Protein 2OAS (pdb70)

Secondary structure (DSSP, 8-state):
--EE-SSHHHHHTT--TT-EEEE------HHHHHHHHHHGGG--SEEEEESS-SS-GGGGSGGGTTTEEEEESS--TTTHHHHHTTSSEE----GGGHHHHHHTTSS--SEEEEEEPPP-TT--B-TTB-TTHHHHHHH-SEEEEEE------BSS-B--GGG-SEEEE--------------HHHHHHHHHHHHHPPTT-EE---SHHHHHHHHT-TT--SBEEB-SEE-HHHHHHHHTTSB--TT-SSSTTSEE-SEE-S-HHHHHHHTT-TTEE--HHHHT-HHHHTTSTT--EE--SEEETT--EE-SEETTEE-S--TT--HHHHHHHSTT---EEE--SEETTTTEESEESSPPTT--EEE-TTT--EEEETTEEEE-TT--HHHHHHHHHTTS-HHHHHHHHHHHHHTS----/--EE-SSHHHHHTT--TT-EEEE------HHHHHHHHHHGGG--SEEEEESS-SS-GGGGSGGGTTTEEEEESS--TTTHHHHHTTSSEE----GGGHHHHHHTTSS--SEEEEEEPPP-TT--B-TTB-TTHHHHHHH-SEEEEEE------BSS-B--GGG-SEEEE--------------HHHHHHHHHHHTTPPTT-EE---SHHHHHHHHT-TT--SBEEB-SEE-HHHHHHHHTTSB--TT-SSSTTSEE-SEE-S-HHHHHHHTT-TTEE--HHHHT-HHHHTTSTT--EE--SEEETT--EE-SEETTEE-S--TT--HHHHHHHSTT---EEE--SEETTTTEESEESSPPTT--EEE-TTT--EEEETTEEEE-TT--HHHHHHHHHTTS-HHHHHHHHHHHHHTS----

Nearest PDB structures (foldseek):
  2oas-assembly1_A  TM=1.002E+00  e=1.810E-90  Shewanella oneidensis MR-1
  4n8k-assembly2_B  TM=9.349E-01  e=2.719E-45  Yersinia pestis
  3s8d-assembly1_B  TM=9.104E-01  e=5.709E-44  Yersinia pestis
  3qlk-assembly1_B  TM=9.065E-01  e=1.063E-41  Yersinia pestis
  3d3u-assembly1_A  TM=9.101E-01  e=2.221E-39  Porphyromonas gingivalis W83

Sequence (840 aa):
PAIVCQSALEAVSLIRSGETLWTHSGATPKVLLDALAKHALTLDNITLLQLHTEGAESLSHPSLLGHLRHRCFFGGVPTRPLLQSGDADYVPIFLSEVPKLFRSGEQKIDTAIIQVSPPDKHGCSLGISVEATLAACQVAGKIIAHINPQPRTHGDGFIHIDRFAAVYEQSASLPIHSFATGDAVSLAIGQHVAELVRDGDCLQGIGAIPDAVLSCLTGHKDLGVHTELFSDGILQLVEKGVINNTKKRFYPGKLVTGFALGSQKLYDYVDDNPAVIFDIEQVNDTSIIRKNPNVAINSALQVDLTGQVCADSIGTKIYSGVGGQDFIRGAGLSEGGRSVIALPSTAAGGRISRIASVLSPGAGVVTTRAHVHYIVTEYGAANLKGRSLRERAQALINIAHPDFREQLSRDAFEVWGLNLPAIVCQSALEAVSLIRSGETLWTHSGATPKVLLDALAKHALTLDNITLLQLHTEGAESLSHPSLLGHLRHRCFFGGVPTRPLLQSGDADYVPIFLSEVPKLFRSGEQKIDTAIIQVSPPDKHGCSLGISVEATLAACQVAGKIIAHINPQPRTHGDGFIHIDRFAAVYEQSASLPIHSFATGDAVSLAIGQHVAELVRDGDCLQGIGAIPDAVLSCLTGHKDLGVHTELFSDGILQLVEKGVINNTKKRFYPGKLVTGFALGSQKLYDYVDDNPAVIFDIEQVNDTSIIRKNPNVAINSALQVDLTGQVCADSIGTKIYSGVGGQDFIRGAGLSEGGRSVIALPSTAAGGRISRIASVLSPGAGVVTTRAHVHYIVTEYGAANLKGRSLRERAQALINIAHPDFREQLSRDAFEVWGLNL

Radius of gyration: 27.87 Å; Cα contacts (8 Å, |Δi|>4): 2219; chains: 2; bounding box: 86×55×54 Å

Organism: Shewanella oneidensis (strain ATCC 700550 / JCM 31522 / CIP 106686 / LMG 19005 / NCIMB 14063 / MR-1) (NCBI:txid211586)

B-factor: mean 39.24, std 9.43, range [7.87, 90.02]

CATH classification: 3.40.1080.10 (+2 more: 3.30.750.70, 3.40.1080.20)

Structure (mmCIF, N/CA/C/O backbone):
data_2OAS
#
_entry.id   2OAS
#
_cell.length_a   80.157
_cell.length_b   111.337
_cell.length_c   179.430
_cell.angle_alpha   90.00
_cell.angle_beta   90.00
_cell.angle_gamma   90.00
#
_symmetry.space_group_name_H-M   'C 2 2 21'
#
loop_
_entity.id
_entity.type
_entity.pdbx_description
1 polymer '4-hydroxybutyrate coenzyme A transferase'
2 non-polymer 'COENZYME A'
3 water water
#
loop_
_atom_site.group_PDB
_atom_site.id
_atom_site.type_symbol
_atom_site.label_atom_id
_atom_site.label_alt_id
_atom_site.label_comp_id
_atom_site.label_asym_id
_atom_site.label_entity_id
_atom_site.label_seq_id
_atom_site.pdbx_PDB_ins_code
_atom_site.Cartn_x
_atom_site.Cartn_y
_atom_site.Cartn_z
_atom_site.occupancy
_atom_site.B_iso_or_equiv
_atom_site.auth_seq_id
_atom_site.auth_comp_id
_atom_site.auth_asym_id
_atom_site.auth_atom_id
_atom_site.pdbx_PDB_model_num
ATOM 1 N N . PRO A 1 2 ? 7.161 7.757 46.083 1.00 52.55 2 PRO A N 1
ATOM 2 C CA . PRO A 1 2 ? 6.757 6.594 46.896 1.00 51.91 2 PRO A CA 1
ATOM 3 C C . PRO A 1 2 ? 6.565 6.936 48.382 1.00 50.90 2 PRO A C 1
ATOM 4 O O . PRO A 1 2 ? 6.725 6.080 49.256 1.00 50.90 2 PRO A O 1
ATOM 8 N N . ALA A 1 3 ? 6.217 8.184 48.668 1.00 48.67 3 ALA A N 1
ATOM 9 C CA . ALA A 1 3 ? 5.993 8.593 50.047 1.00 46.62 3 ALA A CA 1
ATOM 10 C C . ALA A 1 3 ? 4.576 8.210 50.464 1.00 44.99 3 ALA A C 1
ATOM 11 O O . ALA A 1 3 ? 3.665 8.167 49.640 1.00 43.10 3 ALA A O 1
ATOM 13 N N . ILE A 1 4 ? 4.398 7.933 51.750 1.00 43.08 4 ILE A N 1
ATOM 14 C CA . ILE A 1 4 ? 3.096 7.560 52.262 1.00 41.39 4 ILE A CA 1
ATOM 15 C C . ILE A 1 4 ? 2.348 8.802 52.714 1.00 40.22 4 ILE A C 1
ATOM 16 O O . ILE A 1 4 ? 2.811 9.530 53.586 1.00 40.49 4 ILE A O 1
ATOM 21 N N . VAL A 1 5 ? 1.185 9.036 52.120 1.00 39.10 5 VAL A N 1
ATOM 22 C CA . VAL A 1 5 ? 0.370 10.194 52.456 1.00 37.98 5 VAL A CA 1
ATOM 23 C C . VAL A 1 5 ? -0.472 9.929 53.699 1.00 37.88 5 VAL A C 1
ATOM 24 O O . VAL A 1 5 ? -1.598 9.460 53.602 1.00 37.78 5 VAL A O 1
ATOM 28 N N . CYS A 1 6 ? 0.070 10.243 54.864 1.00 37.71 6 CYS A N 1
ATOM 29 C CA . CYS A 1 6 ? -0.645 10.026 56.109 1.00 38.83 6 CYS A CA 1
ATOM 30 C C . CYS A 1 6 ? -1.853 10.929 56.246 1.00 39.72 6 CYS A C 1
ATOM 31 O O . CYS A 1 6 ? -1.883 12.032 55.699 1.00 40.06 6 CYS A O 1
ATOM 34 N N . GLN A 1 7 ? -2.854 10.459 56.983 1.00 39.93 7 GLN A N 1
ATOM 35 C CA . GLN A 1 7 ? -4.063 11.246 57.188 1.00 38.52 7 GLN A CA 1
ATOM 36 C C . GLN A 1 7 ? -4.029 11.971 58.526 1.00 35.41 7 GLN A C 1
ATOM 37 O O . GLN A 1 7 ? -4.893 12.793 58.791 1.00 35.08 7 GLN A O 1
ATOM 43 N N . SER A 1 8 ? -3.026 11.672 59.352 1.00 34.13 8 SER A N 1
ATOM 44 C CA . SER A 1 8 ? -2.877 12.328 60.653 1.00 34.24 8 SER A CA 1
ATOM 45 C C . SER A 1 8 ? -1.405 12.405 61.051 1.00 34.31 8 SER A C 1
ATOM 46 O O . SER A 1 8 ? -0.591 11.594 60.599 1.00 35.18 8 SER A O 1
ATOM 49 N N . ALA A 1 9 ? -1.063 13.373 61.897 1.00 32.95 9 ALA A N 1
ATOM 50 C CA . ALA A 1 9 ? 0.316 13.527 62.341 1.00 33.60 9 ALA A CA 1
ATOM 51 C C . ALA A 1 9 ? 0.803 12.282 63.068 1.00 33.47 9 ALA A C 1
ATOM 52 O O . ALA A 1 9 ? 1.962 11.911 62.970 1.00 32.81 9 ALA A O 1
ATOM 54 N N . LEU A 1 10 ? -0.092 11.638 63.804 1.00 36.23 10 LEU A N 1
ATOM 55 C CA . LEU A 1 10 ? 0.272 10.434 64.550 1.00 37.08 10 LEU A CA 1
ATOM 56 C C . LEU A 1 10 ? 0.641 9.318 63.576 1.00 36.04 10 LEU A C 1
ATOM 57 O O . LEU A 1 10 ? 1.544 8.529 63.835 1.00 33.72 10 LEU A O 1
ATOM 62 N N . GLU A 1 11 ? -0.053 9.267 62.446 1.00 37.34 11 GLU A N 1
ATOM 63 C CA . GLU A 1 11 ? 0.226 8.241 61.451 1.00 38.18 11 GLU A CA 1
ATOM 64 C C . GLU A 1 11 ? 1.627 8.426 60.863 1.00 36.69 11 GLU A C 1
ATOM 65 O O . GLU A 1 11 ? 2.341 7.459 60.599 1.00 36.57 11 GLU A O 1
ATOM 71 N N . ALA A 1 12 ? 2.022 9.673 60.686 1.00 36.34 12 ALA A N 1
ATOM 72 C CA . ALA A 1 12 ? 3.332 9.986 60.152 1.00 37.69 12 ALA A CA 1
ATOM 73 C C . ALA A 1 12 ? 4.418 9.639 61.153 1.00 38.13 12 ALA A C 1
ATOM 74 O O . ALA A 1 12 ? 5.428 9.027 60.807 1.00 39.02 12 ALA A O 1
ATOM 76 N N . VAL A 1 13 ? 4.212 10.032 62.401 1.00 38.38 13 VAL A N 1
ATOM 77 C CA . VAL A 1 13 ? 5.196 9.771 63.428 1.00 38.96 13 VAL A CA 1
ATOM 78 C C . VAL A 1 13 ? 5.346 8.286 63.746 1.00 39.90 13 VAL A C 1
ATOM 79 O O . VAL A 1 13 ? 6.388 7.850 64.223 1.00 41.24 13 VAL A O 1
ATOM 83 N N . SER A 1 14 ? 4.303 7.510 63.469 1.00 40.17 14 SER A N 1
ATOM 84 C CA . SER A 1 14 ? 4.314 6.078 63.746 1.00 40.09 14 SER A CA 1
ATOM 85 C C . SER A 1 14 ? 5.520 5.313 63.226 1.00 38.27 14 SER A C 1
ATOM 86 O O . SER A 1 14 ? 5.981 4.379 63.867 1.00 38.65 14 SER A O 1
ATOM 89 N N . LEU A 1 15 ? 6.020 5.701 62.057 1.00 38.31 15 LEU A N 1
ATOM 90 C CA . LEU A 1 15 ? 7.177 5.025 61.474 1.00 36.52 15 LEU A CA 1
ATOM 91 C C . LEU A 1 15 ? 8.362 5.052 62.432 1.00 35.45 15 LEU A C 1
ATOM 92 O O . LEU A 1 15 ? 9.189 4.152 62.422 1.00 34.67 15 LEU A O 1
ATOM 97 N N . ILE A 1 16 ? 8.452 6.084 63.263 1.00 36.15 16 ILE A N 1
ATOM 98 C CA . ILE A 1 16 ? 9.563 6.162 64.207 1.00 34.95 16 ILE A CA 1
ATOM 99 C C . ILE A 1 16 ? 9.498 4.946 65.115 1.00 35.57 16 ILE A C 1
ATOM 100 O O . ILE A 1 16 ? 8.434 4.622 65.653 1.00 35.16 16 ILE A O 1
ATOM 105 N N . ARG A 1 17 ? 10.632 4.262 65.252 1.00 37.94 17 ARG A N 1
ATOM 106 C CA . ARG A 1 17 ? 10.747 3.061 66.095 1.00 40.29 17 ARG A CA 1
ATOM 107 C C . ARG A 1 17 ? 11.669 3.333 67.279 1.00 39.61 17 ARG A C 1
ATOM 108 O O . ARG A 1 17 ? 12.384 4.330 67.290 1.00 38.82 17 ARG A O 1
ATOM 116 N N . SER A 1 18 ? 11.656 2.449 68.274 1.00 39.15 18 SER A N 1
ATOM 117 C CA . SER A 1 18 ? 12.492 2.636 69.464 1.00 38.96 18 SER A CA 1
ATOM 118 C C . SER A 1 18 ? 14.002 2.633 69.241 1.00 39.06 18 SER A C 1
ATOM 119 O O . SER A 1 18 ? 14.505 2.012 68.318 1.00 39.51 18 SER A O 1
ATOM 122 N N . GLY A 1 19 ? 14.718 3.341 70.108 1.00 39.25 19 GLY A N 1
ATOM 123 C CA . GLY A 1 19 ? 16.162 3.404 70.003 1.00 38.96 19 GLY A CA 1
ATOM 124 C C . GLY A 1 19 ? 16.711 4.282 68.891 1.00 37.91 19 GLY A C 1
ATOM 125 O O . GLY A 1 19 ? 17.933 4.434 68.763 1.00 37.94 19 GLY A O 1
ATOM 126 N N . GLU A 1 20 ? 15.826 4.875 68.099 1.00 37.29 20 GLU A N 1
ATOM 127 C CA . GLU A 1 20 ? 16.267 5.720 66.996 1.00 37.55 20 GLU A CA 1
ATOM 128 C C . GLU A 1 20 ? 16.820 7.079 67.421 1.00 36.97 20 GLU A C 1
ATOM 129 O O . GLU A 1 20 ? 16.473 7.616 68.476 1.00 36.04 20 GLU A O 1
ATOM 135 N N . THR A 1 21 ? 17.717 7.602 66.594 1.00 36.64 21 THR A N 1
ATOM 136 C CA . THR A 1 21 ? 18.296 8.914 66.823 1.00 36.20 21 THR A CA 1
ATOM 137 C C . THR A 1 21 ? 17.581 9.795 65.812 1.00 35.38 21 THR A C 1
ATOM 138 O O . THR A 1 21 ? 17.637 9.549 64.606 1.00 36.47 21 THR A O 1
ATOM 142 N N . LEU A 1 22 ? 16.896 10.804 66.324 1.00 32.12 22 LEU A N 1
ATOM 143 C CA . LEU A 1 22 ? 16.130 11.711 65.512 1.00 31.39 22 LEU A CA 1
ATOM 144 C C . LEU A 1 22 ? 16.707 13.125 65.414 1.00 30.99 22 LEU A C 1
ATOM 145 O O . LEU A 1 22 ? 17.417 13.615 66.310 1.00 30.04 22 LEU A O 1
ATOM 150 N N . TRP A 1 23 ? 16.379 13.782 64.310 1.00 29.31 23 TRP A N 1
ATOM 151 C CA . TRP A 1 23 ? 16.784 15.160 64.097 1.00 28.02 23 TRP A CA 1
ATOM 152 C C . TRP A 1 23 ? 15.510 15.921 63.804 1.00 26.73 23 TRP A C 1
ATOM 153 O O . TRP A 1 23 ? 14.604 15.392 63.159 1.00 26.78 23 TRP A O 1
ATOM 164 N N . THR A 1 24 ? 15.432 17.152 64.286 1.00 26.55 24 THR A N 1
ATOM 165 C CA . THR A 1 24 ? 14.256 17.985 64.062 1.00 26.60 24 THR A CA 1
ATOM 166 C C . THR A 1 24 ? 14.607 19.321 63.444 1.00 26.58 24 THR A C 1
ATOM 167 O O . THR A 1 24 ? 15.616 19.933 63.791 1.00 25.21 24 THR A O 1
ATOM 171 N N . HIS A 1 25 ? 13.766 19.765 62.518 1.00 29.12 25 HIS A N 1
ATOM 172 C CA . HIS A 1 25 ? 13.940 21.064 61.869 1.00 30.55 25 HIS A CA 1
ATOM 173 C C . HIS A 1 25 ? 13.996 22.011 63.070 1.00 31.35 25 HIS A C 1
ATOM 174 O O . HIS A 1 25 ? 13.228 21.841 64.013 1.00 32.97 25 HIS A O 1
ATOM 181 N N . SER A 1 26 ? 14.876 22.996 63.044 1.00 32.90 26 SER A N 1
ATOM 182 C CA . SER A 1 26 ? 14.996 23.913 64.166 1.00 36.58 26 SER A CA 1
ATOM 183 C C . SER A 1 26 ? 14.499 25.337 63.932 1.00 37.17 26 SER A C 1
ATOM 184 O O . SER A 1 26 ? 14.072 25.686 62.841 1.00 36.22 26 SER A O 1
ATOM 195 N N . GLY A 1 28 ? 12.327 28.624 63.624 1.00 39.49 28 GLY A N 1
ATOM 196 C CA . GLY A 1 28 ? 10.955 28.866 63.222 1.00 38.30 28 GLY A CA 1
ATOM 197 C C . GLY A 1 28 ? 10.328 27.719 62.458 1.00 36.51 28 GLY A C 1
ATOM 198 O O . GLY A 1 28 ? 9.115 27.698 62.261 1.00 35.92 28 GLY A O 1
ATOM 199 N N . ALA A 1 29 ? 11.137 26.756 62.039 1.00 35.97 29 ALA A N 1
ATOM 200 C CA . ALA A 1 29 ? 10.624 25.615 61.273 1.00 36.13 29 ALA A CA 1
ATOM 201 C C . ALA A 1 29 ? 10.304 24.387 62.109 1.00 35.39 29 ALA A C 1
ATOM 202 O O . ALA A 1 29 ? 9.814 23.394 61.572 1.00 35.75 29 ALA A O 1
ATOM 204 N N . THR A 1 30 ? 10.574 24.456 63.413 1.00 34.24 30 THR A N 1
ATOM 205 C CA . THR A 1 30 ? 10.296 23.344 64.317 1.00 32.69 30 THR A CA 1
ATOM 206 C C . THR A 1 30 ? 8.931 22.755 63.967 1.00 33.09 30 THR A C 1
ATOM 207 O O . THR A 1 30 ? 7.925 23.435 63.996 1.00 32.36 30 THR A O 1
ATOM 211 N N . PRO A 1 31 ? 8.903 21.472 63.600 1.00 34.65 31 PRO A N 1
ATOM 212 C CA . PRO A 1 31 ? 7.672 20.776 63.225 1.00 34.42 31 PRO A CA 1
ATOM 213 C C . PRO A 1 31 ? 6.767 20.487 64.405 1.00 34.44 31 PRO A C 1
ATOM 214 O O . PRO A 1 31 ? 6.563 19.329 64.769 1.00 34.50 31 PRO A O 1
ATOM 218 N N . LYS A 1 32 ? 6.217 21.544 64.987 1.00 34.68 32 LYS A N 1
ATOM 219 C CA . LYS A 1 32 ? 5.324 21.421 66.134 1.00 35.04 32 LYS A CA 1
ATOM 220 C C . LYS A 1 32 ? 4.197 20.403 65.912 1.00 33.14 32 LYS A C 1
ATOM 221 O O . LYS A 1 32 ? 3.911 19.581 66.784 1.00 32.86 32 LYS A O 1
ATOM 227 N N . VAL A 1 33 ? 3.561 20.467 64.748 1.00 31.29 33 VAL A N 1
ATOM 228 C CA . VAL A 1 33 ? 2.467 19.563 64.428 1.00 30.46 33 VAL A CA 1
ATOM 229 C C . VAL A 1 33 ? 2.891 18.111 64.560 1.00 30.77 33 VAL A C 1
ATOM 230 O O . VAL A 1 33 ? 2.146 17.277 65.071 1.00 34.67 33 VAL A O 1
ATOM 234 N N . LEU A 1 34 ? 4.093 17.809 64.095 1.00 29.47 34 LEU A N 1
ATOM 235 C CA . LEU A 1 34 ? 4.617 16.453 64.153 1.00 28.24 34 LEU A CA 1
ATOM 236 C C . LEU A 1 34 ? 5.189 16.145 65.520 1.00 28.22 34 LEU A C 1
ATOM 237 O O . LEU A 1 34 ? 5.009 15.050 66.029 1.00 30.61 34 LEU A O 1
ATOM 242 N N . LEU A 1 35 ? 5.873 17.108 66.117 1.00 27.86 35 LEU A N 1
ATOM 243 C CA . LEU A 1 35 ? 6.475 16.886 67.417 1.00 29.27 35 LEU A CA 1
ATOM 244 C C . LEU A 1 35 ? 5.407 16.667 68.493 1.00 30.68 35 LEU A C 1
ATOM 245 O O . LEU A 1 35 ? 5.647 15.949 69.455 1.00 30.27 35 LEU A O 1
ATOM 250 N N . ASP A 1 36 ? 4.227 17.262 68.333 1.00 32.80 36 ASP A N 1
ATOM 251 C CA . ASP A 1 36 ? 3.168 17.052 69.323 1.00 33.88 36 ASP A CA 1
ATOM 252 C C . ASP A 1 36 ? 2.645 15.636 69.185 1.00 33.93 36 ASP A C 1
ATOM 253 O O . ASP A 1 36 ? 2.274 15.014 70.173 1.00 35.52 36 ASP A O 1
ATOM 258 N N . ALA A 1 37 ? 2.628 15.112 67.966 1.00 33.89 37 ALA A N 1
ATOM 259 C CA . ALA A 1 37 ? 2.146 13.751 67.788 1.00 34.83 37 ALA A CA 1
ATOM 260 C C . ALA A 1 37 ? 3.172 12.771 68.371 1.00 34.65 37 ALA A C 1
ATOM 261 O O . ALA A 1 37 ? 2.818 11.696 68.851 1.00 34.54 37 ALA A O 1
ATOM 263 N N . LEU A 1 38 ? 4.438 13.160 68.333 1.00 34.14 38 LEU A N 1
ATOM 264 C CA . LEU A 1 38 ? 5.513 12.327 68.853 1.00 33.46 38 LEU A CA 1
ATOM 265 C C . LEU A 1 38 ? 5.488 12.372 70.375 1.00 34.92 38 LEU A C 1
ATOM 266 O O . LEU A 1 38 ? 6.016 11.487 71.043 1.00 33.80 38 LEU A O 1
ATOM 271 N N . ALA A 1 39 ? 4.864 13.413 70.916 1.00 38.04 39 ALA A N 1
ATOM 272 C CA . ALA A 1 39 ? 4.758 13.579 72.367 1.00 39.60 39 ALA A CA 1
ATOM 273 C C . ALA A 1 39 ? 3.947 12.428 72.925 1.00 39.80 39 ALA A C 1
ATOM 274 O O . ALA A 1 39 ? 4.054 12.094 74.103 1.00 40.98 39 ALA A O 1
ATOM 276 N N . LYS A 1 40 ? 3.126 11.828 72.071 1.00 40.37 40 LYS A N 1
ATOM 277 C CA . LYS A 1 40 ? 2.313 10.699 72.492 1.00 41.81 40 LYS A CA 1
ATOM 278 C C . LYS A 1 40 ? 2.861 9.368 72.002 1.00 41.45 40 LYS A C 1
ATOM 279 O O . LYS A 1 40 ? 3.074 8.457 72.800 1.00 41.48 40 LYS A O 1
ATOM 285 N N . HIS A 1 41 ? 3.107 9.266 70.697 1.00 40.45 41 HIS A N 1
ATOM 286 C CA . HIS A 1 41 ? 3.642 8.043 70.100 1.00 38.68 41 HIS A CA 1
ATOM 287 C C . HIS A 1 41 ? 4.906 7.555 70.817 1.00 37.85 41 HIS A C 1
ATOM 288 O O . HIS A 1 41 ? 5.098 6.353 71.003 1.00 38.65 41 HIS A O 1
ATOM 295 N N . ALA A 1 42 ? 5.764 8.490 71.202 1.00 36.55 42 ALA A N 1
ATOM 296 C CA . ALA A 1 42 ? 7.003 8.146 71.884 1.00 38.09 42 ALA A CA 1
ATOM 297 C C . ALA A 1 42 ? 6.743 7.439 73.211 1.00 38.32 42 ALA A C 1
ATOM 298 O O . ALA A 1 42 ? 7.611 6.742 73.724 1.00 39.06 42 ALA A O 1
ATOM 300 N N . LEU A 1 43 ? 5.547 7.622 73.763 1.00 38.18 43 LEU A N 1
ATOM 301 C CA . LEU A 1 43 ? 5.198 6.995 75.032 1.00 38.26 43 LEU A CA 1
ATOM 302 C C . LEU A 1 43 ? 5.239 5.480 74.960 1.00 38.85 43 LEU A C 1
ATOM 303 O O . LEU A 1 43 ? 5.368 4.811 75.988 1.00 39.46 43 LEU A O 1
ATOM 308 N N . THR A 1 44 ? 5.134 4.952 73.741 1.00 39.54 44 THR A N 1
ATOM 309 C CA . THR A 1 44 ? 5.156 3.512 73.495 1.00 39.40 44 THR A CA 1
ATOM 310 C C . THR A 1 44 ? 6.557 3.052 73.086 1.00 40.73 44 THR A C 1
ATOM 311 O O . THR A 1 44 ? 6.793 1.861 72.883 1.00 42.06 44 THR A O 1
ATOM 315 N N . LEU A 1 45 ? 7.485 3.996 72.960 1.00 41.07 45 LEU A N 1
ATOM 316 C CA . LEU A 1 45 ? 8.848 3.669 72.553 1.00 41.53 45 LEU A CA 1
ATOM 317 C C . LEU A 1 45 ? 9.812 3.886 73.710 1.00 42.45 45 LEU A C 1
ATOM 318 O O . LEU A 1 45 ? 9.398 4.121 74.842 1.00 41.80 45 LEU A O 1
ATOM 323 N N . ASP A 1 46 ? 11.103 3.787 73.421 1.00 44.14 46 ASP A N 1
ATOM 324 C CA . ASP A 1 46 ? 12.117 4.050 74.429 1.00 45.85 46 ASP A CA 1
ATOM 325 C C . ASP A 1 46 ? 13.462 4.226 73.754 1.00 44.54 46 ASP A C 1
ATOM 326 O O . ASP A 1 46 ? 13.634 3.906 72.573 1.00 42.88 46 ASP A O 1
ATOM 331 N N . ASN A 1 47 ? 14.409 4.753 74.517 1.00 44.25 47 ASN A N 1
ATOM 332 C CA . ASN A 1 47 ? 15.752 4.984 74.023 1.00 43.75 47 ASN A CA 1
ATOM 333 C C . ASN A 1 47 ? 15.738 5.872 72.795 1.00 43.06 47 ASN A C 1
ATOM 334 O O . ASN A 1 47 ? 16.531 5.678 71.876 1.00 43.97 47 ASN A O 1
ATOM 339 N N . ILE A 1 48 ? 14.835 6.846 72.778 1.00 40.52 48 ILE A N 1
ATOM 340 C CA . ILE A 1 48 ? 14.745 7.771 71.661 1.00 39.27 48 ILE A CA 1
ATOM 341 C C . ILE A 1 48 ? 15.574 9.015 71.958 1.00 37.43 48 ILE A C 1
ATOM 342 O O . ILE A 1 48 ? 15.348 9.679 72.959 1.00 36.42 48 ILE A O 1
ATOM 347 N N . THR A 1 49 ? 16.550 9.304 71.093 1.00 36.93 49 THR A N 1
ATOM 348 C CA . THR A 1 49 ? 17.400 10.489 71.240 1.00 35.86 49 THR A CA 1
ATOM 349 C C . THR A 1 49 ? 16.996 11.489 70.167 1.00 34.97 49 THR A C 1
ATOM 350 O O . THR A 1 49 ? 16.832 11.133 68.999 1.00 35.94 49 THR A O 1
ATOM 354 N N . LEU A 1 50 ? 16.837 12.744 70.565 1.00 34.42 50 LEU A N 1
ATOM 355 C CA . LEU A 1 50 ? 16.442 13.785 69.631 1.00 34.60 50 LEU A CA 1
ATOM 356 C C . LEU A 1 50 ? 17.475 14.897 69.564 1.00 34.85 50 LEU A C 1
ATOM 357 O O . LEU A 1 50 ? 17.589 15.708 70.490 1.00 35.90 50 LEU A O 1
ATOM 362 N N . LEU A 1 51 ? 18.219 14.924 68.454 1.00 34.48 51 LEU A N 1
ATOM 363 C CA . LEU A 1 51 ? 19.250 15.937 68.204 1.00 32.07 51 LEU A CA 1
ATOM 364 C C . LEU A 1 51 ? 18.538 17.202 67.743 1.00 30.15 51 LEU A C 1
ATOM 365 O O . LEU A 1 51 ? 17.535 17.131 67.031 1.00 30.04 51 LEU A O 1
ATOM 370 N N . GLN A 1 52 ? 19.055 18.358 68.133 1.00 28.73 52 GLN A N 1
ATOM 371 C CA . GLN A 1 52 ? 18.401 19.613 67.768 1.00 28.61 52 GLN A CA 1
ATOM 372 C C . GLN A 1 52 ? 19.251 20.853 68.019 1.00 29.28 52 GLN A C 1
ATOM 373 O O . GLN A 1 52 ? 20.362 20.792 68.549 1.00 29.91 52 GLN A O 1
ATOM 379 N N . LEU A 1 53 ? 18.693 21.984 67.632 1.00 30.52 53 LEU A N 1
ATOM 380 C CA . LEU A 1 53 ? 19.319 23.278 67.837 1.00 31.40 53 LEU A CA 1
ATOM 381 C C . LEU A 1 53 ? 18.245 24.013 68.633 1.00 31.88 53 LEU A C 1
ATOM 382 O O . LEU A 1 53 ? 17.466 23.383 69.352 1.00 31.88 53 LEU A O 1
ATOM 387 N N . HIS A 1 54 ? 18.190 25.330 68.500 1.00 33.22 54 HIS A N 1
ATOM 388 C CA . HIS A 1 54 ? 17.190 26.106 69.207 1.00 36.66 54 HIS A CA 1
ATOM 389 C C . HIS A 1 54 ? 15.826 25.707 68.627 1.00 37.77 54 HIS A C 1
ATOM 390 O O . HIS A 1 54 ? 15.627 25.721 67.408 1.00 37.44 54 HIS A O 1
ATOM 397 N N . THR A 1 55 ? 14.888 25.329 69.489 1.00 38.78 55 THR A N 1
ATOM 398 C CA . THR A 1 55 ? 13.571 24.924 69.013 1.00 40.22 55 THR A CA 1
ATOM 399 C C . THR A 1 55 ? 12.481 25.883 69.481 1.00 39.92 55 THR A C 1
ATOM 400 O O . THR A 1 55 ? 12.660 26.610 70.457 1.00 39.95 55 THR A O 1
ATOM 404 N N . GLU A 1 56 ? 11.350 25.890 68.784 1.00 39.51 56 GLU A N 1
ATOM 405 C CA . GLU A 1 56 ? 10.249 26.779 69.146 1.00 41.12 56 GLU A CA 1
ATOM 406 C C . GLU A 1 56 ? 8.928 26.027 69.237 1.00 40.90 56 GLU A C 1
ATOM 407 O O . GLU A 1 56 ? 8.583 25.276 68.332 1.00 41.90 56 GLU A O 1
ATOM 413 N N . GLY A 1 57 ? 8.192 26.233 70.327 1.00 40.48 57 GLY A N 1
ATOM 414 C CA . GLY A 1 57 ? 6.909 25.574 70.493 1.00 40.10 57 GLY A CA 1
ATOM 415 C C . GLY A 1 57 ? 6.942 24.061 70.645 1.00 40.36 57 GLY A C 1
ATOM 416 O O . GLY A 1 57 ? 5.973 23.388 70.310 1.00 41.18 57 GLY A O 1
ATOM 417 N N . ALA A 1 58 ? 8.042 23.520 71.152 1.00 40.08 58 ALA A N 1
ATOM 418 C CA . ALA A 1 58 ? 8.149 22.075 71.339 1.00 40.33 58 ALA A CA 1
ATOM 419 C C . ALA A 1 58 ? 8.189 21.705 72.821 1.00 40.53 58 ALA A C 1
ATOM 420 O O . ALA A 1 58 ? 8.776 20.686 73.195 1.00 39.50 58 ALA A O 1
ATOM 422 N N . GLU A 1 59 ? 7.559 22.526 73.661 1.00 41.56 59 GLU A N 1
ATOM 423 C CA . GLU A 1 59 ? 7.560 22.243 75.095 1.00 43.13 59 GLU A CA 1
ATOM 424 C C . GLU A 1 59 ? 6.766 21.009 75.477 1.00 42.88 59 GLU A C 1
ATOM 425 O O . GLU A 1 59 ? 6.838 20.560 76.623 1.00 43.93 59 GLU A O 1
ATOM 431 N N . SER A 1 60 ? 6.015 20.453 74.529 1.00 41.60 60 SER A N 1
ATOM 432 C CA . SER A 1 60 ? 5.243 19.250 74.821 1.00 40.61 60 SER A CA 1
ATOM 433 C C . SER A 1 60 ? 6.196 18.051 74.947 1.00 40.00 60 SER A C 1
ATOM 434 O O . SER A 1 60 ? 5.903 17.085 75.651 1.00 40.25 60 SER A O 1
ATOM 437 N N . LEU A 1 61 ? 7.338 18.129 74.271 1.00 39.00 61 LEU A N 1
ATOM 438 C CA . LEU A 1 61 ? 8.327 17.068 74.314 1.00 38.28 61 LEU A CA 1
ATOM 439 C C . LEU A 1 61 ? 9.221 17.160 75.544 1.00 38.50 61 LEU A C 1
ATOM 440 O O . LEU A 1 61 ? 10.115 16.339 75.727 1.00 37.76 61 LEU A O 1
ATOM 445 N N . SER A 1 62 ? 8.985 18.158 76.382 1.00 40.52 62 SER A N 1
ATOM 446 C CA . SER A 1 62 ? 9.787 18.321 77.583 1.00 42.38 62 SER A CA 1
ATOM 447 C C . SER A 1 62 ? 8.983 17.956 78.827 1.00 42.08 62 SER A C 1
ATOM 448 O O . SER A 1 62 ? 9.415 18.199 79.950 1.00 42.29 62 SER A O 1
ATOM 451 N N . HIS A 1 63 ? 7.816 17.361 78.608 1.00 43.62 63 HIS A N 1
ATOM 452 C CA . HIS A 1 63 ? 6.936 16.933 79.688 1.00 45.48 63 HIS A CA 1
ATOM 453 C C . HIS A 1 63 ? 7.544 15.702 80.366 1.00 45.55 63 HIS A C 1
ATOM 454 O O . HIS A 1 63 ? 8.046 14.795 79.688 1.00 44.95 63 HIS A O 1
ATOM 461 N N . PRO A 1 64 ? 7.501 15.659 81.714 1.00 45.10 64 PRO A N 1
ATOM 462 C CA . PRO A 1 64 ? 8.044 14.562 82.529 1.00 44.65 64 PRO A CA 1
ATOM 463 C C . PRO A 1 64 ? 7.622 13.184 82.058 1.00 44.18 64 PRO A C 1
ATOM 464 O O . PRO A 1 64 ? 8.349 12.201 82.233 1.00 43.92 64 PRO A O 1
ATOM 468 N N . SER A 1 65 ? 6.452 13.114 81.446 1.00 43.14 65 SER A N 1
ATOM 469 C CA . SER A 1 65 ? 5.961 11.842 80.955 1.00 43.42 65 SER A CA 1
ATOM 470 C C . SER A 1 65 ? 6.875 11.237 79.888 1.00 43.30 65 SER A C 1
ATOM 471 O O . SER A 1 65 ? 6.824 10.034 79.651 1.00 44.04 65 SER A O 1
ATOM 474 N N . LEU A 1 66 ? 7.711 12.048 79.248 1.00 43.34 66 LEU A N 1
ATOM 475 C CA . LEU A 1 66 ? 8.613 11.506 78.225 1.00 44.83 66 LEU A CA 1
ATOM 476 C C . LEU A 1 66 ? 9.932 10.995 78.791 1.00 45.48 66 LEU A C 1
ATOM 477 O O . LEU A 1 66 ? 10.734 10.404 78.061 1.00 45.81 66 LEU A O 1
ATOM 482 N N . LEU A 1 67 ? 10.161 11.219 80.086 1.00 46.12 67 LEU A N 1
ATOM 483 C CA . LEU A 1 67 ? 11.402 10.771 80.710 1.00 47.02 67 LEU A CA 1
ATOM 484 C C . LEU A 1 67 ? 11.460 9.254 80.685 1.00 46.99 67 LEU A C 1
ATOM 485 O O . LEU A 1 67 ? 10.563 8.575 81.193 1.00 46.85 67 LEU A O 1
ATOM 490 N N . GLY A 1 68 ? 12.521 8.726 80.090 1.00 46.67 68 GLY A N 1
ATOM 491 C CA . GLY A 1 68 ? 12.658 7.289 80.000 1.00 45.30 68 GLY A CA 1
ATOM 492 C C . GLY A 1 68 ? 12.315 6.816 78.601 1.00 44.72 68 GLY A C 1
ATOM 493 O O . GLY A 1 68 ? 12.711 5.718 78.198 1.00 46.61 68 GLY A O 1
ATOM 494 N N . HIS A 1 69 ? 11.574 7.631 77.860 1.00 42.90 69 HIS A N 1
ATOM 495 C CA . HIS A 1 69 ? 11.219 7.267 76.497 1.00 42.93 69 HIS A CA 1
ATOM 496 C C . HIS A 1 69 ? 12.052 8.065 75.500 1.00 41.82 69 HIS A C 1
ATOM 497 O O . HIS A 1 69 ? 12.586 7.520 74.539 1.00 41.33 69 HIS A O 1
ATOM 504 N N . LEU A 1 70 ? 12.173 9.361 75.755 1.00 40.60 70 LEU A N 1
ATOM 505 C CA . LEU A 1 70 ? 12.915 10.239 74.878 1.00 38.53 70 LEU A CA 1
ATOM 506 C C . LEU A 1 70 ? 13.841 11.147 75.667 1.00 37.27 70 LEU A C 1
ATOM 507 O O . LEU A 1 70 ? 13.532 11.518 76.790 1.00 36.43 70 LEU A O 1
ATOM 512 N N . ARG A 1 71 ? 14.986 11.488 75.087 1.00 36.42 71 ARG A N 1
ATOM 513 C CA . ARG A 1 71 ? 15.937 12.372 75.738 1.00 36.03 71 ARG A CA 1
ATOM 514 C C . ARG A 1 71 ? 16.413 13.371 74.699 1.00 33.86 71 ARG A C 1
ATOM 515 O O . ARG A 1 71 ? 16.633 13.003 73.555 1.00 34.57 71 ARG A O 1
ATOM 523 N N . HIS A 1 72 ? 16.538 14.635 75.090 1.00 32.20 72 HIS A N 1
ATOM 524 C CA . HIS A 1 72 ? 16.995 15.682 74.185 1.00 32.06 72 HIS A CA 1
ATOM 525 C C . HIS A 1 72 ? 18.520 15.798 74.148 1.00 30.88 72 HIS A C 1
ATOM 526 O O . HIS A 1 72 ? 19.160 15.762 75.193 1.00 30.33 72 HIS A O 1
ATOM 533 N N . ARG A 1 73 ? 19.085 15.922 72.943 1.00 31.32 73 ARG A N 1
ATOM 534 C CA . ARG A 1 73 ? 20.538 16.082 72.750 1.00 31.74 73 ARG A CA 1
ATOM 535 C C . ARG A 1 73 ? 20.685 17.424 72.039 1.00 32.29 73 ARG A C 1
ATOM 536 O O . ARG A 1 73 ? 20.500 17.520 70.832 1.00 32.68 73 ARG A O 1
ATOM 544 N N . CYS A 1 74 ? 21.023 18.456 72.797 1.00 32.43 74 CYS A N 1
ATOM 545 C CA . CYS A 1 74 ? 21.113 19.800 72.260 1.00 33.85 74 CYS A CA 1
ATOM 546 C C . CYS A 1 74 ? 22.459 20.347 71.840 1.00 34.62 74 CYS A C 1
ATOM 547 O O . CYS A 1 74 ? 23.428 20.310 72.603 1.00 35.61 74 CYS A O 1
ATOM 550 N N . PHE A 1 75 ? 22.498 20.877 70.623 1.00 34.87 75 PHE A N 1
ATOM 551 C CA . PHE A 1 75 ? 23.692 21.506 70.093 1.00 36.26 75 PHE A CA 1
ATOM 552 C C . PHE A 1 75 ? 23.546 22.972 70.475 1.00 35.36 75 PHE A C 1
ATOM 553 O O . PHE A 1 75 ? 24.484 23.755 70.379 1.00 35.36 75 PHE A O 1
ATOM 561 N N . PHE A 1 76 ? 22.348 23.323 70.922 1.00 35.49 76 PHE A N 1
ATOM 562 C CA . PHE A 1 76 ? 22.045 24.687 71.322 1.00 36.04 76 PHE A CA 1
ATOM 563 C C . PHE A 1 76 ? 20.794 24.614 72.166 1.00 36.61 76 PHE A C 1
ATOM 564 O O . PHE A 1 76 ? 19.783 24.070 71.726 1.00 36.77 76 PHE A O 1
ATOM 572 N N . GLY A 1 77 ? 20.855 25.164 73.372 1.00 37.26 77 GLY A N 1
ATOM 573 C CA . GLY A 1 77 ? 19.702 25.126 74.248 1.00 37.88 77 GLY A CA 1
ATOM 574 C C . GLY A 1 77 ? 18.615 26.154 73.969 1.00 39.27 77 GLY A C 1
ATOM 575 O O . GLY A 1 77 ? 18.834 27.184 73.315 1.00 38.70 77 GLY A O 1
ATOM 576 N N . GLY A 1 78 ? 17.428 25.868 74.489 1.00 39.55 78 GLY A N 1
ATOM 577 C CA . GLY A 1 78 ? 16.297 26.755 74.319 1.00 39.70 78 GLY A CA 1
ATOM 578 C C . GLY A 1 78 ? 15.433 26.804 75.566 1.00 40.77 78 GLY A C 1
ATOM 579 O O . GLY A 1 78 ? 15.751 26.185 76.589 1.00 41.34 78 GLY A O 1
ATOM 580 N N . VAL A 1 79 ? 14.337 27.548 75.486 1.00 41.35 79 VAL A N 1
ATOM 581 C CA . VAL A 1 79 ? 13.412 27.697 76.607 1.00 40.59 79 VAL A CA 1
ATOM 582 C C . VAL A 1 79 ? 12.900 26.371 77.175 1.00 40.83 79 VAL A C 1
ATOM 583 O O . VAL A 1 79 ? 12.906 26.173 78.387 1.00 41.01 79 VAL A O 1
ATOM 587 N N . PRO A 1 80 ? 12.450 25.451 76.310 1.00 40.77 80 PRO A N 1
ATOM 588 C CA . PRO A 1 80 ? 11.941 24.158 76.780 1.00 41.32 80 PRO A CA 1
ATOM 589 C C . PRO A 1 80 ? 13.007 23.146 77.197 1.00 40.89 80 PRO A C 1
ATOM 590 O O . PRO A 1 80 ? 12.685 22.107 77.761 1.00 42.91 80 PRO A O 1
ATOM 594 N N . THR A 1 81 ? 14.270 23.441 76.924 1.00 40.18 81 THR A N 1
ATOM 595 C CA . THR A 1 81 ? 15.328 22.506 77.268 1.00 39.32 81 THR A CA 1
ATOM 596 C C . THR A 1 81 ? 16.214 22.933 78.437 1.00 40.27 81 THR A C 1
ATOM 597 O O . THR A 1 81 ? 16.784 22.083 79.108 1.00 39.67 81 THR A O 1
ATOM 601 N N . ARG A 1 82 ? 16.327 24.237 78.684 1.00 41.64 82 ARG A N 1
ATOM 602 C CA . ARG A 1 82 ? 17.163 24.746 79.770 1.00 42.84 82 ARG A CA 1
ATOM 603 C C . ARG A 1 82 ? 16.917 24.054 81.106 1.00 43.97 82 ARG A C 1
ATOM 604 O O . ARG A 1 82 ? 17.858 23.612 81.772 1.00 44.44 82 ARG A O 1
ATOM 612 N N . PRO A 1 83 ? 15.646 23.963 81.531 1.00 43.74 83 PRO A N 1
ATOM 613 C CA . PRO A 1 83 ? 15.372 23.309 82.810 1.00 43.55 83 PRO A CA 1
ATOM 614 C C . PRO A 1 83 ? 15.822 21.855 82.816 1.00 43.37 83 PRO A C 1
ATOM 615 O O . PRO A 1 83 ? 16.233 21.325 83.851 1.00 42.61 83 PRO A O 1
ATOM 619 N N . LEU A 1 84 ? 15.737 21.212 81.657 1.00 43.04 84 LEU A N 1
ATOM 620 C CA . LEU A 1 84 ? 16.142 19.824 81.545 1.00 44.20 84 LEU A CA 1
ATOM 621 C C . LEU A 1 84 ? 17.668 19.696 81.540 1.00 44.58 84 LEU A C 1
ATOM 622 O O . LEU A 1 84 ? 18.222 18.770 82.127 1.00 43.32 84 LEU A O 1
ATOM 627 N N . LEU A 1 85 ? 18.351 20.626 80.885 1.00 44.69 85 LEU A N 1
ATOM 628 C CA . LEU A 1 85 ? 19.803 20.578 80.845 1.00 45.25 85 LEU A CA 1
ATOM 629 C C . LEU A 1 85 ? 20.359 20.820 82.251 1.00 45.94 85 LEU A C 1
ATOM 630 O O . LEU A 1 85 ? 21.222 20.078 82.734 1.00 45.14 85 LEU A O 1
ATOM 635 N N . GLN A 1 86 ? 19.845 21.859 82.903 1.00 47.17 86 GLN A N 1
ATOM 636 C CA . GLN A 1 86 ? 20.273 22.227 84.247 1.00 49.10 86 GLN A CA 1
ATOM 637 C C . GLN A 1 86 ? 19.944 21.121 85.241 1.00 48.52 86 GLN A C 1
ATOM 638 O O . GLN A 1 86 ? 20.646 20.938 86.230 1.00 49.02 86 GLN A O 1
ATOM 644 N N . SER A 1 87 ? 18.885 20.370 84.971 1.00 48.71 87 SER A N 1
ATOM 645 C CA . SER A 1 87 ? 18.489 19.284 85.860 1.00 49.10 87 SER A CA 1
ATOM 646 C C . SER A 1 87 ? 19.150 17.969 85.456 1.00 48.65 87 SER A C 1
ATOM 647 O O . SER A 1 87 ? 18.848 16.916 86.018 1.00 48.05 87 SER A O 1
ATOM 650 N N . GLY A 1 88 ? 20.038 18.041 84.470 1.00 49.59 88 GLY A N 1
ATOM 651 C CA . GLY A 1 88 ? 20.738 16.857 83.996 1.00 49.42 88 GLY A CA 1
ATOM 652 C C . GLY A 1 88 ? 19.862 15.813 83.323 1.00 49.71 88 GLY A C 1
ATOM 653 O O . GLY A 1 88 ? 20.227 14.640 83.291 1.00 49.66 88 GLY A O 1
ATOM 654 N N . ASP A 1 89 ? 18.711 16.219 82.787 1.00 49.64 89 ASP A N 1
ATOM 655 C CA . ASP A 1 89 ? 17.811 15.283 82.119 1.00 48.95 89 ASP A CA 1
ATOM 656 C C . ASP A 1 89 ? 18.039 15.287 80.619 1.00 48.02 89 ASP A C 1
ATOM 657 O O . ASP A 1 89 ? 17.559 14.408 79.898 1.00 47.75 89 ASP A O 1
ATOM 662 N N . ALA A 1 90 ? 18.765 16.294 80.151 1.00 46.43 90 ALA A N 1
ATOM 663 C CA . ALA A 1 90 ? 19.071 16.417 78.736 1.00 44.03 90 ALA A CA 1
ATOM 664 C C . ALA A 1 90 ? 20.572 16.567 78.589 1.00 42.35 90 ALA A C 1
ATOM 665 O O . ALA A 1 90 ? 21.284 16.821 79.567 1.00 41.59 90 ALA A O 1
ATOM 667 N N . ASP A 1 91 ? 21.049 16.403 77.363 1.00 40.04 91 ASP A N 1
ATOM 668 C CA . ASP A 1 91 ? 22.468 16.499 77.081 1.00 37.90 91 ASP A CA 1
ATOM 669 C C . ASP A 1 91 ? 22.790 17.690 76.204 1.00 37.00 91 ASP A C 1
ATOM 670 O O . ASP A 1 91 ? 22.069 17.976 75.256 1.00 36.50 91 ASP A O 1
ATOM 675 N N . TYR A 1 92 ? 23.878 18.381 76.533 1.00 35.57 92 TYR A N 1
ATOM 676 C CA . TYR A 1 92 ? 24.334 19.529 75.763 1.00 34.23 92 TYR A CA 1
ATOM 677 C C . TYR A 1 92 ? 25.661 19.192 75.103 1.00 34.58 92 TYR A C 1
ATOM 678 O O . TYR A 1 92 ? 26.638 18.848 75.786 1.00 34.26 92 TYR A O 1
ATOM 687 N N . VAL A 1 93 ? 25.691 19.302 73.773 1.00 33.10 93 VAL A N 1
ATOM 688 C CA . VAL A 1 93 ? 26.887 19.018 72.993 1.00 31.39 93 VAL A CA 1
ATOM 689 C C . VAL A 1 93 ? 27.450 20.294 72.400 1.00 30.50 93 VAL A C 1
ATOM 690 O O . VAL A 1 93 ? 26.933 20.810 71.425 1.00 32.48 93 VAL A O 1
ATOM 694 N N . PRO A 1 94 ? 28.527 20.825 72.986 1.00 29.80 94 PRO A N 1
ATOM 695 C CA . PRO A 1 94 ? 29.091 22.057 72.439 1.00 29.56 94 PRO A CA 1
ATOM 696 C C . PRO A 1 94 ? 29.692 21.842 71.039 1.00 29.17 94 PRO A C 1
ATOM 697 O O . PRO A 1 94 ? 30.502 20.938 70.841 1.00 28.71 94 PRO A O 1
ATOM 701 N N . ILE A 1 95 ? 29.295 22.675 70.078 1.00 28.73 95 ILE A N 1
ATOM 702 C CA . ILE A 1 95 ? 29.800 22.544 68.705 1.00 28.68 95 ILE A CA 1
ATOM 703 C C . ILE A 1 95 ? 29.483 23.760 67.854 1.00 29.14 95 ILE A C 1
ATOM 704 O O . ILE A 1 95 ? 28.382 24.298 67.942 1.00 28.02 95 ILE A O 1
ATOM 709 N N . PHE A 1 96 ? 30.435 24.198 67.027 1.00 30.48 96 PHE A N 1
ATOM 710 C CA . PHE A 1 96 ? 30.171 25.356 66.161 1.00 30.64 96 PHE A CA 1
ATOM 711 C C . PHE A 1 96 ? 29.014 24.968 65.265 1.00 30.16 96 PHE A C 1
ATOM 712 O O . PHE A 1 96 ? 28.913 23.820 64.844 1.00 28.50 96 PHE A O 1
ATOM 720 N N . LEU A 1 97 ? 28.145 25.921 64.983 1.00 29.43 97 LEU A N 1
ATOM 721 C CA . LEU A 1 97 ? 27.004 25.641 64.147 1.00 31.70 97 LEU A CA 1
ATOM 722 C C . LEU A 1 97 ? 27.441 25.153 62.775 1.00 32.50 97 LEU A C 1
ATOM 723 O O . LEU A 1 97 ? 26.889 24.191 62.261 1.00 32.44 97 LEU A O 1
ATOM 728 N N . SER A 1 98 ? 28.450 25.801 62.198 1.00 32.51 98 SER A N 1
ATOM 729 C CA . SER A 1 98 ? 28.951 25.405 60.883 1.00 33.69 98 SER A CA 1
ATOM 730 C C . SER A 1 98 ? 29.545 23.997 60.883 1.00 33.80 98 SER A C 1
ATOM 731 O O . SER A 1 98 ? 29.715 23.397 59.825 1.00 34.68 98 SER A O 1
ATOM 734 N N . GLU A 1 99 ? 29.863 23.470 62.061 1.00 34.93 99 GLU A N 1
ATOM 735 C CA . GLU A 1 99 ? 30.447 22.131 62.156 1.00 36.46 99 GLU A CA 1
ATOM 736 C C . GLU A 1 99 ? 29.378 21.043 62.223 1.00 35.87 99 GLU A C 1
ATOM 737 O O . GLU A 1 99 ? 29.675 19.866 62.042 1.00 36.13 99 GLU A O 1
ATOM 743 N N . VAL A 1 100 ? 28.134 21.426 62.477 1.00 35.55 100 VAL A N 1
ATOM 744 C CA . VAL A 1 100 ? 27.076 20.439 62.587 1.00 34.33 100 VAL A CA 1
ATOM 745 C C . VAL A 1 100 ? 26.858 19.657 61.294 1.00 35.10 100 VAL A C 1
ATOM 746 O O . VAL A 1 100 ? 26.735 18.442 61.325 1.00 33.15 100 VAL A O 1
ATOM 750 N N . PRO A 1 101 ? 26.802 20.337 60.140 1.00 37.04 101 PRO A N 1
ATOM 751 C CA . PRO A 1 101 ? 26.595 19.647 58.858 1.00 38.34 101 PRO A CA 1
ATOM 752 C C . PRO A 1 101 ? 27.683 18.614 58.606 1.00 39.09 101 PRO A C 1
ATOM 753 O O . PRO A 1 101 ? 27.419 17.526 58.083 1.00 38.66 101 PRO A O 1
ATOM 757 N N . LYS A 1 102 ? 28.904 18.961 58.995 1.00 39.18 102 LYS A N 1
ATOM 758 C CA . LYS A 1 102 ? 30.046 18.070 58.820 1.00 40.47 102 LYS A CA 1
ATOM 759 C C . LYS A 1 102 ? 29.953 16.826 59.715 1.00 40.91 102 LYS A C 1
ATOM 760 O O . LYS A 1 102 ? 30.351 15.728 59.310 1.00 40.41 102 LYS A O 1
ATOM 766 N N . LEU A 1 103 ? 29.447 17.004 60.937 1.00 39.47 103 LEU A N 1
ATOM 767 C CA . LEU A 1 103 ? 29.291 15.900 61.885 1.00 37.04 103 LEU A CA 1
ATOM 768 C C . LEU A 1 103 ? 28.327 14.880 61.291 1.00 36.62 103 LEU A C 1
ATOM 769 O O . LEU A 1 103 ? 28.465 13.670 61.492 1.00 35.86 103 LEU A O 1
ATOM 774 N N . PHE A 1 104 ? 27.334 15.374 60.562 1.00 37.21 104 PHE A N 1
ATOM 775 C CA . PHE A 1 104 ? 26.367 14.484 59.947 1.00 37.62 104 PHE A CA 1
ATOM 776 C C . PHE A 1 104 ? 26.957 13.855 58.703 1.00 38.75 104 PHE A C 1
ATOM 777 O O . PHE A 1 104 ? 26.991 12.630 58.579 1.00 39.27 104 PHE A O 1
ATOM 785 N N . ARG A 1 105 ? 27.438 14.689 57.787 1.00 39.52 105 ARG A N 1
ATOM 786 C CA . ARG A 1 105 ? 28.005 14.182 56.537 1.00 40.21 105 ARG A CA 1
ATOM 787 C C . ARG A 1 105 ? 29.189 13.235 56.704 1.00 40.75 105 ARG A C 1
ATOM 788 O O . ARG A 1 105 ? 29.293 12.249 55.977 1.00 41.17 105 ARG A O 1
ATOM 796 N N . SER A 1 106 ? 30.066 13.525 57.661 1.00 42.04 106 SER A N 1
ATOM 797 C CA . SER A 1 106 ? 31.238 12.690 57.918 1.00 42.81 106 SER A CA 1
ATOM 798 C C . SER A 1 106 ? 30.809 11.356 58.511 1.00 42.38 106 SER A C 1
ATOM 799 O O . SER A 1 106 ? 31.623 10.456 58.709 1.00 41.70 106 SER A O 1
ATOM 802 N N . GLY A 1 107 ? 29.525 11.251 58.816 1.00 42.71 107 GLY A N 1
ATOM 803 C CA . GLY A 1 107 ? 28.999 10.030 59.391 1.00 44.08 107 GLY A CA 1
ATOM 804 C C . GLY A 1 107 ? 29.363 9.845 60.851 1.00 45.02 107 GLY A C 1
ATOM 805 O O . GLY A 1 107 ? 29.098 8.788 61.429 1.00 44.85 107 GLY A O 1
ATOM 806 N N . GLU A 1 108 ? 29.970 10.857 61.460 1.00 46.02 108 GLU A N 1
ATOM 807 C CA . GLU A 1 108 ? 30.354 10.759 62.867 1.00 47.92 108 GLU A CA 1
ATOM 808 C C . GLU A 1 108 ? 29.121 10.622 63.751 1.00 47.31 108 GLU A C 1
ATOM 809 O O . GLU A 1 108 ? 29.144 9.903 64.749 1.00 47.24 108 GLU A O 1
ATOM 815 N N . GLN A 1 109 ? 28.044 11.310 63.375 1.00 46.38 109 GLN A N 1
ATOM 816 C CA . GLN A 1 109 ? 26.778 11.257 64.121 1.00 44.08 109 GLN A CA 1
ATOM 817 C C . GLN A 1 109 ? 25.670 10.764 63.197 1.00 43.79 109 GLN A C 1
ATOM 818 O O . GLN A 1 109 ? 25.276 11.441 62.256 1.00 45.09 109 GLN A O 1
ATOM 824 N N . LYS A 1 110 ? 25.185 9.567 63.483 1.00 43.73 110 LYS A N 1
ATOM 825 C CA . LYS A 1 110 ? 24.138 8.939 62.702 1.00 43.22 110 LYS A CA 1
ATOM 826 C C . LYS A 1 110 ? 22.771 9.542 62.992 1.00 41.45 110 LYS A C 1
ATOM 827 O O . LYS A 1 110 ? 22.502 9.990 64.106 1.00 41.20 110 LYS A O 1
ATOM 833 N N . ILE A 1 111 ? 21.911 9.528 61.979 1.00 39.35 111 ILE A N 1
ATOM 834 C CA . ILE A 1 111 ? 20.556 10.038 62.100 1.00 36.89 111 ILE A CA 1
ATOM 835 C C . ILE A 1 111 ? 19.614 9.037 61.446 1.00 36.73 111 ILE A C 1
ATOM 836 O O . ILE A 1 111 ? 19.689 8.807 60.241 1.00 36.89 111 ILE A O 1
ATOM 841 N N . ASP A 1 112 ? 18.726 8.434 62.234 1.00 36.58 112 ASP A N 1
ATOM 842 C CA . ASP A 1 112 ? 17.793 7.452 61.681 1.00 36.56 112 ASP A CA 1
ATOM 843 C C . ASP A 1 112 ? 16.632 8.116 60.964 1.00 34.89 112 ASP A C 1
ATOM 844 O O . ASP A 1 112 ? 16.165 7.628 59.944 1.00 35.28 112 ASP A O 1
ATOM 849 N N . THR A 1 113 ? 16.159 9.230 61.497 1.00 33.66 113 THR A N 1
ATOM 850 C CA . THR A 1 113 ? 15.062 9.930 60.847 1.00 33.24 113 THR A CA 1
ATOM 851 C C . THR A 1 113 ? 15.055 11.416 61.170 1.00 33.13 113 THR A C 1
ATOM 852 O O . THR A 1 113 ? 15.347 11.832 62.295 1.00 31.77 113 THR A O 1
ATOM 856 N N . ALA A 1 114 ? 14.718 12.218 60.166 1.00 32.66 114 ALA A N 1
ATOM 857 C CA . ALA A 1 114 ? 14.659 13.668 60.318 1.00 32.46 114 ALA A CA 1
ATOM 858 C C . ALA A 1 114 ? 13.225 14.163 60.215 1.00 32.29 114 ALA A C 1
ATOM 859 O O . ALA A 1 114 ? 12.529 13.870 59.240 1.00 33.24 114 ALA A O 1
ATOM 861 N N . ILE A 1 115 ? 12.784 14.911 61.219 1.00 29.98 115 ILE A N 1
ATOM 862 C CA . ILE A 1 115 ? 11.443 15.461 61.210 1.00 28.95 115 ILE A CA 1
ATOM 863 C C . ILE A 1 115 ? 11.564 16.866 60.644 1.00 28.09 115 ILE A C 1
ATOM 864 O O . ILE A 1 115 ? 12.314 17.695 61.170 1.00 26.46 115 ILE A O 1
ATOM 869 N N . ILE A 1 116 ? 10.824 17.153 59.581 1.00 26.86 116 ILE A N 1
ATOM 870 C CA . ILE A 1 116 ? 10.931 18.474 58.996 1.00 26.18 116 ILE A CA 1
ATOM 871 C C . ILE A 1 116 ? 9.604 19.076 58.570 1.00 25.52 116 ILE A C 1
ATOM 872 O O . ILE A 1 116 ? 8.608 18.380 58.448 1.00 26.07 116 ILE A O 1
ATOM 877 N N . GLN A 1 117 ? 9.605 20.385 58.360 1.00 26.51 117 GLN A N 1
ATOM 878 C CA . GLN A 1 117 ? 8.420 21.109 57.928 1.00 26.62 117 GLN A CA 1
ATOM 879 C C . GLN A 1 117 ? 8.746 21.798 56.602 1.00 28.66 117 GLN A C 1
ATOM 880 O O . GLN A 1 117 ? 9.659 22.631 56.548 1.00 28.69 117 GLN A O 1
ATOM 886 N N . VAL A 1 118 ? 8.008 21.472 55.542 1.00 28.64 118 VAL A N 1
ATOM 887 C CA . VAL A 1 118 ? 8.260 22.081 54.229 1.00 27.86 118 VAL A CA 1
ATOM 888 C C . VAL A 1 118 ? 7.049 22.697 53.553 1.00 27.94 118 VAL A C 1
ATOM 889 O O . VAL A 1 118 ? 5.901 22.477 53.949 1.00 26.88 118 VAL A O 1
ATOM 893 N N . SER A 1 119 ? 7.311 23.469 52.507 1.00 29.76 119 SER A N 1
ATOM 894 C CA . SER A 1 119 ? 6.232 24.081 51.747 1.00 29.70 119 SER A CA 1
ATOM 895 C C . SER A 1 119 ? 5.713 22.988 50.837 1.00 28.77 119 SER A C 1
ATOM 896 O O . SER A 1 119 ? 6.420 22.034 50.545 1.00 28.74 119 SER A O 1
ATOM 899 N N . PRO A 1 120 ? 4.459 23.097 50.403 1.00 29.19 120 PRO A N 1
ATOM 900 C CA . PRO A 1 120 ? 3.911 22.069 49.526 1.00 30.34 120 PRO A CA 1
ATOM 901 C C . PRO A 1 120 ? 4.736 21.881 48.260 1.00 30.90 120 PRO A C 1
ATOM 902 O O . PRO A 1 120 ? 5.376 22.806 47.769 1.00 29.11 120 PRO A O 1
ATOM 906 N N . PRO A 1 121 ? 4.748 20.663 47.729 1.00 32.12 121 PRO A N 1
ATOM 907 C CA . PRO A 1 121 ? 5.505 20.381 46.510 1.00 33.96 121 PRO A CA 1
ATOM 908 C C . PRO A 1 121 ? 4.962 21.154 45.317 1.00 34.84 121 PRO A C 1
ATOM 909 O O . PRO A 1 121 ? 3.760 21.410 45.235 1.00 34.35 121 PRO A O 1
ATOM 913 N N . ASP A 1 122 ? 5.848 21.530 44.401 1.00 36.68 122 ASP A N 1
ATOM 914 C CA . ASP A 1 122 ? 5.441 22.255 43.184 1.00 37.38 122 ASP A CA 1
ATOM 915 C C . ASP A 1 122 ? 5.244 21.300 42.027 1.00 37.49 122 ASP A C 1
ATOM 916 O O . ASP A 1 122 ? 5.346 20.081 42.190 1.00 36.45 122 ASP A O 1
ATOM 921 N N . LYS A 1 123 ? 4.969 21.855 40.851 1.00 40.16 123 LYS A N 1
ATOM 922 C CA . LYS A 1 123 ? 4.750 21.040 39.647 1.00 41.17 123 LYS A CA 1
ATOM 923 C C . LYS A 1 123 ? 5.857 20.005 39.435 1.00 41.41 123 LYS A C 1
ATOM 924 O O . LYS A 1 123 ? 5.621 18.962 38.836 1.00 41.42 123 LYS A O 1
ATOM 930 N N . HIS A 1 124 ? 7.054 20.299 39.946 1.00 41.20 124 HIS A N 1
ATOM 931 C CA . HIS A 1 124 ? 8.215 19.403 39.827 1.00 40.60 124 HIS A CA 1
ATOM 932 C C . HIS A 1 124 ? 8.391 18.523 41.062 1.00 40.60 124 HIS A C 1
ATOM 933 O O . HIS A 1 124 ? 9.373 17.782 41.170 1.00 39.32 124 HIS A O 1
ATOM 940 N N . GLY A 1 125 ? 7.449 18.628 41.998 1.00 40.16 125 GLY A N 1
ATOM 941 C CA . GLY A 1 125 ? 7.528 17.839 43.207 1.00 40.42 125 GLY A CA 1
ATOM 942 C C . GLY A 1 125 ? 8.604 18.329 44.158 1.00 40.63 125 GLY A C 1
ATOM 943 O O . GLY A 1 125 ? 9.118 17.564 44.965 1.00 40.66 125 GLY A O 1
ATOM 952 N N . CYS A 1 127 ? 9.915 20.693 47.290 1.00 38.94 127 CYS A N 1
ATOM 953 C CA . CYS A 1 127 ? 9.474 21.342 48.514 1.00 39.03 127 CYS A CA 1
ATOM 954 C C . CYS A 1 127 ? 10.612 22.197 49.049 1.00 38.61 127 CYS A C 1
ATOM 955 O O . CYS A 1 127 ? 11.746 22.093 48.594 1.00 39.86 127 CYS A O 1
ATOM 958 N N . SER A 1 128 ? 10.305 23.025 50.036 1.00 36.82 128 SER A N 1
ATOM 959 C CA . SER A 1 128 ? 11.308 23.896 50.599 1.00 34.50 128 SER A CA 1
ATOM 960 C C . SER A 1 128 ? 11.382 23.773 52.120 1.00 33.42 128 SER A C 1
ATOM 961 O O . SER A 1 128 ? 10.364 23.618 52.795 1.00 33.07 128 SER A O 1
ATOM 964 N N . LEU A 1 129 ? 12.600 23.831 52.646 1.00 30.75 129 LEU A N 1
ATOM 965 C CA . LEU A 1 129 ? 12.829 23.775 54.077 1.00 28.56 129 LEU A CA 1
ATOM 966 C C . LEU A 1 129 ? 12.404 25.100 54.667 1.00 29.54 129 LEU A C 1
ATOM 967 O O . LEU A 1 129 ? 12.464 25.296 55.876 1.00 32.08 129 LEU A O 1
ATOM 972 N N . GLY A 1 130 ? 12.000 26.023 53.800 1.00 29.84 130 GLY A N 1
ATOM 973 C CA . GLY A 1 130 ? 11.525 27.321 54.246 1.00 30.03 130 GLY A CA 1
ATOM 974 C C . GLY A 1 130 ? 12.433 28.241 55.046 1.00 29.48 130 GLY A C 1
ATOM 975 O O . GLY A 1 130 ? 13.588 28.476 54.675 1.00 27.03 130 GLY A O 1
ATOM 976 N N . ILE A 1 131 ? 11.908 28.751 56.162 1.00 28.22 131 ILE A N 1
ATOM 977 C CA . ILE A 1 131 ? 12.659 29.697 56.981 1.00 27.92 131 ILE A CA 1
ATOM 978 C C . ILE A 1 131 ? 13.845 29.135 57.755 1.00 28.92 131 ILE A C 1
ATOM 979 O O . ILE A 1 131 ? 14.568 29.888 58.420 1.00 28.75 131 ILE A O 1
ATOM 984 N N . SER A 1 132 ? 14.056 27.830 57.672 1.00 29.77 132 SER A N 1
ATOM 985 C CA . SER A 1 132 ? 15.191 27.226 58.353 1.00 31.85 132 SER A CA 1
ATOM 986 C C . SER A 1 132 ? 15.926 26.201 57.524 1.00 32.57 132 SER A C 1
ATOM 987 O O . SER A 1 132 ? 15.456 25.079 57.354 1.00 32.80 132 SER A O 1
ATOM 990 N N . VAL A 1 133 ? 17.084 26.589 56.999 1.00 33.79 133 VAL A N 1
ATOM 991 C CA . VAL A 1 133 ? 17.891 25.665 56.232 1.00 33.67 133 VAL A CA 1
ATOM 992 C C . VAL A 1 133 ? 18.907 25.108 57.208 1.00 35.06 133 VAL A C 1
ATOM 993 O O . VAL A 1 133 ? 19.040 23.895 57.356 1.00 36.59 133 VAL A O 1
ATOM 997 N N . GLU A 1 134 ? 19.616 25.998 57.886 1.00 35.15 134 GLU A N 1
ATOM 998 C CA . GLU A 1 134 ? 20.613 25.595 58.880 1.00 36.58 134 GLU A CA 1
ATOM 999 C C . GLU A 1 134 ? 21.313 24.267 58.566 1.00 36.15 134 GLU A C 1
ATOM 1000 O O . GLU A 1 134 ? 21.938 24.121 57.512 1.00 39.15 134 GLU A O 1
ATOM 1006 N N . ALA A 1 135 ? 21.213 23.303 59.466 1.00 34.56 135 ALA A N 1
ATOM 1007 C CA . ALA A 1 135 ? 21.858 22.014 59.285 1.00 33.32 135 ALA A CA 1
ATOM 1008 C C . ALA A 1 135 ? 20.888 20.898 58.966 1.00 33.56 135 ALA A C 1
ATOM 1009 O O . ALA A 1 135 ? 21.285 19.731 58.860 1.00 33.01 135 ALA A O 1
ATOM 1011 N N . THR A 1 136 ? 19.618 21.243 58.801 1.00 33.46 136 THR A N 1
ATOM 1012 C CA . THR A 1 136 ? 18.597 20.242 58.500 1.00 32.53 136 THR A CA 1
ATOM 1013 C C . THR A 1 136 ? 18.835 19.646 57.104 1.00 31.74 136 THR A C 1
ATOM 1014 O O . THR A 1 136 ? 18.645 18.446 56.885 1.00 30.31 136 THR A O 1
ATOM 1018 N N . LEU A 1 137 ? 19.298 20.478 56.177 1.00 32.08 137 LEU A N 1
ATOM 1019 C CA . LEU A 1 137 ? 19.577 20.035 54.814 1.00 31.70 137 LEU A CA 1
ATOM 1020 C C . LEU A 1 137 ? 20.600 18.898 54.859 1.00 31.59 137 LEU A C 1
ATOM 1021 O O . LEU A 1 137 ? 20.456 17.879 54.172 1.00 30.75 137 LEU A O 1
ATOM 1026 N N . ALA A 1 138 ? 21.620 19.068 55.699 1.00 31.31 138 ALA A N 1
ATOM 1027 C CA . ALA A 1 138 ? 22.669 18.065 55.872 1.00 31.14 138 ALA A CA 1
ATOM 1028 C C . ALA A 1 138 ? 22.104 16.828 56.572 1.00 31.10 138 ALA A C 1
ATOM 1029 O O . ALA A 1 138 ? 22.491 15.686 56.275 1.00 28.62 138 ALA A O 1
ATOM 1031 N N . ALA A 1 139 ? 21.174 17.062 57.501 1.00 31.48 139 ALA A N 1
ATOM 1032 C CA . ALA A 1 139 ? 20.530 15.975 58.244 1.00 30.96 139 ALA A CA 1
ATOM 1033 C C . ALA A 1 139 ? 19.674 15.157 57.280 1.00 30.97 139 ALA A C 1
ATOM 1034 O O . ALA A 1 139 ? 19.648 13.930 57.340 1.00 28.81 139 ALA A O 1
ATOM 1036 N N . CYS A 1 140 ? 18.968 15.842 56.390 1.00 32.38 140 CYS A N 1
ATOM 1037 C CA . CYS A 1 140 ? 18.123 15.140 55.418 1.00 34.05 140 CYS A CA 1
ATOM 1038 C C . CYS A 1 140 ? 18.964 14.321 54.449 1.00 34.37 140 CYS A C 1
ATOM 1039 O O . CYS A 1 140 ? 18.469 13.377 53.842 1.00 34.84 140 CYS A O 1
ATOM 1042 N N . GLN A 1 141 ? 20.236 14.684 54.317 1.00 35.23 141 GLN A N 1
ATOM 1043 C CA . GLN A 1 141 ? 21.130 13.985 53.411 1.00 36.28 141 GLN A CA 1
ATOM 1044 C C . GLN A 1 141 ? 21.516 12.614 53.964 1.00 36.06 141 GLN A C 1
ATOM 1045 O O . GLN A 1 141 ? 21.493 11.611 53.254 1.00 35.32 141 GLN A O 1
ATOM 1051 N N . VAL A 1 142 ? 21.861 12.571 55.244 1.00 36.00 142 VAL A N 1
ATOM 1052 C CA . VAL A 1 142 ? 22.284 11.329 55.854 1.00 35.37 142 VAL A CA 1
ATOM 1053 C C . VAL A 1 142 ? 21.179 10.581 56.595 1.00 36.88 142 VAL A C 1
ATOM 1054 O O . VAL A 1 142 ? 21.349 9.426 56.972 1.00 37.36 142 VAL A O 1
ATOM 1058 N N . ALA A 1 143 ? 20.040 11.224 56.799 1.00 36.50 143 ALA A N 1
ATOM 1059 C CA . ALA A 1 143 ? 18.968 10.573 57.519 1.00 37.32 143 ALA A CA 1
ATOM 1060 C C . ALA A 1 143 ? 18.514 9.256 56.886 1.00 37.52 143 ALA A C 1
ATOM 1061 O O . ALA A 1 143 ? 18.350 9.164 55.668 1.00 38.71 143 ALA A O 1
ATOM 1063 N N . GLY A 1 144 ? 18.299 8.240 57.721 1.00 36.35 144 GLY A N 1
ATOM 1064 C CA . GLY A 1 144 ? 17.829 6.960 57.222 1.00 36.06 144 GLY A CA 1
ATOM 1065 C C . GLY A 1 144 ? 16.489 7.119 56.510 1.00 36.81 144 GLY A C 1
ATOM 1066 O O . GLY A 1 144 ? 16.275 6.554 55.437 1.00 37.13 144 GLY A O 1
ATOM 1067 N N . LYS A 1 145 ? 15.580 7.883 57.115 1.00 35.86 145 LYS A N 1
ATOM 1068 C CA . LYS A 1 145 ? 14.270 8.148 56.530 1.00 34.95 145 LYS A CA 1
ATOM 1069 C C . LYS A 1 145 ? 13.834 9.564 56.904 1.00 33.80 145 LYS A C 1
ATOM 1070 O O . LYS A 1 145 ? 14.316 10.115 57.889 1.00 34.77 145 LYS A O 1
ATOM 1076 N N . ILE A 1 146 ? 12.938 10.159 56.121 1.00 32.18 146 ILE A N 1
ATOM 1077 C CA . ILE A 1 146 ? 12.475 11.510 56.425 1.00 31.38 146 ILE A CA 1
ATOM 1078 C C . ILE A 1 146 ? 10.957 11.583 56.593 1.00 29.94 146 ILE A C 1
ATOM 1079 O O . ILE A 1 146 ? 10.213 11.009 55.809 1.00 28.40 146 ILE A O 1
ATOM 1084 N N . ILE A 1 147 ? 10.514 12.272 57.642 1.00 28.86 147 ILE A N 1
ATOM 1085 C CA . ILE A 1 147 ? 9.093 12.451 57.921 1.00 28.06 147 ILE A CA 1
ATOM 1086 C C . ILE A 1 147 ? 8.839 13.957 57.812 1.00 29.14 147 ILE A C 1
ATOM 1087 O O . ILE A 1 147 ? 9.287 14.735 58.643 1.00 30.42 147 ILE A O 1
ATOM 1092 N N . ALA A 1 148 ? 8.130 14.351 56.767 1.00 28.40 148 ALA A N 1
ATOM 1093 C CA . ALA A 1 148 ? 7.863 15.745 56.491 1.00 30.02 148 ALA A CA 1
ATOM 1094 C C . ALA A 1 148 ? 6.445 16.203 56.754 1.00 29.45 148 ALA A C 1
ATOM 1095 O O . ALA A 1 148 ? 5.475 15.481 56.537 1.00 29.75 148 ALA A O 1
ATOM 1097 N N . HIS A 1 149 ? 6.335 17.436 57.201 1.00 28.17 149 HIS A N 1
ATOM 1098 C CA . HIS A 1 149 ? 5.046 17.991 57.462 1.00 28.63 149 HIS A CA 1
ATOM 1099 C C . HIS A 1 149 ? 4.858 19.074 56.421 1.00 27.07 149 HIS A C 1
ATOM 1100 O O . HIS A 1 149 ? 5.601 20.050 56.394 1.00 27.25 149 HIS A O 1
ATOM 1107 N N . ILE A 1 150 ? 3.894 18.879 55.534 1.00 28.20 150 ILE A N 1
ATOM 1108 C CA . ILE A 1 150 ? 3.632 19.855 54.492 1.00 29.79 150 ILE A CA 1
ATOM 1109 C C . ILE A 1 150 ? 2.723 20.961 54.998 1.00 30.20 150 ILE A C 1
ATOM 1110 O O . ILE A 1 150 ? 1.558 20.729 55.342 1.00 31.34 150 ILE A O 1
ATOM 1115 N N . ASN A 1 151 ? 3.262 22.173 55.026 1.00 29.93 151 ASN A N 1
ATOM 1116 C CA . ASN A 1 151 ? 2.523 23.323 55.518 1.00 29.04 151 ASN A CA 1
ATOM 1117 C C . ASN A 1 151 ? 2.456 24.433 54.509 1.00 28.31 151 ASN A C 1
ATOM 1118 O O . ASN A 1 151 ? 3.470 25.035 54.188 1.00 25.87 151 ASN A O 1
ATOM 1123 N N . PRO A 1 152 ? 1.259 24.712 53.987 1.00 29.04 152 PRO A N 1
ATOM 1124 C CA . PRO A 1 152 ? 1.038 25.769 53.001 1.00 30.68 152 PRO A CA 1
ATOM 1125 C C . PRO A 1 152 ? 1.495 27.139 53.504 1.00 32.39 152 PRO A C 1
ATOM 1126 O O . PRO A 1 152 ? 1.624 28.077 52.723 1.00 33.28 152 PRO A O 1
ATOM 1130 N N . GLN A 1 153 ? 1.731 27.252 54.809 1.00 33.16 153 GLN A N 1
ATOM 1131 C CA . GLN A 1 153 ? 2.160 28.510 55.399 1.00 34.41 153 GLN A CA 1
ATOM 1132 C C . GLN A 1 153 ? 3.675 28.649 55.295 1.00 34.17 153 GLN A C 1
ATOM 1133 O O . GLN A 1 153 ? 4.209 29.753 55.353 1.00 33.51 153 GLN A O 1
ATOM 1147 N N . PRO A 1 155 ? 6.902 29.441 53.806 1.00 33.01 155 PRO A N 1
ATOM 1148 C CA . PRO A 1 155 ? 7.294 30.143 52.586 1.00 32.50 155 PRO A CA 1
ATOM 1149 C C . PRO A 1 155 ? 8.314 29.332 51.771 1.00 32.59 155 PRO A C 1
ATOM 1150 O O . PRO A 1 155 ? 9.115 28.582 52.331 1.00 32.58 155 PRO A O 1
ATOM 1154 N N . ARG A 1 156 ? 8.254 29.474 50.448 1.00 32.82 156 ARG A N 1
ATOM 1155 C CA . ARG A 1 156 ? 9.145 28.780 49.508 1.00 31.14 156 ARG A CA 1
ATOM 1156 C C . ARG A 1 156 ? 10.418 29.594 49.343 1.00 30.73 156 ARG A C 1
ATOM 1157 O O . ARG A 1 156 ? 10.596 30.279 48.336 1.00 32.82 156 ARG A O 1
ATOM 1165 N N . THR A 1 157 ? 11.307 29.508 50.327 1.00 29.18 157 THR A N 1
ATOM 1166 C CA . THR A 1 157 ? 12.555 30.259 50.319 1.00 29.12 157 THR A CA 1
ATOM 1167 C C . THR A 1 157 ? 13.527 29.870 49.213 1.00 29.90 157 THR A C 1
ATOM 1168 O O . THR A 1 157 ? 13.571 28.714 48.795 1.00 30.26 157 THR A O 1
ATOM 1172 N N . HIS A 1 158 ? 14.318 30.837 48.748 1.00 30.27 158 HIS A N 1
ATOM 1173 C CA . HIS A 1 158 ? 15.311 30.559 47.718 1.00 30.52 158 HIS A CA 1
ATOM 1174 C C . HIS A 1 158 ? 16.636 30.202 48.356 1.00 30.25 158 HIS A C 1
ATOM 1175 O O . HIS A 1 158 ? 16.922 30.618 49.474 1.00 30.16 158 HIS A O 1
ATOM 1182 N N . GLY A 1 159 ? 17.439 29.426 47.634 1.00 30.45 159 GLY A N 1
ATOM 1183 C CA . GLY A 1 159 ? 18.723 28.992 48.155 1.00 30.06 159 GLY A CA 1
ATOM 1184 C C . GLY A 1 159 ? 18.837 27.472 48.171 1.00 30.20 159 GLY A C 1
ATOM 1185 O O . GLY A 1 159 ? 18.389 26.809 47.235 1.00 30.78 159 GLY A O 1
ATOM 1186 N N . ASP A 1 160 ? 19.415 26.907 49.226 1.00 30.52 160 ASP A N 1
ATOM 1187 C CA . ASP A 1 160 ? 19.573 25.458 49.285 1.00 31.84 160 ASP A CA 1
ATOM 1188 C C . ASP A 1 160 ? 18.487 24.692 50.023 1.00 33.49 160 ASP A C 1
ATOM 1189 O O . ASP A 1 160 ? 18.653 23.509 50.293 1.00 35.96 160 ASP A O 1
ATOM 1194 N N . GLY A 1 161 ? 17.375 25.342 50.341 1.00 33.48 161 GLY A N 1
ATOM 1195 C CA . GLY A 1 161 ? 16.320 24.652 51.058 1.00 32.87 161 GLY A CA 1
ATOM 1196 C C . GLY A 1 161 ? 15.432 23.720 50.253 1.00 33.83 161 GLY A C 1
ATOM 1197 O O . GLY A 1 161 ? 14.489 23.156 50.803 1.00 35.84 161 GLY A O 1
ATOM 1198 N N . PHE A 1 162 ? 15.710 23.536 48.969 1.00 32.90 162 PHE A N 1
ATOM 1199 C CA . PHE A 1 162 ? 14.885 22.665 48.135 1.00 32.43 162 PHE A CA 1
ATOM 1200 C C . PHE A 1 162 ? 15.180 21.172 48.271 1.00 33.09 162 PHE A C 1
ATOM 1201 O O . PHE A 1 162 ? 16.332 20.760 48.364 1.00 33.06 162 PHE A O 1
ATOM 1209 N N . ILE A 1 163 ? 14.120 20.366 48.274 1.00 33.93 163 ILE A N 1
ATOM 1210 C CA . ILE A 1 163 ? 14.227 18.913 48.413 1.00 32.98 163 ILE A CA 1
ATOM 1211 C C . ILE A 1 163 ? 13.011 18.260 47.746 1.00 32.60 163 ILE A C 1
ATOM 1212 O O . ILE A 1 163 ? 11.891 18.784 47.797 1.00 31.47 163 ILE A O 1
ATOM 1217 N N . HIS A 1 164 ? 13.233 17.116 47.112 1.00 34.04 164 HIS A N 1
ATOM 1218 C CA . HIS A 1 164 ? 12.154 16.433 46.404 1.00 35.22 164 HIS A CA 1
ATOM 1219 C C . HIS A 1 164 ? 11.321 15.557 47.323 1.00 34.53 164 HIS A C 1
ATOM 1220 O O . HIS A 1 164 ? 11.854 14.886 48.191 1.00 34.23 164 HIS A O 1
ATOM 1227 N N . ILE A 1 165 ? 10.011 15.564 47.114 1.00 34.80 165 ILE A N 1
ATOM 1228 C CA . ILE A 1 165 ? 9.102 14.810 47.964 1.00 34.47 165 ILE A CA 1
ATOM 1229 C C . ILE A 1 165 ? 9.302 13.292 47.931 1.00 35.60 165 ILE A C 1
ATOM 1230 O O . ILE A 1 165 ? 8.818 12.600 48.811 1.00 35.53 165 ILE A O 1
ATOM 1235 N N . ASP A 1 166 ? 9.993 12.760 46.927 1.00 36.46 166 ASP A N 1
ATOM 1236 C CA . ASP A 1 166 ? 10.206 11.317 46.908 1.00 36.65 166 ASP A CA 1
ATOM 1237 C C . ASP A 1 166 ? 11.298 10.919 47.881 1.00 37.41 166 ASP A C 1
ATOM 1238 O O . ASP A 1 166 ? 11.570 9.741 48.054 1.00 39.63 166 ASP A O 1
ATOM 1243 N N . ARG A 1 167 ? 11.936 11.898 48.505 1.00 37.58 167 ARG A N 1
ATOM 1244 C CA . ARG A 1 167 ? 12.979 11.625 49.487 1.00 37.48 167 ARG A CA 1
ATOM 1245 C C . ARG A 1 167 ? 12.331 11.462 50.863 1.00 36.67 167 ARG A C 1
ATOM 1246 O O . ARG A 1 167 ? 13.019 11.291 51.869 1.00 37.82 167 ARG A O 1
ATOM 1254 N N . PHE A 1 168 ? 11.003 11.507 50.891 1.00 34.64 168 PHE A N 1
ATOM 1255 C CA . PHE A 1 168 ? 10.234 11.401 52.136 1.00 32.02 168 PHE A CA 1
ATOM 1256 C C . PHE A 1 168 ? 9.615 10.012 52.310 1.00 31.50 168 PHE A C 1
ATOM 1257 O O . PHE A 1 168 ? 9.089 9.432 51.360 1.00 32.68 168 PHE A O 1
ATOM 1265 N N . ALA A 1 169 ? 9.663 9.479 53.523 1.00 31.44 169 ALA A N 1
ATOM 1266 C CA . ALA A 1 169 ? 9.080 8.156 53.778 1.00 31.61 169 ALA A CA 1
ATOM 1267 C C . ALA A 1 169 ? 7.607 8.320 54.092 1.00 31.54 169 ALA A C 1
ATOM 1268 O O . ALA A 1 169 ? 6.785 7.449 53.797 1.00 32.38 169 ALA A O 1
ATOM 1270 N N . ALA A 1 170 ? 7.285 9.456 54.692 1.00 31.68 170 ALA A N 1
ATOM 1271 C CA . ALA A 1 170 ? 5.924 9.753 55.087 1.00 32.52 170 ALA A CA 1
ATOM 1272 C C . ALA A 1 170 ? 5.696 11.234 54.935 1.00 32.51 170 ALA A C 1
ATOM 1273 O O . ALA A 1 170 ? 6.643 12.028 54.980 1.00 31.68 170 ALA A O 1
ATOM 1275 N N . VAL A 1 171 ? 4.425 11.598 54.781 1.00 33.44 171 VAL A N 1
ATOM 1276 C CA . VAL A 1 171 ? 4.025 12.987 54.604 1.00 33.56 171 VAL A CA 1
ATOM 1277 C C . VAL A 1 171 ? 2.628 13.272 55.169 1.00 34.28 171 VAL A C 1
ATOM 1278 O O . VAL A 1 171 ? 1.682 12.542 54.893 1.00 35.10 171 VAL A O 1
ATOM 1282 N N . TYR A 1 172 ? 2.517 14.324 55.974 1.00 34.00 172 TYR A N 1
ATOM 1283 C CA . TYR A 1 172 ? 1.236 14.736 56.544 1.00 34.47 172 TYR A CA 1
ATOM 1284 C C . TYR A 1 172 ? 1.050 16.212 56.220 1.00 35.26 172 TYR A C 1
ATOM 1285 O O . TYR A 1 172 ? 1.929 17.034 56.482 1.00 34.47 172 TYR A O 1
ATOM 1294 N N . GLU A 1 173 ? -0.105 16.553 55.667 1.00 35.29 173 GLU A N 1
ATOM 1295 C CA . GLU A 1 173 ? -0.343 17.930 55.280 1.00 36.69 173 GLU A CA 1
ATOM 1296 C C . GLU A 1 173 ? -1.436 18.680 56.027 1.00 35.98 173 GLU A C 1
ATOM 1297 O O . GLU A 1 173 ? -2.565 18.211 56.127 1.00 35.41 173 GLU A O 1
ATOM 1303 N N . GLN A 1 174 ? -1.083 19.852 56.547 1.00 35.00 174 GLN A N 1
ATOM 1304 C CA . GLN A 1 174 ? -2.042 20.701 57.228 1.00 35.43 174 GLN A CA 1
ATOM 1305 C C . GLN A 1 174 ? -1.441 22.094 57.420 1.00 34.91 174 GLN A C 1
ATOM 1306 O O . GLN A 1 174 ? -0.245 22.233 57.643 1.00 35.19 174 GLN A O 1
ATOM 1312 N N . SER A 1 175 ? -2.262 23.129 57.270 1.00 34.74 175 SER A N 1
ATOM 1313 C CA . SER A 1 175 ? -1.799 24.495 57.452 1.00 35.14 175 SER A CA 1
ATOM 1314 C C . SER A 1 175 ? -1.703 24.761 58.940 1.00 36.36 175 SER A C 1
ATOM 1315 O O . SER A 1 175 ? -2.651 24.514 59.693 1.00 36.31 175 SER A O 1
ATOM 1318 N N . ALA A 1 176 ? -0.552 25.258 59.372 1.00 36.27 176 ALA A N 1
ATOM 1319 C CA . ALA A 1 176 ? -0.342 25.564 60.774 1.00 36.70 176 ALA A CA 1
ATOM 1320 C C . ALA A 1 176 ? 0.343 26.910 60.862 1.00 38.77 176 ALA A C 1
ATOM 1321 O O . ALA A 1 176 ? 0.880 27.412 59.875 1.00 36.09 176 ALA A O 1
ATOM 1323 N N . SER A 1 177 ? 0.328 27.488 62.057 1.00 41.64 177 SER A N 1
ATOM 1324 C CA . SER A 1 177 ? 0.946 28.788 62.280 1.00 43.09 177 SER A CA 1
ATOM 1325 C C . SER A 1 177 ? 2.441 28.659 62.526 1.00 43.06 177 SER A C 1
ATOM 1326 O O . SER A 1 177 ? 2.896 27.707 63.157 1.00 41.96 177 SER A O 1
ATOM 1329 N N . LEU A 1 178 ? 3.200 29.622 62.019 1.00 44.58 178 LEU A N 1
ATOM 1330 C CA . LEU A 1 178 ? 4.642 29.638 62.236 1.00 46.36 178 LEU A CA 1
ATOM 1331 C C . LEU A 1 178 ? 4.880 30.573 63.401 1.00 48.25 178 LEU A C 1
ATOM 1332 O O . LEU A 1 178 ? 4.249 31.630 63.496 1.00 49.01 178 LEU A O 1
ATOM 1337 N N . PRO A 1 179 ? 5.786 30.204 64.310 1.00 50.13 179 PRO A N 1
ATOM 1338 C CA . PRO A 1 179 ? 6.068 31.060 65.462 1.00 52.63 179 PRO A CA 1
ATOM 1339 C C . PRO A 1 179 ? 6.555 32.444 65.029 1.00 54.48 179 PRO A C 1
ATOM 1340 O O . PRO A 1 179 ? 7.628 32.579 64.465 1.00 54.38 179 PRO A O 1
ATOM 1344 N N . ILE A 1 180 ? 5.754 33.466 65.288 1.00 58.42 180 ILE A N 1
ATOM 1345 C CA . ILE A 1 180 ? 6.119 34.822 64.909 1.00 63.75 180 ILE A CA 1
ATOM 1346 C C . ILE A 1 180 ? 7.262 35.353 65.767 1.00 67.27 180 ILE A C 1
ATOM 1347 O O . ILE A 1 180 ? 8.030 36.212 65.332 1.00 67.64 180 ILE A O 1
ATOM 1352 N N . HIS A 1 181 ? 7.381 34.839 66.984 1.00 71.50 181 HIS A N 1
ATOM 1353 C CA . HIS A 1 181 ? 8.446 35.280 67.872 1.00 75.97 181 HIS A CA 1
ATOM 1354 C C . HIS A 1 181 ? 8.542 36.806 67.921 1.00 77.99 181 HIS A C 1
ATOM 1355 O O . HIS A 1 181 ? 9.185 37.431 67.069 1.00 78.22 181 HIS A O 1
ATOM 1362 N N . SER A 1 182 ? 7.892 37.397 68.920 1.00 80.19 182 SER A N 1
ATOM 1363 C CA . SER A 1 182 ? 7.922 38.843 69.110 1.00 82.62 182 SER A CA 1
ATOM 1364 C C . SER A 1 182 ? 8.206 39.127 70.585 1.00 83.88 182 SER A C 1
ATOM 1365 O O . SER A 1 182 ? 7.731 40.124 71.138 1.00 84.91 182 SER A O 1
ATOM 1368 N N . PHE A 1 183 ? 8.989 38.243 71.207 1.00 84.72 183 PHE A N 1
ATOM 1369 C CA . PHE A 1 183 ? 9.355 38.355 72.621 1.00 85.39 183 PHE A CA 1
ATOM 1370 C C . PHE A 1 183 ? 10.209 39.593 72.932 1.00 85.05 183 PHE A C 1
ATOM 1371 O O . PHE A 1 183 ? 10.317 40.018 74.086 1.00 84.92 183 PHE A O 1
ATOM 1379 N N . ALA A 1 184 ? 10.813 40.166 71.896 1.00 84.59 184 ALA A N 1
ATOM 1380 C CA . ALA A 1 184 ? 11.644 41.353 72.056 1.00 83.61 184 ALA A CA 1
ATOM 1381 C C . ALA A 1 184 ? 10.796 42.505 72.596 1.00 83.13 184 ALA A C 1
ATOM 1382 O O . ALA A 1 184 ? 9.566 42.412 72.648 1.00 83.04 184 ALA A O 1
ATOM 1384 N N . THR A 1 185 ? 11.458 43.591 72.990 1.00 81.63 185 THR A N 1
ATOM 1385 C CA . THR A 1 185 ? 10.766 44.763 73.519 1.00 79.38 185 THR A CA 1
ATOM 1386 C C . THR A 1 185 ? 11.732 45.927 73.756 1.00 77.83 185 THR A C 1
ATOM 1387 O O . THR A 1 185 ? 12.778 45.755 74.390 1.00 77.64 185 THR A O 1
ATOM 1391 N N . GLY A 1 186 ? 11.377 47.107 73.242 1.00 75.92 186 GLY A N 1
ATOM 1392 C CA . GLY A 1 186 ? 12.218 48.292 73.396 1.00 73.28 186 GLY A CA 1
ATOM 1393 C C . GLY A 1 186 ? 12.607 48.572 74.840 1.00 71.00 186 GLY A C 1
ATOM 1394 O O . GLY A 1 186 ? 11.878 48.192 75.752 1.00 71.67 186 GLY A O 1
ATOM 1395 N N . ASP A 1 187 ? 13.740 49.240 75.053 1.00 68.32 187 ASP A N 1
ATOM 1396 C CA . ASP A 1 187 ? 14.230 49.551 76.405 1.00 64.99 187 ASP A CA 1
ATOM 1397 C C . ASP A 1 187 ? 15.204 50.736 76.409 1.00 61.61 187 ASP A C 1
ATOM 1398 O O . ASP A 1 187 ? 15.770 51.085 75.374 1.00 61.14 187 ASP A O 1
ATOM 1403 N N . ALA A 1 188 ? 15.414 51.337 77.578 1.00 57.63 188 ALA A N 1
ATOM 1404 C CA . ALA A 1 188 ? 16.326 52.477 77.701 1.00 53.96 188 ALA A CA 1
ATOM 1405 C C . ALA A 1 188 ? 17.778 52.079 77.453 1.00 51.06 188 ALA A C 1
ATOM 1406 O O . ALA A 1 188 ? 18.535 52.812 76.816 1.00 49.94 188 ALA A O 1
ATOM 1408 N N . VAL A 1 189 ? 18.160 50.917 77.968 1.00 47.49 189 VAL A N 1
ATOM 1409 C CA . VAL A 1 189 ? 19.519 50.411 77.810 1.00 45.47 189 VAL A CA 1
ATOM 1410 C C . VAL A 1 189 ? 19.775 50.012 76.364 1.00 44.00 189 VAL A C 1
ATOM 1411 O O . VAL A 1 189 ? 20.811 50.351 75.795 1.00 44.48 189 VAL A O 1
ATOM 1415 N N . SER A 1 190 ? 18.823 49.286 75.782 1.00 43.11 190 SER A N 1
ATOM 1416 C CA . SER A 1 190 ? 18.907 48.838 74.395 1.00 42.44 190 SER A CA 1
ATOM 1417 C C . SER A 1 190 ? 19.148 50.027 73.461 1.00 41.65 190 SER A C 1
ATOM 1418 O O . SER A 1 190 ? 20.012 49.976 72.595 1.00 40.76 190 SER A O 1
ATOM 1421 N N . LEU A 1 191 ? 18.374 51.092 73.641 1.00 40.92 191 LEU A N 1
ATOM 1422 C CA . LEU A 1 191 ? 18.530 52.280 72.819 1.00 41.18 191 LEU A CA 1
ATOM 1423 C C . LEU A 1 191 ? 19.946 52.822 72.940 1.00 40.53 191 LEU A C 1
ATOM 1424 O O . LEU A 1 191 ? 20.587 53.150 71.939 1.00 41.80 191 LEU A O 1
ATOM 1429 N N . ALA A 1 192 ? 20.429 52.919 74.172 1.00 39.31 192 ALA A N 1
ATOM 1430 C CA . ALA A 1 192 ? 21.761 53.429 74.434 1.00 38.33 192 ALA A CA 1
ATOM 1431 C C . ALA A 1 192 ? 22.793 52.600 73.681 1.00 38.75 192 ALA A C 1
ATOM 1432 O O 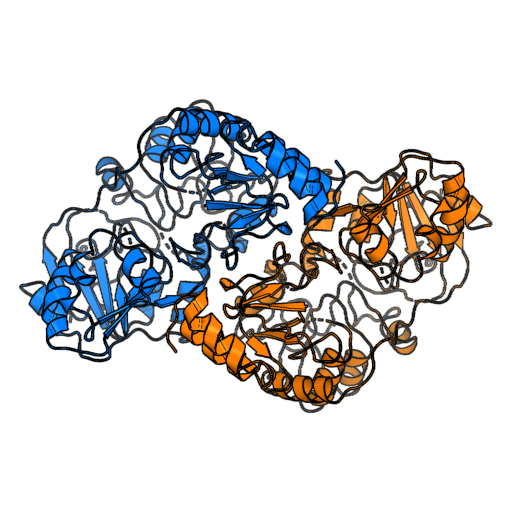. ALA A 1 192 ? 23.614 53.140 72.943 1.00 39.72 192 ALA A O 1
ATOM 1434 N N . ILE A 1 193 ? 22.748 51.285 73.859 1.00 38.31 193 ILE A N 1
ATOM 1435 C CA . ILE A 1 193 ? 23.680 50.398 73.179 1.00 37.93 193 ILE A CA 1
ATOM 1436 C C . ILE A 1 193 ? 23.523 50.510 71.665 1.00 38.42 193 ILE A C 1
ATOM 1437 O O . ILE A 1 193 ? 24.504 50.479 70.927 1.00 38.21 193 ILE A O 1
ATOM 1442 N N . GLY A 1 194 ? 22.282 50.639 71.210 1.00 38.57 194 GLY A N 1
ATOM 1443 C CA . GLY A 1 194 ? 22.030 50.750 69.794 1.00 40.16 194 GLY A CA 1
ATOM 1444 C C . GLY A 1 194 ? 22.739 51.947 69.212 1.00 42.61 194 GLY A C 1
ATOM 1445 O O . GLY A 1 194 ? 23.328 51.870 68.136 1.00 42.37 194 GLY A O 1
ATOM 1446 N N . GLN A 1 195 ? 22.696 53.058 69.939 1.00 45.14 195 GLN A N 1
ATOM 1447 C CA . GLN A 1 195 ? 23.332 54.292 69.491 1.00 46.28 195 GLN A CA 1
ATOM 1448 C C . GLN A 1 195 ? 24.843 54.148 69.407 1.00 45.38 195 GLN A C 1
ATOM 1449 O O . GLN A 1 195 ? 25.457 54.553 68.422 1.00 46.77 195 GLN A O 1
ATOM 1455 N N . HIS A 1 196 ? 25.444 53.572 70.438 1.00 44.14 196 HIS A N 1
ATOM 1456 C CA . HIS A 1 196 ? 26.889 53.396 70.445 1.00 43.42 196 HIS A CA 1
ATOM 1457 C C . HIS A 1 196 ? 27.349 52.539 69.282 1.00 43.61 196 HIS A C 1
ATOM 1458 O O . HIS A 1 196 ? 28.274 52.915 68.564 1.00 44.13 196 HIS A O 1
ATOM 1465 N N . VAL A 1 197 ? 26.699 51.394 69.083 1.00 42.52 197 VAL A N 1
ATOM 1466 C CA . VAL A 1 197 ? 27.083 50.495 68.000 1.00 43.07 197 VAL A CA 1
ATOM 1467 C C . VAL A 1 197 ? 26.913 51.179 66.651 1.00 43.68 197 VAL A C 1
ATOM 1468 O O . VAL A 1 197 ? 27.765 51.065 65.765 1.00 43.72 197 VAL A O 1
ATOM 1472 N N . ALA A 1 198 ? 25.806 51.899 66.509 1.00 44.07 198 ALA A N 1
ATOM 1473 C CA . ALA A 1 198 ? 25.500 52.609 65.273 1.00 44.44 198 ALA A CA 1
ATOM 1474 C C . ALA A 1 198 ? 26.656 53.491 64.811 1.00 45.60 198 ALA A C 1
ATOM 1475 O O . ALA A 1 198 ? 26.881 53.630 63.611 1.00 46.14 198 ALA A O 1
ATOM 1477 N N . GLU A 1 199 ? 27.382 54.087 65.753 1.00 46.37 199 GLU A N 1
ATOM 1478 C CA . GLU A 1 199 ? 28.506 54.945 65.395 1.00 48.37 199 GLU A CA 1
ATOM 1479 C C . GLU A 1 199 ? 29.696 54.184 64.818 1.00 47.28 199 GLU A C 1
ATOM 1480 O O . GLU A 1 199 ? 30.543 54.775 64.149 1.00 46.99 199 GLU A O 1
ATOM 1486 N N . LEU A 1 200 ? 29.750 52.875 65.065 1.00 45.64 200 LEU A N 1
ATOM 1487 C CA . LEU A 1 200 ? 30.837 52.063 64.533 1.00 43.86 200 LEU A CA 1
ATOM 1488 C C . LEU A 1 200 ? 30.523 51.588 63.116 1.00 42.44 200 LEU A C 1
ATOM 1489 O O . LEU A 1 200 ? 31.424 51.206 62.376 1.00 42.11 200 LEU A O 1
ATOM 1494 N N . VAL A 1 201 ? 29.246 51.627 62.743 1.00 41.42 201 VAL A N 1
ATOM 1495 C CA . VAL A 1 201 ? 28.821 51.183 61.418 1.00 41.24 201 VAL A CA 1
ATOM 1496 C C . VAL A 1 201 ? 29.058 52.207 60.314 1.00 41.30 201 VAL A C 1
ATOM 1497 O O . VAL A 1 201 ? 28.531 53.317 60.360 1.00 40.86 201 VAL A O 1
ATOM 1501 N N . ARG A 1 202 ? 29.844 51.815 59.319 1.00 42.72 202 ARG A N 1
ATOM 1502 C CA . ARG A 1 202 ? 30.147 52.685 58.183 1.00 43.27 202 ARG A CA 1
ATOM 1503 C C . ARG A 1 202 ? 29.289 52.297 56.995 1.00 43.51 202 ARG A C 1
ATOM 1504 O O . ARG A 1 202 ? 28.779 51.179 56.922 1.00 42.50 202 ARG A O 1
ATOM 1512 N N . ASP A 1 203 ? 29.122 53.228 56.063 1.00 44.84 203 ASP A N 1
ATOM 1513 C CA . ASP A 1 203 ? 28.329 52.943 54.871 1.00 43.60 203 ASP A CA 1
ATOM 1514 C C . ASP A 1 203 ? 28.979 51.799 54.115 1.00 42.52 203 ASP A C 1
ATOM 1515 O O . ASP A 1 203 ? 30.194 51.604 54.192 1.00 42.07 203 ASP A O 1
ATOM 1520 N N . GLY A 1 204 ? 28.154 51.034 53.407 1.00 41.36 204 GLY A N 1
ATOM 1521 C CA . GLY A 1 204 ? 28.652 49.913 52.629 1.00 40.17 204 GLY A CA 1
ATOM 1522 C C . GLY A 1 204 ? 29.064 48.703 53.446 1.00 38.76 204 GLY A C 1
ATOM 1523 O O . GLY A 1 204 ? 29.609 47.740 52.893 1.00 39.47 204 GLY A O 1
ATOM 1524 N N . ASP A 1 205 ? 28.816 48.756 54.756 1.00 37.47 205 ASP A N 1
ATOM 1525 C CA . ASP A 1 205 ? 29.151 47.660 55.653 1.00 37.24 205 ASP A CA 1
ATOM 1526 C C . ASP A 1 205 ? 28.276 46.448 55.411 1.00 36.07 205 ASP A C 1
ATOM 1527 O O . ASP A 1 205 ? 27.096 46.580 55.097 1.00 34.62 205 ASP A O 1
ATOM 1532 N N . CYS A 1 206 ? 28.871 45.268 55.564 1.00 34.81 206 CYS A N 1
ATOM 1533 C CA . CYS A 1 206 ? 28.153 44.006 55.372 1.00 33.34 206 CYS A CA 1
ATOM 1534 C C . CYS A 1 206 ? 27.717 43.456 56.735 1.00 33.27 206 CYS A C 1
ATOM 1535 O O . CYS A 1 206 ? 28.478 42.753 57.406 1.00 32.79 206 CYS A O 1
ATOM 1538 N N . LEU A 1 207 ? 26.483 43.761 57.120 1.00 32.01 207 LEU A N 1
ATOM 1539 C CA . LEU A 1 207 ? 25.936 43.375 58.417 1.00 31.33 207 LEU A CA 1
ATOM 1540 C C . LEU A 1 207 ? 25.692 41.916 58.747 1.00 31.78 207 LEU A C 1
ATOM 1541 O O . LEU A 1 207 ? 25.404 41.076 57.881 1.00 29.37 207 LEU A O 1
ATOM 1546 N N . GLN A 1 208 ? 25.793 41.646 60.043 1.00 32.34 208 GLN A N 1
ATOM 1547 C CA . GLN A 1 208 ? 25.540 40.341 60.616 1.00 33.73 208 GLN A CA 1
ATOM 1548 C C . GLN A 1 208 ? 25.075 40.590 62.046 1.00 36.03 208 GLN A C 1
ATOM 1549 O O . GLN A 1 208 ? 25.813 41.168 62.856 1.00 34.30 208 GLN A O 1
ATOM 1563 N N . GLY A 1 210 ? 21.829 39.388 65.340 1.00 43.58 210 GLY A N 1
ATOM 1564 C CA . GLY A 1 210 ? 20.870 38.464 65.910 1.00 44.49 210 GLY A CA 1
ATOM 1565 C C . GLY A 1 210 ? 19.534 39.153 66.177 1.00 45.07 210 GLY A C 1
ATOM 1566 O O . GLY A 1 210 ? 19.316 40.280 65.727 1.00 45.38 210 GLY A O 1
ATOM 1567 N N . ILE A 1 211 ? 18.644 38.476 66.906 1.00 45.25 211 ILE A N 1
ATOM 1568 C CA . ILE A 1 211 ? 17.325 39.007 67.249 1.00 46.18 211 ILE A CA 1
ATOM 1569 C C . ILE A 1 211 ? 17.299 39.555 68.667 1.00 46.22 211 ILE A C 1
ATOM 1570 O O . ILE A 1 211 ? 18.029 39.093 69.543 1.00 45.37 211 ILE A O 1
ATOM 1575 N N . GLY A 1 212 ? 16.441 40.543 68.889 1.00 46.68 212 GLY A N 1
ATOM 1576 C CA . GLY A 1 212 ? 16.326 41.137 70.204 1.00 47.35 212 GLY A CA 1
ATOM 1577 C C . GLY A 1 212 ? 16.196 42.642 70.160 1.00 48.00 212 GLY A C 1
ATOM 1578 O O . GLY A 1 212 ? 16.214 43.266 69.094 1.00 47.47 212 GLY A O 1
ATOM 1579 N N . ALA A 1 213 ? 16.078 43.226 71.348 1.00 48.70 213 ALA A N 1
ATOM 1580 C CA . ALA A 1 213 ? 15.939 44.666 71.512 1.00 48.53 213 ALA A CA 1
ATOM 1581 C C . ALA A 1 213 ? 17.191 45.414 71.055 1.00 48.24 213 ALA A C 1
ATOM 1582 O O . ALA A 1 213 ? 17.095 46.441 70.383 1.00 48.67 213 ALA A O 1
ATOM 1584 N N . ILE A 1 214 ? 18.358 44.900 71.429 1.00 47.00 214 ILE A N 1
ATOM 1585 C CA . ILE A 1 214 ? 19.614 45.535 71.049 1.00 47.21 214 ILE A CA 1
ATOM 1586 C C . ILE A 1 214 ? 19.731 45.645 69.529 1.00 46.57 214 ILE A C 1
ATOM 1587 O O . ILE A 1 214 ? 19.868 46.740 68.986 1.00 45.90 214 ILE A O 1
ATOM 1592 N N . PRO A 1 215 ? 19.666 44.510 68.828 1.00 46.91 215 PRO A N 1
ATOM 1593 C CA . PRO A 1 215 ? 19.758 44.534 67.364 1.00 47.02 215 PRO A CA 1
ATOM 1594 C C . PRO A 1 215 ? 18.767 45.519 66.749 1.00 47.26 215 PRO A C 1
ATOM 1595 O O . PRO A 1 215 ? 19.130 46.292 65.871 1.00 47.99 215 PRO A O 1
ATOM 1599 N N . ASP A 1 216 ? 17.518 45.496 67.211 1.00 48.17 216 ASP A N 1
ATOM 1600 C CA . ASP A 1 216 ? 16.506 46.401 66.674 1.00 49.38 216 ASP A CA 1
ATOM 1601 C C . ASP A 1 216 ? 16.887 47.858 66.869 1.00 49.21 216 ASP A C 1
ATOM 1602 O O . ASP A 1 216 ? 16.794 48.664 65.941 1.00 50.30 216 ASP A O 1
ATOM 1607 N N . ALA A 1 217 ? 17.303 48.192 68.087 1.00 47.76 217 ALA A N 1
ATOM 1608 C CA . ALA A 1 217 ? 17.704 49.552 68.408 1.00 45.56 217 ALA A CA 1
ATOM 1609 C C . ALA A 1 217 ? 18.832 49.963 67.478 1.00 45.01 217 ALA A C 1
ATOM 1610 O O . ALA A 1 217 ? 18.893 51.108 67.035 1.00 45.96 217 ALA A O 1
ATOM 1612 N N . VAL A 1 218 ? 19.727 49.026 67.180 1.00 44.53 218 VAL A N 1
ATOM 1613 C CA . VAL A 1 218 ? 20.845 49.303 66.291 1.00 43.54 218 VAL A CA 1
ATOM 1614 C C . VAL A 1 218 ? 20.345 49.582 64.884 1.00 43.87 218 VAL A C 1
ATOM 1615 O O . VAL A 1 218 ? 20.770 50.541 64.235 1.00 45.03 218 VAL A O 1
ATOM 1619 N N . LEU A 1 219 ? 19.441 48.731 64.414 1.00 44.48 219 LEU A N 1
ATOM 1620 C CA . LEU A 1 219 ? 18.875 48.870 63.079 1.00 44.23 219 LEU A CA 1
ATOM 1621 C C . LEU A 1 219 ? 18.108 50.168 62.935 1.00 43.35 219 LEU A C 1
ATOM 1622 O O . LEU A 1 219 ? 18.120 50.791 61.877 1.00 43.42 219 LEU A O 1
ATOM 1627 N N . SER A 1 220 ? 17.446 50.588 64.000 1.00 42.86 220 SER A N 1
ATOM 1628 C CA . SER A 1 220 ? 16.698 51.829 63.951 1.00 44.21 220 SER A CA 1
ATOM 1629 C C . SER A 1 220 ? 17.619 53.040 63.815 1.00 43.80 220 SER A C 1
ATOM 1630 O O . SER A 1 220 ? 17.179 54.107 63.397 1.00 43.98 220 SER A O 1
ATOM 1633 N N . CYS A 1 221 ? 18.897 52.878 64.153 1.00 43.21 221 CYS A N 1
ATOM 1634 C CA . CYS A 1 221 ? 19.851 53.977 64.045 1.00 43.36 221 CYS A CA 1
ATOM 1635 C C . CYS A 1 221 ? 20.652 53.924 62.751 1.00 43.34 221 CYS A C 1
ATOM 1636 O O . CYS A 1 221 ? 21.575 54.716 62.562 1.00 43.27 221 CYS A O 1
ATOM 1639 N N . LEU A 1 222 ? 20.303 52.996 61.864 1.00 42.43 222 LEU A N 1
ATOM 1640 C CA . LEU A 1 222 ? 21.009 52.859 60.595 1.00 43.32 222 LEU A CA 1
ATOM 1641 C C . LEU A 1 222 ? 20.197 53.387 59.430 1.00 44.02 222 LEU A C 1
ATOM 1642 O O . LEU A 1 222 ? 20.621 53.288 58.275 1.00 45.50 222 LEU A O 1
ATOM 1647 N N . THR A 1 223 ? 19.030 53.951 59.728 1.00 46.19 223 THR A N 1
ATOM 1648 C CA . THR A 1 223 ? 18.146 54.482 58.693 1.00 46.23 223 THR A CA 1
ATOM 1649 C C . THR A 1 223 ? 18.782 55.632 57.921 1.00 45.88 223 THR A C 1
ATOM 1650 O O . THR A 1 223 ? 18.181 56.174 56.994 1.00 45.51 223 THR A O 1
ATOM 1654 N N . GLY A 1 224 ? 19.999 55.997 58.315 1.00 45.93 224 GLY A N 1
ATOM 1655 C CA . GLY A 1 224 ? 20.705 57.072 57.650 1.00 45.99 224 GLY A CA 1
ATOM 1656 C C . GLY A 1 224 ? 21.851 56.580 56.783 1.00 46.62 224 GLY A C 1
ATOM 1657 O O . GLY A 1 224 ? 22.376 57.330 55.960 1.00 47.40 224 GLY A O 1
ATOM 1658 N N . HIS A 1 225 ? 22.246 55.321 56.961 1.00 45.97 225 HIS A N 1
ATOM 1659 C CA . HIS A 1 225 ? 23.336 54.763 56.175 1.00 45.95 225 HIS A CA 1
ATOM 1660 C C . HIS A 1 225 ? 22.857 54.380 54.779 1.00 45.78 225 HIS A C 1
ATOM 1661 O O . HIS A 1 225 ? 21.704 54.606 54.434 1.00 45.72 225 HIS A O 1
ATOM 1668 N N . LYS A 1 226 ? 23.749 53.802 53.982 1.00 46.56 226 LYS A N 1
ATOM 1669 C CA . LYS A 1 226 ? 23.410 53.384 52.627 1.00 46.99 226 LYS A CA 1
ATOM 1670 C C . LYS A 1 226 ? 24.367 52.343 52.074 1.00 45.41 226 LYS A C 1
ATOM 1671 O O . LYS A 1 226 ? 25.512 52.239 52.506 1.00 45.91 226 LYS A O 1
ATOM 1677 N N . ASP A 1 227 ? 23.869 51.572 51.117 1.00 44.85 227 ASP A N 1
ATOM 1678 C CA . ASP A 1 227 ? 24.628 50.511 50.461 1.00 45.67 227 ASP A CA 1
ATOM 1679 C C . ASP A 1 227 ? 25.079 49.442 51.435 1.00 44.98 227 ASP A C 1
ATOM 1680 O O . ASP A 1 227 ? 26.128 48.825 51.255 1.00 44.80 227 ASP A O 1
ATOM 1685 N N . LEU A 1 228 ? 24.283 49.232 52.476 1.00 43.00 228 LEU A N 1
ATOM 1686 C CA . LEU A 1 228 ? 24.597 48.223 53.465 1.00 40.52 228 LEU A CA 1
ATOM 1687 C C . LEU A 1 228 ? 24.286 46.840 52.915 1.00 38.76 228 LEU A C 1
ATOM 1688 O O . LEU A 1 228 ? 23.330 46.663 52.163 1.00 40.15 228 LEU A O 1
ATOM 1693 N N . GLY A 1 229 ? 25.103 45.863 53.287 1.00 36.19 229 GLY A N 1
ATOM 1694 C CA . GLY A 1 229 ? 24.887 44.508 52.829 1.00 33.18 229 GLY A CA 1
ATOM 1695 C C . GLY A 1 229 ? 24.438 43.616 53.967 1.00 31.95 229 GLY A C 1
ATOM 1696 O O . GLY A 1 229 ? 24.422 44.033 55.122 1.00 30.69 229 GLY A O 1
ATOM 1697 N N . VAL A 1 230 ? 24.075 42.383 53.644 1.00 30.96 230 VAL A N 1
ATOM 1698 C CA . VAL A 1 230 ? 23.618 41.440 54.653 1.00 29.86 230 VAL A CA 1
ATOM 1699 C C . VAL A 1 230 ? 24.132 40.017 54.389 1.00 29.47 230 VAL A C 1
ATOM 1700 O O . VAL A 1 230 ? 23.884 39.437 53.334 1.00 27.68 230 VAL A O 1
ATOM 1704 N N . HIS A 1 231 ? 24.869 39.484 55.357 1.00 29.84 231 HIS A N 1
ATOM 1705 C CA . HIS A 1 231 ? 25.404 38.114 55.313 1.00 29.91 231 HIS A CA 1
ATOM 1706 C C . HIS A 1 231 ? 25.401 37.701 56.783 1.00 31.01 231 HIS A C 1
ATOM 1707 O O . HIS A 1 231 ? 26.379 37.893 57.507 1.00 31.27 231 HIS A O 1
ATOM 1714 N N . THR A 1 232 ? 24.292 37.132 57.223 1.00 31.68 232 THR A N 1
ATOM 1715 C CA . THR A 1 232 ? 24.135 36.803 58.619 1.00 31.96 232 THR A CA 1
ATOM 1716 C C . THR A 1 232 ? 23.604 35.396 58.887 1.00 31.52 232 THR A C 1
ATOM 1717 O O . THR A 1 232 ? 23.162 34.695 57.979 1.00 30.71 232 THR A O 1
ATOM 1721 N N . GLU A 1 233 ? 23.687 35.008 60.138 1.00 15.00 233 GLU A N 1
ATOM 1722 C CA . GLU A 1 233 ? 23.169 33.716 60.571 1.00 15.00 233 GLU A CA 1
ATOM 1723 C C . GLU A 1 233 ? 21.646 33.683 60.495 1.00 15.00 233 GLU A C 1
ATOM 1724 O O . GLU A 1 233 ? 21.033 32.682 60.207 1.00 32.54 233 GLU A O 1
ATOM 1729 N N . LEU A 1 234 ? 21.056 34.865 60.722 1.00 29.78 234 LEU A N 1
ATOM 1730 C CA . LEU A 1 234 ? 19.602 34.998 60.645 1.00 31.59 234 LEU A CA 1
ATOM 1731 C C . LEU A 1 234 ? 19.232 36.475 60.652 1.00 31.29 234 LEU A C 1
ATOM 1732 O O . LEU A 1 234 ? 20.080 37.321 60.930 1.00 29.97 234 LEU A O 1
ATOM 1737 N N . PHE A 1 235 ? 17.979 36.781 60.338 1.00 31.43 235 PHE A N 1
ATOM 1738 C CA . PHE A 1 235 ? 17.537 38.169 60.356 1.00 33.90 235 PHE A CA 1
ATOM 1739 C C . PHE A 1 235 ? 16.055 38.249 60.686 1.00 33.84 235 PHE A C 1
ATOM 1740 O O . PHE A 1 235 ? 15.335 37.259 60.563 1.00 33.82 235 PHE A O 1
ATOM 1748 N N . SER A 1 236 ? 15.602 39.411 61.143 1.00 34.85 236 SER A N 1
ATOM 1749 C CA . SER A 1 236 ? 14.197 39.574 61.474 1.00 35.45 236 SER A CA 1
ATOM 1750 C C . SER A 1 236 ? 13.649 40.833 60.859 1.00 36.02 236 SER A C 1
ATOM 1751 O O . SER A 1 236 ? 14.247 41.405 59.949 1.00 38.38 236 SER A O 1
ATOM 1754 N N . ASP A 1 237 ? 12.505 41.259 61.379 1.00 37.36 237 ASP A N 1
ATOM 1755 C CA . ASP A 1 237 ? 11.813 42.440 60.902 1.00 37.16 237 ASP A CA 1
ATOM 1756 C C . ASP A 1 237 ? 12.696 43.667 60.862 1.00 36.52 237 ASP A C 1
ATOM 1757 O O . ASP A 1 237 ? 12.511 44.537 60.016 1.00 34.77 237 ASP A O 1
ATOM 1762 N N . GLY A 1 238 ? 13.665 43.729 61.766 1.00 37.01 238 GLY A N 1
ATOM 1763 C CA . GLY A 1 238 ? 14.559 44.870 61.802 1.00 38.89 238 GLY A CA 1
ATOM 1764 C C . GLY A 1 238 ? 15.195 45.125 60.451 1.00 40.11 238 GLY A C 1
ATOM 1765 O O . GLY A 1 238 ? 15.245 46.258 59.964 1.00 40.75 238 GLY A O 1
ATOM 1766 N N . ILE A 1 239 ? 15.668 44.061 59.827 1.00 41.41 239 ILE A N 1
ATOM 1767 C CA . ILE A 1 239 ? 16.316 44.198 58.534 1.00 42.95 239 ILE A CA 1
ATOM 1768 C C . ILE A 1 239 ? 15.325 44.591 57.454 1.00 43.29 239 ILE A C 1
ATOM 1769 O O . ILE A 1 239 ? 15.574 45.499 56.661 1.00 42.61 239 ILE A O 1
ATOM 1774 N N . LEU A 1 240 ? 14.194 43.905 57.448 1.00 44.18 240 LEU A N 1
ATOM 1775 C CA . LEU A 1 240 ? 13.144 44.158 56.480 1.00 45.68 240 LEU A CA 1
ATOM 1776 C C . LEU A 1 240 ? 12.846 45.658 56.345 1.00 45.95 240 LEU A C 1
ATOM 1777 O O . LEU A 1 240 ? 12.664 46.160 55.235 1.00 46.63 240 LEU A O 1
ATOM 1782 N N . GLN A 1 241 ? 12.817 46.374 57.463 1.00 46.86 241 GLN A N 1
ATOM 1783 C CA . GLN A 1 241 ? 12.537 47.810 57.451 1.00 47.65 241 GLN A CA 1
ATOM 1784 C C . GLN A 1 241 ? 13.598 48.636 56.731 1.00 46.89 241 GLN A C 1
ATOM 1785 O O . GLN A 1 241 ? 13.276 49.608 56.059 1.00 47.17 241 GLN A O 1
ATOM 1791 N N . LEU A 1 242 ? 14.863 48.257 56.884 1.00 45.99 242 LEU A N 1
ATOM 1792 C CA . LEU A 1 242 ? 15.962 48.972 56.245 1.00 45.15 242 LEU A CA 1
ATOM 1793 C C . LEU A 1 242 ? 16.007 48.651 54.758 1.00 45.27 242 LEU A C 1
ATOM 1794 O O . LEU A 1 242 ? 16.518 49.430 53.951 1.00 46.14 242 LEU A O 1
ATOM 1799 N N . VAL A 1 243 ? 15.471 47.498 54.395 1.00 45.24 243 VAL A N 1
ATOM 1800 C CA . VAL A 1 243 ? 15.450 47.112 53.005 1.00 45.20 243 VAL A CA 1
ATOM 1801 C C . VAL A 1 243 ? 14.456 47.989 52.263 1.00 45.96 243 VAL A C 1
ATOM 1802 O O . VAL A 1 243 ? 14.773 48.532 51.203 1.00 46.32 243 VAL A O 1
ATOM 1806 N N . GLU A 1 244 ? 13.265 48.154 52.830 1.00 47.12 244 GLU A N 1
ATOM 1807 C CA . GLU A 1 244 ? 12.252 48.965 52.171 1.00 49.73 244 GLU A CA 1
ATOM 1808 C C . GLU A 1 244 ? 12.633 50.443 52.175 1.00 49.05 244 GLU A C 1
ATOM 1809 O O . GLU A 1 244 ? 12.040 51.253 51.458 1.00 49.71 244 GLU A O 1
ATOM 1815 N N . LYS A 1 245 ? 13.653 50.775 52.956 1.00 48.06 245 LYS A N 1
ATOM 1816 C CA . LYS A 1 245 ? 14.154 52.139 53.043 1.00 47.44 245 LYS A CA 1
ATOM 1817 C C . LYS A 1 245 ? 15.288 52.353 52.043 1.00 47.08 245 LYS A C 1
ATOM 1818 O O . LYS A 1 245 ? 15.776 53.467 51.884 1.00 48.03 245 LYS A O 1
ATOM 1824 N N . GLY A 1 246 ? 15.717 51.286 51.373 1.00 45.62 246 GLY A N 1
ATOM 1825 C CA . GLY A 1 246 ? 16.793 51.414 50.403 1.00 43.28 246 GLY A CA 1
ATOM 1826 C C . GLY A 1 246 ? 18.173 51.440 51.039 1.00 42.30 246 GLY A C 1
ATOM 1827 O O . GLY A 1 246 ? 19.184 51.438 50.340 1.00 40.87 246 GLY A O 1
ATOM 1828 N N . VAL A 1 247 ? 18.215 51.450 52.370 1.00 41.16 247 VAL A N 1
ATOM 1829 C CA . VAL A 1 247 ? 19.480 51.484 53.105 1.00 39.91 247 VAL A CA 1
ATOM 1830 C C . VAL A 1 247 ? 20.316 50.241 52.835 1.00 39.02 247 VAL A C 1
ATOM 1831 O O . VAL A 1 247 ? 21.541 50.294 52.826 1.00 39.75 247 VAL A O 1
ATOM 1835 N N . ILE A 1 248 ? 19.639 49.116 52.627 1.00 38.55 248 ILE A N 1
ATOM 1836 C CA . ILE A 1 248 ? 20.297 47.838 52.341 1.00 37.46 248 ILE A CA 1
ATOM 1837 C C . ILE A 1 248 ? 20.075 47.469 50.872 1.00 37.70 248 ILE A C 1
ATOM 1838 O O . ILE A 1 248 ? 18.937 47.452 50.399 1.00 38.52 248 ILE A O 1
ATOM 1843 N N . ASN A 1 249 ? 21.157 47.178 50.157 1.00 37.35 249 ASN A N 1
ATOM 1844 C CA . ASN A 1 249 ? 21.069 46.796 48.747 1.00 36.57 249 ASN A CA 1
ATOM 1845 C C . ASN A 1 249 ? 22.134 45.782 48.345 1.00 36.65 249 ASN A C 1
ATOM 1846 O O . ASN A 1 249 ? 22.223 45.399 47.184 1.00 38.75 249 ASN A O 1
ATOM 1851 N N . ASN A 1 250 ? 22.954 45.365 49.300 1.00 37.07 250 ASN A N 1
ATOM 1852 C CA . ASN A 1 250 ? 23.972 44.359 49.029 1.00 38.40 250 ASN A CA 1
ATOM 1853 C C . ASN A 1 250 ? 24.834 44.657 47.810 1.00 38.24 250 ASN A C 1
ATOM 1854 O O . ASN A 1 250 ? 25.391 43.749 47.181 1.00 38.78 250 ASN A O 1
ATOM 1859 N N . THR A 1 251 ? 24.957 45.932 47.491 1.00 38.91 251 THR A N 1
ATOM 1860 C CA . THR A 1 251 ? 25.746 46.349 46.344 1.00 39.80 251 THR A CA 1
ATOM 1861 C C . THR A 1 251 ? 27.253 46.230 46.566 1.00 39.85 251 THR A C 1
ATOM 1862 O O . THR A 1 251 ? 28.005 46.027 45.617 1.00 39.58 251 THR A O 1
ATOM 1866 N N . LYS A 1 252 ? 27.689 46.344 47.816 1.00 39.97 252 LYS A N 1
ATOM 1867 C CA . LYS A 1 252 ? 29.116 46.284 48.115 1.00 41.25 252 LYS A CA 1
ATOM 1868 C C . LYS A 1 252 ? 29.679 44.930 48.530 1.00 41.29 252 LYS A C 1
ATOM 1869 O O . LYS A 1 252 ? 30.837 44.833 48.928 1.00 42.11 252 LYS A O 1
ATOM 1875 N N . LYS A 1 253 ? 28.866 43.883 48.424 1.00 41.87 253 LYS A N 1
ATOM 1876 C CA . LYS A 1 253 ? 29.314 4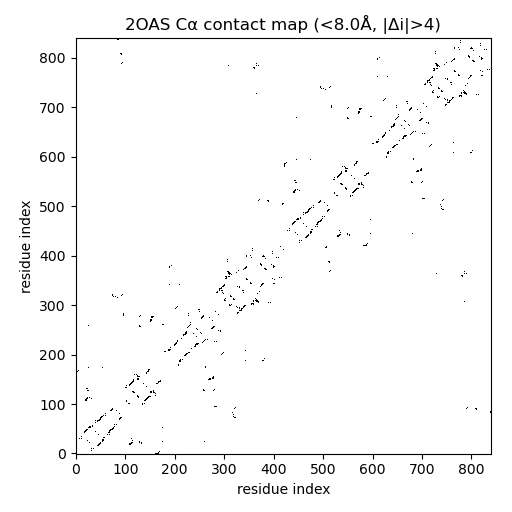2.538 48.771 1.00 42.51 253 LYS A CA 1
ATOM 1877 C C . LYS A 1 253 ? 30.007 41.896 47.574 1.00 43.42 253 LYS A C 1
ATOM 1878 O O . LYS A 1 253 ? 29.777 42.295 46.433 1.00 44.22 253 LYS A O 1
ATOM 1884 N N . ARG A 1 254 ? 30.862 40.912 47.827 1.00 43.88 254 ARG A N 1
ATOM 1885 C CA . ARG A 1 254 ? 31.546 40.224 46.735 1.00 44.41 254 ARG A CA 1
ATOM 1886 C C . ARG A 1 254 ? 31.023 38.797 46.627 1.00 44.21 254 ARG A C 1
ATOM 1887 O O . ARG A 1 254 ? 31.145 38.152 45.580 1.00 45.29 254 ARG A O 1
ATOM 1895 N N . PHE A 1 255 ? 30.439 38.305 47.716 1.00 42.51 255 PHE A N 1
ATOM 1896 C CA . PHE A 1 255 ? 29.899 36.957 47.732 1.00 41.64 255 PHE A CA 1
ATOM 1897 C C . PHE A 1 255 ? 28.393 37.084 47.707 1.00 42.39 255 PHE A C 1
ATOM 1898 O O . PHE A 1 255 ? 27.779 37.485 48.694 1.00 42.31 255 PHE A O 1
ATOM 1906 N N . TYR A 1 256 ? 27.810 36.741 46.561 1.00 42.40 256 TYR A N 1
ATOM 1907 C CA . TYR A 1 256 ? 26.372 36.838 46.351 1.00 42.87 256 TYR A CA 1
ATOM 1908 C C . TYR A 1 256 ? 25.911 38.291 46.485 1.00 43.11 256 TYR A C 1
ATOM 1909 O O . TYR A 1 256 ? 25.096 38.622 47.346 1.00 42.97 256 TYR A O 1
ATOM 1918 N N . PRO A 1 257 ? 26.442 39.183 45.637 1.00 43.84 257 PRO A N 1
ATOM 1919 C CA . PRO A 1 257 ? 26.053 40.596 45.693 1.00 43.67 257 PRO A CA 1
ATOM 1920 C C . PRO A 1 257 ? 24.611 40.820 45.231 1.00 43.02 257 PRO A C 1
ATOM 1921 O O . PRO A 1 257 ? 24.080 40.049 44.432 1.00 42.13 257 PRO A O 1
ATOM 1925 N N . GLY A 1 258 ? 23.984 41.872 45.747 1.00 41.89 258 GLY A N 1
ATOM 1926 C CA . GLY A 1 258 ? 22.614 42.165 45.374 1.00 41.00 258 GLY A CA 1
ATOM 1927 C C . GLY A 1 258 ? 21.582 41.330 46.114 1.00 40.71 258 GLY A C 1
ATOM 1928 O O . GLY A 1 258 ? 20.391 41.625 46.038 1.00 39.75 258 GLY A O 1
ATOM 1929 N N . LYS A 1 259 ? 22.029 40.303 46.839 1.00 40.22 259 LYS A N 1
ATOM 1930 C CA . LYS A 1 259 ? 21.112 39.433 47.579 1.00 38.90 259 LYS A CA 1
ATOM 1931 C C . LYS A 1 259 ? 21.406 39.321 49.077 1.00 36.64 259 LYS A C 1
ATOM 1932 O O . LYS A 1 259 ? 22.553 39.445 49.511 1.00 36.32 259 LYS A O 1
ATOM 1938 N N . LEU A 1 260 ? 20.366 39.089 49.870 1.00 35.44 260 LEU A N 1
ATOM 1939 C CA . LEU A 1 260 ? 20.536 38.913 51.307 1.00 35.27 260 LEU A CA 1
ATOM 1940 C C . LEU A 1 260 ? 20.841 37.432 51.513 1.00 33.64 260 LEU A C 1
ATOM 1941 O O . LEU A 1 260 ? 20.259 36.587 50.837 1.00 34.68 260 LEU A O 1
ATOM 1946 N N . VAL A 1 261 ? 21.747 37.120 52.429 1.00 31.50 261 VAL A N 1
ATOM 1947 C CA . VAL A 1 261 ? 22.097 35.732 52.708 1.00 30.35 261 VAL A CA 1
ATOM 1948 C C . VAL A 1 261 ? 21.961 35.434 54.221 1.00 29.44 261 VAL A C 1
ATOM 1949 O O . VAL A 1 261 ? 22.319 36.269 55.048 1.00 27.06 261 VAL A O 1
ATOM 1953 N N . THR A 1 262 ? 21.412 34.268 54.555 1.00 27.90 262 THR A N 1
ATOM 1954 C CA . THR A 1 262 ? 21.258 33.825 55.944 1.00 30.54 262 THR A CA 1
ATOM 1955 C C . THR A 1 262 ? 21.044 32.328 55.998 1.00 30.48 262 THR A C 1
ATOM 1956 O O . THR A 1 262 ? 20.821 31.680 54.970 1.00 29.38 262 THR A O 1
ATOM 1960 N N . GLY A 1 263 ? 21.094 31.801 57.217 1.00 27.83 263 GLY A N 1
ATOM 1961 C CA . GLY A 1 263 ? 20.875 30.388 57.428 1.00 28.93 263 GLY A CA 1
ATOM 1962 C C . GLY A 1 263 ? 19.414 30.161 57.760 1.00 28.81 263 GLY A C 1
ATOM 1963 O O . GLY A 1 263 ? 18.877 29.080 57.519 1.00 28.84 263 GLY A O 1
ATOM 1964 N N . PHE A 1 264 ? 18.782 31.181 58.334 1.00 29.34 264 PHE A N 1
ATOM 1965 C CA . PHE A 1 264 ? 17.365 31.130 58.697 1.00 32.40 264 PHE A CA 1
ATOM 1966 C C . PHE A 1 264 ? 16.762 32.499 59.026 1.00 31.36 264 PHE A C 1
ATOM 1967 O O . PHE A 1 264 ? 17.461 33.510 59.063 1.00 30.72 264 PHE A O 1
ATOM 1975 N N . ALA A 1 265 ? 15.453 32.517 59.232 1.00 30.66 265 ALA A N 1
ATOM 1976 C CA . ALA A 1 265 ? 14.728 33.747 59.542 1.00 31.27 265 ALA A CA 1
ATOM 1977 C C . ALA A 1 265 ? 13.701 33.523 60.658 1.00 30.22 265 ALA A C 1
ATOM 1978 O O . ALA A 1 265 ? 13.217 32.408 60.868 1.00 30.79 265 ALA A O 1
ATOM 1980 N N . LEU A 1 266 ? 13.347 34.599 61.345 1.00 30.41 266 LEU A N 1
ATOM 1981 C CA . LEU A 1 266 ? 12.392 34.519 62.448 1.00 29.58 266 LEU A CA 1
ATOM 1982 C C . LEU A 1 266 ? 11.781 35.900 62.680 1.00 28.52 266 LEU A C 1
ATOM 1983 O O . LEU A 1 266 ? 12.508 36.873 62.875 1.00 25.54 266 LEU A O 1
ATOM 1988 N N . GLY A 1 267 ? 10.450 35.988 62.665 1.00 29.20 267 GLY A N 1
ATOM 1989 C CA . GLY A 1 267 ? 9.800 37.277 62.864 1.00 29.45 267 GLY A CA 1
ATOM 1990 C C . GLY A 1 267 ? 8.321 37.247 62.551 1.00 30.86 267 GLY A C 1
ATOM 1991 O O . GLY A 1 267 ? 7.700 36.186 62.608 1.00 32.18 267 GLY A O 1
ATOM 1992 N N . SER A 1 268 ? 7.745 38.394 62.206 1.00 30.79 268 SER A N 1
ATOM 1993 C CA . SER A 1 268 ? 6.314 38.441 61.916 1.00 32.41 268 SER A CA 1
ATOM 1994 C C . SER A 1 268 ? 5.925 37.849 60.559 1.00 32.45 268 SER A C 1
ATOM 1995 O O . SER A 1 268 ? 6.780 37.459 59.770 1.00 32.56 268 SER A O 1
ATOM 1998 N N . GLN A 1 269 ? 4.625 37.792 60.291 1.00 33.63 269 GLN A N 1
ATOM 1999 C CA . GLN A 1 269 ? 4.137 37.238 59.034 1.00 34.28 269 GLN A CA 1
ATOM 2000 C C . GLN A 1 269 ? 4.577 38.075 57.841 1.00 35.09 269 GLN A C 1
ATOM 2001 O O . GLN A 1 269 ? 4.678 37.566 56.727 1.00 34.40 269 GLN A O 1
ATOM 2007 N N . LYS A 1 270 ? 4.835 39.359 58.073 1.00 36.12 270 LYS A N 1
ATOM 2008 C CA . LYS A 1 270 ? 5.280 40.259 57.006 1.00 35.74 270 LYS A CA 1
ATOM 2009 C C . LYS A 1 270 ? 6.654 39.795 56.522 1.00 34.73 270 LYS A C 1
ATOM 2010 O O . LYS A 1 270 ? 6.961 39.837 55.332 1.00 34.15 270 LYS A O 1
ATOM 2016 N N . LEU A 1 271 ? 7.483 39.360 57.457 1.00 32.87 271 LEU A N 1
ATOM 2017 C CA . LEU A 1 271 ? 8.813 38.893 57.108 1.00 32.69 271 LEU A CA 1
ATOM 2018 C C . LEU A 1 271 ? 8.708 37.622 56.289 1.00 32.00 271 LEU A C 1
ATOM 2019 O O . LEU A 1 271 ? 9.310 37.514 55.220 1.00 32.41 271 LEU A O 1
ATOM 2024 N N . TYR A 1 272 ? 7.930 36.662 56.778 1.00 31.03 272 TYR A N 1
ATOM 2025 C CA . TYR A 1 272 ? 7.791 35.391 56.076 1.00 30.77 272 TYR A CA 1
ATOM 2026 C C . TYR A 1 272 ? 7.188 35.622 54.700 1.00 31.99 272 TYR A C 1
ATOM 2027 O O . TYR A 1 272 ? 7.342 34.819 53.772 1.00 32.67 272 TYR A O 1
ATOM 2036 N N . ASP A 1 273 ? 6.508 36.743 54.571 1.00 32.55 273 ASP A N 1
ATOM 2037 C CA . ASP A 1 273 ? 5.858 37.094 53.334 1.00 33.75 273 ASP A CA 1
ATOM 2038 C C . ASP A 1 273 ? 6.863 37.663 52.360 1.00 33.62 273 ASP A C 1
ATOM 2039 O O . ASP A 1 273 ? 6.752 37.502 51.143 1.00 32.84 273 ASP A O 1
ATOM 2044 N N . TYR A 1 274 ? 7.846 38.341 52.926 1.00 33.23 274 TYR A N 1
ATOM 2045 C CA . TYR A 1 274 ? 8.890 38.968 52.148 1.00 33.70 274 TYR A CA 1
ATOM 2046 C C . TYR A 1 274 ? 9.864 37.924 51.649 1.00 32.16 274 TYR A C 1
ATOM 2047 O O . TYR A 1 274 ? 10.283 37.966 50.498 1.00 33.17 274 TYR A O 1
ATOM 2056 N N . VAL A 1 275 ? 10.221 36.973 52.496 1.00 30.24 275 VAL A N 1
ATOM 2057 C CA . VAL A 1 275 ? 11.170 35.955 52.066 1.00 28.47 275 VAL A CA 1
ATOM 2058 C C . VAL A 1 275 ? 10.513 34.930 51.164 1.00 27.98 275 VAL A C 1
ATOM 2059 O O . VAL A 1 275 ? 11.185 34.271 50.375 1.00 27.20 275 VAL A O 1
ATOM 2063 N N . ASP A 1 276 ? 9.199 34.813 51.263 1.00 28.85 276 ASP A N 1
ATOM 2064 C CA . ASP A 1 276 ? 8.479 33.833 50.454 1.00 31.07 276 ASP A CA 1
ATOM 2065 C C . ASP A 1 276 ? 8.722 33.927 48.948 1.00 31.65 276 ASP A C 1
ATOM 2066 O O . ASP A 1 276 ? 8.286 34.864 48.299 1.00 31.27 276 ASP A O 1
ATOM 2071 N N . ASP A 1 277 ? 9.439 32.945 48.416 1.00 32.80 277 ASP A N 1
ATOM 2072 C CA . ASP A 1 277 ? 9.731 32.882 46.994 1.00 33.50 277 ASP A CA 1
ATOM 2073 C C . ASP A 1 277 ? 10.350 34.176 46.490 1.00 33.14 277 ASP A C 1
ATOM 2074 O O . ASP A 1 277 ? 10.040 34.616 45.391 1.00 33.32 277 ASP A O 1
ATOM 2079 N N . ASN A 1 278 ? 11.232 34.772 47.293 1.00 32.28 278 ASN A N 1
ATOM 2080 C CA . ASN A 1 278 ? 11.897 36.027 46.935 1.00 31.20 278 ASN A CA 1
ATOM 2081 C C . ASN A 1 278 ? 13.317 35.812 46.424 1.00 31.93 278 ASN A C 1
ATOM 2082 O O . ASN A 1 278 ? 14.234 35.522 47.202 1.00 32.10 278 ASN A O 1
ATOM 2087 N N . PRO A 1 279 ? 13.531 35.990 45.106 1.00 31.86 279 PRO A N 1
ATOM 2088 C CA . PRO A 1 279 ? 14.842 35.814 44.473 1.00 31.57 279 PRO A CA 1
ATOM 2089 C C . PRO A 1 279 ? 15.964 36.599 45.144 1.00 30.97 279 PRO A C 1
ATOM 2090 O O . PRO A 1 279 ? 17.131 36.212 45.062 1.00 33.13 279 PRO A O 1
ATOM 2094 N N . ALA A 1 280 ? 15.618 37.704 45.791 1.00 29.15 280 ALA A N 1
ATOM 2095 C CA . ALA A 1 280 ? 16.630 38.528 46.434 1.00 29.94 280 ALA A CA 1
ATOM 2096 C C . ALA A 1 280 ? 17.082 38.005 47.802 1.00 29.42 280 ALA A C 1
ATOM 2097 O O . ALA A 1 280 ? 18.102 38.452 48.321 1.00 29.11 280 ALA A O 1
ATOM 2099 N N . VAL A 1 281 ? 16.338 37.058 48.372 1.00 28.98 281 VAL A N 1
ATOM 2100 C CA . VAL A 1 281 ? 16.698 36.499 49.675 1.00 29.74 281 VAL A CA 1
ATOM 2101 C C . VAL A 1 281 ? 17.150 35.054 49.537 1.00 30.93 281 VAL A C 1
ATOM 2102 O O . VAL A 1 281 ? 16.397 34.189 49.091 1.00 33.32 281 VAL A O 1
ATOM 2106 N N . ILE A 1 282 ? 18.388 34.794 49.926 1.00 30.96 282 ILE A N 1
ATOM 2107 C CA . ILE A 1 282 ? 18.942 33.462 49.831 1.00 31.58 282 ILE A CA 1
ATOM 2108 C C . ILE A 1 282 ? 19.262 32.817 51.180 1.00 32.14 282 ILE A C 1
ATOM 2109 O O . ILE A 1 282 ? 20.103 33.301 51.947 1.00 30.66 282 ILE A O 1
ATOM 2114 N N . PHE A 1 283 ? 18.564 31.724 51.457 1.00 33.28 283 PHE A N 1
ATOM 2115 C CA . PHE A 1 283 ? 18.750 30.958 52.666 1.00 34.42 283 PHE A CA 1
ATOM 2116 C C . PHE A 1 283 ? 19.768 29.910 52.287 1.00 36.82 283 PHE A C 1
ATOM 2117 O O . PHE A 1 283 ? 19.489 28.986 51.527 1.00 36.75 283 PHE A O 1
ATOM 2133 N N . ASP A 1 285 ? 23.030 27.152 53.440 1.00 43.62 285 ASP A N 1
ATOM 2134 C CA . ASP A 1 285 ? 23.437 26.153 54.428 1.00 43.42 285 ASP A CA 1
ATOM 2135 C C . ASP A 1 285 ? 24.463 26.733 55.395 1.00 42.52 285 ASP A C 1
ATOM 2136 O O . ASP A 1 285 ? 25.470 27.286 54.964 1.00 42.83 285 ASP A O 1
ATOM 2141 N N . ILE A 1 286 ? 24.216 26.602 56.698 1.00 41.86 286 ILE A N 1
ATOM 2142 C CA . ILE A 1 286 ? 25.128 27.137 57.706 1.00 41.13 286 ILE A CA 1
ATOM 2143 C C . ILE A 1 286 ? 26.583 26.725 57.508 1.00 39.76 286 ILE A C 1
ATOM 2144 O O . ILE A 1 286 ? 27.493 27.425 57.943 1.00 39.48 286 ILE A O 1
ATOM 2149 N N . GLU A 1 287 ? 26.815 25.582 56.877 1.00 39.85 287 GLU A N 1
ATOM 2150 C CA . GLU A 1 287 ? 28.189 25.147 56.655 1.00 40.81 287 GLU A CA 1
ATOM 2151 C C . GLU A 1 287 ? 28.923 26.159 55.788 1.00 39.65 287 GLU A C 1
ATOM 2152 O O . GLU A 1 287 ? 30.149 26.222 55.811 1.00 40.98 287 GLU A O 1
ATOM 2158 N N . GLN A 1 288 ? 28.162 26.950 55.032 1.00 38.82 288 GLN A N 1
ATOM 2159 C CA . GLN A 1 288 ? 28.718 27.982 54.155 1.00 38.42 288 GLN A CA 1
ATOM 2160 C C . GLN A 1 288 ? 28.539 29.390 54.726 1.00 37.35 288 GLN A C 1
ATOM 2161 O O . GLN A 1 288 ? 29.511 30.131 54.852 1.00 37.27 288 GLN A O 1
ATOM 2167 N N . VAL A 1 289 ? 27.303 29.753 55.059 1.00 36.16 289 VAL A N 1
ATOM 2168 C CA . VAL A 1 289 ? 27.026 31.075 55.596 1.00 37.70 289 VAL A CA 1
ATOM 2169 C C . VAL A 1 289 ? 27.852 31.382 56.842 1.00 38.65 289 VAL A C 1
ATOM 2170 O O . VAL A 1 289 ? 28.262 32.532 57.044 1.00 39.09 289 VAL A O 1
ATOM 2174 N N . ASN A 1 290 ? 28.111 30.358 57.661 1.00 37.98 290 ASN A N 1
ATOM 2175 C CA . ASN A 1 290 ? 28.893 30.518 58.884 1.00 37.76 290 ASN A CA 1
ATOM 2176 C C . ASN A 1 290 ? 30.336 30.040 58.734 1.00 39.16 290 ASN A C 1
ATOM 2177 O O . ASN A 1 290 ? 30.999 29.690 59.720 1.00 38.56 290 ASN A O 1
ATOM 2182 N N . ASP A 1 291 ? 30.817 30.026 57.495 1.00 40.61 291 ASP A N 1
ATOM 2183 C CA . ASP A 1 291 ? 32.186 29.618 57.196 1.00 41.99 291 ASP A CA 1
ATOM 2184 C C . ASP A 1 291 ? 33.067 30.870 57.117 1.00 42.70 291 ASP A C 1
ATOM 2185 O O . ASP A 1 291 ? 32.917 31.693 56.206 1.00 41.64 291 ASP A O 1
ATOM 2190 N N . THR A 1 292 ? 33.986 31.008 58.076 1.00 42.28 292 THR A N 1
ATOM 2191 C CA . THR A 1 292 ? 34.870 32.164 58.134 1.00 40.71 292 THR A CA 1
ATOM 2192 C C . THR A 1 292 ? 35.575 32.391 56.801 1.00 39.66 292 THR A C 1
ATOM 2193 O O . THR A 1 292 ? 35.846 33.525 56.410 1.00 38.40 292 THR A O 1
ATOM 2197 N N . SER A 1 293 ? 35.864 31.307 56.100 1.00 39.27 293 SER A N 1
ATOM 2198 C CA . SER A 1 293 ? 36.523 31.401 54.815 1.00 40.41 293 SER A CA 1
ATOM 2199 C C . SER A 1 293 ? 35.642 32.137 53.796 1.00 40.30 293 SER A C 1
ATOM 2200 O O . SER A 1 293 ? 36.143 32.777 52.860 1.00 41.23 293 SER A O 1
ATOM 2203 N N . ILE A 1 294 ? 34.327 32.055 53.973 1.00 39.11 294 ILE A N 1
ATOM 2204 C CA . ILE A 1 294 ? 33.397 32.736 53.064 1.00 37.38 294 ILE A CA 1
ATOM 2205 C C . ILE A 1 294 ? 33.070 34.146 53.548 1.00 37.09 294 ILE A C 1
ATOM 2206 O O . ILE A 1 294 ? 33.058 35.092 52.762 1.00 34.90 294 ILE A O 1
ATOM 2211 N N . ILE A 1 295 ? 32.818 34.275 54.846 1.00 36.24 295 ILE A N 1
ATOM 2212 C CA . ILE A 1 295 ? 32.484 35.559 55.442 1.00 36.25 295 ILE A CA 1
ATOM 2213 C C . ILE A 1 295 ? 33.526 36.646 55.154 1.00 37.27 295 ILE A C 1
ATOM 2214 O O . ILE A 1 295 ? 33.176 37.797 54.856 1.00 37.07 295 ILE A O 1
ATOM 2219 N N . ARG A 1 296 ? 34.802 36.276 55.258 1.00 38.88 296 ARG A N 1
ATOM 2220 C CA . ARG A 1 296 ? 35.926 37.189 55.006 1.00 40.10 296 ARG A CA 1
ATOM 2221 C C . ARG A 1 296 ? 35.957 37.694 53.558 1.00 39.17 296 ARG A C 1
ATOM 2222 O O . ARG A 1 296 ? 36.636 38.676 53.261 1.00 39.11 296 ARG A O 1
ATOM 2230 N N . LYS A 1 297 ? 35.232 37.029 52.659 1.00 38.32 297 LYS A N 1
ATOM 2231 C CA . LYS A 1 297 ? 35.223 37.449 51.253 1.00 38.77 297 LYS A CA 1
ATOM 2232 C C . LYS A 1 297 ? 34.554 38.808 51.043 1.00 37.76 297 LYS A C 1
ATOM 2233 O O . LYS A 1 297 ? 34.834 39.500 50.062 1.00 35.75 297 LYS A O 1
ATOM 2239 N N . ASN A 1 298 ? 33.671 39.189 51.960 1.00 37.58 298 ASN A N 1
ATOM 2240 C CA . ASN A 1 298 ? 32.996 40.476 51.859 1.00 37.94 298 ASN A CA 1
ATOM 2241 C C . ASN A 1 298 ? 33.727 41.532 52.664 1.00 38.69 298 ASN A C 1
ATOM 2242 O O . ASN A 1 298 ? 33.999 41.344 53.856 1.00 38.71 298 ASN A O 1
ATOM 2247 N N . PRO A 1 299 ? 34.044 42.669 52.025 1.00 39.04 299 PRO A N 1
ATOM 2248 C CA . PRO A 1 299 ? 34.752 43.774 52.688 1.00 38.63 299 PRO A CA 1
ATOM 2249 C C . PRO A 1 299 ? 33.879 44.524 53.680 1.00 37.93 299 PRO A C 1
ATOM 2250 O O . PRO A 1 299 ? 32.659 44.578 53.540 1.00 37.02 299 PRO A O 1
ATOM 2254 N N . ASN A 1 300 ? 34.516 45.090 54.695 1.00 38.60 300 ASN A N 1
ATOM 2255 C CA . ASN A 1 300 ? 33.805 45.863 55.705 1.00 38.22 300 ASN A CA 1
ATOM 2256 C C . ASN A 1 300 ? 32.704 45.102 56.444 1.00 37.80 300 ASN A C 1
ATOM 2257 O O . ASN A 1 300 ? 31.637 45.650 56.718 1.00 38.43 300 ASN A O 1
ATOM 2262 N N . VAL A 1 301 ? 32.955 43.843 56.759 1.00 36.23 301 VAL A N 1
ATOM 2263 C CA . VAL A 1 301 ? 31.984 43.055 57.497 1.00 36.63 301 VAL A CA 1
ATOM 2264 C C . VAL A 1 301 ? 31.777 43.697 58.876 1.00 37.08 301 VAL A C 1
ATOM 2265 O O . VAL A 1 301 ? 32.729 44.169 59.492 1.00 36.72 301 VAL A O 1
ATOM 2277 N N . ALA A 1 303 ? 30.130 42.572 62.310 1.00 34.42 303 ALA A N 1
ATOM 2278 C CA . ALA A 1 303 ? 29.540 41.504 63.084 1.00 33.24 303 ALA A CA 1
ATOM 2279 C C . ALA A 1 303 ? 29.132 41.978 64.470 1.00 32.39 303 ALA A C 1
ATOM 2280 O O . ALA A 1 303 ? 29.966 42.357 65.281 1.00 32.27 303 ALA A O 1
ATOM 2282 N N . ILE A 1 304 ? 27.835 41.938 64.732 1.00 32.67 304 ILE A N 1
ATOM 2283 C CA . ILE A 1 304 ? 27.306 42.386 66.009 1.00 32.50 304 ILE A CA 1
ATOM 2284 C C . ILE A 1 304 ? 26.602 41.256 66.741 1.00 30.81 304 ILE A C 1
ATOM 2285 O O . ILE A 1 304 ? 25.559 40.784 66.312 1.00 29.09 304 ILE A O 1
ATOM 2290 N N . ASN A 1 305 ? 27.178 40.834 67.854 1.00 30.00 305 ASN A N 1
ATOM 2291 C CA . ASN A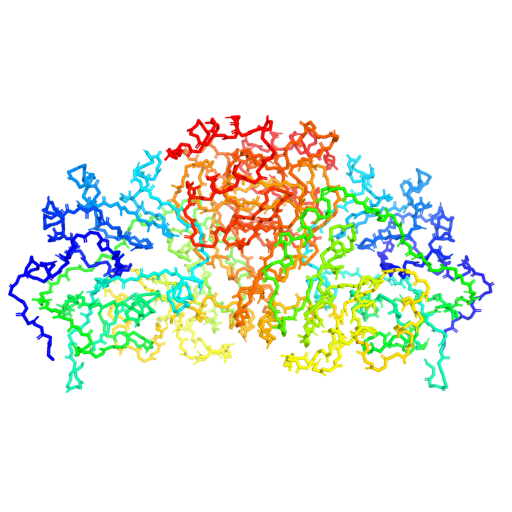 1 305 ? 26.597 39.749 68.634 1.00 30.93 305 ASN A CA 1
ATOM 2292 C C . ASN A 1 305 ? 26.465 40.146 70.095 1.00 30.98 305 ASN A C 1
ATOM 2293 O O . ASN A 1 305 ? 26.852 41.247 70.485 1.00 30.27 305 ASN A O 1
ATOM 2298 N N . SER A 1 306 ? 25.937 39.242 70.906 1.00 31.35 306 SER A N 1
ATOM 2299 C CA . SER A 1 306 ? 25.763 39.537 72.320 1.00 33.60 306 SER A CA 1
ATOM 2300 C C . SER A 1 306 ? 26.470 38.522 73.204 1.00 33.83 306 SER A C 1
ATOM 2301 O O . SER A 1 306 ? 27.068 37.563 72.716 1.00 36.41 306 SER A O 1
ATOM 2304 N N . ALA A 1 307 ? 26.398 38.739 74.507 1.00 32.33 307 ALA A N 1
ATOM 2305 C CA . ALA A 1 307 ? 27.042 37.849 75.460 1.00 31.90 307 ALA A CA 1
ATOM 2306 C C . ALA A 1 307 ? 26.366 37.880 76.836 1.00 31.22 307 ALA A C 1
ATOM 2307 O O . ALA A 1 307 ? 25.608 38.785 77.151 1.00 29.94 307 ALA A O 1
ATOM 2309 N N . LEU A 1 308 ? 26.667 36.880 77.648 1.00 31.69 308 LEU A N 1
ATOM 2310 C CA . LEU A 1 308 ? 26.112 36.785 78.979 1.00 31.58 308 LEU A CA 1
ATOM 2311 C C . LEU A 1 308 ? 27.065 37.356 80.023 1.00 30.73 308 LEU A C 1
ATOM 2312 O O . LEU A 1 308 ? 26.650 38.086 80.904 1.00 30.71 308 LEU A O 1
ATOM 2317 N N . GLN A 1 309 ? 28.339 37.015 79.927 1.00 30.48 309 GLN A N 1
ATOM 2318 C CA . GLN A 1 309 ? 29.329 37.504 80.888 1.00 32.11 309 GLN A CA 1
ATOM 2319 C C . GLN A 1 309 ? 30.699 37.711 80.236 1.00 32.31 309 GLN A C 1
ATOM 2320 O O . GLN A 1 309 ? 31.156 36.896 79.427 1.00 31.04 309 GLN A O 1
ATOM 2326 N N . VAL A 1 310 ? 31.349 38.815 80.599 1.00 32.88 310 VAL A N 1
ATOM 2327 C CA . VAL A 1 310 ? 32.674 39.152 80.075 1.00 32.02 310 VAL A CA 1
ATOM 2328 C C . VAL A 1 310 ? 33.626 39.506 81.216 1.00 32.26 310 VAL A C 1
ATOM 2329 O O . VAL A 1 310 ? 33.257 40.280 82.102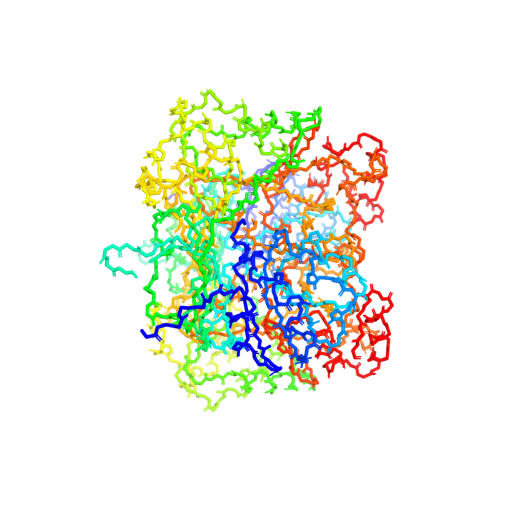 1.00 33.30 310 VAL A O 1
ATOM 2333 N N . ASP A 1 311 ? 34.845 38.965 81.195 1.00 31.17 311 ASP A N 1
ATOM 2334 C CA . ASP A 1 311 ? 35.805 39.268 82.251 1.00 32.73 311 ASP A CA 1
ATOM 2335 C C . ASP A 1 311 ? 36.656 40.493 81.913 1.00 30.59 311 ASP A C 1
ATOM 2336 O O . ASP A 1 311 ? 36.688 40.934 80.766 1.00 29.04 311 ASP A O 1
ATOM 2341 N N . LEU A 1 312 ? 37.343 41.041 82.906 1.00 29.49 312 LEU A N 1
ATOM 2342 C CA . LEU A 1 312 ? 38.153 42.234 82.686 1.00 27.99 312 LEU A CA 1
ATOM 2343 C C . LEU A 1 312 ? 39.236 42.030 81.657 1.00 27.88 312 LEU A C 1
ATOM 2344 O O . LEU A 1 312 ? 39.961 42.960 81.320 1.00 27.39 312 LEU A O 1
ATOM 2349 N N . THR A 1 313 ? 39.349 40.826 81.129 1.00 28.17 313 THR A N 1
ATOM 2350 C CA . THR A 1 313 ? 40.415 40.578 80.183 1.00 29.33 313 THR A CA 1
ATOM 2351 C C . THR A 1 313 ? 39.898 40.490 78.749 1.00 28.91 313 THR A C 1
ATOM 2352 O O . THR A 1 313 ? 40.657 40.626 77.790 1.00 30.39 313 THR A O 1
ATOM 2356 N N . GLY A 1 314 ? 38.598 40.292 78.619 1.00 28.64 314 GLY A N 1
ATOM 2357 C CA . GLY A 1 314 ? 38.007 40.182 77.312 1.00 28.71 314 GLY A CA 1
ATOM 2358 C C . GLY A 1 314 ? 37.506 38.782 77.002 1.00 29.44 314 GLY A C 1
ATOM 2359 O O . GLY A 1 314 ? 37.069 38.542 75.880 1.00 27.69 314 GLY A O 1
ATOM 2360 N N . GLN A 1 315 ? 37.583 37.838 77.946 1.00 29.66 315 GLN A N 1
ATOM 2361 C CA . GLN A 1 315 ? 37.067 36.494 77.652 1.00 30.39 315 GLN A CA 1
ATOM 2362 C C . GLN A 1 315 ? 35.544 36.570 77.663 1.00 30.29 315 GLN A C 1
ATOM 2363 O O . GLN A 1 315 ? 34.946 37.019 78.627 1.00 31.49 315 GLN A O 1
ATOM 2369 N N . VAL A 1 316 ? 34.932 36.128 76.575 1.00 31.76 316 VAL A N 1
ATOM 2370 C CA . VAL A 1 316 ? 33.494 36.184 76.394 1.00 32.56 316 VAL A CA 1
ATOM 2371 C C . VAL A 1 316 ? 32.756 34.863 76.597 1.00 34.19 316 VAL A C 1
ATOM 2372 O O . VAL A 1 316 ? 33.100 33.835 75.993 1.00 34.89 316 VAL A O 1
ATOM 2376 N N . CYS A 1 317 ? 31.737 34.907 77.455 1.00 34.99 317 CYS A N 1
ATOM 2377 C CA . CYS A 1 317 ? 30.898 33.752 77.758 1.00 34.90 317 CYS A CA 1
ATOM 2378 C C . CYS A 1 317 ? 29.517 34.074 77.248 1.00 35.14 317 CYS A C 1
ATOM 2379 O O . CYS A 1 317 ? 28.934 35.075 77.652 1.00 34.93 317 CYS A O 1
ATOM 2382 N N . ALA A 1 318 ? 28.978 33.228 76.379 1.00 36.02 318 ALA A N 1
ATOM 2383 C CA . ALA A 1 318 ? 27.667 33.503 75.804 1.00 37.00 318 ALA A CA 1
ATOM 2384 C C . ALA A 1 318 ? 26.745 32.295 75.629 1.00 37.68 318 ALA A C 1
ATOM 2385 O O . ALA A 1 318 ? 25.667 32.414 75.034 1.00 37.80 318 ALA A O 1
ATOM 2387 N N . ASP A 1 319 ? 27.167 31.138 76.139 1.00 38.13 319 ASP A N 1
ATOM 2388 C CA . ASP A 1 319 ? 26.354 29.924 76.021 1.00 38.27 319 ASP A CA 1
ATOM 2389 C C . ASP A 1 319 ? 25.848 29.414 77.381 1.00 37.52 319 ASP A C 1
ATOM 2390 O O . ASP A 1 319 ? 25.063 28.471 77.444 1.00 37.29 319 ASP A O 1
ATOM 2395 N N . SER A 1 320 ? 26.268 30.053 78.467 1.00 36.73 320 SER A N 1
ATOM 2396 C CA . SER A 1 320 ? 25.851 29.582 79.777 1.00 36.74 320 SER A CA 1
ATOM 2397 C C . SER A 1 320 ? 26.119 30.569 80.911 1.00 36.52 320 SER A C 1
ATOM 2398 O O . SER A 1 320 ? 26.730 31.613 80.704 1.00 36.72 320 SER A O 1
ATOM 2401 N N . ILE A 1 321 ? 25.638 30.223 82.103 1.00 36.51 321 ILE A N 1
ATOM 2402 C CA . ILE A 1 321 ? 25.842 31.035 83.302 1.00 37.31 321 ILE A CA 1
ATOM 2403 C C . ILE A 1 321 ? 26.483 30.099 84.329 1.00 37.39 321 ILE A C 1
ATOM 2404 O O . ILE A 1 321 ? 25.794 29.415 85.087 1.00 37.31 321 ILE A O 1
ATOM 2409 N N . GLY A 1 322 ? 27.811 30.075 84.337 1.00 37.67 322 GLY A N 1
ATOM 2410 C CA . GLY A 1 322 ? 28.521 29.201 85.234 1.00 38.80 322 GLY A CA 1
ATOM 2411 C C . GLY A 1 322 ? 28.559 27.830 84.595 1.00 39.89 322 GLY A C 1
ATOM 2412 O O . GLY A 1 322 ? 29.072 27.671 83.488 1.00 40.73 322 GLY A O 1
ATOM 2413 N N . THR A 1 323 ? 27.998 26.842 85.281 1.00 40.85 323 THR A N 1
ATOM 2414 C CA . THR A 1 323 ? 27.967 25.474 84.779 1.00 40.43 323 THR A CA 1
ATOM 2415 C C . THR A 1 323 ? 26.605 25.123 84.186 1.00 40.65 323 THR A C 1
ATOM 2416 O O . THR A 1 323 ? 26.422 24.031 83.645 1.00 41.71 323 THR A O 1
ATOM 2420 N N . LYS A 1 324 ? 25.645 26.037 84.309 1.00 39.88 324 LYS A N 1
ATOM 2421 C CA . LYS A 1 324 ? 24.313 25.796 83.778 1.00 40.19 324 LYS A CA 1
ATOM 2422 C C . LYS A 1 324 ? 24.219 26.317 82.356 1.00 39.25 324 LYS A C 1
ATOM 2423 O O . LYS A 1 324 ? 24.360 27.518 82.117 1.00 38.14 324 LYS A O 1
ATOM 2429 N N . ILE A 1 325 ? 23.988 25.404 81.418 1.00 37.52 325 ILE A N 1
ATOM 2430 C CA . ILE A 1 325 ? 23.892 25.759 80.009 1.00 36.76 325 ILE A CA 1
ATOM 2431 C C . ILE A 1 325 ? 22.634 26.559 79.716 1.00 36.72 325 ILE A C 1
ATOM 2432 O O . ILE A 1 325 ? 21.532 26.136 80.056 1.00 37.24 325 ILE A O 1
ATOM 2437 N N . TYR A 1 326 ? 22.807 27.718 79.090 1.00 36.14 326 TYR A N 1
ATOM 2438 C CA . TYR A 1 326 ? 21.682 28.570 78.741 1.00 35.98 326 TYR A CA 1
ATOM 2439 C C . TYR A 1 326 ? 21.324 28.412 77.261 1.00 35.49 326 TYR A C 1
ATOM 2440 O O . TYR A 1 326 ? 20.159 28.221 76.916 1.00 35.05 326 TYR A O 1
ATOM 2449 N N . SER A 1 327 ? 22.321 28.483 76.382 1.00 34.88 327 SER A N 1
ATOM 2450 C CA . SER A 1 327 ? 22.050 28.365 74.957 1.00 35.21 327 SER A CA 1
ATOM 2451 C C . SER A 1 327 ? 23.054 27.507 74.199 1.00 36.20 327 SER A C 1
ATOM 2452 O O . SER A 1 327 ? 22.968 26.276 74.214 1.00 37.02 327 SER A O 1
ATOM 2455 N N . GLY A 1 328 ? 24.002 28.149 73.525 1.00 36.23 328 GLY A N 1
ATOM 2456 C CA . GLY A 1 328 ? 24.982 27.392 72.769 1.00 35.50 328 GLY A CA 1
ATOM 2457 C C . GLY A 1 328 ? 26.051 28.234 72.105 1.00 34.65 328 GLY A C 1
ATOM 2458 O O . GLY A 1 328 ? 25.994 29.466 72.112 1.00 33.26 328 GLY A O 1
ATOM 2459 N N . VAL A 1 329 ? 27.039 27.550 71.539 1.00 35.04 329 VAL A N 1
ATOM 2460 C CA . VAL A 1 329 ? 28.151 28.198 70.848 1.00 34.81 329 VAL A CA 1
ATOM 2461 C C . VAL A 1 329 ? 27.659 28.975 69.637 1.00 34.99 329 VAL A C 1
ATOM 2462 O O . VAL A 1 329 ? 28.054 30.120 69.413 1.00 35.19 329 VAL A O 1
ATOM 2466 N N . GLY A 1 330 ? 26.795 28.338 68.856 1.00 35.20 330 GLY A N 1
ATOM 2467 C CA . GLY A 1 330 ? 26.256 28.983 67.672 1.00 36.96 330 GLY A CA 1
ATOM 2468 C C . GLY A 1 330 ? 27.299 29.346 66.632 1.00 37.09 330 GLY A C 1
ATOM 2469 O O . GLY A 1 330 ? 28.026 28.487 66.135 1.00 36.67 330 GLY A O 1
ATOM 2470 N N . GLY A 1 331 ? 27.377 30.622 66.287 1.00 38.12 331 GLY A N 1
ATOM 2471 C CA . GLY A 1 331 ? 28.343 31.020 65.288 1.00 40.27 331 GLY A CA 1
ATOM 2472 C C . GLY A 1 331 ? 28.828 32.441 65.435 1.00 40.97 331 GLY A C 1
ATOM 2473 O O . GLY A 1 331 ? 29.206 33.062 64.454 1.00 42.86 331 GLY A O 1
ATOM 2474 N N . GLN A 1 332 ? 28.827 32.962 66.651 1.00 42.73 332 GLN A N 1
ATOM 2475 C CA . GLN A 1 332 ? 29.284 34.328 66.858 1.00 44.09 332 GLN A CA 1
ATOM 2476 C C . GLN A 1 332 ? 30.802 34.401 66.709 1.00 43.67 332 GLN A C 1
ATOM 2477 O O . GLN A 1 332 ? 31.343 35.416 66.278 1.00 42.85 332 GLN A O 1
ATOM 2491 N N . ASP A 1 334 ? 32.861 32.478 64.719 1.00 42.47 334 ASP A N 1
ATOM 2492 C CA . ASP A 1 334 ? 33.214 32.424 63.306 1.00 39.13 334 ASP A CA 1
ATOM 2493 C C . ASP A 1 334 ? 32.990 33.786 62.652 1.00 38.03 334 ASP A C 1
ATOM 2494 O O . ASP A 1 334 ? 33.799 34.225 61.836 1.00 37.34 334 ASP A O 1
ATOM 2499 N N . PHE A 1 335 ? 31.894 34.453 63.015 1.00 35.77 335 PHE A N 1
ATOM 2500 C CA . PHE A 1 335 ? 31.579 35.770 62.461 1.00 35.84 335 PHE A CA 1
ATOM 2501 C C . PHE A 1 335 ? 32.509 36.862 62.968 1.00 35.13 335 PHE A C 1
ATOM 2502 O O . PHE A 1 335 ? 32.803 37.829 62.258 1.00 36.03 335 PHE A O 1
ATOM 2510 N N . ILE A 1 336 ? 32.963 36.706 64.206 1.00 33.95 336 ILE A N 1
ATOM 2511 C CA . ILE A 1 336 ? 33.869 37.668 64.816 1.00 33.24 336 ILE A CA 1
ATOM 2512 C C . ILE A 1 336 ? 35.266 37.535 64.226 1.00 33.38 336 ILE A C 1
ATOM 2513 O O . ILE A 1 336 ? 35.978 38.538 64.071 1.00 34.28 336 ILE A O 1
ATOM 2518 N N . ARG A 1 337 ? 35.654 36.308 63.886 1.00 34.53 337 ARG A N 1
ATOM 2519 C CA . ARG A 1 337 ? 36.961 36.073 63.289 1.00 36.41 337 ARG A CA 1
ATOM 2520 C C . ARG A 1 337 ? 36.937 36.525 61.827 1.00 38.45 337 ARG A C 1
ATOM 2521 O O . ARG A 1 337 ? 37.820 37.259 61.387 1.00 38.04 337 ARG A O 1
ATOM 2529 N N . GLY A 1 338 ? 35.911 36.075 61.097 1.00 38.86 338 GLY A N 1
ATOM 2530 C CA . GLY A 1 338 ? 35.764 36.425 59.702 1.00 38.99 338 GLY A CA 1
ATOM 2531 C C . GLY A 1 338 ? 35.712 37.925 59.560 1.00 39.95 338 GLY A C 1
ATOM 2532 O O . GLY A 1 338 ? 36.224 38.500 58.596 1.00 40.33 338 GLY A O 1
ATOM 2533 N N . ALA A 1 339 ? 35.093 38.570 60.538 1.00 39.13 339 ALA A N 1
ATOM 2534 C CA . ALA A 1 339 ? 34.995 40.012 60.533 1.00 39.32 339 ALA A CA 1
ATOM 2535 C C . ALA A 1 339 ? 36.390 40.623 60.676 1.00 39.35 339 ALA A C 1
ATOM 2536 O O . ALA A 1 339 ? 36.670 41.657 60.078 1.00 41.29 339 ALA A O 1
ATOM 2538 N N . GLY A 1 340 ? 37.265 39.986 61.454 1.00 39.14 340 GLY A N 1
ATOM 2539 C CA . GLY A 1 340 ? 38.619 40.502 61.622 1.00 39.52 340 GLY A CA 1
ATOM 2540 C C . GLY A 1 340 ? 39.479 40.287 60.385 1.00 40.14 340 GLY A C 1
ATOM 2541 O O . GLY A 1 340 ? 40.369 41.084 60.078 1.00 41.61 340 GLY A O 1
ATOM 2542 N N . LEU A 1 341 ? 39.209 39.195 59.680 1.00 40.98 341 LEU A N 1
ATOM 2543 C CA . LEU A 1 341 ? 39.922 38.840 58.466 1.00 42.31 341 LEU A CA 1
ATOM 2544 C C . LEU A 1 341 ? 39.453 39.680 57.279 1.00 42.29 341 LEU A C 1
ATOM 2545 O O . LEU A 1 341 ? 40.218 39.927 56.347 1.00 42.99 341 LEU A O 1
ATOM 2550 N N . SER A 1 342 ? 38.200 40.122 57.323 1.00 42.22 342 SER A N 1
ATOM 2551 C CA . SER A 1 342 ? 37.624 40.949 56.254 1.00 42.47 342 SER A CA 1
ATOM 2552 C C . SER A 1 342 ? 38.282 42.325 56.158 1.00 42.54 342 SER A C 1
ATOM 2553 O O . SER A 1 342 ? 38.694 42.905 57.166 1.00 42.44 342 SER A O 1
ATOM 2556 N N . GLU A 1 343 ? 38.366 42.857 54.947 1.00 42.59 343 GLU A N 1
ATOM 2557 C CA . GLU A 1 343 ? 38.993 44.162 54.755 1.00 43.76 343 GLU A CA 1
ATOM 2558 C C . GLU A 1 343 ? 38.201 45.280 55.418 1.00 42.27 343 GLU A C 1
ATOM 2559 O O . GLU A 1 343 ? 37.100 45.618 54.989 1.00 40.95 343 GLU A O 1
ATOM 2565 N N . GLY A 1 344 ? 38.775 45.848 56.468 1.00 42.09 344 GLY A N 1
ATOM 2566 C CA . GLY A 1 344 ? 38.116 46.924 57.176 1.00 41.71 344 GLY A CA 1
ATOM 2567 C C . GLY A 1 344 ? 36.947 46.414 57.997 1.00 42.34 344 GLY A C 1
ATOM 2568 O O . GLY A 1 344 ? 36.063 47.177 58.377 1.00 42.73 344 GLY A O 1
ATOM 2569 N N . GLY A 1 345 ? 36.942 45.116 58.272 1.00 42.41 345 GLY A N 1
ATOM 2570 C CA . GLY A 1 345 ? 35.865 44.549 59.050 1.00 43.16 345 GLY A CA 1
ATOM 2571 C C . GLY A 1 345 ? 35.984 44.852 60.534 1.00 43.45 345 GLY A C 1
ATOM 2572 O O . GLY A 1 345 ? 37.078 45.071 61.061 1.00 43.05 345 GLY A O 1
ATOM 2573 N N . ARG A 1 346 ? 34.845 44.867 61.212 1.00 42.85 346 ARG A N 1
ATOM 2574 C CA . ARG A 1 346 ? 34.814 45.133 62.642 1.00 42.15 346 ARG A CA 1
ATOM 2575 C C . ARG A 1 346 ? 33.774 44.237 63.279 1.00 40.89 346 ARG A C 1
ATOM 2576 O O . ARG A 1 346 ? 32.780 43.878 62.644 1.00 41.76 346 ARG A O 1
ATOM 2584 N N . SER A 1 347 ? 34.007 43.856 64.527 1.00 38.80 347 SER A N 1
ATOM 2585 C CA . SER A 1 347 ? 33.051 43.022 65.243 1.00 37.37 347 SER A CA 1
ATOM 2586 C C . SER A 1 347 ? 32.730 43.765 66.528 1.00 36.79 347 SER A C 1
ATOM 2587 O O . SER A 1 347 ? 33.486 44.638 66.959 1.00 36.04 347 SER A O 1
ATOM 2590 N N . VAL A 1 348 ? 31.608 43.411 67.142 1.00 34.91 348 VAL A N 1
ATOM 2591 C CA . VAL A 1 348 ? 31.204 44.051 68.363 1.00 34.33 348 VAL A CA 1
ATOM 2592 C C . VAL A 1 348 ? 30.351 43.115 69.198 1.00 34.76 348 VAL A C 1
ATOM 2593 O O . VAL A 1 348 ? 29.425 42.468 68.692 1.00 34.45 348 VAL A O 1
ATOM 2597 N N . ILE A 1 349 ? 30.688 43.042 70.481 1.00 34.15 349 ILE A N 1
ATOM 2598 C CA . ILE A 1 349 ? 29.950 42.237 71.434 1.00 33.80 349 ILE A CA 1
ATOM 2599 C C . ILE A 1 349 ? 29.159 43.253 72.239 1.00 33.57 349 ILE A C 1
ATOM 2600 O O . ILE A 1 349 ? 29.743 44.007 73.014 1.00 32.32 349 ILE A O 1
ATOM 2605 N N . ALA A 1 350 ? 27.840 43.274 72.028 1.00 33.79 350 ALA A N 1
ATOM 2606 C CA . ALA A 1 350 ? 26.935 44.204 72.704 1.00 34.02 350 ALA A CA 1
ATOM 2607 C C . ALA A 1 350 ? 26.101 43.520 73.776 1.00 33.96 350 ALA A C 1
ATOM 2608 O O . ALA A 1 350 ? 25.443 42.514 73.518 1.00 32.04 350 ALA A O 1
ATOM 2610 N N . LEU A 1 351 ? 26.128 44.075 74.981 1.00 33.00 351 LEU A N 1
ATOM 2611 C CA . LEU A 1 351 ? 25.349 43.508 76.072 1.00 32.59 351 LEU A CA 1
ATOM 2612 C C . LEU A 1 351 ? 25.083 44.544 77.151 1.00 32.25 351 LEU A C 1
ATOM 2613 O O . LEU A 1 351 ? 25.809 45.524 77.280 1.00 32.69 351 LEU A O 1
ATOM 2618 N N . PRO A 1 352 ? 24.007 44.358 77.923 1.00 32.58 352 PRO A N 1
ATOM 2619 C CA . PRO A 1 352 ? 23.675 45.305 79.002 1.00 32.35 352 PRO A CA 1
ATOM 2620 C C . PRO A 1 352 ? 24.769 45.266 80.072 1.00 31.02 352 PRO A C 1
ATOM 2621 O O . PRO A 1 352 ? 25.291 44.205 80.366 1.00 29.69 352 PRO A O 1
ATOM 2625 N N . SER A 1 353 ? 25.121 46.402 80.655 1.00 31.74 353 SER A N 1
ATOM 2626 C CA . SER A 1 353 ? 26.164 46.380 81.685 1.00 33.84 353 SER A CA 1
ATOM 2627 C C . SER A 1 353 ? 25.775 45.475 82.860 1.00 34.48 353 SER A C 1
ATOM 2628 O O . SER A 1 353 ? 26.644 44.935 83.534 1.00 34.39 353 SER A O 1
ATOM 2631 N N . THR A 1 354 ? 24.477 45.305 83.108 1.00 36.16 354 THR A N 1
ATOM 2632 C CA . THR A 1 354 ? 24.051 44.455 84.222 1.00 37.82 354 THR A CA 1
ATOM 2633 C C . THR A 1 354 ? 23.001 43.419 83.850 1.00 38.17 354 THR A C 1
ATOM 2634 O O . THR A 1 354 ? 22.626 43.268 82.687 1.00 38.74 354 THR A O 1
ATOM 2638 N N . ALA A 1 355 ? 22.526 42.704 84.857 1.00 40.02 355 ALA A N 1
ATOM 2639 C CA . ALA A 1 355 ? 21.504 41.698 84.649 1.00 42.05 355 ALA A CA 1
ATOM 2640 C C . ALA A 1 355 ? 20.810 41.400 85.971 1.00 43.87 355 ALA A C 1
ATOM 2641 O O . ALA A 1 355 ? 21.130 41.985 87.006 1.00 44.48 355 ALA A O 1
ATOM 2643 N N . ALA A 1 356 ? 19.854 40.488 85.934 1.00 45.55 356 ALA A N 1
ATOM 2644 C CA . ALA A 1 356 ? 19.142 40.109 87.144 1.00 47.89 356 ALA A CA 1
ATOM 2645 C C . ALA A 1 356 ? 18.542 41.316 87.846 1.00 48.29 356 ALA A C 1
ATOM 2646 O O . ALA A 1 356 ? 18.471 41.352 89.067 1.00 49.94 356 ALA A O 1
ATOM 2648 N N . GLY A 1 357 ? 18.108 42.301 87.079 1.00 48.67 357 GLY A N 1
ATOM 2649 C CA . GLY A 1 357 ? 17.520 43.474 87.694 1.00 49.57 357 GLY A CA 1
ATOM 2650 C C . GLY A 1 357 ? 18.530 44.571 87.944 1.00 49.89 357 GLY A C 1
ATOM 2651 O O . GLY A 1 357 ? 18.170 45.675 88.355 1.00 51.14 357 GLY A O 1
ATOM 2652 N N . GLY A 1 358 ? 19.801 44.273 87.698 1.00 49.58 358 GLY A N 1
ATOM 2653 C CA . GLY A 1 358 ? 20.835 45.265 87.907 1.00 48.84 358 GLY A CA 1
ATOM 2654 C C . GLY A 1 358 ? 21.698 44.949 89.110 1.00 48.97 358 GLY A C 1
ATOM 2655 O O . GLY A 1 358 ? 22.485 45.785 89.552 1.00 48.02 358 GLY A O 1
ATOM 2656 N N . ARG A 1 359 ? 21.556 43.745 89.651 1.00 49.51 359 ARG A N 1
ATOM 2657 C CA . ARG A 1 359 ? 22.358 43.356 90.808 1.00 51.06 359 ARG A CA 1
ATOM 2658 C C . ARG A 1 359 ? 23.576 42.557 90.374 1.00 50.64 359 ARG A C 1
ATOM 2659 O O . ARG A 1 359 ? 24.516 42.379 91.147 1.00 50.76 359 ARG A O 1
ATOM 2667 N N . ILE A 1 360 ? 23.556 42.059 89.145 1.00 48.50 360 ILE A N 1
ATOM 2668 C CA . ILE A 1 360 ? 24.682 41.293 88.641 1.00 47.29 360 ILE A CA 1
ATOM 2669 C C . ILE A 1 360 ? 25.343 42.037 87.483 1.00 45.44 360 ILE A C 1
ATOM 2670 O O . ILE A 1 360 ? 24.673 42.470 86.539 1.00 45.13 360 ILE A O 1
ATOM 2675 N N . SER A 1 361 ? 26.659 42.191 87.571 1.00 43.75 361 SER A N 1
ATOM 2676 C CA . SER A 1 361 ? 27.427 42.871 86.540 1.00 41.91 361 SER A CA 1
ATOM 2677 C C . SER A 1 361 ? 27.821 41.863 85.463 1.00 41.10 361 SER A C 1
ATOM 2678 O O . SER A 1 361 ? 28.420 40.832 85.769 1.00 40.81 361 SER A O 1
ATOM 2681 N N . ARG A 1 362 ? 27.473 42.147 84.208 1.00 39.74 362 ARG A N 1
ATOM 2682 C CA . ARG A 1 362 ? 27.817 41.243 83.117 1.00 39.65 362 ARG A CA 1
ATOM 2683 C C . ARG A 1 362 ? 29.327 41.277 82.891 1.00 39.80 362 ARG A C 1
ATOM 2684 O O . ARG A 1 362 ? 29.933 40.332 82.377 1.00 39.58 362 ARG A O 1
ATOM 2692 N N . ILE A 1 363 ? 29.931 42.388 83.286 1.00 38.69 363 ILE A N 1
ATOM 2693 C CA . ILE A 1 363 ? 31.360 42.547 83.179 1.00 38.66 363 ILE A CA 1
ATOM 2694 C C . ILE A 1 363 ? 31.896 42.236 84.565 1.00 39.00 363 ILE A C 1
ATOM 2695 O O . ILE A 1 363 ? 31.880 43.085 85.458 1.00 38.85 363 ILE A O 1
ATOM 2700 N N . ALA A 1 364 ? 32.341 40.996 84.742 1.00 39.33 364 ALA A N 1
ATOM 2701 C CA . ALA A 1 364 ? 32.876 40.530 86.010 1.00 39.84 364 ALA A CA 1
ATOM 2702 C C . ALA A 1 364 ? 34.387 40.529 85.951 1.00 40.19 364 ALA A C 1
ATOM 2703 O O . ALA A 1 364 ? 34.974 40.457 84.875 1.00 39.65 364 ALA A O 1
ATOM 2705 N N . SER A 1 365 ? 35.019 40.606 87.116 1.00 39.50 365 SER A N 1
ATOM 2706 C CA . SER A 1 365 ? 36.467 40.603 87.163 1.00 40.25 365 SER A CA 1
ATOM 2707 C C . SER A 1 365 ? 36.967 39.273 86.592 1.00 39.43 365 SER A C 1
ATOM 2708 O O . SER A 1 365 ? 38.004 39.216 85.939 1.00 38.55 365 SER A O 1
ATOM 2711 N N . VAL A 1 366 ? 36.218 38.206 86.834 1.00 39.41 366 VAL A N 1
ATOM 2712 C CA . VAL A 1 366 ? 36.602 36.909 86.324 1.00 39.44 366 VAL A CA 1
ATOM 2713 C C . VAL A 1 366 ? 35.349 36.116 86.007 1.00 40.07 366 VAL A C 1
ATOM 2714 O O . VAL A 1 366 ? 34.300 36.312 86.622 1.00 41.51 366 VAL A O 1
ATOM 2718 N N . LEU A 1 367 ? 35.450 35.230 85.030 1.00 39.71 367 LEU A N 1
ATOM 2719 C CA . LEU A 1 367 ? 34.312 34.420 84.645 1.00 38.84 367 LEU A CA 1
ATOM 2720 C C . LEU A 1 367 ? 33.943 33.440 85.754 1.00 37.72 367 LEU A C 1
ATOM 2721 O O . LEU A 1 367 ? 34.816 32.915 86.436 1.00 37.37 367 LEU A O 1
ATOM 2726 N N . SER A 1 368 ? 32.646 33.213 85.933 1.00 37.86 368 SER A N 1
ATOM 2727 C CA . SER A 1 368 ? 32.153 32.293 86.952 1.00 38.72 368 SER A CA 1
ATOM 2728 C C . SER A 1 368 ? 32.743 30.897 86.751 1.00 38.86 368 SER A C 1
ATOM 2729 O O . SER A 1 368 ? 32.939 30.452 85.625 1.00 39.14 368 SER A O 1
ATOM 2732 N N . PRO A 1 369 ? 33.017 30.186 87.850 1.00 37.97 369 PRO A N 1
ATOM 2733 C CA . PRO A 1 369 ? 33.584 28.840 87.747 1.00 37.65 369 PRO A CA 1
ATOM 2734 C C . PRO A 1 369 ? 32.857 27.960 86.734 1.00 36.10 369 PRO A C 1
ATOM 2735 O O . PRO A 1 369 ? 31.658 27.694 86.868 1.00 37.13 369 PRO A O 1
ATOM 2739 N N . GLY A 1 370 ? 33.585 27.518 85.721 1.00 34.48 370 GLY A N 1
ATOM 2740 C CA . GLY A 1 370 ? 33.003 26.649 84.715 1.00 33.96 370 GLY A CA 1
ATOM 2741 C C . GLY A 1 370 ? 32.286 27.354 83.585 1.00 33.67 370 GLY A C 1
ATOM 2742 O O . GLY A 1 370 ? 31.691 26.699 82.733 1.00 35.56 370 GLY A O 1
ATOM 2743 N N . ALA A 1 371 ? 32.347 28.681 83.565 1.00 32.83 371 ALA A N 1
ATOM 2744 C CA . ALA A 1 371 ? 31.693 29.451 82.520 1.00 32.46 371 ALA A CA 1
ATOM 2745 C C . ALA A 1 371 ? 32.183 29.001 81.138 1.00 32.36 371 ALA A C 1
ATOM 2746 O O . ALA A 1 371 ? 33.384 28.818 80.911 1.00 28.69 371 ALA A O 1
ATOM 2748 N N . GLY A 1 372 ? 31.241 28.804 80.224 1.00 32.99 372 GLY A N 1
ATOM 2749 C CA . GLY A 1 372 ? 31.609 28.371 78.887 1.00 33.47 372 GLY A CA 1
ATOM 2750 C C . GLY A 1 372 ? 32.142 29.519 78.061 1.00 33.41 372 GLY A C 1
ATOM 2751 O O . GLY A 1 372 ? 31.417 30.473 77.760 1.00 33.73 372 GLY A O 1
ATOM 2752 N N . VAL A 1 373 ? 33.417 29.454 77.701 1.00 32.99 373 VAL A N 1
ATOM 2753 C CA . VAL A 1 373 ? 33.989 30.511 76.880 1.00 32.72 373 VAL A CA 1
ATOM 2754 C C . VAL A 1 373 ? 33.620 30.232 75.420 1.00 31.49 373 VAL A C 1
ATOM 2755 O O . VAL A 1 373 ? 33.960 29.179 74.892 1.00 31.93 373 VAL A O 1
ATOM 2759 N N . VAL A 1 374 ? 32.916 31.155 74.780 1.00 30.77 374 VAL A N 1
ATOM 2760 C CA . VAL A 1 374 ? 32.539 30.970 73.374 1.00 31.36 374 VAL A CA 1
ATOM 2761 C C . VAL A 1 374 ? 33.523 31.722 72.476 1.00 31.17 374 VAL A C 1
ATOM 2762 O O . VAL A 1 374 ? 33.984 31.197 71.467 1.00 32.36 374 VAL A O 1
ATOM 2766 N N . THR A 1 375 ? 33.846 32.950 72.868 1.00 31.47 375 THR A N 1
ATOM 2767 C CA . THR A 1 375 ? 34.779 33.791 72.137 1.00 31.13 375 THR A CA 1
ATOM 2768 C C . THR A 1 375 ? 35.924 34.133 73.093 1.00 31.11 375 THR A C 1
ATOM 2769 O O . THR A 1 375 ? 35.702 34.585 74.210 1.00 29.09 375 THR A O 1
ATOM 2773 N N . THR A 1 376 ? 37.148 33.918 72.631 1.00 30.95 376 THR A N 1
ATOM 2774 C CA . THR A 1 376 ? 38.331 34.132 73.442 1.00 31.05 376 THR A CA 1
ATOM 2775 C C . THR A 1 376 ? 38.894 35.543 73.403 1.00 32.66 376 THR A C 1
ATOM 2776 O O . THR A 1 376 ? 38.485 36.365 72.586 1.00 33.61 376 THR A O 1
ATOM 2780 N N . ARG A 1 377 ? 39.834 35.813 74.308 1.00 33.05 377 ARG A N 1
ATOM 2781 C CA . ARG A 1 377 ? 40.516 37.105 74.388 1.00 32.89 377 ARG A CA 1
ATOM 2782 C C . ARG A 1 377 ? 40.981 37.569 73.018 1.00 33.11 377 ARG A C 1
ATOM 2783 O O . ARG A 1 377 ? 40.638 38.656 72.564 1.00 34.17 377 ARG A O 1
ATOM 2791 N N . ALA A 1 378 ? 41.797 36.734 72.385 1.00 33.17 378 ALA A N 1
ATOM 2792 C CA . ALA A 1 378 ? 42.388 37.042 71.080 1.00 33.05 378 ALA A CA 1
ATOM 2793 C C . ALA A 1 378 ? 41.384 37.401 69.998 1.00 31.49 378 ALA A C 1
ATOM 2794 O O . ALA A 1 378 ? 41.717 38.106 69.050 1.00 30.10 378 ALA A O 1
ATOM 2796 N N . HIS A 1 379 ? 40.159 36.906 70.152 1.00 31.45 379 HIS A N 1
ATOM 2797 C CA . HIS A 1 379 ? 39.082 37.159 69.184 1.00 31.53 379 HIS A CA 1
ATOM 2798 C C . HIS A 1 379 ? 38.473 38.549 69.276 1.00 31.14 379 HIS A C 1
ATOM 2799 O O . HIS A 1 379 ? 38.288 39.220 68.278 1.00 31.09 379 HIS A O 1
ATOM 2806 N N . VAL A 1 380 ? 38.155 38.960 70.487 1.00 31.26 380 VAL A N 1
ATOM 2807 C CA . VAL A 1 380 ? 37.490 40.225 70.703 1.00 31.90 380 VAL A CA 1
ATOM 2808 C C . VAL A 1 380 ? 38.062 41.475 70.033 1.00 30.93 380 VAL A C 1
ATOM 2809 O O . VAL A 1 380 ? 39.272 41.676 69.943 1.00 30.40 380 VAL A O 1
ATOM 2813 N N . HIS A 1 381 ? 37.155 42.307 69.547 1.00 29.80 381 HIS A N 1
ATOM 2814 C CA . HIS A 1 381 ? 37.537 43.548 68.917 1.00 31.09 381 HIS A CA 1
ATOM 2815 C C . HIS A 1 381 ? 36.862 44.643 69.729 1.00 29.24 381 HIS A C 1
ATOM 2816 O O . HIS A 1 381 ? 37.518 45.343 70.482 1.00 30.06 381 HIS A O 1
ATOM 2823 N N . TYR A 1 382 ? 35.548 44.783 69.581 1.00 29.06 382 TYR A N 1
ATOM 2824 C CA . TYR A 1 382 ? 34.803 45.790 70.333 1.00 28.87 382 TYR A CA 1
ATOM 2825 C C . TYR A 1 382 ? 33.824 45.164 71.304 1.00 28.96 382 TYR A C 1
ATOM 2826 O O . TYR A 1 382 ? 33.299 44.080 71.068 1.00 28.97 382 TYR A O 1
ATOM 2835 N N . ILE A 1 383 ? 33.561 45.879 72.383 1.00 29.54 383 ILE A N 1
ATOM 2836 C CA . ILE A 1 383 ? 32.605 45.458 73.389 1.00 29.36 383 ILE A CA 1
ATOM 2837 C C . ILE A 1 383 ? 31.854 46.735 73.738 1.00 29.10 383 ILE A C 1
ATOM 2838 O O . ILE A 1 383 ? 32.467 47.720 74.120 1.00 29.44 383 ILE A O 1
ATOM 2843 N N . VAL A 1 384 ? 30.535 46.731 73.564 1.00 30.08 384 VAL A N 1
ATOM 2844 C CA . VAL A 1 384 ? 29.728 47.916 73.848 1.00 30.75 384 VAL A CA 1
ATOM 2845 C C . VAL A 1 384 ? 28.675 47.672 74.916 1.00 30.77 384 VAL A C 1
ATOM 2846 O O . VAL A 1 384 ? 28.120 46.583 75.044 1.00 29.38 384 VAL A O 1
ATOM 2850 N N . THR A 1 385 ? 28.385 48.729 75.651 1.00 32.13 385 THR A N 1
ATOM 2851 C CA . THR A 1 385 ? 27.414 48.699 76.723 1.00 33.91 385 THR A CA 1
ATOM 2852 C C . THR A 1 385 ? 26.689 50.032 76.663 1.00 34.65 385 THR A C 1
ATOM 2853 O O . THR A 1 385 ? 27.073 50.923 75.895 1.00 34.44 385 THR A O 1
ATOM 2857 N N . GLU A 1 386 ? 25.637 50.175 77.463 1.00 35.65 386 GLU A N 1
ATOM 2858 C CA . GLU A 1 386 ? 24.885 51.419 77.491 1.00 35.32 386 GLU A CA 1
ATOM 2859 C C . GLU A 1 386 ? 25.798 52.580 77.912 1.00 34.04 386 GLU A C 1
ATOM 2860 O O . GLU A 1 386 ? 25.423 53.744 77.801 1.00 32.98 386 GLU A O 1
ATOM 2866 N N . TYR A 1 387 ? 27.000 52.261 78.383 1.00 33.54 387 TYR A N 1
ATOM 2867 C CA . TYR A 1 387 ? 27.926 53.299 78.825 1.00 34.60 387 TYR A CA 1
ATOM 2868 C C . TYR A 1 387 ? 29.083 53.567 77.872 1.00 34.74 387 TYR A C 1
ATOM 2869 O O . TYR A 1 387 ? 30.017 54.284 78.222 1.00 36.36 387 TYR A O 1
ATOM 2878 N N . GLY A 1 388 ? 29.026 53.004 76.666 1.00 34.19 388 GLY A N 1
ATOM 2879 C CA . GLY A 1 388 ? 30.096 53.236 75.713 1.00 34.32 388 GLY A CA 1
ATOM 2880 C C . GLY A 1 388 ? 30.709 51.984 75.111 1.00 34.57 388 GLY A C 1
ATOM 2881 O O . GLY A 1 388 ? 30.214 50.875 75.299 1.00 34.15 388 GLY A O 1
ATOM 2882 N N . ALA A 1 389 ? 31.802 52.165 74.382 1.00 34.44 389 ALA A N 1
ATOM 2883 C CA . ALA A 1 389 ? 32.481 51.059 73.729 1.00 33.61 389 ALA A CA 1
ATOM 2884 C C . ALA A 1 389 ? 33.926 50.926 74.192 1.00 33.07 389 ALA A C 1
ATOM 2885 O O . ALA A 1 389 ? 34.558 51.912 74.565 1.00 31.91 389 ALA A O 1
ATOM 2887 N N . ALA A 1 390 ? 34.446 49.698 74.159 1.00 32.78 390 ALA A N 1
ATOM 2888 C CA . ALA A 1 390 ? 35.831 49.447 74.536 1.00 32.95 390 ALA A CA 1
ATOM 2889 C C . ALA A 1 390 ? 36.497 48.617 73.447 1.00 32.59 390 ALA A C 1
ATOM 2890 O O . ALA A 1 390 ? 36.017 47.553 73.080 1.00 31.50 390 ALA A O 1
ATOM 2892 N N . ASN A 1 391 ? 37.607 49.123 72.930 1.00 33.27 391 ASN A N 1
ATOM 2893 C CA . ASN A 1 391 ? 38.355 48.449 71.874 1.00 32.27 391 ASN A CA 1
ATOM 2894 C C . ASN A 1 391 ? 39.482 47.663 72.515 1.00 32.16 391 ASN A C 1
ATOM 2895 O O . ASN A 1 391 ? 40.388 48.258 73.092 1.00 32.12 391 ASN A O 1
ATOM 2900 N N . LEU A 1 392 ? 39.439 46.337 72.413 1.00 31.35 392 LEU A N 1
ATOM 2901 C CA . LEU A 1 392 ? 40.474 45.513 73.019 1.00 30.82 392 LEU A CA 1
ATOM 2902 C C . LEU A 1 392 ? 41.521 45.020 72.029 1.00 30.35 392 LEU A C 1
ATOM 2903 O O . LEU A 1 392 ? 42.567 44.504 72.429 1.00 30.74 392 LEU A O 1
ATOM 2908 N N . LYS A 1 393 ? 41.245 45.199 70.744 1.00 29.72 393 LYS A N 1
ATOM 2909 C CA . LYS A 1 393 ? 42.151 44.779 69.684 1.00 30.54 393 LYS A CA 1
ATOM 2910 C C . LYS A 1 393 ? 43.560 45.282 69.874 1.00 30.21 393 LYS A C 1
ATOM 2911 O O . LYS A 1 393 ? 43.812 46.494 69.804 1.00 29.30 393 LYS A O 1
ATOM 2917 N N . GLY A 1 394 ? 44.486 44.358 70.088 1.00 30.32 394 GLY A N 1
ATOM 2918 C CA . GLY A 1 394 ? 45.869 44.742 70.294 1.00 29.16 394 GLY A CA 1
ATOM 2919 C C . GLY A 1 394 ? 46.162 45.368 71.647 1.00 29.85 394 GLY A C 1
ATOM 2920 O O . GLY A 1 394 ? 47.307 45.712 71.918 1.00 30.41 394 GLY A O 1
ATOM 2921 N N . ARG A 1 395 ? 45.161 45.506 72.510 1.00 30.19 395 ARG A N 1
ATOM 2922 C CA . ARG A 1 395 ? 45.393 46.109 73.824 1.00 31.69 395 ARG A CA 1
ATOM 2923 C C . ARG A 1 395 ? 45.886 45.114 74.861 1.00 29.98 395 ARG A C 1
ATOM 2924 O O . ARG A 1 395 ? 45.473 43.963 74.868 1.00 30.35 395 ARG A O 1
ATOM 2932 N N . SER A 1 396 ? 46.765 45.559 75.747 1.00 30.52 396 SER A N 1
ATOM 2933 C CA . SER A 1 396 ? 47.294 44.677 76.803 1.00 31.09 396 SER A CA 1
ATOM 2934 C C . SER A 1 396 ? 46.223 44.362 77.833 1.00 30.81 396 SER A C 1
ATOM 2935 O O . SER A 1 396 ? 45.112 44.869 77.749 1.00 29.81 396 SER A O 1
ATOM 2938 N N . LEU A 1 397 ? 46.551 43.517 78.805 1.00 33.10 397 LEU A N 1
ATOM 2939 C CA . LEU A 1 397 ? 45.576 43.166 79.832 1.00 33.84 397 LEU A CA 1
ATOM 2940 C C . LEU A 1 397 ? 45.177 44.369 80.671 1.00 33.96 397 LEU A C 1
ATOM 2941 O O . LEU A 1 397 ? 43.999 44.536 80.982 1.00 31.83 397 LEU A O 1
ATOM 2946 N N . ARG A 1 398 ? 46.132 45.220 81.030 1.00 35.56 398 ARG A N 1
ATOM 2947 C CA . ARG A 1 398 ? 45.761 46.373 81.838 1.00 37.76 398 ARG A CA 1
ATOM 2948 C C . ARG A 1 398 ? 44.943 47.379 81.020 1.00 36.61 398 ARG A C 1
ATOM 2949 O O . ARG A 1 398 ? 44.049 48.045 81.546 1.00 36.65 398 ARG A O 1
ATOM 2957 N N . GLU A 1 399 ? 45.241 47.480 79.730 1.00 35.26 399 GLU A N 1
ATOM 2958 C CA . GLU A 1 399 ? 44.515 48.397 78.855 1.00 32.42 399 GLU A CA 1
ATOM 2959 C C . GLU A 1 399 ? 43.080 47.917 78.666 1.00 30.25 399 GLU A C 1
ATOM 2960 O O . GLU A 1 399 ? 42.141 48.716 78.675 1.00 27.21 399 GLU A O 1
ATOM 2966 N N . ARG A 1 400 ? 42.923 46.607 78.507 1.00 29.19 400 ARG A N 1
ATOM 2967 C CA . ARG A 1 400 ? 41.632 45.975 78.325 1.00 29.45 400 ARG A CA 1
ATOM 2968 C C . ARG A 1 400 ? 40.772 46.150 79.582 1.00 30.83 400 ARG A C 1
ATOM 2969 O O . ARG A 1 400 ? 39.619 46.584 79.517 1.00 29.69 400 ARG A O 1
ATOM 2977 N N . ALA A 1 401 ? 41.342 45.812 80.733 1.00 31.42 401 ALA A N 1
ATOM 2978 C CA . ALA A 1 401 ? 40.623 45.932 81.984 1.00 31.43 401 ALA A CA 1
ATOM 2979 C C . ALA A 1 401 ? 40.201 47.373 82.206 1.00 31.42 401 ALA A C 1
ATOM 2980 O O . ALA A 1 401 ? 39.067 47.643 82.614 1.00 31.13 401 ALA A O 1
ATOM 2982 N N . GLN A 1 402 ? 41.102 48.308 81.934 1.00 31.39 402 GLN A N 1
ATOM 2983 C CA . GLN A 1 402 ? 40.768 49.710 82.120 1.00 32.13 402 GLN A CA 1
ATOM 2984 C C . GLN A 1 402 ? 39.563 50.092 81.259 1.00 32.25 402 GLN A C 1
ATOM 2985 O O . GLN A 1 402 ? 38.580 50.632 81.770 1.00 29.99 402 GLN A O 1
ATOM 2991 N N . ALA A 1 403 ? 39.629 49.794 79.957 1.00 32.81 403 ALA A N 1
ATOM 2992 C CA . ALA A 1 403 ? 38.537 50.133 79.040 1.00 33.20 403 ALA A CA 1
ATOM 2993 C C . ALA A 1 403 ? 37.219 49.463 79.406 1.00 33.21 403 ALA A C 1
ATOM 2994 O O . ALA A 1 403 ? 36.151 50.062 79.286 1.00 33.76 403 ALA A O 1
ATOM 2996 N N . LEU A 1 404 ? 37.295 48.213 79.848 1.00 33.83 404 LEU A N 1
ATOM 2997 C CA . LEU A 1 404 ? 36.103 47.495 80.225 1.00 35.66 404 LEU A CA 1
ATOM 2998 C C . LEU A 1 404 ? 35.411 48.099 81.443 1.00 37.91 404 LEU A C 1
ATOM 2999 O O . LEU A 1 404 ? 34.192 48.277 81.438 1.00 38.59 404 LEU A O 1
ATOM 3004 N N . ILE A 1 405 ? 36.168 48.422 82.485 1.00 38.97 405 ILE A N 1
ATOM 3005 C CA . ILE A 1 405 ? 35.544 48.997 83.660 1.00 39.52 405 ILE A CA 1
ATOM 3006 C C . ILE A 1 405 ? 34.933 50.368 83.341 1.00 39.85 405 ILE A C 1
ATOM 3007 O O . ILE A 1 405 ? 34.089 50.858 84.089 1.00 40.65 405 ILE A O 1
ATOM 3012 N N . ASN A 1 406 ? 35.334 50.983 82.232 1.00 38.61 406 ASN A N 1
ATOM 3013 C CA . ASN A 1 406 ? 34.776 52.280 81.868 1.00 37.55 406 ASN A CA 1
ATOM 3014 C C . ASN A 1 406 ? 33.389 52.179 81.242 1.00 36.16 406 ASN A C 1
ATOM 3015 O O . ASN A 1 406 ? 32.683 53.183 81.157 1.00 36.55 406 ASN A O 1
ATOM 3020 N N . ILE A 1 407 ? 33.002 50.987 80.795 1.00 33.81 407 ILE A N 1
ATOM 3021 C CA . ILE A 1 407 ? 31.672 50.811 80.213 1.00 32.31 407 ILE A CA 1
ATOM 3022 C C . ILE A 1 407 ? 30.825 49.928 81.129 1.00 30.99 407 ILE A C 1
ATOM 3023 O O . ILE A 1 407 ? 29.677 49.604 80.831 1.00 29.79 407 ILE A O 1
ATOM 3028 N N . ALA A 1 408 ? 31.405 49.528 82.249 1.00 31.94 408 ALA A N 1
ATOM 3029 C CA . ALA A 1 408 ? 30.678 48.710 83.212 1.00 33.12 408 ALA A CA 1
ATOM 3030 C C . ALA A 1 408 ? 29.778 49.637 84.027 1.00 32.54 408 ALA A C 1
ATOM 3031 O O . ALA A 1 408 ? 30.065 50.824 84.159 1.00 31.04 408 ALA A O 1
ATOM 3033 N N . HIS A 1 409 ? 28.690 49.112 84.570 1.00 34.15 409 HIS A N 1
ATOM 3034 C CA . HIS A 1 409 ? 27.798 49.956 85.361 1.00 36.46 409 HIS A CA 1
ATOM 3035 C C . HIS A 1 409 ? 28.592 50.556 86.519 1.00 36.85 409 HIS A C 1
ATOM 3036 O O . HIS A 1 409 ? 29.318 49.845 87.216 1.00 34.35 409 HIS A O 1
ATOM 3043 N N . PRO A 1 410 ? 28.464 51.877 86.730 1.00 38.05 410 PRO A N 1
ATOM 3044 C CA . PRO A 1 410 ? 29.179 52.559 87.811 1.00 39.43 410 PRO A CA 1
ATOM 3045 C C . PRO A 1 410 ? 29.039 51.937 89.209 1.00 40.16 410 PRO A C 1
ATOM 3046 O O . PRO A 1 410 ? 29.892 52.150 90.063 1.00 39.46 410 PRO A O 1
ATOM 3050 N N . ASP A 1 411 ? 27.982 51.165 89.451 1.00 41.81 411 ASP A N 1
ATOM 3051 C CA . ASP A 1 411 ? 27.828 50.546 90.763 1.00 43.24 411 ASP A CA 1
ATOM 3052 C C . ASP A 1 411 ? 28.850 49.429 90.979 1.00 43.39 411 ASP A C 1
ATOM 3053 O O . ASP A 1 411 ? 28.968 48.909 92.084 1.00 43.22 411 ASP A O 1
ATOM 3058 N N . PHE A 1 412 ? 29.583 49.048 89.938 1.00 41.70 412 PHE A N 1
ATOM 3059 C CA . PHE A 1 412 ? 30.572 47.988 90.094 1.00 41.78 412 PHE A CA 1
ATOM 3060 C C . PHE A 1 412 ? 32.003 48.409 89.737 1.00 42.64 412 PHE A C 1
ATOM 3061 O O . PHE A 1 412 ? 32.934 47.610 89.856 1.00 42.29 412 PHE A O 1
ATOM 3069 N N . ARG A 1 413 ? 32.177 49.652 89.289 1.00 42.84 413 ARG A N 1
ATOM 3070 C CA . ARG A 1 413 ? 33.490 50.159 88.916 1.00 43.77 413 ARG A CA 1
ATOM 3071 C C . ARG A 1 413 ? 34.523 49.931 90.011 1.00 44.95 413 ARG A C 1
ATOM 3072 O O . ARG A 1 413 ? 35.603 49.397 89.750 1.00 44.89 413 ARG A O 1
ATOM 3080 N N . GLU A 1 414 ? 34.184 50.352 91.228 1.00 46.81 414 GLU A N 1
ATOM 3081 C CA . GLU A 1 414 ? 35.050 50.215 92.397 1.00 47.23 414 GLU A CA 1
ATOM 3082 C C . GLU A 1 414 ? 35.517 48.765 92.594 1.00 47.16 414 GLU A C 1
ATOM 3083 O O . GLU A 1 414 ? 36.720 48.501 92.692 1.00 47.68 414 GLU A O 1
ATOM 3089 N N . GLN A 1 415 ? 34.576 47.824 92.652 1.00 46.43 415 GLN A N 1
ATOM 3090 C CA . GLN A 1 415 ? 34.930 46.413 92.809 1.00 45.68 415 GLN A CA 1
ATOM 3091 C C . GLN A 1 415 ? 35.825 45.945 91.663 1.00 44.50 415 GLN A C 1
ATOM 3092 O O . GLN A 1 415 ? 36.891 45.371 91.892 1.00 43.42 415 GLN A O 1
ATOM 3098 N N . LEU A 1 416 ? 35.378 46.182 90.431 1.00 42.92 416 LEU A N 1
ATOM 3099 C CA . LEU A 1 416 ? 36.131 45.768 89.254 1.00 40.61 416 LEU A CA 1
ATOM 3100 C C . LEU A 1 416 ? 37.540 46.329 89.303 1.00 40.60 416 LEU A C 1
ATOM 3101 O O . LEU A 1 416 ? 38.514 45.606 89.105 1.00 39.43 416 LEU A O 1
ATOM 3106 N N . SER A 1 417 ? 37.654 47.622 89.568 1.00 40.65 417 SER A N 1
ATOM 3107 C CA . SER A 1 417 ? 38.962 48.221 89.653 1.00 41.11 417 SER A CA 1
ATOM 3108 C C . SER A 1 417 ? 39.836 47.534 90.717 1.00 42.74 417 SER A C 1
ATOM 3109 O O . SER A 1 417 ? 41.031 47.321 90.492 1.00 42.11 417 SER A O 1
ATOM 3112 N N . ARG A 1 418 ? 39.254 47.188 91.865 1.00 43.82 418 ARG A N 1
ATOM 3113 C CA . ARG A 1 418 ? 39.992 46.511 92.930 1.00 46.15 418 ARG A CA 1
ATOM 3114 C C . ARG A 1 418 ? 40.567 45.171 92.466 1.00 46.46 418 ARG A C 1
ATOM 3115 O O . ARG A 1 418 ? 41.784 44.948 92.525 1.00 46.59 418 ARG A O 1
ATOM 3123 N N . ASP A 1 419 ? 39.689 44.286 92.000 1.00 45.16 419 ASP A N 1
ATOM 3124 C CA . ASP A 1 419 ? 40.103 42.974 91.538 1.00 44.21 419 ASP A CA 1
ATOM 3125 C C . ASP A 1 419 ? 41.055 43.063 90.333 1.00 42.87 419 ASP A C 1
ATOM 3126 O O . ASP A 1 419 ? 41.693 42.077 89.952 1.00 42.20 419 ASP A O 1
ATOM 3131 N N . ALA A 1 420 ? 41.158 44.244 89.736 1.00 42.20 420 ALA A N 1
ATOM 3132 C CA . ALA A 1 420 ? 42.045 44.433 88.589 1.00 41.17 420 ALA A CA 1
ATOM 3133 C C . ALA A 1 420 ? 43.483 44.270 89.047 1.00 41.04 420 ALA A C 1
ATOM 3134 O O . ALA A 1 420 ? 44.359 43.851 88.290 1.00 40.83 420 ALA A O 1
ATOM 3136 N N . PHE A 1 421 ? 43.722 44.622 90.301 1.00 40.86 421 PHE A N 1
ATOM 3137 C CA . PHE A 1 421 ? 45.045 44.514 90.870 1.00 40.15 421 PHE A CA 1
ATOM 3138 C C . PHE A 1 421 ? 45.151 43.326 91.814 1.00 39.89 421 PHE A C 1
ATOM 3139 O O . PHE A 1 421 ? 46.168 42.651 91.852 1.00 40.54 421 PHE A O 1
ATOM 3147 N N . GLU A 1 422 ? 44.100 43.084 92.583 1.00 39.60 422 GLU A N 1
ATOM 3148 C CA . GLU A 1 422 ? 44.109 41.995 93.533 1.00 40.90 422 GLU A CA 1
ATOM 3149 C C . GLU A 1 422 ? 43.965 40.612 92.905 1.00 40.57 422 GLU A C 1
ATOM 3150 O O . GLU A 1 422 ? 44.470 39.627 93.438 1.00 40.29 422 GLU A O 1
ATOM 3156 N N . VAL A 1 423 ? 43.305 40.539 91.758 1.00 39.72 423 VAL A N 1
ATOM 3157 C CA . VAL A 1 423 ? 43.100 39.262 91.121 1.00 38.70 423 VAL A CA 1
ATOM 3158 C C . VAL A 1 423 ? 44.012 39.041 89.932 1.00 39.47 423 VAL A C 1
ATOM 3159 O O . VAL A 1 423 ? 44.577 37.957 89.772 1.00 39.67 423 VAL A O 1
ATOM 3163 N N . TRP A 1 424 ? 44.156 40.061 89.092 1.00 39.28 424 TRP A N 1
ATOM 3164 C CA . TRP A 1 424 ? 44.995 39.952 87.903 1.00 39.56 424 TRP A CA 1
ATOM 3165 C C . TRP A 1 424 ? 46.396 40.507 88.122 1.00 40.24 424 TRP A C 1
ATOM 3166 O O . TRP A 1 424 ? 47.294 40.263 87.327 1.00 40.21 424 TRP A O 1
ATOM 3177 N N . GLY A 1 425 ? 46.585 41.252 89.204 1.00 42.43 425 GLY A N 1
ATOM 3178 C CA . GLY A 1 425 ? 47.890 41.821 89.478 1.00 42.85 425 GLY A CA 1
ATOM 3179 C C . GLY A 1 425 ? 48.240 42.897 88.475 1.00 43.16 425 GLY A C 1
ATOM 3180 O O . GLY A 1 425 ? 49.403 43.068 88.095 1.00 44.66 425 GLY A O 1
ATOM 3181 N N . LEU A 1 426 ? 47.232 43.624 88.028 1.00 43.20 426 LEU A N 1
ATOM 3182 C CA . LEU A 1 426 ? 47.477 44.682 87.073 1.00 45.77 426 LEU A CA 1
ATOM 3183 C C . LEU A 1 426 ? 47.365 46.012 87.773 1.00 47.20 426 LEU A C 1
ATOM 3184 O O . LEU A 1 426 ? 46.534 46.183 88.659 1.00 47.86 426 LEU A O 1
ATOM 3189 N N . ASN A 1 427 ? 48.210 46.959 87.389 1.00 49.15 427 ASN A N 1
ATOM 3190 C CA . ASN A 1 427 ? 48.122 48.277 87.988 1.00 51.48 427 ASN A CA 1
ATOM 3191 C C . ASN A 1 427 ? 47.835 49.287 86.885 1.00 50.22 427 ASN A C 1
ATOM 3192 O O . ASN A 1 427 ? 48.662 49.547 86.009 1.00 48.70 427 ASN A O 1
ATOM 3197 N N . LEU A 1 428 ? 46.616 49.816 86.941 1.00 51.12 428 LEU A N 1
ATOM 3198 C CA . LEU A 1 428 ? 46.086 50.803 85.999 1.00 50.80 428 LEU A CA 1
ATOM 3199 C C . LEU A 1 428 ? 46.570 52.212 86.356 1.00 51.91 428 LEU A C 1
ATOM 3200 O O . LEU A 1 428 ? 47.273 52.351 87.390 1.00 51.44 428 LEU A O 1
ATOM 3205 N N . PRO B 1 2 ? 72.202 52.753 50.887 1.00 52.31 2 PRO B N 1
ATOM 3206 C CA . PRO B 1 2 ? 72.468 53.925 51.747 1.00 51.86 2 PRO B CA 1
ATOM 3207 C C . PRO B 1 2 ? 72.442 53.596 53.249 1.00 51.35 2 PRO B C 1
ATOM 3208 O O . PRO B 1 2 ? 72.157 54.465 54.081 1.00 51.90 2 PRO B O 1
ATOM 3212 N N . ALA B 1 3 ? 72.740 52.346 53.598 1.00 49.34 3 ALA B N 1
ATOM 3213 C CA . ALA B 1 3 ? 72.754 51.944 55.004 1.00 47.17 3 ALA B CA 1
ATOM 3214 C C . ALA B 1 3 ? 74.086 52.319 55.629 1.00 45.67 3 ALA B C 1
ATOM 3215 O O . ALA B 1 3 ? 75.119 52.327 54.958 1.00 44.68 3 ALA B O 1
ATOM 3217 N N . ILE B 1 4 ? 74.056 52.634 56.919 1.00 42.73 4 ILE B N 1
ATOM 3218 C CA . ILE B 1 4 ? 75.260 53.017 57.633 1.00 40.91 4 ILE B CA 1
ATOM 3219 C C . ILE B 1 4 ? 75.943 51.792 58.212 1.00 40.21 4 ILE B C 1
ATOM 3220 O O . ILE B 1 4 ? 75.371 51.092 59.032 1.00 41.58 4 ILE B O 1
ATOM 3225 N N . VAL B 1 5 ? 77.172 51.541 57.789 1.00 39.64 5 VAL B N 1
ATOM 3226 C CA . VAL B 1 5 ? 77.934 50.394 58.259 1.00 38.28 5 VAL B CA 1
ATOM 3227 C C . VAL B 1 5 ? 78.566 50.669 59.610 1.00 38.77 5 VAL B C 1
ATOM 3228 O O . VAL B 1 5 ? 79.696 51.142 59.687 1.00 38.91 5 VAL B O 1
ATOM 3232 N N . CYS B 1 6 ? 77.849 50.356 60.680 1.00 38.48 6 CYS B N 1
ATOM 3233 C CA . CYS B 1 6 ? 78.376 50.598 62.018 1.00 39.07 6 CYS B CA 1
ATOM 3234 C C . CYS B 1 6 ? 79.561 49.710 62.352 1.00 38.66 6 CYS B C 1
ATOM 3235 O O . CYS B 1 6 ? 79.693 48.608 61.827 1.00 38.62 6 CYS B O 1
ATOM 3238 N N . GLN B 1 7 ? 80.428 50.193 63.234 1.00 38.77 7 GLN B N 1
ATOM 3239 C CA . GLN B 1 7 ? 81.590 49.419 63.637 1.00 38.34 7 GLN B CA 1
ATOM 3240 C C . GLN B 1 7 ? 81.342 48.709 64.958 1.00 36.59 7 GLN B C 1
ATOM 3241 O O . GLN B 1 7 ? 82.154 47.895 65.388 1.00 36.04 7 GLN B O 1
ATOM 3247 N N . SER B 1 8 ? 80.218 49.005 65.602 1.00 35.29 8 SER B N 1
ATOM 3248 C CA . SER B 1 8 ? 79.881 48.348 66.869 1.00 35.27 8 SER B CA 1
ATOM 3249 C C . SER B 1 8 ? 78.368 48.258 67.036 1.00 34.56 8 SER B C 1
ATOM 3250 O O . SER B 1 8 ? 77.628 49.042 66.448 1.00 36.30 8 SER B O 1
ATOM 3253 N N . ALA B 1 9 ? 77.912 47.305 67.841 1.00 33.53 9 ALA B N 1
ATOM 3254 C CA . ALA B 1 9 ? 76.481 47.128 68.074 1.00 32.97 9 ALA B CA 1
ATOM 3255 C C . ALA B 1 9 ? 75.872 48.386 68.675 1.00 33.70 9 ALA B C 1
ATOM 3256 O O . ALA B 1 9 ? 74.761 48.772 68.343 1.00 32.68 9 ALA B O 1
ATOM 3258 N N . LEU B 1 10 ? 76.612 49.025 69.567 1.00 35.72 10 LEU B N 1
ATOM 3259 C CA . LEU B 1 10 ? 76.136 50.231 70.224 1.00 35.77 10 LEU B CA 1
ATOM 3260 C C . LEU B 1 10 ? 75.941 51.338 69.189 1.00 34.63 10 LEU B C 1
ATOM 3261 O O . LEU B 1 10 ? 75.020 52.139 69.295 1.00 32.81 10 LEU B O 1
ATOM 3266 N N . GLU B 1 11 ? 76.798 51.376 68.183 1.00 35.05 11 GLU B N 1
ATOM 3267 C CA . GLU B 1 11 ? 76.677 52.397 67.156 1.00 36.69 11 GLU B CA 1
ATOM 3268 C C . GLU B 1 11 ? 75.379 52.198 66.359 1.00 35.96 11 GLU B C 1
ATOM 3269 O O . GLU B 1 11 ? 74.705 53.157 65.984 1.00 34.81 11 GLU B O 1
ATOM 3275 N N . ALA B 1 12 ? 75.027 50.941 66.126 1.00 36.74 12 ALA B N 1
ATOM 3276 C CA . ALA B 1 12 ? 73.812 50.604 65.398 1.00 37.52 12 ALA B CA 1
ATOM 3277 C C . ALA B 1 12 ? 72.576 50.952 66.210 1.00 38.26 12 ALA B C 1
ATOM 3278 O O . ALA B 1 12 ? 71.619 51.538 65.699 1.00 39.71 12 ALA B O 1
ATOM 3280 N N . VAL B 1 13 ? 72.598 50.592 67.485 1.00 38.09 13 VAL B N 1
ATOM 3281 C CA . VAL B 1 13 ? 71.460 50.855 68.345 1.00 39.18 13 VAL B CA 1
ATOM 3282 C C . VAL B 1 13 ? 71.249 52.345 68.633 1.00 39.58 13 VAL B C 1
ATOM 3283 O O . VAL B 1 13 ? 70.146 52.773 68.943 1.00 39.96 13 VAL B O 1
ATOM 3287 N N . SER B 1 14 ? 72.312 53.129 68.516 1.00 40.63 14 SER B N 1
ATOM 3288 C CA . SER B 1 14 ? 72.251 54.561 68.789 1.00 41.22 14 SER B CA 1
ATOM 3289 C C . SER B 1 14 ? 71.138 55.306 68.077 1.00 39.82 14 SER B C 1
ATOM 3290 O O . SER B 1 14 ? 70.581 56.248 68.625 1.00 39.56 14 SER B O 1
ATOM 3293 N N . LEU B 1 15 ? 70.829 54.899 66.850 1.00 38.66 15 LEU B N 1
ATOM 3294 C CA . LEU B 1 15 ? 69.786 55.556 66.090 1.00 37.30 15 LEU B CA 1
ATOM 3295 C C . LEU B 1 15 ? 68.462 55.511 66.852 1.00 35.91 15 LEU B C 1
ATOM 3296 O O . LEU B 1 15 ? 67.631 56.400 66.709 1.00 35.92 15 LEU B O 1
ATOM 3301 N N . ILE B 1 16 ? 68.255 54.486 67.662 1.00 35.11 16 ILE B N 1
ATOM 3302 C CA . ILE B 1 16 ? 67.012 54.412 68.415 1.00 35.58 16 ILE B CA 1
ATOM 3303 C C . ILE B 1 16 ? 66.911 55.635 69.322 1.00 35.69 16 ILE B C 1
ATOM 3304 O O . ILE B 1 16 ? 67.854 55.956 70.045 1.00 35.37 16 ILE B O 1
ATOM 3309 N N . ARG B 1 17 ? 65.770 56.315 69.258 1.00 37.47 17 ARG B N 1
ATOM 3310 C CA . ARG B 1 17 ? 65.513 57.511 70.062 1.00 40.08 17 ARG B CA 1
ATOM 3311 C C . ARG B 1 17 ? 64.412 57.252 71.095 1.00 39.48 17 ARG B C 1
ATOM 3312 O O . ARG B 1 17 ? 63.686 56.264 70.992 1.00 39.81 17 ARG B O 1
ATOM 3320 N N . SER B 1 18 ? 64.287 58.131 72.084 1.00 38.21 18 SER B N 1
ATOM 3321 C CA . SER B 1 18 ? 63.276 57.946 73.136 1.00 38.10 18 SER B CA 1
ATOM 3322 C C . SER B 1 18 ? 61.824 57.921 72.668 1.00 37.08 18 SER B C 1
ATOM 3323 O O . SER B 1 18 ? 61.479 58.491 71.640 1.00 35.43 18 SER B O 1
ATOM 3326 N N . GLY B 1 19 ? 60.981 57.237 73.437 1.00 37.59 19 GLY B N 1
ATOM 3327 C CA . GLY B 1 19 ? 59.563 57.142 73.115 1.00 36.92 19 GLY B CA 1
ATOM 3328 C C . GLY B 1 19 ? 59.193 56.242 71.946 1.00 36.77 19 GLY B C 1
ATOM 3329 O O . GLY B 1 19 ? 58.010 56.049 71.664 1.00 36.48 19 GLY B O 1
ATOM 3330 N N . GLU B 1 20 ? 60.189 55.668 71.282 1.00 36.49 20 GLU B N 1
ATOM 3331 C CA . GLU B 1 20 ? 59.930 54.816 70.130 1.00 36.14 20 GLU B CA 1
ATOM 3332 C C . GLU B 1 20 ? 59.337 53.454 70.462 1.00 35.94 20 GLU B C 1
ATOM 3333 O O . GLU B 1 20 ? 59.550 52.900 71.548 1.00 35.00 20 GLU B O 1
ATOM 3339 N N . THR B 1 21 ? 58.570 52.932 69.505 1.00 35.24 21 THR B N 1
ATOM 3340 C CA . THR B 1 21 ? 57.976 51.609 69.640 1.00 35.47 21 THR B CA 1
ATOM 3341 C C . THR B 1 21 ? 58.858 50.739 68.771 1.00 34.41 21 THR B C 1
ATOM 3342 O O . THR B 1 21 ? 59.008 50.995 67.574 1.00 34.65 21 THR B O 1
ATOM 3346 N N . LEU B 1 22 ? 59.450 49.726 69.390 1.00 32.65 22 LEU B N 1
ATOM 3347 C CA . LEU B 1 22 ? 60.353 48.823 68.703 1.00 30.85 22 LEU B CA 1
ATOM 3348 C C . LEU B 1 22 ? 59.801 47.417 68.539 1.00 28.87 22 LEU B C 1
ATOM 3349 O O . LEU B 1 22 ? 58.929 46.963 69.290 1.00 27.17 22 LEU B O 1
ATOM 3354 N N . TRP B 1 23 ? 60.328 46.732 67.536 1.00 28.99 23 TRP B N 1
ATOM 3355 C CA . TRP B 1 23 ? 59.967 45.349 67.266 1.00 28.57 23 TRP B CA 1
ATOM 3356 C C . TRP B 1 23 ? 61.277 44.598 67.181 1.00 26.78 23 TRP B C 1
ATOM 3357 O O . TRP B 1 23 ? 62.270 45.125 66.684 1.00 26.43 23 TRP B O 1
ATOM 3368 N N . THR B 1 24 ? 61.282 43.368 67.663 1.00 26.38 24 THR B N 1
ATOM 3369 C CA . THR B 1 24 ? 62.485 42.551 67.623 1.00 25.81 24 THR B CA 1
ATOM 3370 C C . THR B 1 24 ? 62.245 41.206 66.959 1.00 27.36 24 THR B C 1
ATOM 3371 O O . THR B 1 24 ? 61.191 40.587 67.131 1.00 26.12 24 THR B O 1
ATOM 3375 N N . HIS B 1 25 ? 63.225 40.765 66.186 1.00 28.98 25 HIS B N 1
ATOM 3376 C CA . HIS B 1 25 ? 63.163 39.471 65.531 1.00 29.70 25 HIS B CA 1
ATOM 3377 C C . HIS B 1 25 ? 62.934 38.541 66.710 1.00 29.84 25 HIS B C 1
ATOM 3378 O O . HIS B 1 25 ? 63.534 38.741 67.764 1.00 30.57 25 HIS B O 1
ATOM 3385 N N . SER B 1 26 ? 62.092 37.530 66.551 1.00 31.84 26 SER B N 1
ATOM 3386 C CA . SER B 1 26 ? 61.800 36.620 67.652 1.00 35.59 26 SER B CA 1
ATOM 3387 C C . SER B 1 26 ? 62.332 35.205 67.506 1.00 37.74 26 SER B C 1
ATOM 3388 O O . SER B 1 26 ? 62.931 34.854 66.492 1.00 37.40 26 SER B O 1
ATOM 3399 N N . GLY B 1 28 ? 64.551 31.932 67.569 1.00 40.16 28 GLY B N 1
ATOM 3400 C CA . GLY B 1 28 ? 65.972 31.703 67.393 1.00 38.07 28 GLY B CA 1
ATOM 3401 C C . GLY B 1 28 ? 66.685 32.836 66.705 1.00 37.27 28 GLY B C 1
ATOM 3402 O O . GLY B 1 28 ? 67.905 32.836 66.654 1.00 38.94 28 GLY B O 1
ATOM 3403 N N . ALA B 1 29 ? 65.940 33.808 66.182 1.00 36.31 29 ALA B N 1
ATOM 3404 C CA . ALA B 1 29 ? 66.558 34.936 65.484 1.00 35.32 29 ALA B CA 1
ATOM 3405 C C . ALA B 1 29 ? 66.748 36.167 66.357 1.00 34.20 29 ALA B C 1
ATOM 3406 O O . ALA B 1 29 ? 67.305 37.167 65.905 1.00 33.70 29 ALA B O 1
ATOM 3408 N N . THR B 1 30 ? 66.290 36.094 67.601 1.00 33.58 30 THR B N 1
ATOM 3409 C CA . THR B 1 30 ? 66.416 37.217 68.522 1.00 33.46 30 THR B CA 1
ATOM 3410 C C . THR B 1 30 ? 67.801 37.825 68.394 1.00 33.38 30 THR B C 1
ATOM 3411 O O . THR B 1 30 ? 68.812 37.149 68.604 1.00 32.62 30 THR B O 1
ATOM 3415 N N . PRO B 1 31 ? 67.867 39.113 68.028 1.00 34.05 31 PRO B N 1
ATOM 3416 C CA . PRO B 1 31 ? 69.129 39.838 67.853 1.00 34.57 31 PRO B CA 1
ATOM 3417 C C . PRO B 1 31 ? 69.848 40.127 69.164 1.00 34.31 31 PRO B C 1
ATOM 3418 O O . PRO B 1 31 ? 69.995 41.279 69.557 1.00 33.64 31 PRO B O 1
ATOM 3422 N N . LYS B 1 32 ? 70.300 39.076 69.828 1.00 33.77 32 LYS B N 1
ATOM 3423 C CA . LYS B 1 32 ? 70.999 39.214 71.085 1.00 34.61 32 LYS B CA 1
ATOM 3424 C C . LYS B 1 32 ? 72.137 40.242 71.041 1.00 34.18 32 LYS B C 1
ATOM 3425 O O . LYS B 1 32 ? 72.261 41.075 71.940 1.00 33.06 32 LYS B O 1
ATOM 3431 N N . VAL B 1 33 ? 72.964 40.172 70.001 1.00 32.39 33 VAL B N 1
ATOM 3432 C CA . VAL B 1 33 ? 74.091 41.079 69.847 1.00 30.40 33 VAL B CA 1
ATOM 3433 C C . VAL B 1 33 ? 73.627 42.532 69.898 1.00 30.76 33 VAL B C 1
ATOM 3434 O O . VAL B 1 33 ? 74.265 43.382 70.515 1.00 33.17 33 VAL B O 1
ATOM 3438 N N . LEU B 1 34 ? 72.517 42.813 69.241 1.00 30.15 34 LEU B N 1
ATOM 3439 C CA . LEU B 1 34 ? 71.979 44.164 69.199 1.00 29.30 34 LEU B CA 1
ATOM 3440 C C . LEU B 1 34 ? 71.188 44.488 70.464 1.00 29.26 34 LEU B C 1
ATOM 3441 O O . LEU B 1 34 ? 71.271 45.590 70.985 1.00 29.91 34 LEU B O 1
ATOM 3446 N N . LEU B 1 35 ? 70.428 43.525 70.962 1.00 27.59 35 LEU B N 1
ATOM 3447 C CA . LEU B 1 35 ? 69.641 43.750 72.145 1.00 27.86 35 LEU B CA 1
ATOM 3448 C C . LEU B 1 35 ? 70.524 43.966 73.367 1.00 29.54 35 LEU B C 1
ATOM 3449 O O . LEU B 1 35 ? 70.132 44.675 74.289 1.00 29.98 35 LEU B O 1
ATOM 3454 N N . ASP B 1 36 ? 71.717 43.383 73.388 1.00 31.14 36 ASP B N 1
ATOM 3455 C CA . ASP B 1 36 ? 72.601 43.606 74.538 1.00 32.10 36 ASP B CA 1
ATOM 3456 C C . ASP B 1 36 ? 73.121 45.036 74.487 1.00 32.17 36 ASP B C 1
ATOM 3457 O O . ASP B 1 36 ? 73.306 45.667 75.522 1.00 32.30 36 ASP B O 1
ATOM 3462 N N . ALA B 1 37 ? 73.349 45.557 73.289 1.00 31.80 37 ALA B N 1
ATOM 3463 C CA . ALA B 1 37 ? 73.842 46.918 73.174 1.00 32.68 37 ALA B CA 1
ATOM 3464 C C . ALA B 1 37 ? 72.722 47.875 73.568 1.00 32.78 37 ALA B C 1
ATOM 3465 O O . ALA B 1 37 ? 72.972 48.963 74.080 1.00 32.39 37 ALA B O 1
ATOM 3467 N N . LEU B 1 38 ? 71.481 47.467 73.329 1.00 33.07 38 LEU B N 1
ATOM 3468 C CA . LEU B 1 38 ? 70.336 48.301 73.677 1.00 33.17 38 LEU B CA 1
ATOM 3469 C C . LEU B 1 38 ? 70.135 48.263 75.188 1.00 34.72 38 LEU B C 1
ATOM 3470 O O . LEU B 1 38 ? 69.520 49.152 75.763 1.00 35.79 38 LEU B O 1
ATOM 3475 N N . ALA B 1 39 ? 70.657 47.225 75.828 1.00 36.42 39 ALA B N 1
ATOM 3476 C CA . ALA B 1 39 ? 70.532 47.082 77.280 1.00 38.08 39 ALA B CA 1
ATOM 3477 C C . ALA B 1 39 ? 71.235 48.244 77.946 1.00 38.39 39 ALA B C 1
ATOM 3478 O O . ALA B 1 39 ? 70.939 48.583 79.082 1.00 38.58 39 ALA B O 1
ATOM 3480 N N . LYS B 1 40 ? 72.176 48.851 77.229 1.00 39.91 40 LYS B N 1
ATOM 3481 C CA . LYS B 1 40 ? 72.909 49.990 77.765 1.00 40.27 40 LYS B CA 1
ATOM 3482 C C . LYS B 1 40 ? 72.437 51.312 77.186 1.00 39.46 40 LYS B C 1
ATOM 3483 O O . LYS B 1 40 ? 72.117 52.230 77.929 1.00 39.52 40 LYS B O 1
ATOM 3489 N N . HIS B 1 41 ? 72.381 51.401 75.860 1.00 38.54 41 HIS B N 1
ATOM 3490 C CA . HIS B 1 41 ? 71.941 52.622 75.180 1.00 37.95 41 HIS B CA 1
ATOM 3491 C C . HIS B 1 41 ? 70.584 53.104 75.681 1.00 37.89 41 HIS B C 1
ATOM 3492 O O . HIS B 1 41 ? 70.351 54.307 75.823 1.00 37.79 41 HIS B O 1
ATOM 3499 N N . ALA B 1 42 ? 69.688 52.159 75.942 1.00 37.05 42 ALA B N 1
ATOM 3500 C CA . ALA B 1 42 ? 68.355 52.497 76.421 1.00 36.85 42 ALA B CA 1
ATOM 3501 C C . ALA B 1 42 ? 68.404 53.215 77.764 1.00 37.02 42 ALA B C 1
ATOM 3502 O O . ALA B 1 42 ? 67.466 53.921 78.129 1.00 35.59 42 ALA B O 1
ATOM 3504 N N . LEU B 1 43 ? 69.499 53.036 78.497 1.00 37.12 43 LEU B N 1
ATOM 3505 C CA . LEU B 1 43 ? 69.634 53.674 79.803 1.00 37.13 43 LEU B CA 1
ATOM 3506 C C . LEU B 1 43 ? 69.590 55.185 79.704 1.00 37.32 43 LEU B C 1
ATOM 3507 O O . LEU B 1 43 ? 69.293 55.858 80.688 1.00 37.24 43 LEU B O 1
ATOM 3512 N N . THR B 1 44 ? 69.881 55.706 78.511 1.00 37.45 44 THR B N 1
ATOM 3513 C CA . THR B 1 44 ? 69.889 57.145 78.260 1.00 37.21 44 THR B CA 1
ATOM 3514 C C . THR B 1 44 ? 68.562 57.596 77.640 1.00 37.89 44 THR B C 1
ATOM 3515 O O . THR B 1 44 ? 68.348 58.785 77.409 1.00 37.47 44 THR B O 1
ATOM 3519 N N . LEU B 1 45 ? 67.678 56.648 77.366 1.00 38.75 45 LEU B N 1
ATOM 3520 C CA . LEU B 1 45 ? 66.391 56.976 76.759 1.00 41.18 45 LEU B CA 1
ATOM 3521 C C . LEU B 1 45 ? 65.263 56.754 77.766 1.00 43.06 45 LEU B C 1
ATOM 3522 O O . LEU B 1 45 ? 65.501 56.531 78.951 1.00 44.39 45 LEU B O 1
ATOM 3527 N N . ASP B 1 46 ? 64.030 56.821 77.284 1.00 44.49 46 ASP B N 1
ATOM 3528 C CA . ASP B 1 46 ? 62.877 56.560 78.126 1.00 46.06 46 ASP B CA 1
ATOM 3529 C C . ASP B 1 46 ? 61.650 56.369 77.251 1.00 45.01 46 ASP B C 1
ATOM 3530 O O . ASP B 1 46 ? 61.656 56.681 76.053 1.00 42.90 46 ASP B O 1
ATOM 3535 N N . ASN B 1 47 ? 60.600 55.833 77.863 1.00 44.31 47 ASN B N 1
ATOM 3536 C CA . ASN B 1 47 ? 59.351 55.580 77.162 1.00 44.32 47 ASN B CA 1
ATOM 3537 C C . ASN B 1 47 ? 59.553 54.690 75.943 1.00 42.94 47 ASN B C 1
ATOM 3538 O O . ASN B 1 47 ? 58.897 54.878 74.922 1.00 42.89 47 ASN B O 1
ATOM 3543 N N . ILE B 1 48 ? 60.462 53.727 76.048 1.00 41.25 48 ILE B N 1
ATOM 3544 C CA . ILE B 1 48 ? 60.727 52.805 74.960 1.00 38.21 48 ILE B CA 1
ATOM 3545 C C . ILE B 1 48 ? 59.878 51.559 75.140 1.00 37.53 48 ILE B C 1
ATOM 3546 O O . ILE B 1 48 ? 59.954 50.897 76.172 1.00 39.15 48 ILE B O 1
ATOM 3551 N N . THR B 1 49 ? 59.055 51.252 74.143 1.00 36.88 49 THR B N 1
ATOM 3552 C CA . THR B 1 49 ? 58.205 50.060 74.168 1.00 35.76 49 THR B CA 1
ATOM 3553 C C . THR B 1 49 ? 58.775 49.057 73.176 1.00 35.61 49 THR B C 1
ATOM 3554 O O . THR B 1 49 ? 59.105 49.412 72.043 1.00 36.34 49 THR B O 1
ATOM 3558 N N . LEU B 1 50 ? 58.876 47.806 73.595 1.00 35.16 50 LEU B N 1
ATOM 3559 C CA . LEU B 1 50 ? 59.422 46.762 72.743 1.00 34.05 50 LEU B CA 1
ATOM 3560 C C . LEU B 1 50 ? 58.410 45.638 72.513 1.00 33.46 50 LEU B C 1
ATOM 3561 O O . LEU B 1 50 ? 58.142 44.837 73.414 1.00 34.31 50 LEU B O 1
ATOM 3566 N N . LEU B 1 51 ? 57.859 45.593 71.300 1.00 31.76 51 LEU B N 1
ATOM 3567 C CA . LEU B 1 51 ? 56.894 44.576 70.903 1.00 29.84 51 LEU B CA 1
ATOM 3568 C C . LEU B 1 51 ? 57.680 43.316 70.563 1.00 28.93 51 LEU B C 1
ATOM 3569 O O . LEU B 1 51 ? 58.783 43.396 70.010 1.00 28.54 51 LEU B O 1
ATOM 3574 N N . GLN B 1 52 ? 57.114 42.153 70.868 1.00 26.94 52 GLN B N 1
ATOM 3575 C CA . GLN B 1 52 ? 57.825 40.907 70.624 1.00 25.30 52 GLN B CA 1
ATOM 3576 C C . GLN B 1 52 ? 56.948 39.660 70.749 1.00 25.38 52 GLN B C 1
ATOM 3577 O O . GLN B 1 52 ? 55.768 39.714 71.093 1.00 23.21 52 GLN B O 1
ATOM 3583 N N . LEU B 1 53 ? 57.569 38.528 70.467 1.00 27.75 53 LEU B N 1
ATOM 3584 C CA . LEU B 1 53 ? 56.934 37.234 70.588 1.00 28.92 53 LEU B CA 1
ATOM 3585 C C . LEU B 1 53 ? 57.871 36.525 71.558 1.00 30.56 53 LEU B C 1
ATOM 3586 O O . LEU B 1 53 ? 58.512 37.179 72.393 1.00 29.36 53 LEU B O 1
ATOM 3591 N N . HIS B 1 54 ? 57.961 35.211 71.453 1.00 32.54 54 HIS B N 1
ATOM 3592 C CA . HIS B 1 54 ? 58.848 34.447 72.311 1.00 35.62 54 HIS B CA 1
ATOM 3593 C C . HIS B 1 54 ? 60.287 34.849 71.939 1.00 36.36 54 HIS B C 1
ATOM 3594 O O . HIS B 1 54 ? 60.668 34.838 70.766 1.00 35.75 54 HIS B O 1
ATOM 3601 N N . THR B 1 55 ? 61.077 35.233 72.935 1.00 38.54 55 THR B N 1
ATOM 3602 C CA . THR B 1 55 ? 62.455 35.652 72.679 1.00 39.62 55 THR B CA 1
ATOM 3603 C C . THR B 1 55 ? 63.475 34.719 73.328 1.00 39.47 55 THR B C 1
ATOM 3604 O O . THR B 1 55 ? 63.168 34.036 74.296 1.00 39.15 55 THR B O 1
ATOM 3608 N N . GLU B 1 56 ? 64.691 34.692 72.798 1.00 40.48 56 GLU B N 1
ATOM 3609 C CA . GLU B 1 56 ? 65.725 33.815 73.333 1.00 41.07 56 GLU B CA 1
ATOM 3610 C C . GLU B 1 56 ? 67.009 34.579 73.630 1.00 39.85 56 GLU B C 1
ATOM 3611 O O . GLU B 1 56 ? 67.491 35.325 72.788 1.00 40.65 56 GLU B O 1
ATOM 3617 N N . GLY B 1 57 ? 67.558 34.393 74.827 1.00 39.60 57 GLY B N 1
ATOM 3618 C CA . GLY B 1 57 ? 68.799 35.063 75.191 1.00 39.21 57 GLY B CA 1
ATOM 3619 C C . GLY B 1 57 ? 68.748 36.582 75.323 1.00 38.93 57 GLY B C 1
ATOM 3620 O O . GLY B 1 57 ? 69.756 37.261 75.153 1.00 38.82 57 GLY B O 1
ATOM 3621 N N . ALA B 1 58 ? 67.579 37.120 75.631 1.00 39.89 58 ALA B N 1
ATOM 3622 C CA . ALA B 1 58 ? 67.426 38.560 75.789 1.00 40.72 58 ALA B CA 1
ATOM 3623 C C . ALA B 1 58 ? 67.147 38.931 77.240 1.00 41.85 58 ALA B C 1
ATOM 3624 O O . ALA B 1 58 ? 66.498 39.941 77.505 1.00 42.16 58 ALA B O 1
ATOM 3626 N N . GLU B 1 59 ? 67.640 38.126 78.182 1.00 42.71 59 GLU B N 1
ATOM 3627 C CA . GLU B 1 59 ? 67.411 38.415 79.592 1.00 43.34 59 GLU B CA 1
ATOM 3628 C C . GLU B 1 59 ? 68.123 39.661 80.073 1.00 42.44 59 GLU B C 1
ATOM 3629 O O . GLU B 1 59 ? 67.855 40.132 81.175 1.00 42.52 59 GLU B O 1
ATOM 3635 N N . SER B 1 60 ? 69.019 40.210 79.259 1.00 41.72 60 SER B N 1
ATOM 3636 C CA . SER B 1 60 ? 69.731 41.421 79.660 1.00 40.74 60 SER B CA 1
ATOM 3637 C C . SER B 1 60 ? 68.772 42.609 79.643 1.00 40.54 60 SER B C 1
ATOM 3638 O O . SER B 1 60 ? 68.956 43.578 80.385 1.00 40.02 60 SER B O 1
ATOM 3641 N N . LEU B 1 61 ? 67.749 42.525 78.793 1.00 40.47 61 LEU B N 1
ATOM 3642 C CA . LEU B 1 61 ? 66.749 43.586 78.675 1.00 39.16 61 LEU B CA 1
ATOM 3643 C C . LEU B 1 61 ? 65.669 43.494 79.746 1.00 39.76 61 LEU B C 1
ATOM 3644 O O . LEU B 1 61 ? 64.751 44.308 79.780 1.00 38.71 61 LEU B O 1
ATOM 3649 N N . SER B 1 62 ? 65.773 42.501 80.620 1.00 40.63 62 SER B N 1
ATOM 3650 C CA . SER B 1 62 ? 64.782 42.342 81.672 1.00 41.90 62 SER B CA 1
ATOM 3651 C C . SER B 1 62 ? 65.366 42.749 83.018 1.00 42.78 62 SER B C 1
ATOM 3652 O O . SER B 1 62 ? 64.743 42.550 84.060 1.00 44.35 62 SER B O 1
ATOM 3655 N N . HIS B 1 63 ? 66.563 43.326 82.986 1.00 43.47 63 HIS B N 1
ATOM 3656 C CA . HIS B 1 63 ? 67.244 43.763 84.192 1.00 44.41 63 HIS B CA 1
ATOM 3657 C C . HIS B 1 63 ? 66.528 44.982 84.753 1.00 44.76 63 HIS B C 1
ATOM 3658 O O . HIS B 1 63 ? 66.116 45.874 84.004 1.00 44.42 63 HIS B O 1
ATOM 3665 N N . PRO B 1 64 ? 66.349 45.033 86.085 1.00 44.72 64 PRO B N 1
ATOM 3666 C CA . PRO B 1 64 ? 65.680 46.124 86.804 1.00 44.89 64 PRO B CA 1
ATOM 3667 C C . PRO B 1 64 ? 66.186 47.510 86.408 1.00 45.24 64 PRO B C 1
ATOM 3668 O O . PRO B 1 64 ? 65.454 48.496 86.480 1.00 45.18 64 PRO B O 1
ATOM 3672 N N . SER B 1 65 ? 67.440 47.585 85.988 1.00 44.38 65 SER B N 1
ATOM 3673 C CA . SER B 1 65 ? 67.991 48.863 85.589 1.00 44.89 65 SER B CA 1
ATOM 3674 C C . SER B 1 65 ? 67.238 49.456 84.394 1.00 45.41 65 SER B C 1
ATOM 3675 O O . SER B 1 65 ? 67.287 50.660 84.185 1.00 46.24 65 SER B O 1
ATOM 3678 N N . LEU B 1 66 ? 66.532 48.633 83.616 1.00 44.95 66 LEU B N 1
ATOM 3679 C CA . LEU B 1 66 ? 65.800 49.159 82.461 1.00 45.52 66 LEU B CA 1
ATOM 3680 C C . LEU B 1 66 ? 64.403 49.645 82.817 1.00 46.17 66 LEU B C 1
ATOM 3681 O O . LEU B 1 66 ? 63.695 50.192 81.973 1.00 45.46 66 LEU B O 1
ATOM 3686 N N . LEU B 1 67 ? 63.994 49.440 84.062 1.00 47.22 67 LEU B N 1
ATOM 3687 C CA . LEU B 1 67 ? 62.662 49.875 84.473 1.00 47.93 67 LEU B CA 1
ATOM 3688 C C . LEU B 1 67 ? 62.580 51.391 84.424 1.00 47.83 67 LEU B C 1
ATOM 3689 O O . LEU B 1 67 ? 63.366 52.098 85.066 1.00 47.38 67 LEU B O 1
ATOM 3694 N N . GLY B 1 68 ? 61.626 51.888 83.648 1.00 46.72 68 GLY B N 1
ATOM 3695 C CA . GLY B 1 68 ? 61.473 53.322 83.523 1.00 46.31 68 GLY B CA 1
ATOM 3696 C C . GLY B 1 68 ? 62.040 53.803 82.206 1.00 46.83 68 GLY B C 1
ATOM 3697 O O . GLY B 1 68 ? 61.723 54.904 81.750 1.00 47.35 68 GLY B O 1
ATOM 3698 N N . HIS B 1 69 ? 62.885 52.985 81.584 1.00 45.50 69 HIS B N 1
ATOM 3699 C CA . HIS B 1 69 ? 63.463 53.369 80.304 1.00 42.97 69 HIS B CA 1
ATOM 3700 C C . HIS B 1 69 ? 62.806 52.551 79.199 1.00 41.97 69 HIS B C 1
ATOM 3701 O O . HIS B 1 69 ? 62.421 53.080 78.162 1.00 41.13 69 HIS B O 1
ATOM 3708 N N . LEU B 1 70 ? 62.647 51.260 79.443 1.00 41.17 70 LEU B N 1
ATOM 3709 C CA . LEU B 1 70 ? 62.060 50.374 78.454 1.00 39.59 70 LEU B CA 1
ATOM 3710 C C . LEU B 1 70 ? 61.031 49.445 79.075 1.00 38.42 70 LEU B C 1
ATOM 3711 O O . LEU B 1 70 ? 61.168 49.041 80.225 1.00 39.96 70 LEU B O 1
ATOM 3716 N N . ARG B 1 71 ? 59.996 49.109 78.321 1.00 36.63 71 ARG B N 1
ATOM 3717 C CA . ARG B 1 71 ? 58.960 48.210 78.816 1.00 36.33 71 ARG B CA 1
ATOM 3718 C C . ARG B 1 71 ? 58.640 47.192 77.732 1.00 34.95 71 ARG B C 1
ATOM 3719 O O . ARG B 1 71 ? 58.541 47.542 76.565 1.00 34.68 71 ARG B O 1
ATOM 3727 N N . HIS B 1 72 ? 58.494 45.927 78.120 1.00 33.50 72 HIS B N 1
ATOM 3728 C CA . HIS B 1 72 ? 58.185 44.866 77.171 1.00 30.68 72 HIS B CA 1
ATOM 3729 C C . HIS B 1 72 ? 56.684 44.748 76.902 1.00 30.59 72 HIS B C 1
ATOM 3730 O O . HIS B 1 72 ? 55.877 44.803 77.837 1.00 31.56 72 HIS B O 1
ATOM 3737 N N . ARG B 1 73 ? 56.312 44.603 75.629 1.00 29.19 73 ARG B N 1
ATOM 3738 C CA . ARG B 1 73 ? 54.914 44.442 75.215 1.00 29.30 73 ARG B CA 1
ATOM 3739 C C . ARG B 1 73 ? 54.874 43.104 74.501 1.00 28.91 73 ARG B C 1
ATOM 3740 O O . ARG B 1 73 ? 55.220 43.017 73.336 1.00 29.24 73 ARG B O 1
ATOM 3748 N N . CYS B 1 74 ? 54.451 42.064 75.209 1.00 30.65 74 CYS B N 1
ATOM 3749 C CA . CYS B 1 74 ? 54.454 40.715 74.659 1.00 32.22 74 CYS B CA 1
ATOM 3750 C C . CYS B 1 74 ? 53.195 40.154 74.032 1.00 31.91 74 CYS B C 1
ATOM 3751 O O . CYS B 1 74 ? 52.121 40.181 74.625 1.00 31.32 74 CYS B O 1
ATOM 3754 N N . PHE B 1 75 ? 53.351 39.618 72.829 1.00 32.96 75 PHE B N 1
ATOM 3755 C CA . PHE B 1 75 ? 52.255 38.976 72.128 1.00 34.40 75 PHE B CA 1
ATOM 3756 C C . PHE B 1 75 ? 52.357 37.509 72.531 1.00 34.28 75 PHE B C 1
ATOM 3757 O O . PHE B 1 75 ? 51.458 36.706 72.286 1.00 34.56 75 PHE B O 1
ATOM 3765 N N . PHE B 1 76 ? 53.473 37.171 73.164 1.00 34.44 76 PHE B N 1
ATOM 3766 C CA . PHE B 1 76 ? 53.721 35.813 73.618 1.00 36.07 76 PHE B CA 1
ATOM 3767 C C . PHE B 1 76 ? 54.823 35.895 74.648 1.00 37.31 76 PHE B C 1
ATOM 3768 O O . PHE B 1 76 ? 55.892 36.434 74.368 1.00 38.00 76 PHE B O 1
ATOM 3776 N N . GLY B 1 77 ? 54.572 35.362 75.841 1.00 37.69 77 GLY B N 1
ATOM 3777 C CA . GLY B 1 77 ? 55.579 35.413 76.883 1.00 37.17 77 GLY B CA 1
ATOM 3778 C C . GLY B 1 77 ? 56.709 34.398 76.769 1.00 37.40 77 GLY B C 1
ATOM 3779 O O . GLY B 1 77 ? 56.597 33.375 76.088 1.00 36.57 77 GLY B O 1
ATOM 3780 N N . GLY B 1 78 ? 57.804 34.690 77.465 1.00 38.23 78 GLY B N 1
ATOM 3781 C CA . GLY B 1 78 ? 58.956 33.815 77.460 1.00 37.78 78 GLY B CA 1
ATOM 3782 C C . GLY B 1 78 ? 59.606 33.773 78.826 1.00 39.89 78 GLY B C 1
ATOM 3783 O O . GLY B 1 78 ? 59.113 34.378 79.780 1.00 39.89 78 GLY B O 1
ATOM 3784 N N . VAL B 1 79 ? 60.725 33.059 78.924 1.00 40.52 79 VAL B N 1
ATOM 3785 C CA . VAL B 1 79 ? 61.448 32.915 80.185 1.00 40.29 79 VAL B CA 1
ATOM 3786 C C . VAL B 1 79 ? 61.841 34.247 80.823 1.00 40.53 79 VAL B C 1
ATOM 3787 O O . VAL B 1 79 ? 61.625 34.451 82.021 1.00 41.46 79 VAL B O 1
ATOM 3791 N N . PRO B 1 80 ? 62.424 35.168 80.039 1.00 40.27 80 PRO B N 1
ATOM 3792 C CA . PRO B 1 80 ? 62.842 36.474 80.568 1.00 41.04 80 PRO B CA 1
ATOM 3793 C C . PRO B 1 80 ? 61.719 37.485 80.792 1.00 41.43 80 PRO B C 1
ATOM 3794 O O . PRO B 1 80 ? 61.942 38.557 81.349 1.00 42.11 80 PRO B O 1
ATOM 3798 N N . THR B 1 81 ? 60.511 37.154 80.361 1.00 41.66 81 THR B N 1
ATOM 3799 C CA . THR B 1 81 ? 59.410 38.088 80.521 1.00 40.88 81 THR B CA 1
ATOM 3800 C C . THR B 1 81 ? 58.353 37.657 81.531 1.00 41.06 81 THR B C 1
ATOM 3801 O O . THR B 1 81 ? 57.671 38.508 82.101 1.00 43.02 81 THR B O 1
ATOM 3805 N N . ARG B 1 82 ? 58.220 36.353 81.762 1.00 41.09 82 ARG B N 1
ATOM 3806 C CA . ARG B 1 82 ? 57.228 35.842 82.716 1.00 43.53 82 ARG B CA 1
ATOM 3807 C C . ARG B 1 82 ? 57.256 36.544 84.075 1.00 43.16 82 ARG B C 1
ATOM 3808 O O . ARG B 1 82 ? 56.220 36.986 84.570 1.00 43.88 82 ARG B O 1
ATOM 3816 N N . PRO B 1 83 ? 58.442 36.645 84.696 1.00 42.89 83 PRO B N 1
ATOM 3817 C CA . PRO B 1 83 ? 58.514 37.303 85.995 1.00 43.21 83 PRO B CA 1
ATOM 3818 C C . PRO B 1 83 ? 58.057 38.749 85.920 1.00 43.72 83 PRO B C 1
ATOM 3819 O O . PRO B 1 83 ? 57.488 39.280 86.873 1.00 43.32 83 PRO B O 1
ATOM 3823 N N . LEU B 1 84 ? 58.315 39.385 84.783 1.00 43.82 84 LEU B N 1
ATOM 3824 C CA . LEU B 1 84 ? 57.923 40.773 84.602 1.00 44.25 84 LEU B CA 1
ATOM 3825 C C . LEU B 1 84 ? 56.426 40.892 84.360 1.00 44.16 84 LEU B C 1
ATOM 3826 O O . LEU B 1 84 ? 55.788 41.824 84.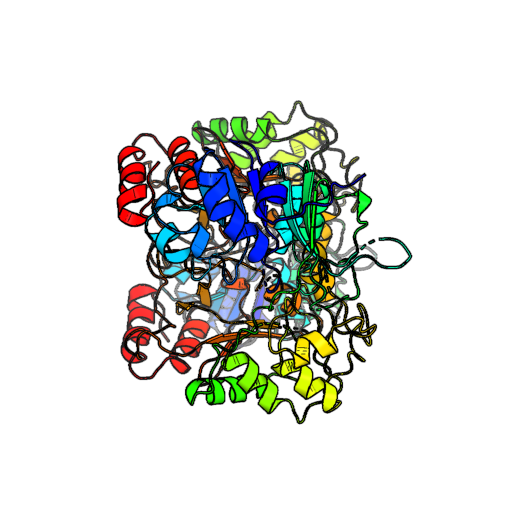841 1.00 43.62 84 LEU B O 1
ATOM 3831 N N . LEU B 1 85 ? 55.858 39.949 83.620 1.00 44.24 85 LEU B N 1
ATOM 3832 C CA . LEU B 1 85 ? 54.419 39.985 83.355 1.00 45.54 85 LEU B CA 1
ATOM 3833 C C . LEU B 1 85 ? 53.642 39.744 84.651 1.00 45.78 85 LEU B C 1
ATOM 3834 O O . LEU B 1 85 ? 52.701 40.478 84.973 1.00 44.89 85 LEU B O 1
ATOM 3839 N N . GLN B 1 86 ? 54.064 38.718 85.389 1.00 47.28 86 GLN B N 1
ATOM 3840 C CA . GLN B 1 86 ? 53.442 38.350 86.653 1.00 49.57 86 GLN B CA 1
ATOM 3841 C C . GLN B 1 86 ? 53.609 39.463 87.679 1.00 48.62 86 GLN B C 1
ATOM 3842 O O . GLN B 1 86 ? 52.768 39.636 88.561 1.00 48.77 86 GLN B O 1
ATOM 3848 N N . SER B 1 87 ? 54.689 40.224 87.557 1.00 47.75 87 SER B N 1
ATOM 3849 C CA . SER B 1 87 ? 54.948 41.315 88.491 1.00 46.45 87 SER B CA 1
ATOM 3850 C C . SER B 1 87 ? 54.352 42.617 87.982 1.00 45.80 87 SER B C 1
ATOM 3851 O O . SER B 1 87 ? 54.556 43.678 88.576 1.00 43.53 87 SER B O 1
ATOM 3854 N N . GLY B 1 88 ? 53.620 42.524 86.872 1.00 46.45 88 GLY B N 1
ATOM 3855 C CA . GLY B 1 88 ? 52.989 43.692 86.283 1.00 46.92 88 GLY B CA 1
ATOM 3856 C C . GLY B 1 88 ? 53.946 44.750 85.753 1.00 47.90 88 GLY B C 1
ATOM 3857 O O . GLY B 1 88 ? 53.572 45.918 85.656 1.00 48.64 88 GLY B O 1
ATOM 3858 N N . ASP B 1 89 ? 55.173 44.359 85.409 1.00 46.82 89 ASP B N 1
ATOM 3859 C CA . ASP B 1 89 ? 56.159 45.303 84.893 1.00 47.04 89 ASP B CA 1
ATOM 3860 C C . ASP B 1 89 ? 56.168 45.289 83.380 1.00 46.20 89 ASP B C 1
ATOM 3861 O O . ASP B 1 89 ? 56.748 46.166 82.745 1.00 46.54 89 ASP B O 1
ATOM 3866 N N . ALA B 1 90 ? 55.533 44.277 82.810 1.00 43.89 90 ALA B N 1
ATOM 3867 C CA . ALA B 1 90 ? 55.455 44.149 81.368 1.00 42.63 90 ALA B CA 1
ATOM 3868 C C . ALA B 1 90 ? 53.993 43.986 80.976 1.00 41.25 90 ALA B C 1
ATOM 3869 O O . ALA B 1 90 ? 53.140 43.723 81.829 1.00 41.83 90 ALA B O 1
ATOM 3871 N N . ASP B 1 91 ? 53.712 44.140 79.688 1.00 39.21 91 ASP B N 1
ATOM 3872 C CA . ASP B 1 91 ? 52.349 44.027 79.192 1.00 36.82 91 ASP B CA 1
ATOM 3873 C C . ASP B 1 91 ? 52.163 42.836 78.286 1.00 34.70 91 ASP B C 1
ATOM 3874 O O . ASP B 1 91 ? 53.014 42.562 77.452 1.00 34.31 91 ASP B O 1
ATOM 3879 N N . TYR B 1 92 ? 51.050 42.131 78.456 1.00 33.03 92 TYR B N 1
ATOM 3880 C CA . TYR B 1 92 ? 50.724 40.975 77.632 1.00 30.80 92 TYR B CA 1
ATOM 3881 C C . TYR B 1 92 ? 49.510 41.285 76.767 1.00 30.99 92 TYR B C 1
ATOM 3882 O O . TYR B 1 92 ? 48.438 41.606 77.279 1.00 30.75 92 TYR B O 1
ATOM 3891 N N . VAL B 1 93 ? 49.689 41.183 75.452 1.00 30.68 93 VAL B N 1
ATOM 3892 C CA . VAL B 1 93 ? 48.629 41.449 74.495 1.00 29.98 93 VAL B CA 1
ATOM 3893 C C . VAL B 1 93 ? 48.178 40.156 73.822 1.00 30.63 93 VAL B C 1
ATOM 3894 O O . VAL B 1 93 ? 48.848 39.634 72.918 1.00 31.63 93 VAL B O 1
ATOM 3898 N N . PRO B 1 94 ? 47.023 39.622 74.239 1.00 29.79 94 PRO B N 1
ATOM 3899 C CA . PRO B 1 94 ? 46.561 38.382 73.620 1.00 28.92 94 PRO B CA 1
ATOM 3900 C C . PRO B 1 94 ? 46.184 38.593 72.145 1.00 29.08 94 PRO B C 1
ATOM 3901 O O . PRO B 1 94 ? 45.429 39.505 71.808 1.00 28.77 94 PRO B O 1
ATOM 3905 N N . ILE B 1 95 ? 46.710 37.745 71.271 1.00 29.22 95 ILE B N 1
ATOM 3906 C CA . ILE B 1 95 ? 46.419 37.870 69.835 1.00 28.99 95 ILE B CA 1
ATOM 3907 C C . ILE B 1 95 ? 46.888 36.647 69.071 1.00 29.17 95 ILE B C 1
ATOM 3908 O O . ILE B 1 95 ? 47.965 36.121 69.355 1.00 26.95 95 ILE B O 1
ATOM 3913 N N . PHE B 1 96 ? 46.089 36.195 68.106 1.00 30.19 96 PHE B N 1
ATOM 3914 C CA . PHE B 1 96 ? 46.489 35.048 67.286 1.00 30.41 96 PHE B CA 1
ATOM 3915 C C . PHE B 1 96 ? 47.756 35.461 66.576 1.00 29.73 96 PHE B C 1
ATOM 3916 O O . PHE B 1 96 ? 47.899 36.617 66.171 1.00 27.63 96 PHE B O 1
ATOM 3924 N N . LEU B 1 97 ? 48.677 34.521 66.441 1.00 30.08 97 LEU B N 1
ATOM 3925 C CA . LEU B 1 97 ? 49.931 34.811 65.794 1.00 31.72 97 LEU B CA 1
ATOM 3926 C C . LEU B 1 97 ? 49.704 35.284 64.366 1.00 31.91 97 LEU B C 1
ATOM 3927 O O . LEU B 1 97 ? 50.322 36.255 63.938 1.00 32.12 97 LEU B O 1
ATOM 3932 N N . SER B 1 98 ? 48.811 34.615 63.643 1.00 31.12 98 SER B N 1
ATOM 3933 C CA . SER B 1 98 ? 48.517 34.990 62.266 1.00 33.64 98 SER B CA 1
ATOM 3934 C C . SER B 1 98 ? 47.912 36.392 62.136 1.00 33.67 98 SER B C 1
ATOM 3935 O O . SER B 1 98 ? 47.889 36.962 61.045 1.00 32.89 98 SER B O 1
ATOM 3938 N N . GLU B 1 99 ? 47.426 36.946 63.246 1.00 34.08 99 GLU B N 1
ATOM 3939 C CA . GLU B 1 99 ? 46.821 38.276 63.236 1.00 34.70 99 GLU B CA 1
ATOM 3940 C C . GLU B 1 99 ? 47.854 39.358 63.476 1.00 33.52 99 GLU B C 1
ATOM 3941 O O . GLU B 1 99 ? 47.577 40.535 63.270 1.00 33.60 99 GLU B O 1
ATOM 3947 N N . VAL B 1 100 ? 49.043 38.974 63.925 1.00 32.65 100 VAL B N 1
ATOM 3948 C CA . VAL B 1 100 ? 50.070 39.959 64.195 1.00 33.83 100 VAL B CA 1
ATOM 3949 C C . VAL B 1 100 ? 50.477 40.751 62.951 1.00 35.48 100 VAL B C 1
ATOM 3950 O O . VAL B 1 100 ? 50.555 41.983 62.994 1.00 36.21 100 VAL B O 1
ATOM 3954 N N . PRO B 1 101 ? 50.743 40.067 61.823 1.00 36.51 101 PRO B N 1
ATOM 3955 C CA . PRO B 1 101 ? 51.135 40.759 60.583 1.00 37.07 101 PRO B CA 1
ATOM 3956 C C . PRO B 1 101 ? 50.093 41.774 60.172 1.00 36.76 101 PRO B C 1
ATOM 3957 O O . PRO B 1 101 ? 50.429 42.860 59.702 1.00 36.29 101 PRO B O 1
ATOM 3961 N N . LYS B 1 102 ? 48.825 41.403 60.351 1.00 37.88 102 LYS B N 1
ATOM 3962 C CA . LYS B 1 102 ? 47.709 42.281 60.004 1.00 38.67 102 LYS B CA 1
ATOM 3963 C C . LYS B 1 102 ? 47.669 43.532 60.889 1.00 38.96 102 LYS B C 1
ATOM 3964 O O . LYS B 1 102 ? 47.371 44.624 60.400 1.00 39.69 102 LYS B O 1
ATOM 3970 N N . LEU B 1 103 ? 47.956 43.367 62.184 1.00 35.94 103 LEU B N 1
ATOM 3971 C CA . LEU B 1 103 ? 47.959 44.475 63.121 1.00 35.07 103 LEU B CA 1
ATOM 3972 C C . LEU B 1 103 ? 48.995 45.505 62.676 1.00 35.27 103 LEU B C 1
ATOM 3973 O O . LEU B 1 103 ? 48.811 46.710 62.834 1.00 35.07 103 LEU B O 1
ATOM 3978 N N . PHE B 1 104 ? 50.104 45.022 62.128 1.00 36.03 104 PHE B N 1
ATOM 3979 C CA . PHE B 1 104 ? 51.138 45.917 61.655 1.00 35.78 104 PHE B CA 1
ATOM 3980 C C . PHE B 1 104 ? 50.741 46.524 60.319 1.00 36.64 104 PHE B C 1
ATOM 3981 O O . PHE B 1 104 ? 50.724 47.737 60.171 1.00 38.39 104 PHE B O 1
ATOM 3989 N N . ARG B 1 105 ? 50.411 45.685 59.350 1.00 37.69 105 ARG B N 1
ATOM 3990 C CA . ARG B 1 105 ? 50.045 46.187 58.030 1.00 40.33 105 ARG B CA 1
ATOM 3991 C C . ARG B 1 105 ? 48.835 47.111 57.988 1.00 41.79 105 ARG B C 1
ATOM 3992 O O . ARG B 1 105 ? 48.824 48.066 57.214 1.00 42.78 105 ARG B O 1
ATOM 4000 N N . SER B 1 106 ? 47.824 46.834 58.818 1.00 41.94 106 SER B N 1
ATOM 4001 C CA . SER B 1 106 ? 46.619 47.664 58.872 1.00 41.53 106 SER B CA 1
ATOM 4002 C C . SER B 1 106 ? 46.932 49.014 59.508 1.00 41.75 106 SER B C 1
ATOM 4003 O O . SER B 1 106 ? 46.092 49.916 59.525 1.00 41.68 106 SER B O 1
ATOM 4006 N N . GLY B 1 107 ? 48.147 49.140 60.030 1.00 42.00 107 GLY B N 1
ATOM 4007 C CA . GLY B 1 107 ? 48.553 50.372 60.664 1.00 43.51 107 GLY B CA 1
ATOM 4008 C C . GLY B 1 107 ? 47.988 50.550 62.061 1.00 44.13 107 GLY B C 1
ATOM 4009 O O . GLY B 1 107 ? 48.192 51.591 62.680 1.00 44.90 107 GLY B O 1
ATOM 4010 N N . GLU B 1 108 ? 47.278 49.549 62.561 1.00 45.14 108 GLU B N 1
ATOM 4011 C CA . GLU B 1 108 ? 46.702 49.634 63.897 1.00 47.27 108 GLU B CA 1
ATOM 4012 C C . GLU B 1 108 ? 47.796 49.786 64.961 1.00 46.26 108 GLU B C 1
ATOM 4013 O O . GLU B 1 108 ? 47.621 50.515 65.940 1.00 46.68 108 GLU B O 1
ATOM 4019 N N . GLN B 1 109 ? 48.921 49.102 64.753 1.00 44.65 109 GLN B N 1
ATOM 4020 C CA . GLN B 1 109 ? 50.058 49.163 65.668 1.00 43.01 109 GLN B CA 1
ATOM 4021 C C . GLN B 1 109 ? 51.294 49.671 64.925 1.00 42.46 109 GLN B C 1
ATOM 4022 O O . GLN B 1 109 ? 51.837 48.998 64.057 1.00 42.90 109 GLN B O 1
ATOM 4028 N N . LYS B 1 110 ? 51.719 50.874 65.276 1.00 42.31 110 LYS B N 1
ATOM 4029 C CA . LYS B 1 110 ? 52.865 51.505 64.663 1.00 42.13 110 LYS B CA 1
ATOM 4030 C C . LYS B 1 110 ? 54.161 50.901 65.169 1.00 40.49 110 LYS B C 1
ATOM 4031 O O . LYS B 1 110 ? 54.238 50.427 66.306 1.00 40.71 110 LYS B O 1
ATOM 4037 N N . ILE B 1 111 ? 55.180 50.938 64.317 1.00 38.67 111 ILE B N 1
ATOM 4038 C CA . ILE B 1 111 ? 56.504 50.432 64.659 1.00 35.93 111 ILE B CA 1
ATOM 4039 C C . ILE B 1 111 ? 57.537 51.430 64.162 1.00 35.42 111 ILE B C 1
ATOM 4040 O O . ILE B 1 111 ? 57.675 51.624 62.963 1.00 35.78 111 ILE B O 1
ATOM 4045 N N . ASP B 1 112 ? 58.266 52.064 65.070 1.00 35.90 112 ASP B N 1
ATOM 4046 C CA . ASP B 1 112 ? 59.266 53.042 64.640 1.00 35.87 112 ASP B CA 1
ATOM 4047 C C . ASP B 1 112 ? 60.524 52.365 64.108 1.00 35.11 112 ASP B C 1
ATOM 4048 O O . ASP B 1 112 ? 61.122 52.825 63.138 1.00 35.28 112 ASP B O 1
ATOM 4053 N N . THR B 1 113 ? 60.937 51.272 64.735 1.00 33.80 113 THR B N 1
ATOM 4054 C CA . THR B 1 113 ? 62.119 50.577 64.268 1.00 33.34 113 THR B CA 1
ATOM 4055 C C . THR B 1 113 ? 62.107 49.093 64.595 1.00 32.84 113 THR B C 1
ATOM 4056 O O . THR B 1 113 ? 61.670 48.676 65.666 1.00 32.08 113 THR B O 1
ATOM 4060 N N . ALA B 1 114 ? 62.597 48.297 63.650 1.00 32.54 114 ALA B N 1
ATOM 4061 C CA . ALA B 1 114 ? 62.653 46.848 63.819 1.00 32.19 114 ALA B CA 1
ATOM 4062 C C . ALA B 1 114 ? 64.085 46.372 63.952 1.00 31.84 114 ALA B C 1
ATOM 4063 O O . ALA B 1 114 ? 64.924 46.679 63.114 1.00 34.57 114 ALA B O 1
ATOM 4065 N N . ILE B 1 115 ? 64.364 45.628 65.011 1.00 30.26 115 ILE B N 1
ATOM 4066 C CA . ILE B 1 115 ? 65.696 45.092 65.217 1.00 28.91 115 ILE B CA 1
ATOM 4067 C C . ILE B 1 115 ? 65.678 43.669 64.658 1.00 26.75 115 ILE B C 1
ATOM 4068 O O . ILE B 1 115 ? 64.886 42.829 65.094 1.00 25.38 115 ILE B O 1
ATOM 4073 N N . ILE B 1 116 ? 66.554 43.382 63.710 1.00 25.66 116 ILE B N 1
ATOM 4074 C CA . ILE B 1 116 ? 66.546 42.055 63.132 1.00 24.39 116 ILE B CA 1
ATOM 4075 C C . ILE B 1 116 ? 67.928 41.458 62.939 1.00 24.87 116 ILE B C 1
ATOM 4076 O O . ILE B 1 116 ? 68.933 42.157 63.022 1.00 25.56 116 ILE B O 1
ATOM 4081 N N . GLN B 1 117 ? 67.971 40.150 62.705 1.00 25.08 117 GLN B N 1
ATOM 4082 C CA . GLN B 1 117 ? 69.224 39.443 62.479 1.00 25.22 117 GLN B CA 1
ATOM 4083 C C . GLN B 1 117 ? 69.128 38.744 61.129 1.00 26.85 117 GLN B C 1
ATOM 4084 O O . GLN B 1 117 ? 68.258 37.903 60.939 1.00 27.88 117 GLN B O 1
ATOM 4090 N N . VAL B 1 118 ? 70.017 39.078 60.196 1.00 26.95 118 VAL B N 1
ATOM 4091 C CA . VAL B 1 118 ? 69.979 38.462 58.869 1.00 27.82 118 VAL B CA 1
ATOM 4092 C C . VAL B 1 118 ? 71.287 37.836 58.399 1.00 28.50 118 VAL B C 1
ATOM 4093 O O . VAL B 1 118 ? 72.350 38.037 58.986 1.00 28.75 118 VAL B O 1
ATOM 4097 N N . SER B 1 119 ? 71.196 37.064 57.326 1.00 29.27 119 SER B N 1
ATOM 4098 C CA . SER B 1 119 ? 72.376 36.453 56.749 1.00 28.65 119 SER B CA 1
ATOM 4099 C C . SER B 1 119 ? 73.021 37.559 55.931 1.00 28.58 119 SER B C 1
ATOM 4100 O O . SER B 1 119 ? 72.358 38.511 55.533 1.00 28.04 119 SER B O 1
ATOM 4103 N N . PRO B 1 120 ? 74.327 37.452 55.679 1.00 29.15 120 PRO B N 1
ATOM 4104 C CA . PRO B 1 120 ? 74.995 38.484 54.903 1.00 30.00 120 PRO B CA 1
ATOM 4105 C C . PRO B 1 120 ? 74.377 38.656 53.518 1.00 30.31 120 PRO B C 1
ATOM 4106 O O . PRO B 1 120 ? 73.833 37.723 52.938 1.00 28.76 120 PRO B O 1
ATOM 4110 N N . PRO B 1 121 ? 74.448 39.870 52.982 1.00 30.98 121 PRO B N 1
ATOM 4111 C CA . PRO B 1 121 ? 73.889 40.142 51.665 1.00 32.83 121 PRO B CA 1
ATOM 4112 C C . PRO B 1 121 ? 74.615 39.377 50.568 1.00 34.37 121 PRO B C 1
ATOM 4113 O O . PRO B 1 121 ? 75.822 39.162 50.658 1.00 34.10 121 PRO B O 1
ATOM 4117 N N . ASP B 1 122 ? 73.877 38.968 49.536 1.00 36.79 122 ASP B N 1
ATOM 4118 C CA . ASP B 1 122 ? 74.468 38.250 48.408 1.00 38.07 122 ASP B CA 1
ATOM 4119 C C . ASP B 1 122 ? 74.849 39.213 47.289 1.00 39.06 122 ASP B C 1
ATOM 4120 O O . ASP B 1 122 ? 74.734 40.430 47.439 1.00 39.60 122 ASP B O 1
ATOM 4125 N N . LYS B 1 123 ? 75.304 38.655 46.170 1.00 40.68 123 LYS B N 1
ATOM 4126 C CA . LYS B 1 123 ? 75.702 39.456 45.011 1.00 42.06 123 LYS B CA 1
ATOM 4127 C C . LYS B 1 123 ? 74.633 40.483 44.621 1.00 41.46 123 LYS B C 1
ATOM 4128 O O . LYS B 1 123 ? 74.960 41.522 44.055 1.00 41.68 123 LYS B O 1
ATOM 4134 N N . HIS B 1 124 ? 73.370 40.189 44.945 1.00 40.33 124 HIS B N 1
ATOM 4135 C CA . HIS B 1 124 ? 72.245 41.072 44.633 1.00 40.47 124 HIS B CA 1
ATOM 4136 C C . HIS B 1 124 ? 71.882 41.955 45.817 1.00 40.48 124 HIS B C 1
ATOM 4137 O O . HIS B 1 124 ? 70.905 42.707 45.765 1.00 39.55 124 HIS B O 1
ATOM 4144 N N . GLY B 1 125 ? 72.665 41.852 46.885 1.00 40.57 125 GLY B N 1
ATOM 4145 C CA . GLY B 1 125 ? 72.402 42.639 48.076 1.00 42.36 125 GLY B CA 1
ATOM 4146 C C . GLY B 1 125 ? 71.196 42.152 48.859 1.00 42.63 125 GLY B C 1
ATOM 4147 O O . GLY B 1 125 ? 70.573 42.916 49.604 1.00 43.73 125 GLY B O 1
ATOM 4156 N N . CYS B 1 127 ? 69.411 39.801 51.746 1.00 38.09 127 CYS B N 1
ATOM 4157 C CA . CYS B 1 127 ? 69.660 39.157 53.036 1.00 37.79 127 CYS B CA 1
ATOM 4158 C C . CYS B 1 127 ? 68.467 38.294 53.391 1.00 37.12 127 CYS B C 1
ATOM 4159 O O . CYS B 1 127 ? 67.414 38.392 52.773 1.00 37.99 127 CYS B O 1
ATOM 4162 N N . SER B 1 128 ? 68.632 37.460 54.408 1.00 35.73 128 SER B N 1
ATOM 4163 C CA . SER B 1 128 ? 67.558 36.591 54.822 1.00 34.74 128 SER B CA 1
ATOM 4164 C C . SER B 1 128 ? 67.252 36.722 56.311 1.00 33.80 128 SER B C 1
ATOM 4165 O O . SER B 1 128 ? 68.158 36.883 57.133 1.00 32.06 128 SER B O 1
ATOM 4168 N N . LEU B 1 129 ? 65.962 36.655 56.640 1.00 32.31 129 LEU B N 1
ATOM 4169 C CA . LEU B 1 129 ? 65.498 36.720 58.020 1.00 29.88 129 LEU B CA 1
ATOM 4170 C C . LEU B 1 129 ? 65.828 35.394 58.693 1.00 30.14 129 LEU B C 1
ATOM 4171 O O . LEU B 1 129 ? 65.580 35.200 59.884 1.00 32.10 129 LEU B O 1
ATOM 4176 N N . GLY B 1 130 ? 66.368 34.475 57.906 1.00 29.90 130 GLY B N 1
ATOM 4177 C CA . GLY B 1 130 ? 66.774 33.182 58.425 1.00 29.28 130 GLY B CA 1
ATOM 4178 C C . GLY B 1 130 ? 65.768 32.250 59.083 1.00 28.70 130 GLY B C 1
ATOM 4179 O O . GLY B 1 130 ? 64.693 31.973 58.547 1.00 27.02 130 GLY B O 1
ATOM 4180 N N . ILE B 1 131 ? 66.116 31.765 60.271 1.00 28.73 131 ILE B N 1
ATOM 4181 C CA . ILE B 1 131 ? 65.258 30.821 60.962 1.00 29.18 131 ILE B CA 1
ATOM 4182 C C . ILE B 1 131 ? 63.964 31.369 61.517 1.00 30.32 131 ILE B C 1
ATOM 4183 O O . ILE B 1 131 ? 63.143 30.604 62.040 1.00 30.73 131 ILE B O 1
ATOM 4188 N N . SER B 1 132 ? 63.765 32.680 61.397 1.00 30.20 132 SER B N 1
ATOM 4189 C CA . SER B 1 132 ? 62.531 33.283 61.877 1.00 30.85 132 SER B CA 1
ATOM 4190 C C . SER B 1 132 ? 61.923 34.290 60.944 1.00 31.56 132 SER B C 1
ATOM 4191 O O . SER B 1 132 ? 62.401 35.423 60.842 1.00 33.59 132 SER B O 1
ATOM 4194 N N . VAL B 1 133 ? 60.866 33.884 60.258 1.00 31.37 133 VAL B N 1
ATOM 4195 C CA . VAL B 1 133 ? 60.172 34.795 59.378 1.00 32.76 133 VAL B CA 1
ATOM 4196 C C . VAL B 1 133 ? 59.011 35.333 60.204 1.00 32.63 133 VAL B C 1
ATOM 4197 O O . VAL B 1 133 ? 58.869 36.536 60.381 1.00 35.05 133 VAL B O 1
ATOM 4201 N N . GLU B 1 134 ? 58.192 34.437 60.729 1.00 33.10 134 GLU B N 1
ATOM 4202 C CA . GLU B 1 134 ? 57.062 34.842 61.559 1.00 34.22 134 GLU B CA 1
ATOM 4203 C C . GLU B 1 134 ? 56.413 36.159 61.131 1.00 32.71 134 GLU B C 1
ATOM 4204 O O . GLU B 1 134 ? 55.954 36.285 59.992 1.00 33.92 134 GLU B O 1
ATOM 4210 N N . ALA B 1 135 ? 56.370 37.126 62.042 1.00 31.84 135 ALA B N 1
ATOM 4211 C CA . ALA B 1 135 ? 55.755 38.423 61.760 1.00 32.68 135 ALA B CA 1
ATOM 4212 C C . ALA B 1 135 ? 56.760 39.552 61.578 1.00 32.03 135 ALA B C 1
ATOM 4213 O O . ALA B 1 135 ? 56.373 40.716 61.417 1.00 31.37 135 ALA B O 1
ATOM 4215 N N . THR B 1 136 ? 58.046 39.211 61.602 1.00 32.12 136 THR B N 1
ATOM 4216 C CA . THR B 1 136 ? 59.083 40.224 61.459 1.00 32.84 136 THR B CA 1
ATOM 4217 C C . THR B 1 136 ? 59.063 40.801 60.033 1.00 32.05 136 THR B C 1
ATOM 4218 O O . THR B 1 136 ? 59.270 42.000 59.827 1.00 32.39 136 THR B O 1
ATOM 4222 N N . LEU B 1 137 ? 58.761 39.956 59.054 1.00 31.52 137 LEU B N 1
ATOM 4223 C CA . LEU B 1 137 ? 58.682 40.389 57.664 1.00 30.37 137 LEU B CA 1
ATOM 4224 C C . LEU B 1 137 ? 57.654 41.524 57.553 1.00 30.17 137 LEU B C 1
ATOM 4225 O O . LEU B 1 137 ? 57.897 42.533 56.900 1.00 29.98 137 LEU B O 1
ATOM 4230 N N . ALA B 1 138 ? 56.514 41.353 58.223 1.00 30.23 138 ALA B N 1
ATOM 4231 C CA . ALA B 1 138 ? 55.445 42.348 58.230 1.00 29.98 138 ALA B CA 1
ATOM 4232 C C . ALA B 1 138 ? 55.885 43.599 59.005 1.00 29.48 138 ALA B C 1
ATOM 4233 O O . ALA B 1 138 ? 55.531 44.731 58.640 1.00 27.43 138 ALA B O 1
ATOM 4235 N N . ALA B 1 139 ? 56.667 43.377 60.067 1.00 28.70 139 ALA B N 1
ATOM 4236 C CA . ALA B 1 139 ? 57.183 44.467 60.891 1.00 29.34 139 ALA B CA 1
ATOM 4237 C C . ALA B 1 139 ? 58.171 45.291 60.058 1.00 28.31 139 ALA B C 1
ATOM 4238 O O . ALA B 1 139 ? 58.156 46.514 60.093 1.00 27.27 139 ALA B O 1
ATOM 4240 N N . CYS B 1 140 ? 59.026 44.610 59.307 1.00 29.52 140 CYS B N 1
ATOM 4241 C CA . CYS B 1 140 ? 59.988 45.300 58.460 1.00 31.64 140 CYS B CA 1
ATOM 4242 C C . CYS B 1 140 ? 59.305 46.098 57.374 1.00 32.07 140 CYS B C 1
ATOM 4243 O O . CYS B 1 140 ? 59.882 47.049 56.856 1.00 31.73 140 CYS B O 1
ATOM 4246 N N . GLN B 1 141 ? 58.080 45.716 57.038 1.00 33.55 141 GLN B N 1
ATOM 4247 C CA . GLN B 1 141 ? 57.332 46.410 56.008 1.00 36.09 141 GLN B CA 1
ATOM 4248 C C . GLN B 1 141 ? 56.865 47.778 56.488 1.00 36.02 141 GLN B C 1
ATOM 4249 O O . GLN B 1 141 ? 57.023 48.775 55.792 1.00 35.87 141 GLN B O 1
ATOM 4255 N N . VAL B 1 142 ? 56.300 47.823 57.687 1.00 35.81 142 VAL B N 1
ATOM 4256 C CA . VAL B 1 142 ? 55.781 49.070 58.209 1.00 35.43 142 VAL B CA 1
ATOM 4257 C C . VAL B 1 142 ? 56.750 49.845 59.094 1.00 36.39 142 VAL B C 1
ATOM 4258 O O . VAL B 1 142 ? 56.514 51.007 59.399 1.00 38.08 142 VAL B O 1
ATOM 4262 N N . ALA B 1 143 ? 57.847 49.218 59.499 1.00 35.71 143 ALA B N 1
ATOM 4263 C CA . ALA B 1 143 ? 58.793 49.888 60.373 1.00 35.92 143 ALA B CA 1
ATOM 4264 C C . ALA B 1 143 ? 59.333 51.209 59.820 1.00 36.63 143 ALA B C 1
ATOM 4265 O O . ALA B 1 143 ? 59.694 51.303 58.641 1.00 37.46 143 ALA B O 1
ATOM 4267 N N . GLY B 1 144 ? 59.391 52.227 60.670 1.00 35.39 144 GLY B N 1
ATOM 4268 C CA . GLY B 1 144 ? 59.927 53.504 60.240 1.00 35.19 144 GLY B CA 1
ATOM 4269 C C . GLY B 1 144 ? 61.357 53.333 59.746 1.00 35.45 144 GLY B C 1
ATOM 4270 O O . GLY B 1 144 ? 61.729 53.858 58.697 1.00 36.57 144 GLY B O 1
ATOM 4271 N N . LYS B 1 145 ? 62.169 52.607 60.507 1.00 35.94 145 LYS B N 1
ATOM 4272 C CA . LYS B 1 145 ? 63.555 52.343 60.125 1.00 34.91 145 LYS B CA 1
ATOM 4273 C C . LYS B 1 145 ? 63.940 50.931 60.573 1.00 34.10 145 LYS B C 1
ATOM 4274 O O . LYS B 1 145 ? 63.322 50.377 61.486 1.00 34.66 145 LYS B O 1
ATOM 4280 N N . ILE B 1 146 ? 64.955 50.347 59.943 1.00 32.14 146 ILE B N 1
ATOM 4281 C CA . ILE B 1 146 ? 65.382 49.002 60.322 1.00 30.45 146 ILE B CA 1
ATOM 4282 C C . ILE B 1 146 ? 66.847 48.943 60.721 1.00 30.90 146 ILE B C 1
ATOM 4283 O O . ILE B 1 146 ? 67.701 49.500 60.046 1.00 31.85 146 ILE B O 1
ATOM 4288 N N . ILE B 1 147 ? 67.131 48.266 61.828 1.00 29.99 147 ILE B N 1
ATOM 4289 C CA . ILE B 1 147 ? 68.493 48.103 62.307 1.00 28.45 147 ILE B CA 1
ATOM 4290 C C . ILE B 1 147 ? 68.758 46.603 62.240 1.00 29.42 147 ILE B C 1
ATOM 4291 O O . ILE B 1 147 ? 68.163 45.821 62.976 1.00 30.66 147 ILE B O 1
ATOM 4296 N N . ALA B 1 148 ? 69.632 46.205 61.328 1.00 29.76 148 ALA B N 1
ATOM 4297 C CA . ALA B 1 148 ? 69.944 44.797 61.126 1.00 28.87 148 ALA B CA 1
ATOM 4298 C C . ALA B 1 148 ? 71.309 44.374 61.627 1.00 27.02 148 ALA B C 1
ATOM 4299 O O . ALA B 1 148 ? 72.278 45.128 61.600 1.00 25.39 148 ALA B O 1
ATOM 4301 N N . HIS B 1 149 ? 71.380 43.139 62.064 1.00 26.24 149 HIS B N 1
ATOM 4302 C CA . HIS B 1 149 ? 72.623 42.604 62.532 1.00 27.15 149 HIS B CA 1
ATOM 4303 C C . HIS B 1 149 ? 72.971 41.505 61.552 1.00 25.31 149 HIS B C 1
ATOM 4304 O O . HIS B 1 149 ? 72.250 40.512 61.438 1.00 21.89 149 HIS B O 1
ATOM 4311 N N . ILE B 1 150 ? 74.059 41.705 60.819 1.00 26.34 150 ILE B N 1
ATOM 4312 C CA . ILE B 1 150 ? 74.488 40.731 59.832 1.00 28.51 150 ILE B CA 1
ATOM 4313 C C . ILE B 1 150 ? 75.308 39.631 60.491 1.00 30.60 150 ILE B C 1
ATOM 4314 O O . ILE B 1 150 ? 76.393 39.873 61.034 1.00 29.31 150 ILE B O 1
ATOM 4319 N N . ASN B 1 151 ? 74.779 38.410 60.429 1.00 30.95 151 ASN B N 1
ATOM 4320 C CA . ASN B 1 151 ? 75.442 37.274 61.047 1.00 30.78 151 ASN B CA 1
ATOM 4321 C C . ASN B 1 151 ? 75.677 36.144 60.079 1.00 31.24 151 ASN B C 1
ATOM 4322 O O . ASN B 1 151 ? 74.739 35.509 59.640 1.00 32.36 151 ASN B O 1
ATOM 4327 N N . PRO B 1 152 ? 76.941 35.885 59.733 1.00 32.24 152 PRO B N 1
ATOM 4328 C CA . PRO B 1 152 ? 77.328 34.818 58.805 1.00 32.16 152 PRO B CA 1
ATOM 4329 C C . PRO B 1 152 ? 76.806 33.455 59.239 1.00 33.74 152 PRO B C 1
ATOM 4330 O O . PRO B 1 152 ? 76.812 32.507 58.462 1.00 34.05 152 PRO B O 1
ATOM 4334 N N . GLN B 1 153 ? 76.356 33.366 60.483 1.00 35.26 153 GLN B N 1
ATOM 4335 C CA . GLN B 1 153 ? 75.848 32.111 61.010 1.00 36.86 153 GLN B CA 1
ATOM 4336 C C . GLN B 1 153 ? 74.372 31.945 60.671 1.00 35.46 153 GLN B C 1
ATOM 4337 O O . GLN B 1 153 ? 73.851 30.825 60.640 1.00 35.73 153 GLN B O 1
ATOM 4351 N N . PRO B 1 155 ? 71.419 31.124 58.697 1.00 32.48 155 PRO B N 1
ATOM 4352 C CA . PRO B 1 155 ? 71.222 30.416 57.436 1.00 31.81 155 PRO B CA 1
ATOM 4353 C C . PRO B 1 155 ? 70.327 31.199 56.476 1.00 30.80 155 PRO B C 1
ATOM 4354 O O . PRO B 1 155 ? 69.440 31.932 56.906 1.00 30.31 155 PRO B O 1
ATOM 4358 N N . ARG B 1 156 ? 70.601 31.059 55.175 1.00 30.87 156 ARG B N 1
ATOM 4359 C CA . ARG B 1 156 ? 69.864 31.729 54.099 1.00 30.84 156 ARG B CA 1
ATOM 4360 C C . ARG B 1 156 ? 68.637 30.892 53.754 1.00 31.08 156 ARG B C 1
ATOM 4361 O O . ARG B 1 156 ? 68.624 30.191 52.745 1.00 31.63 156 ARG B O 1
ATOM 4369 N N . THR B 1 157 ? 67.606 30.976 54.587 1.00 30.39 157 THR B N 1
ATOM 4370 C CA . THR B 1 157 ? 66.386 30.197 54.393 1.00 28.96 157 THR B CA 1
ATOM 4371 C C . THR B 1 157 ? 65.596 30.585 53.160 1.00 28.72 157 THR B C 1
ATOM 4372 O O . THR B 1 157 ? 65.599 31.753 52.755 1.00 27.35 157 THR B O 1
ATOM 4376 N N . HIS B 1 158 ? 64.906 29.614 52.571 1.00 29.53 158 HIS B N 1
ATOM 4377 C CA . HIS B 1 158 ? 64.081 29.896 51.390 1.00 30.56 158 HIS B CA 1
ATOM 4378 C C . HIS B 1 158 ? 62.683 30.249 51.816 1.00 30.89 158 HIS B C 1
ATOM 4379 O O . HIS B 1 158 ? 62.225 29.828 52.883 1.00 31.37 158 HIS B O 1
ATOM 4386 N N . GLY B 1 159 ? 62.007 31.029 50.982 1.00 30.76 159 GLY B N 1
ATOM 4387 C CA . GLY B 1 159 ? 60.648 31.459 51.290 1.00 30.87 159 GLY B CA 1
ATOM 4388 C C . GLY B 1 159 ? 60.506 32.975 51.276 1.00 31.32 159 GLY B C 1
ATOM 4389 O O . GLY B 1 159 ? 61.063 33.645 50.411 1.00 32.01 159 GLY B O 1
ATOM 4390 N N . ASP B 1 160 ? 59.777 33.529 52.238 1.00 32.19 160 ASP B N 1
ATOM 4391 C CA . ASP B 1 160 ? 59.580 34.969 52.261 1.00 32.35 160 ASP B CA 1
ATOM 4392 C C . ASP B 1 160 ? 60.537 35.740 53.158 1.00 32.66 160 ASP B C 1
ATOM 4393 O O . ASP B 1 160 ? 60.325 36.925 53.417 1.00 33.72 160 ASP B O 1
ATOM 4398 N N . GLY B 1 161 ? 61.594 35.088 53.623 1.00 31.46 161 GLY B N 1
ATOM 4399 C CA . GLY B 1 161 ? 62.531 35.765 54.493 1.00 30.71 161 GLY B CA 1
ATOM 4400 C C . GLY B 1 161 ? 63.515 36.720 53.835 1.00 32.39 161 GLY B C 1
ATOM 4401 O O . GLY B 1 161 ? 64.339 37.311 54.528 1.00 32.47 161 GLY B O 1
ATOM 4402 N N . PHE B 1 162 ? 63.438 36.902 52.523 1.00 31.44 162 PHE B N 1
ATOM 4403 C CA . PHE B 1 162 ? 64.373 37.784 51.827 1.00 30.82 162 PHE B CA 1
ATOM 4404 C C . PHE B 1 162 ? 64.049 39.279 51.917 1.00 31.62 162 PHE B C 1
ATOM 4405 O O . PHE B 1 162 ? 62.890 39.682 51.844 1.00 33.33 162 PHE B O 1
ATOM 4413 N N . ILE B 1 163 ? 65.085 40.093 52.069 1.00 31.97 163 ILE B N 1
ATOM 4414 C CA . ILE B 1 163 ? 64.941 41.545 52.179 1.00 33.19 163 ILE B CA 1
ATOM 4415 C C . ILE B 1 163 ? 66.246 42.213 51.701 1.00 33.13 163 ILE B C 1
ATOM 4416 O O . ILE B 1 163 ? 67.350 41.715 51.944 1.00 30.84 163 ILE B O 1
ATOM 4421 N N . HIS B 1 164 ? 66.114 43.345 51.020 1.00 34.61 164 HIS B N 1
ATOM 4422 C CA . HIS B 1 164 ? 67.282 44.038 50.496 1.00 34.11 164 HIS B CA 1
ATOM 4423 C C . HIS B 1 164 ? 67.966 44.927 51.523 1.00 33.60 164 HIS B C 1
ATOM 4424 O O . HIS B 1 164 ? 67.310 45.626 52.289 1.00 33.04 164 HIS B O 1
ATOM 4431 N N . ILE B 1 165 ? 69.295 44.903 51.527 1.00 34.43 165 ILE B N 1
ATOM 4432 C CA . ILE B 1 165 ? 70.062 45.677 52.490 1.00 35.68 165 ILE B CA 1
ATOM 4433 C C . ILE B 1 165 ? 69.868 47.194 52.423 1.00 37.21 165 ILE B C 1
ATOM 4434 O O . ILE B 1 165 ? 70.202 47.895 53.375 1.00 37.51 165 ILE B O 1
ATOM 4439 N N . ASP B 1 166 ? 69.340 47.718 51.319 1.00 37.05 166 ASP B N 1
ATOM 4440 C CA . ASP B 1 166 ? 69.113 49.158 51.269 1.00 37.86 166 ASP B CA 1
ATOM 4441 C C . ASP B 1 166 ? 67.877 49.548 52.069 1.00 38.05 166 ASP B C 1
ATOM 4442 O O . ASP B 1 166 ? 67.571 50.730 52.207 1.00 39.70 166 ASP B O 1
ATOM 4447 N N . ARG B 1 167 ? 67.161 48.560 52.587 1.00 36.96 167 ARG B N 1
ATOM 4448 C CA . ARG B 1 167 ? 65.976 48.841 53.390 1.00 38.39 167 ARG B CA 1
ATOM 4449 C C . ARG B 1 167 ? 66.392 49.016 54.853 1.00 38.00 167 ARG B C 1
ATOM 4450 O O . ARG B 1 167 ? 65.551 49.182 55.735 1.00 39.00 167 ARG B O 1
ATOM 4458 N N . PHE B 1 168 ? 67.698 48.983 55.094 1.00 35.86 168 PHE B N 1
ATOM 4459 C CA . PHE B 1 168 ? 68.260 49.104 56.437 1.00 32.25 168 PHE B CA 1
ATOM 4460 C C . PHE B 1 168 ? 68.837 50.501 56.690 1.00 32.62 168 PHE B C 1
ATOM 4461 O O . PHE B 1 168 ? 69.493 51.069 55.827 1.00 33.31 168 PHE B O 1
ATOM 4469 N N . ALA B 1 169 ? 68.605 51.051 57.875 1.00 32.75 169 ALA B N 1
ATOM 4470 C CA . ALA B 1 169 ? 69.130 52.379 58.197 1.00 31.95 169 ALA B CA 1
ATOM 4471 C C . ALA B 1 169 ? 70.537 52.236 58.744 1.00 33.44 169 ALA B C 1
ATOM 4472 O O . ALA B 1 169 ? 71.378 53.128 58.588 1.00 34.24 169 ALA B O 1
ATOM 4474 N N . ALA B 1 170 ? 70.774 51.101 59.392 1.00 32.14 170 ALA B N 1
ATOM 4475 C CA . ALA B 1 170 ? 72.051 50.809 60.002 1.00 32.67 170 ALA B CA 1
ATOM 4476 C C . ALA B 1 170 ? 72.314 49.322 59.881 1.00 33.28 170 ALA B C 1
ATOM 4477 O O . ALA B 1 170 ? 71.385 48.518 59.744 1.00 32.37 170 ALA B O 1
ATOM 4479 N N . VAL B 1 171 ? 73.590 48.963 59.954 1.00 33.22 171 VAL B N 1
ATOM 4480 C CA . VAL B 1 171 ? 74.011 47.587 59.840 1.00 34.77 171 VAL B CA 1
ATOM 4481 C C . VAL B 1 171 ? 75.309 47.333 60.619 1.00 34.35 171 VAL B C 1
ATOM 4482 O O . VAL B 1 171 ? 76.270 48.102 60.513 1.00 34.61 171 VAL B O 1
ATOM 4486 N N . TYR B 1 172 ? 75.316 46.271 61.423 1.00 34.35 172 TYR B N 1
ATOM 4487 C CA . TYR B 1 172 ? 76.491 45.878 62.204 1.00 34.93 172 TYR B CA 1
ATOM 4488 C C . TYR B 1 172 ? 76.752 44.403 61.933 1.00 35.03 172 TYR B C 1
ATOM 4489 O O . TYR B 1 172 ? 75.868 43.568 62.093 1.00 33.71 172 TYR B O 1
ATOM 4498 N N . GLU B 1 173 ? 77.974 44.078 61.550 1.00 36.48 173 GLU B N 1
ATOM 4499 C CA . GLU B 1 173 ? 78.283 42.695 61.222 1.00 38.69 173 GLU B CA 1
ATOM 4500 C C . GLU B 1 173 ? 79.229 41.968 62.174 1.00 38.49 173 GLU B C 1
ATOM 4501 O O . GLU B 1 173 ? 80.292 42.478 62.527 1.00 40.19 173 GLU B O 1
ATOM 4507 N N . GLN B 1 174 ? 78.827 40.773 62.592 1.00 38.10 174 GLN B N 1
ATOM 4508 C CA . GLN B 1 174 ? 79.669 39.945 63.441 1.00 36.96 174 GLN B CA 1
ATOM 4509 C C . GLN B 1 174 ? 79.070 38.550 63.564 1.00 36.17 174 GLN B C 1
ATOM 4510 O O . GLN B 1 174 ? 77.856 38.401 63.640 1.00 36.64 174 GLN B O 1
ATOM 4516 N N . SER B 1 175 ? 79.919 37.531 63.537 1.00 36.20 175 SER B N 1
ATOM 4517 C CA . SER B 1 175 ? 79.449 36.156 63.656 1.00 37.23 175 SER B CA 1
ATOM 4518 C C . SER B 1 175 ? 79.118 35.890 65.111 1.00 38.04 175 SER B C 1
ATOM 4519 O O . SER B 1 175 ? 79.927 36.162 66.005 1.00 37.68 175 SER B O 1
ATOM 4522 N N . ALA B 1 176 ? 77.923 35.369 65.352 1.00 37.90 176 ALA B N 1
ATOM 4523 C CA . ALA B 1 176 ? 77.498 35.065 66.703 1.00 38.58 176 ALA B CA 1
ATOM 4524 C C . ALA B 1 176 ? 76.823 33.710 66.688 1.00 40.82 176 ALA B C 1
ATOM 4525 O O . ALA B 1 176 ? 76.455 33.194 65.632 1.00 40.19 176 ALA B O 1
ATOM 4527 N N . SER B 1 177 ? 76.648 33.141 67.868 1.00 43.26 177 SER B N 1
ATOM 4528 C CA . SER B 1 177 ? 76.012 31.842 67.993 1.00 45.48 177 SER B CA 1
ATOM 4529 C C . SER B 1 177 ? 74.495 31.965 68.019 1.00 45.70 177 SER B C 1
ATOM 4530 O O . SER B 1 177 ? 73.941 32.913 68.588 1.00 45.64 177 SER B O 1
ATOM 4533 N N . LEU B 1 178 ? 73.826 31.002 67.394 1.00 46.45 178 LEU B N 1
ATOM 4534 C CA . LEU B 1 178 ? 72.368 30.972 67.385 1.00 45.90 178 LEU B CA 1
ATOM 4535 C C . LEU B 1 178 ? 71.955 30.044 68.511 1.00 47.57 178 LEU B C 1
ATOM 4536 O O . LEU B 1 178 ? 72.567 28.994 68.711 1.00 45.71 178 LEU B O 1
ATOM 4541 N N . PRO B 1 179 ? 70.918 30.416 69.269 1.00 49.46 179 PRO B N 1
ATOM 4542 C CA . PRO B 1 179 ? 70.467 29.559 70.368 1.00 51.94 179 PRO B CA 1
ATOM 4543 C C . PRO B 1 179 ? 70.061 28.172 69.863 1.00 53.98 179 PRO B C 1
ATOM 4544 O O . PRO B 1 179 ? 69.091 28.029 69.137 1.00 53.50 179 PRO B O 1
ATOM 4548 N N . ILE B 1 180 ? 70.817 27.154 70.244 1.00 58.95 180 ILE B N 1
ATOM 4549 C CA . ILE B 1 180 ? 70.523 25.788 69.816 1.00 63.75 180 ILE B CA 1
ATOM 4550 C C . ILE B 1 180 ? 69.268 25.250 70.489 1.00 67.70 180 ILE B C 1
ATOM 4551 O O . ILE B 1 180 ? 68.595 24.374 69.946 1.00 68.64 180 ILE B O 1
ATOM 4556 N N . HIS B 1 181 ? 68.954 25.770 71.672 1.00 71.83 181 HIS B N 1
ATOM 4557 C CA . HIS B 1 181 ? 67.771 25.322 72.388 1.00 76.16 181 HIS B CA 1
ATOM 4558 C C . HIS B 1 181 ? 67.676 23.791 72.426 1.00 78.14 181 HIS B C 1
ATOM 4559 O O . HIS B 1 181 ? 67.180 23.158 71.485 1.00 77.18 181 HIS B O 1
ATOM 4566 N N . SER B 1 182 ? 68.163 23.208 73.518 1.00 80.70 182 SER B N 1
ATOM 4567 C CA . SER B 1 182 ? 68.108 21.762 73.708 1.00 83.09 182 SER B CA 1
ATOM 4568 C C . SER B 1 182 ? 67.614 21.493 75.134 1.00 84.69 182 SER B C 1
ATOM 4569 O O . SER B 1 182 ? 68.022 20.517 75.772 1.00 86.07 182 SER B O 1
ATOM 4572 N N . PHE B 1 183 ? 66.732 22.372 75.617 1.00 85.39 183 PHE B N 1
ATOM 4573 C CA . PHE B 1 183 ? 66.161 22.271 76.962 1.00 85.98 183 PHE B CA 1
ATOM 4574 C C . PHE B 1 183 ? 65.289 21.024 77.143 1.00 85.65 183 PHE B C 1
ATOM 4575 O O . PHE B 1 183 ? 65.012 20.601 78.273 1.00 86.11 183 PHE B O 1
ATOM 4583 N N . ALA B 1 184 ? 64.860 20.439 76.028 1.00 84.54 184 ALA B N 1
ATOM 4584 C CA . ALA B 1 184 ? 64.029 19.242 76.062 1.00 83.43 184 ALA B CA 1
ATOM 4585 C C . ALA B 1 184 ? 64.789 18.098 76.733 1.00 82.60 184 ALA B C 1
ATOM 4586 O O . ALA B 1 184 ? 65.994 18.199 76.976 1.00 81.64 184 ALA B O 1
ATOM 4588 N N . THR B 1 185 ? 64.080 17.011 77.026 1.00 81.12 185 THR B N 1
ATOM 4589 C CA . THR B 1 185 ? 64.686 15.847 77.666 1.00 79.36 185 THR B CA 1
ATOM 4590 C C . THR B 1 185 ? 63.703 14.674 77.763 1.00 78.13 185 THR B C 1
ATOM 4591 O O . THR B 1 185 ? 62.576 14.839 78.241 1.00 78.22 185 THR B O 1
ATOM 4595 N N . GLY B 1 186 ? 64.137 13.496 77.308 1.00 76.19 186 GLY B N 1
ATOM 4596 C CA . GLY B 1 186 ? 63.288 12.309 77.342 1.00 73.53 186 GLY B CA 1
ATOM 4597 C C . GLY B 1 186 ? 62.684 12.037 78.713 1.00 71.79 186 GLY B C 1
ATO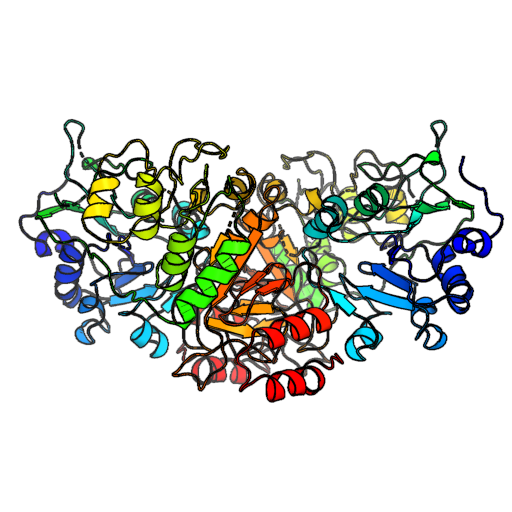M 4598 O O . GLY B 1 186 ? 63.259 12.436 79.727 1.00 72.18 186 GLY B O 1
ATOM 4599 N N . ASP B 1 187 ? 61.537 11.353 78.751 1.00 69.43 187 ASP B N 1
ATOM 4600 C CA . ASP B 1 187 ? 60.845 11.044 80.013 1.00 66.49 187 ASP B CA 1
ATOM 4601 C C . ASP B 1 187 ? 59.888 9.856 79.868 1.00 62.90 187 ASP B C 1
ATOM 4602 O O . ASP B 1 187 ? 59.483 9.509 78.762 1.00 62.28 187 ASP B O 1
ATOM 4607 N N . ALA B 1 188 ? 59.515 9.245 80.989 1.00 59.10 188 ALA B N 1
ATOM 4608 C CA . ALA B 1 188 ? 58.607 8.098 80.971 1.00 54.63 188 ALA B CA 1
ATOM 4609 C C . ALA B 1 188 ? 57.206 8.480 80.490 1.00 52.03 188 ALA B C 1
ATOM 4610 O O . ALA B 1 188 ? 56.577 7.744 79.730 1.00 50.74 188 ALA B O 1
ATOM 4612 N N . VAL B 1 189 ? 56.725 9.635 80.947 1.00 48.87 189 VAL B N 1
ATOM 4613 C CA . VAL B 1 189 ? 55.403 10.135 80.577 1.00 45.85 189 VAL B CA 1
ATOM 4614 C C . VAL B 1 189 ? 55.379 10.533 79.098 1.00 44.67 189 VAL B C 1
ATOM 4615 O O . VAL B 1 189 ? 54.451 10.195 78.372 1.00 42.52 189 VAL B O 1
ATOM 4619 N N . SER B 1 190 ? 56.409 11.256 78.670 1.00 43.94 190 SER B N 1
ATOM 4620 C CA . SER B 1 190 ? 56.538 11.700 77.289 1.00 43.94 190 SER B CA 1
ATOM 4621 C C . SER B 1 190 ? 56.448 10.505 76.348 1.00 43.65 190 SER B C 1
ATOM 4622 O O . SER B 1 190 ? 55.696 10.523 75.372 1.00 44.33 190 SER B O 1
ATOM 4625 N N . LEU B 1 191 ? 57.212 9.460 76.638 1.00 43.24 191 LEU B N 1
ATOM 4626 C CA . LEU B 1 191 ? 57.181 8.261 75.809 1.00 42.71 191 LEU B CA 1
ATOM 4627 C C . LEU B 1 191 ? 55.763 7.717 75.723 1.00 41.75 191 LEU B C 1
ATOM 4628 O O . LEU B 1 191 ? 55.278 7.398 74.639 1.00 41.80 191 LEU B O 1
ATOM 4633 N N . ALA B 1 192 ? 55.104 7.609 76.871 1.00 40.92 192 ALA B N 1
ATOM 4634 C CA . ALA B 1 192 ? 53.744 7.091 76.916 1.00 40.86 192 ALA B CA 1
ATOM 4635 C C . ALA B 1 192 ? 52.828 7.908 76.006 1.00 40.47 192 ALA B C 1
ATOM 4636 O O . ALA B 1 192 ? 52.133 7.356 75.152 1.00 39.71 192 ALA B O 1
ATOM 4638 N N . ILE B 1 193 ? 52.833 9.224 76.185 1.00 40.50 193 ILE B N 1
ATOM 4639 C CA . ILE B 1 193 ? 52.007 10.106 75.363 1.00 40.01 193 ILE B CA 1
ATOM 4640 C C . ILE B 1 193 ? 52.398 9.990 73.889 1.00 41.15 193 ILE B C 1
ATOM 4641 O O . ILE B 1 193 ? 51.546 10.026 72.994 1.00 40.94 193 ILE B O 1
ATOM 4646 N N . GLY B 1 194 ? 53.698 9.849 73.645 1.00 41.37 194 GLY B N 1
ATOM 4647 C CA . GLY B 1 194 ? 54.175 9.731 72.283 1.00 41.99 194 GLY B CA 1
ATOM 4648 C C . GLY B 1 194 ? 53.567 8.524 71.608 1.00 42.59 194 GLY B C 1
ATOM 4649 O O . GLY B 1 194 ? 53.148 8.582 70.450 1.00 41.72 194 GLY B O 1
ATOM 4650 N N . GLN B 1 195 ? 53.509 7.422 72.340 1.00 44.03 195 GLN B N 1
ATOM 4651 C CA . GLN B 1 195 ? 52.958 6.186 71.805 1.00 45.92 195 GLN B CA 1
ATOM 4652 C C . GLN B 1 195 ? 51.481 6.323 71.485 1.00 45.28 195 GLN B C 1
ATOM 4653 O O . GLN B 1 195 ? 51.034 5.924 70.410 1.00 46.06 195 GLN B O 1
ATOM 4659 N N . HIS B 1 196 ? 50.723 6.893 72.412 1.00 44.06 196 HIS B N 1
ATOM 4660 C CA . HIS B 1 196 ? 49.292 7.057 72.189 1.00 43.13 196 HIS B CA 1
ATOM 4661 C C . HIS B 1 196 ? 49.008 7.899 70.951 1.00 43.01 196 HIS B C 1
ATOM 4662 O O . HIS B 1 196 ? 48.217 7.503 70.098 1.00 42.53 196 HIS B O 1
ATOM 4669 N N . VAL B 1 197 ? 49.656 9.057 70.855 1.00 41.89 197 VAL B N 1
ATOM 4670 C CA . VAL B 1 197 ? 49.438 9.938 69.716 1.00 42.65 197 VAL B CA 1
ATOM 4671 C C . VAL B 1 197 ? 49.825 9.255 68.407 1.00 43.31 197 VAL B C 1
ATOM 4672 O O . VAL B 1 197 ? 49.123 9.360 67.401 1.00 42.49 197 VAL B O 1
ATOM 4676 N N . ALA B 1 198 ? 50.949 8.553 68.436 1.00 44.31 198 ALA B N 1
ATOM 4677 C CA . ALA B 1 198 ? 51.449 7.853 67.268 1.00 44.93 198 ALA B CA 1
ATOM 4678 C C . ALA B 1 198 ? 50.385 6.961 66.646 1.00 45.83 198 ALA B C 1
ATOM 4679 O O . ALA B 1 198 ? 50.335 6.818 65.426 1.00 45.76 198 ALA B O 1
ATOM 4681 N N . GLU B 1 199 ? 49.532 6.360 67.474 1.00 47.69 199 GLU B N 1
ATOM 4682 C CA . GLU B 1 199 ? 48.478 5.484 66.951 1.00 48.76 199 GLU B CA 1
ATOM 4683 C C . GLU B 1 199 ? 47.387 6.228 66.188 1.00 48.09 199 GLU B C 1
ATOM 4684 O O . GLU B 1 199 ? 46.647 5.625 65.405 1.00 47.84 199 GLU B O 1
ATOM 4690 N N . LEU B 1 200 ? 47.284 7.538 66.407 1.00 46.25 200 LEU B N 1
ATOM 4691 C CA . LEU B 1 200 ? 46.276 8.324 65.703 1.00 45.08 200 LEU B CA 1
ATOM 4692 C C . LEU B 1 200 ? 46.810 8.785 64.347 1.00 44.36 200 LEU B C 1
ATOM 4693 O O . LEU B 1 200 ? 46.041 9.131 63.453 1.00 43.91 200 LEU B O 1
ATOM 4698 N N . VAL B 1 201 ? 48.130 8.777 64.192 1.00 43.89 201 VAL B N 1
ATOM 4699 C CA . VAL B 1 201 ? 48.757 9.222 62.942 1.00 42.56 201 VAL B CA 1
ATOM 4700 C C . VAL B 1 201 ? 48.706 8.192 61.821 1.00 42.96 201 VAL B C 1
ATOM 4701 O O . VAL B 1 201 ? 49.241 7.094 61.948 1.00 43.34 201 VAL B O 1
ATOM 4705 N N . ARG B 1 202 ? 48.068 8.569 60.722 1.00 42.73 202 ARG B N 1
ATOM 4706 C CA . ARG B 1 202 ? 47.947 7.707 59.561 1.00 43.90 202 ARG B CA 1
ATOM 4707 C C . ARG B 1 202 ? 48.979 8.089 58.508 1.00 45.19 202 ARG B C 1
ATOM 4708 O O . ARG B 1 202 ? 49.476 9.217 58.496 1.00 45.94 202 ARG B O 1
ATOM 4716 N N . ASP B 1 203 ? 49.307 7.149 57.624 1.00 46.46 203 ASP B N 1
ATOM 4717 C CA . ASP B 1 203 ? 50.265 7.435 56.572 1.00 46.66 203 ASP B CA 1
ATOM 4718 C C . ASP B 1 203 ? 49.729 8.570 55.715 1.00 45.20 203 ASP B C 1
ATOM 4719 O O . ASP B 1 203 ? 48.519 8.763 55.616 1.00 44.23 203 ASP B O 1
ATOM 4724 N N . GLY B 1 204 ? 50.645 9.334 55.125 1.00 44.07 204 GLY B N 1
ATOM 4725 C CA . GLY B 1 204 ? 50.262 10.446 54.281 1.00 42.61 204 GLY B CA 1
ATOM 4726 C C . GLY B 1 204 ? 49.737 11.657 55.029 1.00 41.80 204 GLY B C 1
ATOM 4727 O O . GLY B 1 204 ? 49.306 12.628 54.408 1.00 42.10 204 GLY B O 1
ATOM 4728 N N . ASP B 1 205 ? 49.764 11.600 56.357 1.00 40.84 205 ASP B N 1
ATOM 4729 C CA . ASP B 1 205 ? 49.298 12.706 57.181 1.00 39.96 205 ASP B CA 1
ATOM 4730 C C . ASP B 1 205 ? 50.195 13.938 57.070 1.00 40.03 205 ASP B C 1
ATOM 4731 O O . ASP B 1 205 ? 51.415 13.827 56.937 1.00 40.56 205 ASP B O 1
ATOM 4736 N N . CYS B 1 206 ? 49.576 15.110 57.142 1.00 38.65 206 CYS B N 1
ATOM 4737 C CA . CYS B 1 206 ? 50.303 16.369 57.050 1.00 37.23 206 CYS B CA 1
ATOM 4738 C C . CYS B 1 206 ? 50.527 16.923 58.454 1.00 35.71 206 CYS B C 1
ATOM 4739 O O . CYS B 1 206 ? 49.677 17.619 58.997 1.00 36.11 206 CYS B O 1
ATOM 4742 N N . LEU B 1 207 ? 51.690 16.625 59.023 1.00 35.22 207 LEU B N 1
ATOM 4743 C CA . LEU B 1 207 ? 52.030 17.026 60.381 1.00 34.37 207 LEU B CA 1
ATOM 4744 C C . LEU B 1 207 ? 52.173 18.497 60.754 1.00 34.93 207 LEU B C 1
ATOM 4745 O O . LEU B 1 207 ? 52.536 19.358 59.948 1.00 34.02 207 LEU B O 1
ATOM 4750 N N . GLN B 1 208 ? 51.901 18.754 62.029 1.00 36.09 208 GLN B N 1
ATOM 4751 C CA . GLN B 1 208 ? 52.040 20.070 62.621 1.00 35.77 208 GLN B CA 1
ATOM 4752 C C . GLN B 1 208 ? 52.271 19.836 64.107 1.00 36.88 208 GLN B C 1
ATOM 4753 O O . GLN B 1 208 ? 51.421 19.263 64.790 1.00 34.96 208 GLN B O 1
ATOM 4767 N N . GLY B 1 210 ? 54.968 21.085 67.846 1.00 40.72 210 GLY B N 1
ATOM 4768 C CA . GLY B 1 210 ? 55.823 22.023 68.545 1.00 42.39 210 GLY B CA 1
ATOM 4769 C C . GLY B 1 210 ? 57.102 21.346 69.029 1.00 43.40 210 GLY B C 1
ATOM 4770 O O . GLY B 1 210 ? 57.397 20.222 68.633 1.00 42.34 210 GLY B O 1
ATOM 4771 N N . ILE B 1 211 ? 57.856 22.035 69.882 1.00 44.79 211 ILE B N 1
ATOM 4772 C CA . ILE B 1 211 ? 59.113 21.518 70.427 1.00 47.13 211 ILE B CA 1
ATOM 4773 C C . ILE B 1 211 ? 58.931 20.970 71.840 1.00 47.58 211 ILE B C 1
ATOM 4774 O O . ILE B 1 211 ? 58.066 21.424 72.593 1.00 47.64 211 ILE B O 1
ATOM 4779 N N . GLY B 1 212 ? 59.765 19.998 72.190 1.00 47.71 212 GLY B N 1
ATOM 4780 C CA . GLY B 1 212 ? 59.697 19.399 73.504 1.00 47.26 212 GLY B CA 1
ATOM 4781 C C . GLY B 1 212 ? 59.832 17.886 73.486 1.00 47.25 212 GLY B C 1
ATOM 4782 O O . GLY B 1 212 ? 59.972 17.258 72.439 1.00 46.32 212 GLY B O 1
ATOM 4783 N N . ALA B 1 213 ? 59.774 17.306 74.676 1.00 48.12 213 ALA B N 1
ATOM 4784 C CA . ALA B 1 213 ? 59.882 15.875 74.868 1.00 47.16 213 ALA B CA 1
ATOM 4785 C C . ALA B 1 213 ? 58.724 15.128 74.222 1.00 47.70 213 ALA B C 1
ATOM 4786 O O . ALA B 1 213 ? 58.925 14.112 73.561 1.00 48.18 213 ALA B O 1
ATOM 4788 N N . ILE B 1 214 ? 57.508 15.624 74.422 1.00 47.28 214 ILE B N 1
ATOM 4789 C CA . ILE B 1 214 ? 56.330 14.975 73.857 1.00 46.52 214 ILE B CA 1
ATOM 4790 C C . ILE B 1 214 ? 56.457 14.866 72.339 1.00 46.36 214 ILE B C 1
ATOM 4791 O O . ILE B 1 214 ? 56.415 13.768 71.781 1.00 45.47 214 ILE B O 1
ATOM 4796 N N . PRO B 1 215 ? 56.612 16.006 71.648 1.00 46.36 215 PRO B N 1
ATOM 4797 C CA . PRO B 1 215 ? 56.742 15.973 70.195 1.00 46.91 215 PRO B CA 1
ATOM 4798 C C . PRO B 1 215 ? 57.819 14.986 69.754 1.00 47.77 215 PRO B C 1
ATOM 4799 O O . PRO B 1 215 ? 57.599 14.183 68.845 1.00 47.58 215 PRO B O 1
ATOM 4803 N N . ASP B 1 216 ? 58.980 15.035 70.402 1.00 48.55 216 ASP B N 1
ATOM 4804 C CA . ASP B 1 216 ? 60.065 14.134 70.038 1.00 49.51 216 ASP B CA 1
ATOM 4805 C C . ASP B 1 216 ? 59.658 12.678 70.185 1.00 49.10 216 ASP B C 1
ATOM 4806 O O . ASP B 1 216 ? 59.878 11.868 69.285 1.00 50.20 216 ASP B O 1
ATOM 4811 N N . ALA B 1 217 ? 59.067 12.346 71.326 1.00 47.75 217 ALA B N 1
ATOM 4812 C CA . ALA B 1 217 ? 58.633 10.979 71.579 1.00 45.87 217 ALA B CA 1
ATOM 4813 C C . ALA B 1 217 ? 57.680 10.550 70.481 1.00 44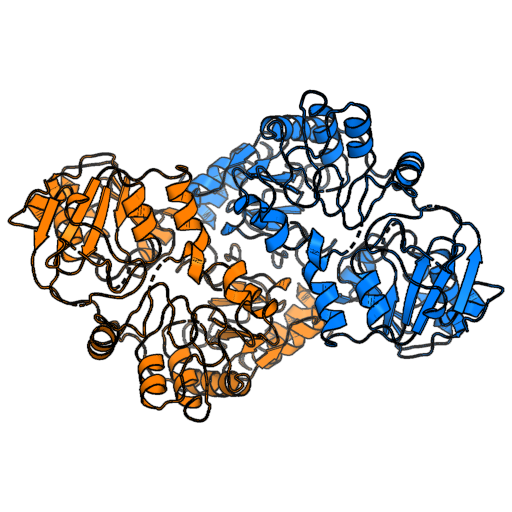.92 217 ALA B C 1
ATOM 4814 O O . ALA B 1 217 ? 57.703 9.407 70.039 1.00 44.85 217 ALA B O 1
ATOM 4816 N N . VAL B 1 218 ? 56.836 11.472 70.040 1.00 44.64 218 VAL B N 1
ATOM 4817 C CA . VAL B 1 218 ? 55.873 11.176 68.985 1.00 43.97 218 VAL B CA 1
ATOM 4818 C C . VAL B 1 218 ? 56.585 10.894 67.669 1.00 44.38 218 VAL B C 1
ATOM 4819 O O . VAL B 1 218 ? 56.275 9.933 66.962 1.00 44.75 218 VAL B O 1
ATOM 4823 N N . LEU B 1 219 ? 57.539 11.755 67.341 1.00 45.00 219 LEU B N 1
ATOM 4824 C CA . LEU B 1 219 ? 58.301 11.619 66.108 1.00 44.69 219 LEU B CA 1
ATOM 4825 C C . LEU B 1 219 ? 59.083 10.319 66.080 1.00 44.50 219 LEU B C 1
ATOM 4826 O O . LEU B 1 219 ? 59.201 9.682 65.038 1.00 43.12 219 LEU B O 1
ATOM 4831 N N . SER B 1 220 ? 59.605 9.919 67.232 1.00 45.01 220 SER B N 1
ATOM 4832 C CA . SER B 1 220 ? 60.361 8.683 67.313 1.00 46.54 220 SER B CA 1
ATOM 4833 C C . SER B 1 220 ? 59.474 7.460 67.053 1.00 46.75 220 SER B C 1
ATOM 4834 O O . SER B 1 220 ? 59.977 6.388 66.724 1.00 48.74 220 SER B O 1
ATOM 4837 N N . CYS B 1 221 ? 58.158 7.611 67.177 1.00 46.46 221 CYS B N 1
ATOM 4838 C CA . CYS B 1 221 ? 57.244 6.486 66.939 1.00 45.65 221 CYS B CA 1
ATOM 4839 C C . CYS B 1 221 ? 56.643 6.529 65.540 1.00 46.09 221 CYS B C 1
ATOM 4840 O O . CYS B 1 221 ? 55.754 5.739 65.213 1.00 45.12 221 CYS B O 1
ATOM 4843 N N . LEU B 1 222 ? 57.119 7.452 64.712 1.00 45.89 222 LEU B N 1
ATOM 4844 C CA . LEU B 1 222 ? 56.607 7.582 63.358 1.00 45.82 222 LEU B CA 1
ATOM 4845 C C . LEU B 1 222 ? 57.594 7.050 62.332 1.00 46.90 222 LEU B C 1
ATOM 4846 O O . LEU B 1 222 ? 57.342 7.128 61.125 1.00 46.54 222 LEU B O 1
ATOM 4851 N N . THR B 1 223 ? 58.715 6.509 62.809 1.00 48.60 223 THR B N 1
ATOM 4852 C CA . THR B 1 223 ? 59.760 5.984 61.926 1.00 48.40 223 THR B CA 1
ATOM 4853 C C . THR B 1 223 ? 59.272 4.836 61.070 1.00 47.91 223 THR B C 1
ATOM 4854 O O . THR B 1 223 ? 60.025 4.304 60.258 1.00 46.93 223 THR B O 1
ATOM 4858 N N . GLY B 1 224 ? 58.010 4.462 61.256 1.00 47.86 224 GLY B N 1
ATOM 4859 C CA . GLY B 1 224 ? 57.440 3.379 60.485 1.00 47.39 224 GLY B CA 1
ATOM 4860 C C . GLY B 1 224 ? 56.429 3.855 59.463 1.00 48.92 224 GLY B C 1
ATOM 4861 O O . GLY B 1 224 ? 56.036 3.098 58.571 1.00 48.48 224 GLY B O 1
ATOM 4862 N N . HIS B 1 225 ? 55.991 5.108 59.579 1.00 48.63 225 HIS B N 1
ATOM 4863 C CA . HIS B 1 225 ? 55.019 5.645 58.631 1.00 47.83 225 HIS B CA 1
ATOM 4864 C C . HIS B 1 225 ? 55.699 6.036 57.329 1.00 47.90 225 HIS B C 1
ATOM 4865 O O . HIS B 1 225 ? 56.897 5.840 57.168 1.00 48.39 225 HIS B O 1
ATOM 4872 N N . LYS B 1 226 ? 54.929 6.585 56.401 1.00 48.00 226 LYS B N 1
ATOM 4873 C CA . LYS B 1 226 ? 55.478 7.004 55.123 1.00 48.75 226 LYS B CA 1
ATOM 4874 C C . LYS B 1 226 ? 54.616 8.042 54.413 1.00 48.22 226 LYS B C 1
ATOM 4875 O O . LYS B 1 226 ? 53.415 8.143 54.659 1.00 48.71 226 LYS B O 1
ATOM 4881 N N . ASP B 1 227 ? 55.254 8.806 53.533 1.00 47.43 227 ASP B N 1
ATOM 4882 C CA . ASP B 1 227 ? 54.607 9.867 52.765 1.00 47.20 227 ASP B CA 1
ATOM 4883 C C . ASP B 1 227 ? 54.009 10.943 53.648 1.00 46.08 227 ASP B C 1
ATOM 4884 O O . ASP B 1 227 ? 53.007 11.560 53.290 1.00 47.33 227 ASP B O 1
ATOM 4889 N N . LEU B 1 228 ? 54.617 11.164 54.802 1.00 44.02 228 LEU B N 1
ATOM 4890 C CA . LEU B 1 228 ? 54.133 12.181 55.722 1.00 41.81 228 LEU B CA 1
ATOM 4891 C C . LEU B 1 228 ? 54.516 13.558 55.216 1.00 39.56 228 LEU B C 1
ATOM 4892 O O . LEU B 1 228 ? 55.565 13.733 54.596 1.00 40.17 228 LEU B O 1
ATOM 4897 N N . GLY B 1 229 ? 53.654 14.531 55.477 1.00 37.37 229 GLY B N 1
ATOM 4898 C CA . GLY B 1 229 ? 53.919 15.891 55.046 1.00 35.53 229 GLY B CA 1
ATOM 4899 C C . GLY B 1 229 ? 54.173 16.805 56.229 1.00 33.42 229 GLY B C 1
ATOM 4900 O O . GLY B 1 229 ? 53.982 16.417 57.379 1.00 32.11 229 GLY B O 1
ATOM 4901 N N . VAL B 1 230 ? 54.597 18.029 55.953 1.00 31.73 230 VAL B N 1
ATOM 4902 C CA . VAL B 1 230 ? 54.883 18.975 57.014 1.00 31.10 230 VAL B CA 1
ATOM 4903 C C . VAL B 1 230 ? 54.417 20.396 56.680 1.00 31.17 230 VAL B C 1
ATOM 4904 O O . VAL B 1 230 ? 54.834 20.981 55.683 1.00 30.84 230 VAL B O 1
ATOM 4908 N N . HIS B 1 231 ? 53.525 20.925 57.514 1.00 31.98 231 HIS B N 1
ATOM 4909 C CA . HIS B 1 231 ? 52.990 22.286 57.381 1.00 30.41 231 HIS B CA 1
ATOM 4910 C C . HIS B 1 231 ? 52.750 22.704 58.828 1.00 31.15 231 HIS B C 1
ATOM 4911 O O . HIS B 1 231 ? 51.666 22.520 59.378 1.00 29.68 231 HIS B O 1
ATOM 4918 N N . THR B 1 232 ? 53.771 23.290 59.435 1.00 32.22 232 THR B N 1
ATOM 4919 C CA . THR B 1 232 ? 53.714 23.627 60.842 1.00 33.24 232 THR B CA 1
ATOM 4920 C C . THR B 1 232 ? 54.179 25.042 61.175 1.00 33.51 232 THR B C 1
ATOM 4921 O O . THR B 1 232 ? 54.712 25.753 60.326 1.00 33.60 232 THR B O 1
ATOM 4925 N N . GLU B 1 233 ? 53.912 25.437 62.399 1.00 15.00 233 GLU B N 1
ATOM 4926 C CA . GLU B 1 233 ? 54.352 26.735 62.896 1.00 15.00 233 GLU B CA 1
ATOM 4927 C C . GLU B 1 233 ? 55.867 26.769 63.071 1.00 15.00 233 GLU B C 1
ATOM 4928 O O . GLU B 1 233 ? 56.526 27.771 62.878 1.00 34.21 233 GLU B O 1
ATOM 4933 N N . LEU B 1 234 ? 56.417 25.588 63.401 1.00 31.81 234 LEU B N 1
ATOM 4934 C CA . LEU B 1 234 ? 57.866 25.458 63.547 1.00 32.95 234 LEU B CA 1
ATOM 4935 C C . LEU B 1 234 ? 58.247 23.988 63.624 1.00 33.27 234 LEU B C 1
ATOM 4936 O O . LEU B 1 234 ? 57.386 23.135 63.805 1.00 31.67 234 LEU B O 1
ATOM 4941 N N . PHE B 1 235 ? 59.533 23.688 63.484 1.00 33.80 235 PHE B N 1
ATOM 4942 C CA . PHE B 1 235 ? 59.969 22.305 63.579 1.00 34.91 235 PHE B CA 1
ATOM 4943 C C . PHE B 1 235 ? 61.382 22.240 64.140 1.00 35.33 235 PHE B C 1
ATOM 4944 O O . PHE B 1 235 ? 62.104 23.244 64.164 1.00 35.04 235 PHE B O 1
ATOM 4952 N N . SER B 1 236 ? 61.764 21.075 64.644 1.00 35.64 236 SER B N 1
ATOM 4953 C CA . SER B 1 236 ? 63.105 20.934 65.188 1.00 36.99 236 SER B CA 1
ATOM 4954 C C . SER B 1 236 ? 63.762 19.681 64.679 1.00 37.71 236 SER B C 1
ATOM 4955 O O . SER B 1 236 ? 63.330 19.090 63.690 1.00 37.70 236 SER B O 1
ATOM 4958 N N . ASP B 1 237 ? 64.813 19.286 65.381 1.00 38.61 237 ASP B N 1
ATOM 4959 C CA . ASP B 1 237 ? 65.588 18.102 65.040 1.00 39.54 237 ASP B CA 1
ATOM 4960 C C . ASP B 1 237 ? 64.716 16.869 64.867 1.00 39.23 237 ASP B C 1
ATOM 4961 O O . ASP B 1 237 ? 65.013 16.008 64.051 1.00 38.54 237 ASP B O 1
ATOM 4966 N N . GLY B 1 238 ? 63.631 16.797 65.629 1.00 39.68 238 GLY B N 1
ATOM 4967 C CA . GLY B 1 238 ? 62.750 15.655 65.521 1.00 39.94 238 GLY B CA 1
ATOM 4968 C C . GLY B 1 238 ? 62.343 15.386 64.092 1.00 40.68 238 GLY B C 1
ATOM 4969 O O . GLY B 1 238 ? 62.406 14.249 63.622 1.00 39.80 238 GLY B O 1
ATOM 4970 N N . ILE B 1 239 ? 61.941 16.436 63.390 1.00 41.02 239 ILE B N 1
ATOM 4971 C CA . ILE B 1 239 ? 61.509 16.286 62.010 1.00 42.47 239 ILE B CA 1
ATOM 4972 C C . ILE B 1 239 ? 62.661 15.904 61.094 1.00 43.55 239 ILE B C 1
ATOM 4973 O O . ILE B 1 239 ? 62.542 15.007 60.263 1.00 43.57 239 ILE B O 1
ATOM 4978 N N . LEU B 1 240 ? 63.780 16.593 61.262 1.00 44.60 240 LEU B N 1
ATOM 4979 C CA . LEU B 1 240 ? 64.966 16.347 60.466 1.00 46.43 240 LEU B CA 1
ATOM 4980 C C . LEU B 1 240 ? 65.284 14.845 60.387 1.00 47.49 240 LEU B C 1
ATOM 4981 O O . LEU B 1 240 ? 65.613 14.332 59.318 1.00 47.51 240 LEU B O 1
ATOM 4986 N N . GLN B 1 241 ? 65.162 14.139 61.505 1.00 48.12 241 GLN B N 1
ATOM 4987 C CA . GLN B 1 241 ? 65.446 12.700 61.538 1.00 48.61 241 GLN B CA 1
ATOM 4988 C C . GLN B 1 241 ? 64.509 11.865 60.667 1.00 47.94 241 GLN B C 1
ATOM 4989 O O . GLN B 1 241 ? 64.929 10.889 60.060 1.00 48.00 241 GLN B O 1
ATOM 4995 N N . LEU B 1 242 ? 63.236 12.242 60.615 1.00 47.70 242 LEU B N 1
ATOM 4996 C CA . LEU B 1 242 ? 62.253 11.516 59.817 1.00 46.88 242 LEU B CA 1
ATOM 4997 C C . LEU B 1 242 ? 62.425 11.833 58.340 1.00 46.94 242 LEU B C 1
ATOM 4998 O O . LEU B 1 242 ? 62.018 11.063 57.472 1.00 46.39 242 LEU B O 1
ATOM 5003 N N . VAL B 1 243 ? 63.024 12.978 58.057 1.00 47.45 243 VAL B N 1
ATOM 5004 C CA . VAL B 1 243 ? 63.240 13.356 56.677 1.00 47.58 243 VAL B CA 1
ATOM 5005 C C . VAL B 1 243 ? 64.347 12.482 56.097 1.00 48.37 243 VAL B C 1
ATOM 5006 O O . VAL B 1 243 ? 64.203 11.937 55.005 1.00 48.59 243 VAL B O 1
ATOM 5010 N N . GLU B 1 244 ? 65.439 12.329 56.839 1.00 49.39 244 GLU B N 1
ATOM 5011 C CA . GLU B 1 244 ? 66.552 11.526 56.360 1.00 50.71 244 GLU B CA 1
ATOM 5012 C C . GLU B 1 244 ? 66.184 10.049 56.308 1.00 50.40 244 GLU B C 1
ATOM 5013 O O . GLU B 1 244 ? 66.885 9.233 55.694 1.00 50.56 244 GLU B O 1
ATOM 5019 N N . LYS B 1 245 ? 65.059 9.713 56.929 1.00 49.64 245 LYS B N 1
ATOM 5020 C CA . LYS B 1 245 ? 64.563 8.337 56.949 1.00 48.07 245 LYS B CA 1
ATOM 5021 C C . LYS B 1 245 ? 63.609 8.102 55.775 1.00 46.60 245 LYS B C 1
ATOM 5022 O O . LYS B 1 245 ? 63.183 6.978 55.530 1.00 46.41 245 LYS B O 1
ATOM 5028 N N . GLY B 1 246 ? 63.278 9.163 55.045 1.00 45.93 246 GLY B N 1
ATOM 5029 C CA . GLY B 1 246 ? 62.365 9.021 53.923 1.00 43.58 246 GLY B CA 1
ATOM 5030 C C . GLY B 1 246 ? 60.900 8.996 54.334 1.00 42.66 246 GLY B C 1
ATOM 5031 O O . GLY B 1 246 ? 60.009 8.991 53.484 1.00 42.02 246 GLY B O 1
ATOM 5032 N N . VAL B 1 247 ? 60.648 8.988 55.644 1.00 41.91 247 VAL B N 1
ATOM 5033 C CA . VAL B 1 247 ? 59.284 8.958 56.180 1.00 40.94 247 VAL B CA 1
ATOM 5034 C C . VAL B 1 247 ? 58.496 10.198 55.768 1.00 39.64 247 VAL B C 1
ATOM 5035 O O . VAL B 1 247 ? 57.293 10.132 55.540 1.00 40.54 247 VAL B O 1
ATOM 5039 N N . ILE B 1 248 ? 59.186 11.328 55.680 1.00 39.51 248 ILE B N 1
ATOM 5040 C CA . ILE B 1 248 ? 58.573 12.595 55.285 1.00 38.07 248 ILE B CA 1
ATOM 5041 C C . ILE B 1 248 ? 59.009 12.963 53.864 1.00 38.48 248 ILE B C 1
ATOM 5042 O O . ILE B 1 248 ? 60.200 12.982 53.566 1.00 38.73 248 ILE B O 1
ATOM 5047 N N . ASN B 1 249 ? 58.049 13.241 52.987 1.00 38.26 249 ASN B N 1
ATOM 5048 C CA . ASN B 1 249 ? 58.359 13.618 51.604 1.00 37.60 249 ASN B CA 1
ATOM 5049 C C . ASN B 1 249 ? 57.362 14.633 51.030 1.00 38.09 249 ASN B C 1
ATOM 5050 O O . ASN B 1 249 ? 57.460 15.020 49.862 1.00 38.55 249 ASN B O 1
ATOM 5055 N N . ASN B 1 250 ? 56.391 15.035 51.842 1.00 37.36 250 ASN B N 1
ATOM 5056 C CA . ASN B 1 250 ? 55.418 16.032 51.422 1.00 37.80 250 ASN B CA 1
ATOM 5057 C C . ASN B 1 250 ? 54.759 15.716 50.090 1.00 38.45 250 ASN B C 1
ATOM 5058 O O . ASN B 1 250 ? 54.290 16.613 49.383 1.00 38.39 250 ASN B O 1
ATOM 5063 N N . THR B 1 251 ? 54.710 14.438 49.753 1.00 38.80 251 THR B N 1
ATOM 5064 C CA . THR B 1 251 ? 54.109 14.015 48.501 1.00 39.31 251 THR B CA 1
ATOM 5065 C C . THR B 1 251 ? 52.590 14.144 48.499 1.00 40.66 251 THR B C 1
ATOM 5066 O O . THR B 1 251 ? 51.993 14.386 47.454 1.00 41.68 251 THR B O 1
ATOM 5070 N N . LYS B 1 252 ? 51.961 14.008 49.662 1.00 40.84 252 LYS B N 1
ATOM 5071 C CA . LYS B 1 252 ? 50.504 14.066 49.724 1.00 41.65 252 LYS B CA 1
ATOM 5072 C C . LYS B 1 252 ? 49.871 15.419 50.022 1.00 41.79 252 LYS B C 1
ATOM 5073 O O . LYS B 1 252 ? 48.660 15.514 50.191 1.00 42.12 252 LYS B O 1
ATOM 5079 N N . LYS B 1 253 ? 50.678 16.470 50.071 1.00 42.08 253 LYS B N 1
ATOM 5080 C CA . LYS B 1 253 ? 50.163 17.804 50.332 1.00 41.45 253 LYS B CA 1
ATOM 5081 C C . LYS B 1 253 ? 49.658 18.438 49.039 1.00 43.38 253 LYS B C 1
ATOM 5082 O O . LYS B 1 253 ? 50.063 18.036 47.948 1.00 45.21 253 LYS B O 1
ATOM 5088 N N . ARG B 1 254 ? 48.774 19.426 49.150 1.00 43.29 254 ARG B N 1
ATOM 5089 C CA . ARG B 1 254 ? 48.254 20.097 47.963 1.00 43.12 254 ARG B CA 1
ATOM 5090 C C . ARG B 1 254 ? 48.769 21.524 47.918 1.00 43.02 254 ARG B C 1
ATOM 5091 O O . ARG B 1 254 ? 48.792 22.158 46.863 1.00 44.14 254 ARG B O 1
ATOM 5099 N N . PHE B 1 255 ? 49.181 22.030 49.076 1.00 42.47 255 PHE B N 1
ATOM 5100 C CA . PHE B 1 255 ? 49.701 23.384 49.170 1.00 40.91 255 PHE B CA 1
ATOM 5101 C C . PHE B 1 255 ? 51.191 23.265 49.401 1.00 40.66 255 PHE B C 1
ATOM 5102 O O . PHE B 1 255 ? 51.631 22.887 50.483 1.00 40.01 255 PHE B O 1
ATOM 5110 N N . TYR B 1 256 ? 51.954 23.593 48.359 1.00 41.16 256 TYR B N 1
ATOM 5111 C CA . TYR B 1 256 ? 53.410 23.503 48.373 1.00 41.32 256 TYR B CA 1
ATOM 5112 C C . TYR B 1 256 ? 53.855 22.056 48.580 1.00 41.00 256 TYR B C 1
ATOM 5113 O O . TYR B 1 256 ? 54.517 21.732 49.559 1.00 40.49 256 TYR B O 1
ATOM 5122 N N . PRO B 1 257 ? 53.473 21.163 47.660 1.00 41.54 257 PRO B N 1
ATOM 5123 C CA . PRO B 1 257 ? 53.860 19.751 47.778 1.00 42.56 257 PRO B CA 1
ATOM 5124 C C . PRO B 1 257 ? 55.360 19.546 47.543 1.00 42.45 257 PRO B C 1
ATOM 5125 O O . PRO B 1 257 ? 55.999 20.332 46.847 1.00 41.31 257 PRO B O 1
ATOM 5129 N N . GLY B 1 258 ? 55.913 18.495 48.141 1.00 41.46 258 GLY B N 1
ATOM 5130 C CA . GLY B 1 258 ? 57.328 18.230 47.991 1.00 39.55 258 GLY B CA 1
ATOM 5131 C C . GLY B 1 258 ? 58.210 19.071 48.903 1.00 38.25 258 GLY B C 1
ATOM 5132 O O . GLY B 1 258 ? 59.393 18.777 49.053 1.00 37.59 258 GLY B O 1
ATOM 5133 N N . LYS B 1 259 ? 57.645 20.104 49.531 1.00 38.18 259 LYS B N 1
ATOM 5134 C CA . LYS B 1 259 ? 58.420 20.975 50.410 1.00 38.20 259 LYS B CA 1
ATOM 5135 C C . LYS B 1 259 ? 57.901 21.089 51.849 1.00 36.67 259 LYS B C 1
ATOM 5136 O O . LYS B 1 259 ? 56.702 20.959 52.112 1.00 35.18 259 LYS B O 1
ATOM 5142 N N . LEU B 1 260 ? 58.814 21.336 52.783 1.00 35.52 260 LEU B N 1
ATOM 5143 C CA . LEU B 1 260 ? 58.439 21.515 54.174 1.00 35.80 260 LEU B CA 1
ATOM 5144 C C . LEU B 1 260 ? 58.091 22.994 54.330 1.00 34.56 260 LEU B C 1
ATOM 5145 O O . LEU B 1 260 ? 58.750 23.834 53.740 1.00 35.95 260 LEU B O 1
ATOM 5150 N N . VAL B 1 261 ? 57.066 23.306 55.121 1.00 32.68 261 VAL B N 1
ATOM 5151 C CA . VAL B 1 261 ? 56.650 24.688 55.322 1.00 30.30 261 VAL B CA 1
ATOM 5152 C C . VAL B 1 261 ? 56.528 25.008 56.823 1.00 30.03 261 VAL B C 1
ATOM 5153 O O . VAL B 1 261 ? 56.003 24.209 57.598 1.00 29.46 261 VAL B O 1
ATOM 5157 N N . THR B 1 262 ? 57.043 26.164 57.226 1.00 27.69 262 THR B N 1
ATOM 5158 C CA . THR B 1 262 ? 56.959 26.613 58.611 1.00 28.77 262 THR B CA 1
ATOM 5159 C C . THR B 1 262 ? 57.128 28.112 58.703 1.00 27.98 262 THR B C 1
ATOM 5160 O O . THR B 1 262 ? 57.471 28.777 57.726 1.00 26.71 262 THR B O 1
ATOM 5164 N N . GLY B 1 263 ? 56.897 28.626 59.910 1.00 27.37 263 GLY B N 1
ATOM 5165 C CA . GLY B 1 263 ? 57.052 30.050 60.158 1.00 28.56 263 GLY B CA 1
ATOM 5166 C C . GLY B 1 263 ? 58.441 30.302 60.699 1.00 28.83 263 GLY B C 1
ATOM 5167 O O . GLY B 1 263 ? 58.976 31.396 60.534 1.00 29.17 263 GLY B O 1
ATOM 5168 N N . PHE B 1 264 ? 59.003 29.288 61.363 1.00 28.36 264 PHE B N 1
ATOM 5169 C CA . PHE B 1 264 ? 60.344 29.357 61.927 1.00 29.44 264 PHE B CA 1
ATOM 5170 C C . PHE B 1 264 ? 60.891 27.997 62.341 1.00 30.09 264 PHE B C 1
ATOM 5171 O O . PHE B 1 264 ? 60.204 26.972 62.241 1.00 28.90 264 PHE B O 1
ATOM 5179 N N . ALA B 1 265 ? 62.144 27.991 62.783 1.00 30.39 265 ALA B N 1
ATOM 5180 C CA . ALA B 1 265 ? 62.818 26.768 63.196 1.00 30.22 265 ALA B CA 1
ATOM 5181 C C . ALA B 1 265 ? 63.659 27.000 64.437 1.00 30.45 265 ALA B C 1
ATOM 5182 O O . ALA B 1 265 ? 64.089 28.117 64.709 1.00 29.90 265 ALA B O 1
ATOM 5184 N N . LEU B 1 266 ? 63.914 25.926 65.174 1.00 31.12 266 LEU B N 1
ATOM 5185 C CA . LEU B 1 266 ? 64.697 26.021 66.402 1.00 31.55 266 LEU B CA 1
ATOM 5186 C C . LEU B 1 266 ? 65.290 24.645 66.702 1.00 31.12 266 LEU B C 1
ATOM 5187 O O . LEU B 1 266 ? 64.565 23.651 66.709 1.00 31.36 266 LEU B O 1
ATOM 5192 N N . GLY B 1 267 ? 66.603 24.583 66.945 1.00 31.17 267 GLY B N 1
ATOM 5193 C CA . GLY B 1 267 ? 67.230 23.307 67.233 1.00 31.10 267 GLY B CA 1
ATOM 5194 C C . GLY B 1 267 ? 68.738 23.346 67.164 1.00 32.67 267 GLY B C 1
ATOM 5195 O O . GLY B 1 267 ? 69.336 24.411 67.323 1.00 32.85 267 GLY B O 1
ATOM 5196 N N . SER B 1 268 ? 69.364 22.200 66.912 1.00 33.71 268 SER B N 1
ATOM 5197 C CA . SER B 1 268 ? 70.822 22.152 66.847 1.00 34.12 268 SER B CA 1
ATOM 5198 C C . SER B 1 268 ? 71.417 22.738 65.563 1.00 34.34 268 SER B C 1
ATOM 5199 O O . SER B 1 268 ? 70.703 23.093 64.626 1.00 34.19 268 SER B O 1
ATOM 5202 N N . GLN B 1 269 ? 72.744 22.821 65.517 1.00 35.24 269 GLN B N 1
ATOM 5203 C CA . GLN B 1 269 ? 73.423 23.371 64.350 1.00 35.10 269 GLN B CA 1
ATOM 5204 C C . GLN B 1 269 ? 73.190 22.518 63.110 1.00 35.02 269 GLN B C 1
ATOM 5205 O O . GLN B 1 269 ? 73.277 23.025 61.988 1.00 35.98 269 GLN B O 1
ATOM 5211 N N . LYS B 1 270 ? 72.900 21.235 63.303 1.00 35.31 270 LYS B N 1
ATOM 5212 C CA . LYS B 1 270 ? 72.637 20.333 62.191 1.00 35.72 270 LYS B CA 1
ATOM 5213 C C . LYS B 1 270 ? 71.348 20.795 61.506 1.00 34.90 270 LYS B C 1
ATOM 5214 O O . LYS B 1 270 ? 71.223 20.768 60.274 1.00 35.55 270 LYS B O 1
ATOM 5220 N N . LEU B 1 271 ? 70.378 21.211 62.307 1.00 33.69 271 LEU B N 1
ATOM 5221 C CA . LEU B 1 271 ? 69.104 21.661 61.747 1.00 33.05 271 LEU B CA 1
ATOM 5222 C C . LEU B 1 271 ? 69.347 22.914 60.930 1.00 31.02 271 LEU B C 1
ATOM 5223 O O . LEU B 1 271 ? 68.954 22.999 59.767 1.00 31.32 271 LEU B O 1
ATOM 5228 N N . TYR B 1 272 ? 70.014 23.885 61.533 1.00 30.21 272 TYR B N 1
ATOM 5229 C CA . TYR B 1 272 ? 70.265 25.145 60.853 1.00 30.00 272 TYR B CA 1
ATOM 5230 C C . TYR B 1 272 ? 71.068 24.928 59.581 1.00 30.21 272 TYR B C 1
ATOM 5231 O O . TYR B 1 272 ? 71.052 25.737 58.655 1.00 28.98 272 TYR B O 1
ATOM 5240 N N . ASP B 1 273 ? 71.779 23.818 59.556 1.00 31.68 273 ASP B N 1
ATOM 5241 C CA . ASP B 1 273 ? 72.606 23.473 58.429 1.00 32.47 273 ASP B CA 1
ATOM 5242 C C . ASP B 1 273 ? 71.745 22.905 57.320 1.00 31.91 273 ASP B C 1
ATOM 5243 O O . ASP B 1 273 ? 72.007 23.089 56.131 1.00 30.32 273 ASP B O 1
ATOM 5248 N N . TYR B 1 274 ? 70.715 22.186 57.746 1.00 31.57 274 TYR B N 1
ATOM 5249 C CA . TYR B 1 274 ? 69.793 21.554 56.826 1.00 32.18 274 TYR B CA 1
ATOM 5250 C C . TYR B 1 274 ? 68.904 22.595 56.175 1.00 30.70 274 TYR B C 1
ATOM 5251 O O . TYR B 1 274 ? 68.680 22.550 54.976 1.00 31.30 274 TYR B O 1
ATOM 5260 N N . VAL B 1 275 ? 68.401 23.542 56.953 1.00 29.41 275 VAL B N 1
ATOM 5261 C CA . VAL B 1 275 ? 67.526 24.554 56.370 1.00 28.57 275 VAL B CA 1
ATOM 5262 C C . VAL B 1 275 ? 68.316 25.592 55.583 1.00 28.87 275 VAL B C 1
ATOM 5263 O O . VAL B 1 275 ? 67.775 26.243 54.705 1.00 30.02 275 VAL B O 1
ATOM 5267 N N . ASP B 1 276 ? 69.600 25.730 55.880 1.00 30.20 276 ASP B N 1
ATOM 5268 C CA . ASP B 1 276 ? 70.414 26.714 55.186 1.00 30.84 276 ASP B CA 1
ATOM 5269 C C . ASP B 1 276 ? 70.403 26.609 53.655 1.00 31.22 276 ASP B C 1
ATOM 5270 O O . ASP B 1 276 ? 70.923 25.666 53.073 1.00 30.69 276 ASP B O 1
ATOM 5275 N N . ASP B 1 277 ? 69.778 27.585 53.016 1.00 32.78 277 ASP B N 1
ATOM 5276 C CA . ASP B 1 277 ? 69.713 27.627 51.562 1.00 34.02 277 ASP B CA 1
ATOM 5277 C C . ASP B 1 277 ? 69.182 26.325 50.961 1.00 33.53 277 ASP B C 1
ATOM 5278 O O . ASP B 1 277 ? 69.655 25.890 49.908 1.00 33.22 277 ASP B O 1
ATOM 5283 N N . ASN B 1 278 ? 68.203 25.714 51.624 1.00 32.12 278 ASN B N 1
ATOM 5284 C CA . ASN B 1 278 ? 67.619 24.451 51.168 1.00 31.38 278 ASN B CA 1
ATOM 5285 C C . ASN B 1 278 ? 66.286 24.659 50.453 1.00 31.34 278 ASN B C 1
ATOM 5286 O O . ASN B 1 278 ? 65.279 24.960 51.078 1.00 30.13 278 ASN B O 1
ATOM 5291 N N . PRO B 1 279 ? 66.267 24.469 49.121 1.00 31.54 279 PRO B N 1
ATOM 5292 C CA . PRO B 1 279 ? 65.067 24.629 48.289 1.00 30.78 279 PRO B CA 1
ATOM 5293 C C . PRO B 1 279 ? 63.861 23.827 48.769 1.00 29.52 279 PRO B C 1
ATOM 5294 O O . PRO B 1 279 ? 62.726 24.177 48.477 1.00 30.00 279 PRO B O 1
ATOM 5298 N N . ALA B 1 280 ? 64.109 22.732 49.474 1.00 27.72 280 ALA B N 1
ATOM 5299 C CA . ALA B 1 280 ? 63.024 21.900 49.952 1.00 28.53 280 ALA B CA 1
ATOM 5300 C C . ALA B 1 280 ? 62.359 22.428 51.240 1.00 29.07 280 ALA B C 1
ATOM 5301 O O . ALA B 1 280 ? 61.266 21.988 51.593 1.00 28.13 280 ALA B O 1
ATOM 5303 N N . VAL B 1 281 ? 63.005 23.370 51.923 1.00 28.95 281 VAL B N 1
ATOM 5304 C CA . VAL B 1 281 ? 62.448 23.934 53.149 1.00 29.75 281 VAL B CA 1
ATOM 5305 C C . VAL B 1 281 ? 62.005 25.380 52.940 1.00 30.45 281 VAL B C 1
ATOM 5306 O O . VAL B 1 281 ? 62.811 26.256 52.632 1.00 31.59 281 VAL B O 1
ATOM 5310 N N . ILE B 1 282 ? 60.718 25.627 53.118 1.00 30.62 282 ILE B N 1
ATOM 5311 C CA . ILE B 1 282 ? 60.179 26.960 52.934 1.00 31.75 282 ILE B CA 1
ATOM 5312 C C . ILE B 1 282 ? 59.650 27.611 54.221 1.00 32.33 282 ILE B C 1
ATOM 5313 O O . ILE B 1 282 ? 58.698 27.131 54.849 1.00 32.65 282 ILE B O 1
ATOM 5318 N N . PHE B 1 283 ? 60.297 28.706 54.598 1.00 31.87 283 PHE B N 1
ATOM 5319 C CA . PHE B 1 283 ? 59.926 29.488 55.752 1.00 32.36 283 PHE B CA 1
ATOM 5320 C C . PHE B 1 283 ? 58.964 30.519 55.227 1.00 35.13 283 PHE B C 1
ATOM 5321 O O . PHE B 1 283 ? 59.342 31.438 54.507 1.00 35.40 283 PHE B O 1
ATOM 5337 N N . ASP B 1 285 ? 55.568 33.270 55.847 1.00 42.34 285 ASP B N 1
ATOM 5338 C CA . ASP B 1 285 ? 54.997 34.275 56.744 1.00 42.43 285 ASP B CA 1
ATOM 5339 C C . ASP B 1 285 ? 53.829 33.694 57.551 1.00 41.39 285 ASP B C 1
ATOM 5340 O O . ASP B 1 285 ? 52.902 33.131 56.972 1.00 41.61 285 ASP B O 1
ATOM 5345 N N . ILE B 1 286 ? 53.872 33.832 58.876 1.00 38.86 286 ILE B N 1
ATOM 5346 C CA . ILE B 1 286 ? 52.813 33.288 59.725 1.00 39.27 286 ILE B CA 1
ATOM 5347 C C . ILE B 1 286 ? 51.396 33.676 59.301 1.00 37.31 286 ILE B C 1
ATOM 5348 O O . ILE B 1 286 ? 50.445 32.957 59.591 1.00 36.66 286 ILE B O 1
ATOM 5353 N N . GLU B 1 287 ? 51.244 34.813 58.631 1.00 37.01 287 GLU B N 1
ATOM 5354 C CA . GLU B 1 287 ? 49.916 35.231 58.194 1.00 38.07 287 GLU B CA 1
ATOM 5355 C C . GLU B 1 287 ? 49.329 34.208 57.231 1.00 36.85 287 GLU B C 1
ATOM 5356 O O . GLU B 1 287 ? 48.114 34.130 57.069 1.00 37.14 287 GLU B O 1
ATOM 5362 N N . GLN B 1 288 ? 50.205 33.420 56.612 1.00 36.10 288 GLN B N 1
ATOM 5363 C CA . GLN B 1 288 ? 49.808 32.380 55.673 1.00 37.15 288 GLN B CA 1
ATOM 5364 C C . GLN B 1 288 ? 49.907 30.974 56.276 1.00 35.76 288 GLN B C 1
ATOM 5365 O O . GLN B 1 288 ? 48.938 30.216 56.258 1.00 34.87 288 GLN B O 1
ATOM 5371 N N . VAL B 1 289 ? 51.081 30.626 56.796 1.00 35.30 289 VAL B N 1
ATOM 5372 C CA . VAL B 1 289 ? 51.279 29.305 57.376 1.00 35.87 289 VAL B CA 1
ATOM 5373 C C . VAL B 1 289 ? 50.270 29.004 58.473 1.00 36.43 289 VAL B C 1
ATOM 5374 O O . VAL B 1 289 ? 49.834 27.858 58.619 1.00 35.64 289 VAL B O 1
ATOM 5378 N N . ASN B 1 290 ? 49.891 30.032 59.232 1.00 36.63 290 ASN B N 1
ATOM 5379 C CA . ASN B 1 290 ? 48.930 29.869 60.317 1.00 38.33 290 ASN B CA 1
ATOM 5380 C C . ASN B 1 290 ? 47.525 30.332 59.957 1.00 39.50 290 ASN B C 1
ATOM 5381 O O . ASN B 1 290 ? 46.725 30.685 60.838 1.00 38.02 290 ASN B O 1
ATOM 5386 N N . ASP B 1 291 ? 47.236 30.335 58.656 1.00 40.45 291 ASP B N 1
ATOM 5387 C CA . ASP B 1 291 ? 45.925 30.733 58.153 1.00 41.59 291 ASP B CA 1
ATOM 5388 C C . ASP B 1 291 ? 45.071 29.477 57.940 1.00 41.00 291 ASP B C 1
ATOM 5389 O O . ASP B 1 291 ? 45.357 28.665 57.065 1.00 40.35 291 ASP B O 1
ATOM 5394 N N . THR B 1 292 ? 44.025 29.329 58.751 1.00 40.13 292 THR B N 1
ATOM 5395 C CA . THR B 1 292 ? 43.147 28.171 58.668 1.00 38.94 292 THR B CA 1
ATOM 5396 C C . THR B 1 292 ? 42.664 27.931 57.248 1.00 38.35 292 THR B C 1
ATOM 5397 O O . THR B 1 292 ? 42.482 26.789 56.825 1.00 38.12 292 THR B O 1
ATOM 5401 N N . SER B 1 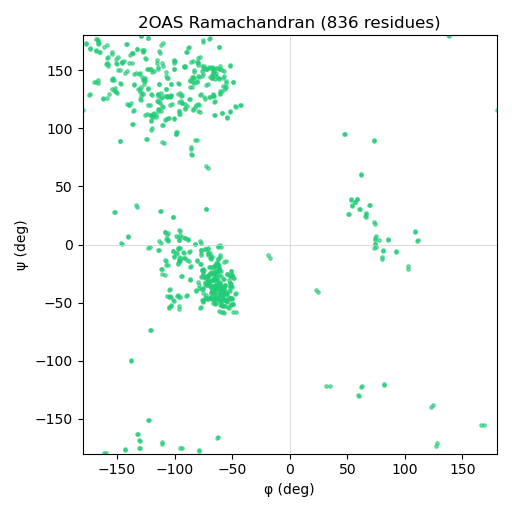293 ? 42.463 29.010 56.508 1.00 38.52 293 SER B N 1
ATOM 5402 C CA . SER B 1 293 ? 42.017 28.909 55.123 1.00 39.70 293 SER B CA 1
ATOM 5403 C C . SER B 1 293 ? 43.047 28.161 54.257 1.00 39.28 293 SER B C 1
ATOM 5404 O O . SER B 1 293 ? 42.684 27.490 53.293 1.00 38.94 293 SER B O 1
ATOM 5407 N N . ILE B 1 294 ? 44.326 28.268 54.616 1.00 37.77 294 ILE B N 1
ATOM 5408 C CA . ILE B 1 294 ? 45.385 27.593 53.880 1.00 37.45 294 ILE B CA 1
ATOM 5409 C C . ILE B 1 294 ? 45.650 26.194 54.423 1.00 37.58 294 ILE B C 1
ATOM 5410 O O . ILE B 1 294 ? 45.822 25.250 53.654 1.00 37.81 294 ILE B O 1
ATOM 5415 N N . ILE B 1 295 ? 45.687 26.069 55.745 1.00 37.29 295 ILE B N 1
ATOM 5416 C CA . ILE B 1 295 ? 45.940 24.786 56.395 1.00 38.73 295 ILE B CA 1
ATOM 5417 C C . ILE B 1 295 ? 44.962 23.687 55.965 1.00 39.50 295 ILE B C 1
ATOM 5418 O O . ILE B 1 295 ? 45.363 22.543 55.748 1.00 39.11 295 ILE B O 1
ATOM 5423 N N . ARG B 1 296 ? 43.682 24.048 55.860 1.00 40.49 296 ARG B N 1
ATOM 5424 C CA . ARG B 1 296 ? 42.625 23.122 55.447 1.00 41.52 296 ARG B CA 1
ATOM 5425 C C . ARG B 1 296 ? 42.817 22.614 54.013 1.00 40.99 296 ARG B C 1
ATOM 5426 O O . ARG B 1 296 ? 42.192 21.635 53.619 1.00 41.39 296 ARG B O 1
ATOM 5434 N N . LYS B 1 297 ? 43.665 23.283 53.235 1.00 40.78 297 LYS B N 1
ATOM 5435 C CA . LYS B 1 297 ? 43.897 22.862 51.850 1.00 40.52 297 LYS B CA 1
ATOM 5436 C C . LYS B 1 297 ? 44.588 21.504 51.755 1.00 39.14 297 LYS B C 1
ATOM 5437 O O . LYS B 1 297 ? 44.437 20.804 50.757 1.00 37.69 297 LYS B O 1
ATOM 5443 N N . ASN B 1 298 ? 45.335 21.133 52.790 1.00 38.76 298 ASN B N 1
ATOM 5444 C CA . ASN B 1 298 ? 46.023 19.845 52.798 1.00 39.28 298 ASN B CA 1
ATOM 5445 C C . ASN B 1 298 ? 45.179 18.784 53.485 1.00 39.54 298 ASN B C 1
ATOM 5446 O O . ASN B 1 298 ? 44.715 18.974 54.610 1.00 39.96 298 ASN B O 1
ATOM 5451 N N . PRO B 1 299 ? 44.977 17.644 52.816 1.00 39.66 299 PRO B N 1
ATOM 5452 C CA . PRO B 1 299 ? 44.185 16.532 53.365 1.00 38.87 299 PRO B CA 1
ATOM 5453 C C . PRO B 1 299 ? 44.903 15.797 54.479 1.00 38.27 299 PRO B C 1
ATOM 5454 O O . PRO B 1 299 ? 46.128 15.764 54.533 1.00 37.52 299 PRO B O 1
ATOM 5458 N N . ASN B 1 300 ? 44.126 15.228 55.386 1.00 38.85 300 ASN B N 1
ATOM 5459 C CA . ASN B 1 300 ? 44.686 14.469 56.501 1.00 39.18 300 ASN B CA 1
ATOM 5460 C C . ASN B 1 300 ? 45.648 15.238 57.402 1.00 37.93 300 ASN B C 1
ATOM 5461 O O . ASN B 1 300 ? 46.654 14.693 57.840 1.00 39.06 300 ASN B O 1
ATOM 5466 N N . VAL B 1 301 ? 45.338 16.498 57.673 1.00 36.72 301 VAL B N 1
ATOM 5467 C CA . VAL B 1 301 ? 46.171 17.304 58.556 1.00 36.67 301 VAL B CA 1
ATOM 5468 C C . VAL B 1 301 ? 46.162 16.669 59.958 1.00 37.28 301 VAL B C 1
ATOM 5469 O O . VAL B 1 301 ? 45.134 16.203 60.423 1.00 35.30 301 VAL B O 1
ATOM 5481 N N . ALA B 1 303 ? 47.255 17.814 63.589 1.00 36.37 303 ALA B N 1
ATOM 5482 C CA . ALA B 1 303 ? 47.709 18.891 64.431 1.00 35.24 303 ALA B CA 1
ATOM 5483 C C . ALA B 1 303 ? 47.921 18.423 65.859 1.00 34.65 303 ALA B C 1
ATOM 5484 O O . ALA B 1 303 ? 46.987 18.033 66.534 1.00 35.29 303 ALA B O 1
ATOM 5486 N N . ILE B 1 304 ? 49.161 18.472 66.316 1.00 34.54 304 ILE B N 1
ATOM 5487 C CA . ILE B 1 304 ? 49.482 18.039 67.671 1.00 34.63 304 ILE B CA 1
ATOM 5488 C C . ILE B 1 304 ? 50.053 19.183 68.504 1.00 34.42 304 ILE B C 1
ATOM 5489 O O . ILE B 1 304 ? 51.157 19.664 68.252 1.00 34.62 304 ILE B O 1
ATOM 5494 N N . ASN B 1 305 ? 49.302 19.600 69.517 1.00 33.99 305 ASN B N 1
ATOM 5495 C CA . ASN B 1 305 ? 49.744 20.690 70.374 1.00 33.63 305 ASN B CA 1
ATOM 5496 C C . ASN B 1 305 ? 49.653 20.297 71.829 1.00 33.83 305 ASN B C 1
ATOM 5497 O O . ASN B 1 305 ? 49.231 19.190 72.143 1.00 32.78 305 ASN B O 1
ATOM 5502 N N . SER B 1 306 ? 50.047 21.204 72.718 1.00 33.86 306 SER B N 1
ATOM 5503 C CA . SER B 1 306 ? 50.009 20.915 74.139 1.00 33.94 306 SER B CA 1
ATOM 5504 C C . SER B 1 306 ? 49.171 21.941 74.882 1.00 34.53 306 SER B C 1
ATOM 5505 O O . SER B 1 306 ? 48.665 22.887 74.281 1.00 35.17 306 SER B O 1
ATOM 5508 N N . ALA B 1 307 ? 49.025 21.741 76.189 1.00 31.98 307 ALA B N 1
ATOM 5509 C CA . ALA B 1 307 ? 48.246 22.645 77.024 1.00 31.59 307 ALA B CA 1
ATOM 5510 C C . ALA B 1 307 ? 48.701 22.626 78.479 1.00 31.59 307 ALA B C 1
ATOM 5511 O O . ALA B 1 307 ? 49.435 21.739 78.906 1.00 30.98 307 ALA B O 1
ATOM 5513 N N . LEU B 1 308 ? 48.256 23.616 79.233 1.00 32.51 308 LEU B N 1
ATOM 5514 C CA . LEU B 1 308 ? 48.608 23.720 80.643 1.00 33.15 308 LEU B CA 1
ATOM 5515 C C . LEU B 1 308 ? 47.517 23.150 81.534 1.00 32.30 308 LEU B C 1
ATOM 5516 O O . LEU B 1 308 ? 47.806 22.439 82.476 1.00 32.16 308 LEU B O 1
ATOM 5521 N N . GLN B 1 309 ? 46.263 23.466 81.227 1.00 32.47 309 GLN B N 1
ATOM 5522 C CA . GLN B 1 309 ? 45.147 22.980 82.027 1.00 34.01 309 GLN B CA 1
ATOM 5523 C C . GLN B 1 309 ? 43.905 22.757 81.164 1.00 33.83 309 GLN B C 1
ATOM 5524 O O . GLN B 1 309 ? 43.598 23.552 80.271 1.00 33.21 309 GLN B O 1
ATOM 5530 N N . VAL B 1 310 ? 43.199 21.660 81.439 1.00 33.65 310 VAL B N 1
ATOM 5531 C CA . VAL B 1 310 ? 41.983 21.304 80.718 1.00 31.91 310 VAL B CA 1
ATOM 5532 C C . VAL B 1 310 ? 40.876 20.942 81.700 1.00 32.82 310 VAL B C 1
ATOM 5533 O O . VAL B 1 310 ? 41.114 20.171 82.631 1.00 33.88 310 VAL B O 1
ATOM 5537 N N . ASP B 1 311 ? 39.671 21.472 81.499 1.00 32.84 311 ASP B N 1
ATOM 5538 C CA . ASP B 1 311 ? 38.557 21.156 82.395 1.00 33.28 311 ASP B CA 1
ATOM 5539 C C . ASP B 1 311 ? 37.778 19.924 81.940 1.00 31.13 311 ASP B C 1
ATOM 5540 O O . ASP B 1 311 ? 37.928 19.468 80.808 1.00 30.04 311 ASP B O 1
ATOM 5545 N N . LEU B 1 312 ? 36.943 19.389 82.824 1.00 30.09 312 LEU B N 1
ATOM 5546 C CA . LEU B 1 312 ? 36.173 18.183 82.488 1.00 29.76 312 LEU B CA 1
ATOM 5547 C C . LEU B 1 312 ? 35.249 18.377 81.306 1.00 28.30 312 LEU B C 1
ATOM 5548 O O . LEU B 1 312 ? 34.577 17.445 80.891 1.00 27.18 312 LEU B O 1
ATOM 5553 N N . THR B 1 313 ? 35.233 19.575 80.740 1.00 28.65 313 THR B N 1
ATOM 5554 C CA . THR B 1 313 ? 34.322 19.818 79.650 1.00 30.78 313 THR B CA 1
ATOM 5555 C C . THR B 1 313 ? 35.050 19.902 78.310 1.00 32.00 313 THR B C 1
ATOM 5556 O O . THR B 1 313 ? 34.452 19.740 77.240 1.00 32.70 313 THR B O 1
ATOM 5560 N N . GLY B 1 314 ? 36.358 20.103 78.381 1.00 31.06 314 GLY B N 1
ATOM 5561 C CA . GLY B 1 314 ? 37.139 20.215 77.177 1.00 31.07 314 GLY B CA 1
ATOM 5562 C C . GLY B 1 314 ? 37.674 21.616 76.931 1.00 31.19 314 GLY B C 1
ATOM 5563 O O . GLY B 1 314 ? 38.286 21.843 75.890 1.00 30.74 314 GLY B O 1
ATOM 5564 N N . GLN B 1 315 ? 37.450 22.567 77.838 1.00 30.75 315 GLN B N 1
ATOM 5565 C CA . GLN B 1 315 ? 37.993 23.912 77.608 1.00 31.57 315 GLN B CA 1
ATOM 5566 C C . GLN B 1 315 ? 39.488 23.840 77.865 1.00 33.02 315 GLN B C 1
ATOM 5567 O O . GLN B 1 315 ? 39.929 23.395 78.922 1.00 33.31 315 GLN B O 1
ATOM 5573 N N . VAL B 1 316 ? 40.264 24.289 76.887 1.00 33.67 316 VAL B N 1
ATOM 5574 C CA . VAL B 1 316 ? 41.714 24.238 76.944 1.00 33.37 316 VAL B CA 1
ATOM 5575 C C . VAL B 1 316 ? 42.394 25.562 77.253 1.00 34.07 316 VAL B C 1
ATOM 5576 O O . VAL B 1 316 ? 42.128 26.580 76.606 1.00 34.86 316 VAL B O 1
ATOM 5580 N N . CYS B 1 317 ? 43.275 25.534 78.251 1.00 33.88 317 CYS B N 1
ATOM 5581 C CA . CYS B 1 317 ? 44.047 26.703 78.659 1.00 33.65 317 CYS B CA 1
ATOM 5582 C C . CYS B 1 317 ? 45.502 26.397 78.377 1.00 34.52 317 CYS B C 1
ATOM 5583 O O . CYS B 1 317 ? 46.039 25.417 78.894 1.00 34.75 317 CYS B O 1
ATOM 5586 N N . ALA B 1 318 ? 46.157 27.242 77.592 1.00 35.62 318 ALA B N 1
ATOM 5587 C CA . ALA B 1 318 ? 47.543 26.977 77.242 1.00 35.89 318 ALA B CA 1
ATOM 5588 C C . ALA B 1 318 ? 48.468 28.185 77.200 1.00 35.85 318 ALA B C 1
ATOM 5589 O O . ALA B 1 318 ? 49.624 28.059 76.797 1.00 35.14 318 ALA B O 1
ATOM 5591 N N . ASP B 1 319 ? 47.970 29.343 77.625 1.00 36.21 319 ASP B N 1
ATOM 5592 C CA . ASP B 1 319 ? 48.779 30.554 77.630 1.00 37.16 319 ASP B CA 1
ATOM 5593 C C . ASP B 1 319 ? 49.068 31.066 79.048 1.00 36.93 319 ASP B C 1
ATOM 5594 O O . ASP B 1 319 ? 49.840 32.010 79.225 1.00 36.16 319 ASP B O 1
ATOM 5599 N N . SER B 1 320 ? 48.491 30.425 80.058 1.00 35.66 320 SER B N 1
ATOM 5600 C CA . SER B 1 320 ? 48.686 30.901 81.417 1.00 35.89 320 SER B CA 1
ATOM 5601 C C . SER B 1 320 ? 48.247 29.927 82.503 1.00 36.01 320 SER B C 1
ATOM 5602 O O . SER B 1 320 ? 47.654 28.893 82.217 1.00 37.09 320 SER B O 1
ATOM 5605 N N . ILE B 1 321 ? 48.551 30.275 83.751 1.00 36.12 321 ILE B N 1
ATOM 5606 C CA . ILE B 1 321 ? 48.167 29.478 84.915 1.00 36.12 321 ILE B CA 1
ATOM 5607 C C . ILE B 1 321 ? 47.378 30.412 85.820 1.00 37.36 321 ILE B C 1
ATOM 5608 O O . ILE B 1 321 ? 47.945 31.110 86.669 1.00 37.47 321 ILE B O 1
ATOM 5613 N N . GLY B 1 322 ? 46.061 30.434 85.624 1.00 38.77 322 GLY B N 1
ATOM 5614 C CA . GLY B 1 322 ? 45.218 31.320 86.404 1.00 39.28 322 GLY B CA 1
ATOM 5615 C C . GLY B 1 322 ? 45.275 32.693 85.758 1.00 40.84 322 GLY B C 1
ATOM 5616 O O . GLY B 1 322 ? 44.945 32.847 84.580 1.00 42.22 322 GLY B O 1
ATOM 5617 N N . THR B 1 323 ? 45.711 33.687 86.520 1.00 40.73 323 THR B N 1
ATOM 5618 C CA . THR B 1 323 ? 45.801 35.049 86.020 1.00 40.66 323 THR B CA 1
ATOM 5619 C C . THR B 1 323 ? 47.233 35.412 85.648 1.00 41.32 323 THR B C 1
ATOM 5620 O O . THR B 1 323 ? 47.492 36.497 85.120 1.00 41.44 323 THR B O 1
ATOM 5624 N N . LYS B 1 324 ? 48.167 34.507 85.930 1.00 41.58 324 LYS B N 1
ATOM 5625 C CA . LYS B 1 324 ? 49.564 34.749 85.603 1.00 41.32 324 LYS B CA 1
ATOM 5626 C C . LYS B 1 324 ? 49.869 34.219 84.213 1.00 40.12 324 LYS B C 1
ATOM 5627 O O . LYS B 1 324 ? 49.764 33.018 83.960 1.00 39.08 324 LYS B O 1
ATOM 5633 N N . ILE B 1 325 ? 50.242 35.126 83.315 1.00 39.22 325 ILE B N 1
ATOM 5634 C CA . ILE B 1 325 ? 50.554 34.767 81.934 1.00 36.37 325 ILE B CA 1
ATOM 5635 C C . ILE B 1 325 ? 51.851 33.989 81.838 1.00 36.15 325 ILE B C 1
ATOM 5636 O O . ILE B 1 325 ? 52.889 34.431 82.324 1.00 34.76 325 ILE B O 1
ATOM 5641 N N . TYR B 1 326 ? 51.788 32.824 81.197 1.00 37.14 326 TYR B N 1
ATOM 5642 C CA . TYR B 1 326 ? 52.966 31.979 81.029 1.00 36.71 326 TYR B CA 1
ATOM 5643 C C . TYR B 1 326 ? 53.547 32.117 79.617 1.00 36.35 326 TYR B C 1
ATOM 5644 O O . TYR B 1 326 ? 54.753 32.296 79.448 1.00 36.12 326 TYR B O 1
ATOM 5653 N N . SER B 1 327 ? 52.696 32.036 78.601 1.00 35.76 327 SER B N 1
ATOM 5654 C CA . SER B 1 327 ? 53.187 32.140 77.231 1.00 34.83 327 SER B CA 1
ATOM 5655 C C . SER B 1 327 ? 52.312 32.986 76.320 1.00 33.86 327 SER B C 1
ATOM 5656 O O . SER B 1 327 ? 52.399 34.215 76.335 1.00 34.90 327 SER B O 1
ATOM 5659 N N . GLY B 1 328 ? 51.477 32.342 75.520 1.00 33.79 328 GLY B N 1
ATOM 5660 C CA . GLY B 1 328 ? 50.615 33.089 74.618 1.00 33.91 328 GLY B CA 1
ATOM 5661 C C . GLY B 1 328 ? 49.656 32.233 73.808 1.00 33.91 328 GLY B C 1
ATOM 5662 O O . GLY B 1 328 ? 49.704 31.000 73.841 1.00 33.85 328 GLY B O 1
ATOM 5663 N N . VAL B 1 329 ? 48.775 32.904 73.080 1.00 33.32 329 VAL B N 1
ATOM 5664 C CA . VAL B 1 329 ? 47.780 32.241 72.244 1.00 33.83 329 VAL B CA 1
ATOM 5665 C C . VAL B 1 329 ? 48.457 31.464 71.132 1.00 33.92 329 VAL B C 1
ATOM 5666 O O . VAL B 1 329 ? 48.106 30.314 70.872 1.00 34.16 329 VAL B O 1
ATOM 5670 N N . GLY B 1 330 ? 49.423 32.102 70.482 1.00 34.43 330 GLY B N 1
ATOM 5671 C CA . GLY B 1 330 ? 50.148 31.456 69.405 1.00 35.95 330 GLY B CA 1
ATOM 5672 C C . GLY B 1 330 ? 49.287 31.086 68.215 1.00 36.72 330 GLY B C 1
ATOM 5673 O O . GLY B 1 330 ? 48.652 31.939 67.597 1.00 37.05 330 GLY B O 1
ATOM 5674 N N . GLY B 1 331 ? 49.260 29.807 67.876 1.00 37.54 331 GLY B N 1
ATOM 5675 C CA . GLY B 1 331 ? 48.465 29.406 66.740 1.00 39.17 331 GLY B CA 1
ATOM 5676 C C . GLY B 1 331 ? 47.977 27.982 66.815 1.00 40.07 331 GLY B C 1
ATOM 5677 O O . GLY B 1 331 ? 47.760 27.350 65.787 1.00 40.93 331 GLY B O 1
ATOM 5678 N N . GLN B 1 332 ? 47.795 27.469 68.023 1.00 40.73 332 GLN B N 1
ATOM 5679 C CA . GLN B 1 332 ? 47.330 26.102 68.171 1.00 41.93 332 GLN B CA 1
ATOM 5680 C C . GLN B 1 332 ? 45.856 26.006 67.795 1.00 42.50 332 GLN B C 1
ATOM 5681 O O . GLN B 1 332 ? 45.396 24.979 67.296 1.00 41.91 332 GLN B O 1
ATOM 5695 N N . ASP B 1 334 ? 44.126 27.902 65.493 1.00 40.83 334 ASP B N 1
ATOM 5696 C CA . ASP B 1 334 ? 43.988 27.936 64.043 1.00 40.09 334 ASP B CA 1
ATOM 5697 C C . ASP B 1 334 ? 44.328 26.575 63.436 1.00 37.89 334 ASP B C 1
ATOM 5698 O O . ASP B 1 334 ? 43.675 26.136 62.492 1.00 37.65 334 ASP B O 1
ATOM 5703 N N . PHE B 1 335 ? 45.345 25.910 63.971 1.00 36.23 335 PHE B N 1
ATOM 5704 C CA . PHE B 1 335 ? 45.755 24.600 63.466 1.00 35.51 335 PHE B CA 1
ATOM 5705 C C . PHE B 1 335 ? 44.760 23.515 63.833 1.00 34.86 335 PHE B C 1
ATOM 5706 O O . PHE B 1 335 ? 44.566 22.558 63.082 1.00 35.42 335 PHE B O 1
ATOM 5714 N N . ILE B 1 336 ? 44.133 23.661 64.991 1.00 34.05 336 ILE B N 1
ATOM 5715 C CA . ILE B 1 336 ? 43.149 22.697 65.451 1.00 33.01 336 ILE B CA 1
ATOM 5716 C C . ILE B 1 336 ? 41.862 22.824 64.647 1.00 33.22 336 ILE B C 1
ATOM 5717 O O . ILE B 1 336 ? 41.191 21.822 64.380 1.00 33.19 336 ILE B O 1
ATOM 5722 N N . ARG B 1 337 ? 41.518 24.047 64.257 1.00 33.08 337 ARG B N 1
ATOM 5723 C CA . ARG B 1 337 ? 40.315 24.262 63.461 1.00 35.79 337 ARG B CA 1
ATOM 5724 C C . ARG B 1 337 ? 40.580 23.816 62.027 1.00 36.50 337 ARG B C 1
ATOM 5725 O O . ARG B 1 337 ? 39.784 23.080 61.456 1.00 38.77 337 ARG B O 1
ATOM 5733 N N . GLY B 1 338 ? 41.700 24.268 61.462 1.00 36.61 338 GLY B N 1
ATOM 5734 C CA . GLY B 1 338 ? 42.056 23.913 60.105 1.00 36.98 338 GLY B CA 1
ATOM 5735 C C . GLY B 1 338 ? 42.117 22.413 59.986 1.00 38.49 338 GLY B C 1
ATOM 5736 O O . GLY B 1 338 ? 41.729 21.833 58.971 1.00 39.29 338 GLY B O 1
ATOM 5737 N N . ALA B 1 339 ? 42.594 21.777 61.047 1.00 38.99 339 ALA B N 1
ATOM 5738 C CA . ALA B 1 339 ? 42.693 20.331 61.075 1.00 39.55 339 ALA B CA 1
ATOM 5739 C C . ALA B 1 339 ? 41.293 19.710 60.985 1.00 40.44 339 ALA B C 1
ATOM 5740 O O . ALA B 1 339 ? 41.113 18.681 60.340 1.00 41.97 339 ALA B O 1
ATOM 5742 N N . GLY B 1 340 ? 40.305 20.336 61.620 1.00 40.65 340 GLY B N 1
ATOM 5743 C CA . GLY B 1 340 ? 38.954 19.806 61.574 1.00 40.48 340 GLY B CA 1
ATOM 5744 C C . GLY B 1 340 ? 38.305 19.990 60.214 1.00 41.37 340 GLY B C 1
ATOM 5745 O O . GLY B 1 340 ? 37.514 19.157 59.766 1.00 41.43 340 GLY B O 1
ATOM 5746 N N . LEU B 1 341 ? 38.648 21.092 59.559 1.00 42.19 341 LEU B N 1
ATOM 5747 C CA . LEU B 1 341 ? 38.132 21.433 58.240 1.00 42.03 341 LEU B CA 1
ATOM 5748 C C . LEU B 1 341 ? 38.796 20.599 57.147 1.00 42.39 341 LEU B C 1
ATOM 5749 O O . LEU B 1 341 ? 38.203 20.368 56.098 1.00 44.47 341 LEU B O 1
ATOM 5754 N N . SER B 1 342 ? 40.026 20.157 57.395 1.00 41.97 342 SER B N 1
ATOM 5755 C CA . SER B 1 342 ? 40.777 19.349 56.435 1.00 41.72 342 SER B CA 1
ATOM 5756 C C . SER B 1 342 ? 40.156 17.965 56.244 1.00 41.82 342 SER B C 1
ATOM 5757 O O . SER B 1 342 ? 39.609 17.380 57.181 1.00 40.49 342 SER B O 1
ATOM 5760 N N . GLU B 1 343 ? 40.248 17.436 55.029 1.00 42.68 343 GLU B N 1
ATOM 5761 C CA . GLU B 1 343 ? 39.675 16.121 54.750 1.00 43.91 343 GLU B CA 1
ATOM 5762 C C . GLU B 1 343 ? 40.367 15.022 55.536 1.00 42.64 343 GLU B C 1
ATOM 5763 O O . GLU B 1 343 ? 41.522 14.699 55.290 1.00 42.52 343 GLU B O 1
ATOM 5769 N N . GLY B 1 344 ? 39.643 14.450 56.489 1.00 41.97 344 GLY B N 1
ATOM 5770 C CA . GLY B 1 344 ? 40.200 13.382 57.298 1.00 42.47 344 GLY B CA 1
ATOM 5771 C C . GLY B 1 344 ? 41.205 13.903 58.303 1.00 42.62 344 GLY B C 1
ATOM 5772 O O . GLY B 1 344 ? 42.006 13.144 58.844 1.00 42.42 344 GLY B O 1
ATOM 5773 N N . GLY B 1 345 ? 41.161 15.209 58.552 1.00 43.23 345 GLY B N 1
ATOM 5774 C CA . GLY B 1 345 ? 42.091 15.807 59.493 1.00 43.81 345 GLY B CA 1
ATOM 5775 C C . GLY B 1 345 ? 41.761 15.490 60.936 1.00 44.15 345 GLY B C 1
ATOM 5776 O O . GLY B 1 345 ? 40.605 15.231 61.283 1.00 44.19 345 GLY B O 1
ATOM 5777 N N . ARG B 1 346 ? 42.785 15.514 61.780 1.00 43.49 346 ARG B N 1
ATOM 5778 C CA . ARG B 1 346 ? 42.609 15.230 63.189 1.00 42.70 346 ARG B CA 1
ATOM 5779 C C . ARG B 1 346 ? 43.526 16.128 63.979 1.00 40.76 346 ARG B C 1
ATOM 5780 O O . ARG B 1 346 ? 44.600 16.490 63.503 1.00 40.75 346 ARG B O 1
ATOM 5788 N N . SER B 1 347 ? 43.094 16.509 65.175 1.00 39.05 347 SER B N 1
ATOM 5789 C CA . SER B 1 347 ? 43.905 17.348 66.038 1.00 36.96 347 SER B CA 1
ATOM 5790 C C . SER B 1 347 ? 44.035 16.618 67.361 1.00 37.08 347 SER B C 1
ATOM 5791 O O . SER B 1 347 ? 43.222 15.740 67.679 1.00 36.07 347 SER B O 1
ATOM 5794 N N . VAL B 1 348 ? 45.056 16.982 68.129 1.00 36.16 348 VAL B N 1
ATOM 5795 C CA . VAL B 1 348 ? 45.292 16.357 69.406 1.00 35.83 348 VAL B CA 1
ATOM 5796 C C . VAL B 1 348 ? 45.989 17.295 70.361 1.00 35.37 348 VAL B C 1
ATOM 5797 O O . VAL B 1 348 ? 46.971 17.957 70.003 1.00 35.88 348 VAL B O 1
ATOM 5801 N N . ILE B 1 349 ? 45.451 17.364 71.574 1.00 34.29 349 ILE B N 1
ATOM 5802 C CA . ILE B 1 349 ? 46.024 18.183 72.628 1.00 34.17 349 ILE B CA 1
ATOM 5803 C C . ILE B 1 349 ? 46.682 17.182 73.563 1.00 34.13 349 ILE B C 1
ATOM 5804 O O . ILE B 1 349 ? 45.984 16.434 74.253 1.00 33.13 349 ILE B O 1
ATOM 5809 N N . ALA B 1 350 ? 48.015 17.174 73.559 1.00 33.70 350 ALA B N 1
ATOM 5810 C CA . ALA B 1 350 ? 48.815 16.263 74.364 1.00 33.89 350 ALA B CA 1
ATOM 5811 C C . ALA B 1 350 ? 49.481 16.963 75.531 1.00 33.78 350 ALA B C 1
ATOM 5812 O O . ALA B 1 350 ? 50.165 17.962 75.352 1.00 33.52 350 ALA B O 1
ATOM 5814 N N . LEU B 1 351 ? 49.283 16.422 76.729 1.00 34.06 351 LEU B N 1
ATOM 5815 C CA . LEU B 1 351 ? 49.879 16.997 77.928 1.00 32.89 351 LEU B CA 1
ATOM 5816 C C . LEU B 1 351 ? 49.969 15.964 79.036 1.00 33.49 351 LEU B C 1
ATOM 5817 O O . LEU B 1 351 ? 49.208 14.998 79.065 1.00 33.51 351 LEU B O 1
ATOM 5822 N N . PRO B 1 352 ? 50.930 16.138 79.952 1.00 34.53 352 PRO B N 1
ATOM 5823 C CA . PRO B 1 352 ? 51.091 15.200 81.070 1.00 33.66 352 PRO B CA 1
ATOM 5824 C C . PRO B 1 352 ? 49.833 15.255 81.939 1.00 33.06 352 PRO B C 1
ATOM 5825 O O . PRO B 1 352 ? 49.257 16.321 82.091 1.00 33.35 352 PRO B O 1
ATOM 5829 N N . SER B 1 353 ? 49.408 14.130 82.503 1.00 33.53 353 SER B N 1
ATOM 5830 C CA . SER B 1 353 ? 48.215 14.144 83.355 1.00 34.58 353 SER B CA 1
ATOM 5831 C C . SER B 1 353 ? 48.398 15.055 84.577 1.00 34.46 353 SER B C 1
ATOM 5832 O O . SER B 1 353 ? 47.420 15.589 85.113 1.00 33.81 353 SER B O 1
ATOM 5835 N N . THR B 1 354 ? 49.640 15.249 85.010 1.00 35.47 354 THR B N 1
ATOM 5836 C CA . THR B 1 354 ? 49.889 16.094 86.178 1.00 37.43 354 THR B CA 1
ATOM 5837 C C . THR B 1 354 ? 50.980 17.123 85.958 1.00 38.38 354 THR B C 1
ATOM 5838 O O . THR B 1 354 ? 51.504 17.273 84.857 1.00 38.12 354 THR B O 1
ATOM 5842 N N . ALA B 1 355 ? 51.310 17.840 87.026 1.00 40.05 355 ALA B N 1
ATOM 5843 C CA . ALA B 1 355 ? 52.344 18.860 86.975 1.00 41.31 355 ALA B CA 1
ATOM 5844 C C . ALA B 1 355 ? 52.815 19.163 88.390 1.00 43.11 355 ALA B C 1
ATOM 5845 O O . ALA B 1 355 ? 52.342 18.563 89.365 1.00 41.89 355 ALA B O 1
ATOM 5847 N N . ALA B 1 356 ? 53.750 20.095 88.501 1.00 44.97 356 ALA B N 1
ATOM 5848 C CA . ALA B 1 356 ? 54.263 20.490 89.805 1.00 46.95 356 ALA B CA 1
ATOM 5849 C C . ALA B 1 356 ? 54.766 19.295 90.604 1.00 47.73 356 ALA B C 1
ATOM 5850 O O . ALA B 1 356 ? 54.658 19.273 91.828 1.00 48.91 356 ALA B O 1
ATOM 5852 N N . GLY B 1 357 ? 55.314 18.303 89.915 1.00 47.98 357 GLY B N 1
ATOM 5853 C CA . GLY B 1 357 ? 55.817 17.136 90.607 1.00 48.41 357 GLY B CA 1
ATOM 5854 C C . GLY B 1 357 ? 54.789 16.039 90.709 1.00 48.99 357 GLY B C 1
ATOM 5855 O O . GLY B 1 357 ? 55.087 14.943 91.170 1.00 49.40 357 GLY B O 1
ATOM 5856 N N . GLY B 1 358 ? 53.569 16.327 90.271 1.00 49.93 358 GLY B N 1
ATOM 5857 C CA . GLY B 1 358 ? 52.519 15.323 90.333 1.00 49.23 358 GLY B CA 1
ATOM 5858 C C . GLY B 1 358 ? 51.482 15.643 91.388 1.00 49.01 358 GLY B C 1
ATOM 5859 O O . GLY B 1 358 ? 50.651 14.802 91.713 1.00 49.55 358 GLY B O 1
ATOM 5860 N N . ARG B 1 359 ? 51.526 16.856 91.931 1.00 49.59 359 ARG B N 1
ATOM 5861 C CA . ARG B 1 359 ? 50.550 17.237 92.941 1.00 51.47 359 ARG B CA 1
ATOM 5862 C C . ARG B 1 359 ? 49.400 18.017 92.316 1.00 50.41 359 ARG B C 1
ATOM 5863 O O . ARG B 1 359 ? 48.345 18.174 92.927 1.00 50.24 359 ARG B O 1
ATOM 5871 N N . ILE B 1 360 ? 49.609 18.507 91.101 1.00 48.94 360 ILE B N 1
ATOM 5872 C CA . ILE B 1 360 ? 48.566 19.260 90.423 1.00 48.23 360 ILE B CA 1
ATOM 5873 C C . ILE B 1 360 ? 48.092 18.507 89.188 1.00 46.54 360 ILE B C 1
ATOM 5874 O O . ILE B 1 360 ? 48.895 18.064 88.371 1.00 46.27 360 ILE B O 1
ATOM 5879 N N . SER B 1 361 ? 46.781 18.347 89.072 1.00 45.04 361 SER B N 1
ATOM 5880 C CA . SER B 1 361 ? 46.191 17.658 87.934 1.00 42.71 361 SER B CA 1
ATOM 5881 C C . SER B 1 361 ? 45.963 18.656 86.801 1.00 41.74 361 SER B C 1
ATOM 5882 O O . SER B 1 361 ? 45.308 19.683 86.996 1.00 41.56 361 SER B O 1
ATOM 5885 N N . ARG B 1 362 ? 46.506 18.368 85.623 1.00 40.81 362 ARG B N 1
ATOM 5886 C CA . ARG B 1 362 ? 46.325 19.265 84.489 1.00 40.66 362 ARG B CA 1
ATOM 5887 C C . ARG B 1 362 ? 44.872 19.219 84.029 1.00 39.67 362 ARG B C 1
ATOM 5888 O O . ARG B 1 362 ? 44.354 20.170 83.432 1.00 39.93 362 ARG B O 1
ATOM 5896 N N . ILE B 1 363 ? 44.220 18.100 84.323 1.00 38.58 363 ILE B N 1
ATOM 5897 C CA . ILE B 1 363 ? 42.816 17.929 84.004 1.00 37.99 363 ILE B CA 1
ATOM 5898 C C . ILE B 1 363 ? 42.067 18.239 85.287 1.00 38.54 363 ILE B C 1
ATOM 5899 O O . ILE B 1 363 ? 41.950 17.391 86.160 1.00 38.39 363 ILE B O 1
ATOM 5904 N N . ALA B 1 364 ? 41.592 19.475 85.396 1.00 38.72 364 ALA B N 1
ATOM 5905 C CA . ALA B 1 364 ? 40.871 19.933 86.559 1.00 39.15 364 ALA B CA 1
ATOM 5906 C C . ALA B 1 364 ? 39.391 19.918 86.260 1.00 40.73 364 ALA B C 1
ATOM 5907 O O . ALA B 1 364 ? 38.978 19.958 85.096 1.00 41.33 364 ALA B O 1
ATOM 5909 N N . SER B 1 365 ? 38.585 19.859 87.314 1.00 40.96 365 SER B N 1
ATOM 5910 C CA . SER B 1 365 ? 37.147 19.850 87.147 1.00 41.37 365 SER B CA 1
ATOM 5911 C C . SER B 1 365 ? 36.711 21.175 86.513 1.00 41.26 365 SER B C 1
ATOM 5912 O O . SER B 1 365 ? 35.746 21.232 85.749 1.00 41.42 365 SER B O 1
ATOM 5915 N N . VAL B 1 366 ? 37.424 22.246 86.839 1.00 40.70 366 VAL B N 1
ATOM 5916 C CA . VAL B 1 366 ? 37.105 23.549 86.278 1.00 40.44 366 VAL B CA 1
ATOM 5917 C C . VAL B 1 366 ? 38.389 24.353 86.157 1.00 40.34 366 VAL B C 1
ATOM 5918 O O . VAL B 1 366 ? 39.325 24.169 86.928 1.00 41.30 366 VAL B O 1
ATOM 5922 N N . LEU B 1 367 ? 38.439 25.235 85.171 1.00 39.43 367 LEU B N 1
ATOM 5923 C CA . LEU B 1 367 ? 39.616 26.042 84.966 1.00 38.42 367 LEU B CA 1
ATOM 5924 C C . LEU B 1 367 ? 39.794 27.029 86.119 1.00 37.69 367 LEU B C 1
ATOM 5925 O O . LEU B 1 367 ? 38.817 27.555 86.659 1.00 38.53 367 LEU B O 1
ATOM 5930 N N . SER B 1 368 ? 41.047 27.266 86.491 1.00 37.66 368 SER B N 1
ATOM 5931 C CA . SER B 1 368 ? 41.388 28.192 87.564 1.00 39.00 368 SER B CA 1
ATOM 5932 C C . SER B 1 368 ? 40.836 29.588 87.255 1.00 38.76 368 SER B C 1
ATOM 5933 O O . SER B 1 368 ? 40.838 30.028 86.112 1.00 38.43 368 SER B O 1
ATOM 5936 N N . PRO B 1 369 ? 40.373 30.306 88.289 1.00 37.58 369 PRO B N 1
ATOM 5937 C CA . PRO B 1 369 ? 39.818 31.644 88.095 1.00 36.53 369 PRO B CA 1
ATOM 5938 C C . PRO B 1 369 ? 40.682 32.523 87.203 1.00 35.16 369 PRO B C 1
ATOM 5939 O O . PRO B 1 369 ? 41.835 32.808 87.522 1.00 35.12 369 PRO B O 1
ATOM 5943 N N . GLY B 1 370 ? 40.116 32.944 86.084 1.00 33.25 370 GLY B N 1
ATOM 5944 C CA . GLY B 1 370 ? 40.842 33.806 85.175 1.00 33.96 370 GLY B CA 1
ATOM 5945 C C . GLY B 1 370 ? 41.736 33.108 84.174 1.00 33.24 370 GLY B C 1
ATOM 5946 O O . GLY B 1 370 ? 42.448 33.767 83.414 1.00 33.77 370 GLY B O 1
ATOM 5947 N N . ALA B 1 371 ? 41.705 31.783 84.164 1.00 31.78 371 ALA B N 1
ATOM 5948 C CA . ALA B 1 371 ? 42.517 31.023 83.229 1.00 31.17 371 ALA B CA 1
ATOM 5949 C C . ALA B 1 371 ? 42.221 31.475 81.796 1.00 29.98 371 ALA B C 1
ATOM 5950 O O . ALA B 1 371 ? 41.066 31.662 81.405 1.00 26.09 371 ALA B O 1
ATOM 5952 N N . GLY B 1 372 ? 43.281 31.662 81.021 1.00 31.83 372 GLY B N 1
ATOM 5953 C CA . GLY B 1 372 ? 43.112 32.095 79.649 1.00 31.92 372 GLY B CA 1
ATOM 5954 C C . GLY B 1 372 ? 42.725 30.934 78.757 1.00 31.37 372 GLY B C 1
ATOM 5955 O O . GLY B 1 372 ? 43.486 29.992 78.588 1.00 31.92 372 GLY B O 1
ATOM 5956 N N . VAL B 1 373 ? 41.524 30.979 78.199 1.00 31.79 373 VAL B N 1
ATOM 5957 C CA . VAL B 1 373 ? 41.100 29.911 77.312 1.00 32.68 373 VAL B CA 1
ATOM 5958 C C . VAL B 1 373 ? 41.677 30.172 75.924 1.00 32.84 373 VAL B C 1
ATOM 5959 O O . VAL B 1 373 ? 41.369 31.196 75.320 1.00 33.17 373 VAL B O 1
ATOM 5963 N N . VAL B 1 374 ? 42.511 29.265 75.417 1.00 32.65 374 VAL B N 1
ATOM 5964 C CA . VAL B 1 374 ? 43.090 29.445 74.082 1.00 33.29 374 VAL B CA 1
ATOM 5965 C C . VAL B 1 374 ? 42.256 28.686 73.053 1.00 34.50 374 VAL B C 1
ATOM 5966 O O . VAL B 1 374 ? 41.931 29.210 71.988 1.00 36.43 374 VAL B O 1
ATOM 5970 N N . THR B 1 375 ? 41.900 27.450 73.396 1.00 34.65 375 THR B N 1
ATOM 5971 C CA . THR B 1 375 ? 41.095 26.594 72.537 1.00 34.44 375 THR B CA 1
ATOM 5972 C C . THR B 1 375 ? 39.816 26.265 73.307 1.00 34.23 375 THR B C 1
ATOM 5973 O O . THR B 1 375 ? 39.867 25.839 74.456 1.00 34.35 375 THR B O 1
ATOM 5977 N N . THR B 1 376 ? 38.674 26.476 72.662 1.00 33.34 376 THR B N 1
ATOM 5978 C CA . THR B 1 376 ? 37.382 26.251 73.280 1.00 33.33 376 THR B CA 1
ATOM 5979 C C . THR B 1 376 ? 36.846 24.820 73.157 1.00 34.37 376 THR B C 1
ATOM 5980 O O . THR B 1 376 ? 37.398 23.997 72.432 1.00 34.59 376 THR B O 1
ATOM 5984 N N . ARG B 1 377 ? 35.766 24.540 73.884 1.00 34.45 377 ARG B N 1
ATOM 5985 C CA . ARG B 1 377 ? 35.096 23.245 73.855 1.00 33.36 377 ARG B CA 1
ATOM 5986 C C . ARG B 1 377 ? 34.836 22.779 72.434 1.00 33.36 377 ARG B C 1
ATOM 5987 O O . ARG B 1 377 ? 35.243 21.701 72.040 1.00 35.73 377 ARG B O 1
ATOM 5995 N N . ALA B 1 378 ? 34.108 23.595 71.686 1.00 33.19 378 ALA B N 1
ATOM 5996 C CA . ALA B 1 378 ? 33.734 23.263 70.316 1.00 32.77 378 ALA B CA 1
ATOM 5997 C C . ALA B 1 378 ? 34.896 22.918 69.410 1.00 32.34 378 ALA B C 1
ATOM 5998 O O . ALA B 1 378 ? 34.713 22.199 68.432 1.00 31.53 378 ALA B O 1
ATOM 6000 N N . HIS B 1 379 ? 36.081 23.432 69.744 1.00 32.12 379 HIS B N 1
ATOM 6001 C CA . HIS B 1 379 ? 37.297 23.188 68.965 1.00 31.61 379 HIS B CA 1
ATOM 6002 C C . HIS B 1 379 ? 37.892 21.808 69.154 1.00 31.04 379 HIS B C 1
ATOM 6003 O O . HIS B 1 379 ? 38.237 21.132 68.188 1.00 31.87 379 HIS B O 1
ATOM 6010 N N . VAL B 1 380 ? 38.019 21.400 70.403 1.00 31.36 380 VAL B N 1
ATOM 6011 C CA . VAL B 1 380 ? 38.652 20.138 70.729 1.00 31.75 380 VAL B CA 1
ATOM 6012 C C . VAL B 1 380 ? 38.205 18.884 69.991 1.00 31.41 380 VAL B C 1
ATOM 6013 O O . VAL B 1 380 ? 37.027 18.679 69.717 1.00 31.23 380 VAL B O 1
ATOM 6017 N N . HIS B 1 381 ? 39.182 18.055 69.649 1.00 32.68 381 HIS B N 1
ATOM 6018 C CA . HIS B 1 381 ? 38.921 16.801 68.964 1.00 32.65 381 HIS B CA 1
ATOM 6019 C C . HIS B 1 381 ? 39.481 15.717 69.874 1.00 32.46 381 HIS B C 1
ATOM 6020 O O . HIS B 1 381 ? 38.721 15.017 70.525 1.00 33.67 381 HIS B O 1
ATOM 6027 N N . TYR B 1 382 ? 40.800 15.588 69.938 1.00 31.80 382 TYR B N 1
ATOM 6028 C CA . TYR B 1 382 ? 41.416 14.594 70.805 1.00 31.93 382 TYR B CA 1
ATOM 6029 C C . TYR B 1 382 ? 42.222 15.242 71.914 1.00 32.47 382 TYR B C 1
ATOM 6030 O O . TYR B 1 382 ? 42.744 16.344 71.762 1.00 31.88 382 TYR B O 1
ATOM 6039 N N . ILE B 1 383 ? 42.335 14.528 73.023 1.00 32.10 383 ILE B N 1
ATOM 6040 C CA . ILE B 1 383 ? 43.118 14.969 74.161 1.00 32.07 383 ILE B CA 1
ATOM 6041 C C . ILE B 1 383 ? 43.811 13.706 74.639 1.00 32.30 383 ILE B C 1
ATOM 6042 O O . ILE B 1 383 ? 43.145 12.737 74.959 1.00 32.72 383 ILE B O 1
ATOM 6047 N N . VAL B 1 384 ? 45.147 13.707 74.640 1.00 31.75 384 VAL B N 1
ATOM 6048 C CA . VAL B 1 384 ? 45.910 12.538 75.061 1.00 32.42 384 VAL B CA 1
ATOM 6049 C C . VAL B 1 384 ? 46.771 12.798 76.283 1.00 33.29 384 VAL B C 1
ATOM 6050 O O . VAL B 1 384 ? 47.279 13.905 76.496 1.00 31.91 384 VAL B O 1
ATOM 6054 N N . THR B 1 385 ? 46.949 11.742 77.062 1.00 34.41 385 THR B N 1
ATOM 6055 C CA . THR B 1 385 ? 47.747 11.780 78.274 1.00 37.29 385 THR B CA 1
ATOM 6056 C C . THR B 1 385 ? 48.494 10.456 78.341 1.00 37.17 385 THR B C 1
ATOM 6057 O O . THR B 1 385 ? 48.246 9.571 77.526 1.00 37.93 385 THR B O 1
ATOM 6061 N N . GLU B 1 386 ? 49.405 10.324 79.299 1.00 36.99 386 GLU B N 1
ATOM 6062 C CA . GLU B 1 386 ? 50.160 9.085 79.453 1.00 37.65 386 GLU B CA 1
ATOM 6063 C C . GLU B 1 386 ? 49.216 7.910 79.742 1.00 38.07 386 GLU B C 1
ATOM 6064 O O . GLU B 1 386 ? 49.632 6.750 79.730 1.00 39.06 386 GLU B O 1
ATOM 6070 N N . TYR B 1 387 ? 47.940 8.210 79.984 1.00 36.93 387 TYR B N 1
ATOM 6071 C CA . TYR B 1 387 ? 46.975 7.177 80.297 1.00 36.28 387 TYR B CA 1
ATOM 6072 C C . TYR B 1 387 ? 45.979 6.906 79.180 1.00 36.81 387 TYR B C 1
ATOM 6073 O O . TYR B 1 387 ? 44.993 6.196 79.376 1.00 37.63 387 TYR B O 1
ATOM 6082 N N . GLY B 1 388 ? 46.225 7.455 78.001 1.00 36.02 388 GLY B N 1
ATOM 6083 C CA . GLY B 1 388 ? 45.298 7.217 76.903 1.00 35.56 388 GLY B CA 1
ATOM 6084 C C . GLY B 1 388 ? 44.770 8.465 76.215 1.00 35.38 388 GLY B C 1
ATOM 6085 O O . GLY B 1 388 ? 45.198 9.589 76.487 1.00 35.61 388 GLY B O 1
ATOM 6086 N N . ALA B 1 389 ? 43.820 8.264 75.314 1.00 35.02 389 ALA B N 1
ATOM 6087 C CA . ALA B 1 389 ? 43.237 9.361 74.557 1.00 34.68 389 ALA B CA 1
ATOM 6088 C C . ALA B 1 389 ? 41.735 9.479 74.784 1.00 34.77 389 ALA B C 1
ATOM 6089 O O . ALA B 1 389 ? 41.061 8.485 75.069 1.00 34.70 389 ALA B O 1
ATOM 6091 N N . ALA B 1 390 ? 41.222 10.701 74.658 1.00 33.70 390 ALA B N 1
ATOM 6092 C CA . ALA B 1 390 ? 39.797 10.963 74.815 1.00 33.18 390 ALA B CA 1
ATOM 6093 C C . ALA B 1 390 ? 39.289 11.771 73.618 1.00 31.43 390 ALA B C 1
ATOM 6094 O O . ALA B 1 390 ? 39.812 12.834 73.301 1.00 31.76 390 ALA B O 1
ATOM 6096 N N . ASN B 1 391 ? 38.272 11.252 72.952 1.00 31.62 391 ASN B N 1
ATOM 6097 C CA . ASN B 1 391 ? 37.692 11.914 71.792 1.00 30.30 391 ASN B CA 1
ATOM 6098 C C . ASN B 1 391 ? 36.476 12.708 72.244 1.00 30.44 391 ASN B C 1
ATOM 6099 O O . ASN B 1 391 ? 35.487 12.118 72.670 1.00 29.67 391 ASN B O 1
ATOM 6104 N N . LEU B 1 392 ? 36.527 14.035 72.145 1.00 29.85 392 LEU B N 1
ATOM 6105 C CA . LEU B 1 392 ? 35.397 14.843 72.579 1.00 29.63 392 LEU B CA 1
ATOM 6106 C C . LEU B 1 392 ? 34.512 15.331 71.439 1.00 29.57 392 LEU B C 1
ATOM 6107 O O . LEU B 1 392 ? 33.419 15.857 71.664 1.00 28.17 392 LEU B O 1
ATOM 6112 N N . LYS B 1 393 ? 34.978 15.134 70.214 1.00 30.90 393 LYS B N 1
ATOM 6113 C CA . LYS B 1 393 ? 34.247 15.547 69.016 1.00 31.52 393 LYS B CA 1
ATOM 6114 C C . LYS B 1 393 ? 32.827 15.039 69.005 1.00 30.02 393 LYS B C 1
ATOM 6115 O O . LYS B 1 393 ? 32.579 13.826 68.911 1.00 28.94 393 LYS B O 1
ATOM 6121 N N . GLY B 1 394 ? 31.887 15.969 69.085 1.00 29.20 394 GLY B N 1
ATOM 6122 C CA . GLY B 1 394 ? 30.488 15.588 69.073 1.00 30.09 394 GLY B CA 1
ATOM 6123 C C . GLY B 1 394 ? 30.004 14.963 70.376 1.00 29.55 394 GLY B C 1
ATOM 6124 O O . GLY B 1 394 ? 28.835 14.625 70.489 1.00 29.57 394 GLY B O 1
ATOM 6125 N N . ARG B 1 395 ? 30.871 14.827 71.372 1.00 30.13 395 ARG B N 1
ATOM 6126 C CA . ARG B 1 395 ? 30.438 14.214 72.629 1.00 32.39 395 ARG B CA 1
ATOM 6127 C C . ARG B 1 395 ? 29.771 15.201 73.581 1.00 31.62 395 ARG B C 1
ATOM 6128 O O . ARG B 1 395 ? 30.153 16.362 73.652 1.00 32.64 395 ARG B O 1
ATOM 6136 N N . SER B 1 396 ? 28.765 14.745 74.312 1.00 31.64 396 SER B N 1
ATOM 6137 C CA . SER B 1 396 ? 28.080 15.624 75.271 1.00 31.29 396 SER B CA 1
ATOM 6138 C C . SER B 1 396 ? 28.969 15.974 76.468 1.00 31.15 396 SER B C 1
ATOM 6139 O O . SER B 1 396 ? 30.098 15.501 76.580 1.00 28.66 396 SER B O 1
ATOM 6142 N N . LEU B 1 397 ? 28.466 16.801 77.372 1.00 32.56 397 LEU B N 1
ATOM 6143 C CA . LEU B 1 397 ? 29.278 17.169 78.531 1.00 34.11 397 LEU B CA 1
ATOM 6144 C C . LEU B 1 397 ? 29.540 15.978 79.432 1.00 33.92 397 LEU B C 1
ATOM 6145 O O . LEU B 1 397 ? 30.641 15.833 79.942 1.00 35.03 397 LEU B O 1
ATOM 6150 N N . ARG B 1 398 ? 28.557 15.117 79.635 1.00 34.60 398 ARG B N 1
ATOM 6151 C CA . ARG B 1 398 ? 28.815 13.976 80.494 1.00 36.90 398 ARG B CA 1
ATOM 6152 C C . ARG B 1 398 ? 29.744 12.985 79.801 1.00 37.00 398 ARG B C 1
ATOM 6153 O O . ARG B 1 398 ? 30.550 12.328 80.452 1.00 37.22 398 ARG B O 1
ATOM 6161 N N . GLU B 1 399 ? 29.648 12.884 78.479 1.00 37.22 399 GLU B N 1
ATOM 6162 C CA . GLU B 1 399 ? 30.516 11.971 77.735 1.00 35.79 399 GLU B CA 1
ATOM 6163 C C . GLU B 1 399 ? 31.967 12.453 77.782 1.00 35.13 399 GLU B C 1
ATOM 6164 O O . GLU B 1 399 ? 32.891 11.655 77.967 1.00 35.77 399 GLU B O 1
ATOM 6170 N N . ARG B 1 400 ? 32.148 13.764 77.639 1.00 34.70 400 ARG B N 1
ATOM 6171 C CA . ARG B 1 400 ? 33.455 14.401 77.654 1.00 33.81 400 ARG B CA 1
ATOM 6172 C C . ARG B 1 400 ? 34.110 14.236 79.020 1.00 33.73 400 ARG B C 1
ATOM 6173 O O . ARG B 1 400 ? 35.263 13.806 79.131 1.00 33.56 400 ARG B O 1
ATOM 6181 N N . ALA B 1 401 ? 33.369 14.572 80.068 1.00 33.12 401 ALA B N 1
ATOM 6182 C CA . ALA B 1 401 ? 33.889 14.457 81.419 1.00 32.24 401 ALA B CA 1
ATOM 6183 C C . ALA B 1 401 ? 34.272 13.013 81.729 1.00 32.91 401 ALA B C 1
ATOM 6184 O O . ALA B 1 401 ? 35.297 12.743 82.354 1.00 31.44 401 ALA B O 1
ATOM 6186 N N . GLN B 1 402 ? 33.439 12.075 81.305 1.00 33.99 402 GLN B N 1
ATOM 6187 C CA . GLN B 1 402 ? 33.740 10.680 81.562 1.00 34.09 402 GLN B CA 1
ATOM 6188 C C . GLN B 1 402 ? 35.068 10.290 80.899 1.00 34.77 402 GLN B C 1
ATOM 6189 O O . GLN B 1 402 ? 35.954 9.755 81.562 1.00 33.75 402 GLN B O 1
ATOM 6195 N N . ALA B 1 403 ? 35.206 10.582 79.603 1.00 33.93 403 ALA B N 1
ATOM 6196 C CA . ALA B 1 403 ? 36.417 10.249 78.865 1.00 34.18 403 ALA B CA 1
ATOM 6197 C C . ALA B 1 403 ? 37.652 10.950 79.430 1.00 35.15 403 ALA B C 1
ATOM 6198 O O . ALA B 1 403 ? 38.732 10.371 79.487 1.00 36.31 403 ALA B O 1
ATOM 6200 N N . LEU B 1 404 ? 37.495 12.195 79.850 1.00 35.26 404 LEU B N 1
ATOM 6201 C CA . LEU B 1 404 ? 38.614 12.927 80.391 1.00 36.18 404 LEU B CA 1
ATOM 6202 C C . LEU B 1 404 ? 39.125 12.334 81.699 1.00 37.87 404 LEU B C 1
ATOM 6203 O O . LEU B 1 404 ? 40.328 12.150 81.863 1.00 37.77 404 LEU B O 1
ATOM 6208 N N . ILE B 1 405 ? 38.228 12.023 82.629 1.00 39.52 405 ILE B N 1
ATOM 6209 C CA . ILE B 1 405 ? 38.674 11.453 83.888 1.00 40.27 405 ILE B CA 1
ATOM 6210 C C . ILE B 1 405 ? 39.342 10.097 83.665 1.00 40.01 405 ILE B C 1
ATOM 6211 O O . ILE B 1 405 ? 40.085 9.630 84.521 1.00 39.37 405 ILE B O 1
ATOM 6216 N N . ASN B 1 406 ? 39.097 9.467 82.521 1.00 39.69 406 ASN B N 1
ATOM 6217 C CA . ASN B 1 406 ? 39.717 8.174 82.253 1.00 39.18 406 ASN B CA 1
ATOM 6218 C C . ASN B 1 406 ? 41.188 8.283 81.852 1.00 38.88 406 ASN B C 1
ATOM 6219 O O . ASN B 1 406 ? 41.912 7.282 81.879 1.00 39.90 406 ASN B O 1
ATOM 6224 N N . ILE B 1 407 ? 41.631 9.481 81.468 1.00 36.16 407 ILE B N 1
ATOM 6225 C CA . ILE B 1 407 ? 43.024 9.664 81.087 1.00 32.80 407 ILE B CA 1
ATOM 6226 C C . ILE B 1 407 ? 43.716 10.565 82.104 1.00 32.21 407 ILE B C 1
ATOM 6227 O O . ILE B 1 407 ? 44.888 10.898 81.972 1.00 31.30 407 ILE B O 1
ATOM 6232 N N . ALA B 1 408 ? 42.982 10.950 83.135 1.00 32.70 408 ALA B N 1
ATOM 6233 C CA . ALA B 1 408 ? 43.554 11.787 84.181 1.00 32.04 408 ALA B CA 1
ATOM 6234 C C . ALA B 1 408 ? 44.331 10.870 85.107 1.00 31.75 408 ALA B C 1
ATOM 6235 O O . ALA B 1 408 ? 44.072 9.675 85.151 1.00 31.77 408 ALA B O 1
ATOM 6237 N N . HIS B 1 409 ? 45.296 11.406 85.834 1.00 34.58 409 HIS B N 1
ATOM 6238 C CA . HIS B 1 409 ? 46.063 10.565 86.750 1.00 37.07 409 HIS B CA 1
ATOM 6239 C C . HIS B 1 409 ? 45.109 9.963 87.784 1.00 37.97 409 HIS B C 1
ATOM 6240 O O . HIS B 1 409 ? 44.290 10.671 88.365 1.00 37.99 409 HIS B O 1
ATOM 6247 N N . PRO B 1 410 ? 45.199 8.641 88.015 1.00 39.47 410 PRO B N 1
ATOM 6248 C CA . PRO B 1 410 ? 44.332 7.962 88.982 1.00 40.71 410 PRO B CA 1
ATOM 6249 C C . PRO B 1 410 ? 44.256 8.593 90.383 1.00 42.24 410 PRO B C 1
ATOM 6250 O O . PRO B 1 410 ? 43.278 8.383 91.099 1.00 43.05 410 PRO B O 1
ATOM 6254 N N . ASP B 1 411 ? 45.265 9.366 90.779 1.00 42.40 411 ASP B N 1
ATOM 6255 C CA . ASP B 1 411 ? 45.203 9.999 92.095 1.00 43.46 411 ASP B CA 1
ATOM 6256 C C . ASP B 1 411 ? 44.165 11.113 92.141 1.00 43.24 411 ASP B C 1
ATOM 6257 O O . ASP B 1 411 ? 43.904 11.664 93.208 1.00 43.28 411 ASP B O 1
ATOM 6262 N N . PHE B 1 412 ? 43.575 11.456 90.995 1.00 42.53 412 PHE B N 1
ATOM 6263 C CA . PHE B 1 412 ? 42.570 12.519 90.981 1.00 43.47 412 PHE B CA 1
ATOM 6264 C C . PHE B 1 412 ? 41.225 12.091 90.414 1.00 43.15 412 PHE B C 1
ATOM 6265 O O . PHE B 1 412 ? 40.287 12.889 90.398 1.00 43.84 412 PHE B O 1
ATOM 6273 N N . ARG B 1 413 ? 41.133 10.848 89.948 1.00 43.29 413 ARG B N 1
ATOM 6274 C CA . ARG B 1 413 ? 39.883 10.335 89.381 1.00 44.12 413 ARG B CA 1
ATOM 6275 C C . ARG B 1 413 ? 38.697 10.577 90.310 1.00 44.89 413 ARG B C 1
ATOM 6276 O O . ARG B 1 413 ? 37.669 11.120 89.893 1.00 44.57 413 ARG B O 1
ATOM 6284 N N . GLU B 1 414 ? 38.851 10.157 91.566 1.00 46.64 414 GLU B N 1
ATOM 6285 C CA . GLU B 1 414 ? 37.816 10.291 92.593 1.00 47.21 414 GLU B CA 1
ATOM 6286 C C . GLU B 1 414 ? 37.308 11.729 92.701 1.00 47.15 414 GLU B C 1
ATOM 6287 O O . GLU B 1 414 ? 36.101 11.978 92.600 1.00 47.36 414 GLU B O 1
ATOM 6293 N N . GLN B 1 415 ? 38.220 12.678 92.903 1.00 46.98 415 GLN B N 1
ATOM 6294 C CA . GLN B 1 415 ? 37.837 14.092 92.999 1.00 46.88 415 GLN B CA 1
ATOM 6295 C C . GLN B 1 415 ? 37.137 14.550 91.732 1.00 46.81 415 GLN B C 1
ATOM 6296 O O . GLN B 1 415 ? 36.045 15.126 91.793 1.00 48.18 415 GLN B O 1
ATOM 6302 N N . LEU B 1 416 ? 37.774 14.301 90.586 1.00 44.35 416 LEU B N 1
ATOM 6303 C CA . LEU B 1 416 ? 37.209 14.704 89.305 1.00 42.98 416 LEU B CA 1
ATOM 6304 C C . LEU B 1 416 ? 35.816 14.130 89.152 1.00 42.40 416 LEU B C 1
ATOM 6305 O O . LEU B 1 416 ? 34.873 14.845 88.810 1.00 41.87 416 LEU B O 1
ATOM 6310 N N . SER B 1 417 ? 35.676 12.841 89.420 1.00 42.77 417 SER B N 1
ATOM 6311 C CA . SER B 1 417 ? 34.368 12.219 89.303 1.00 43.97 417 SER B CA 1
ATOM 6312 C C . SER B 1 417 ? 33.326 12.900 90.203 1.00 44.46 417 SER B C 1
ATOM 6313 O O . SER B 1 417 ? 32.175 13.067 89.799 1.00 44.32 417 SER B O 1
ATOM 6316 N N . ARG B 1 418 ? 33.727 13.290 91.414 1.00 45.35 418 ARG B N 1
ATOM 6317 C CA . ARG B 1 418 ? 32.815 13.961 92.344 1.00 47.74 418 ARG B CA 1
ATOM 6318 C C . ARG B 1 418 ? 32.295 15.282 91.800 1.00 48.14 418 ARG B C 1
ATOM 6319 O O . ARG B 1 418 ? 31.074 15.494 91.692 1.00 49.11 418 ARG B O 1
ATOM 6327 N N . ASP B 1 419 ? 33.226 16.172 91.467 1.00 46.41 419 ASP B N 1
ATOM 6328 C CA . ASP B 1 419 ? 32.888 17.475 90.926 1.00 45.09 419 ASP B CA 1
ATOM 6329 C C . ASP B 1 419 ? 32.157 17.369 89.592 1.00 43.98 419 ASP B C 1
ATOM 6330 O O . ASP B 1 419 ? 31.593 18.352 89.112 1.00 43.79 419 ASP B O 1
ATOM 6335 N N . ALA B 1 420 ? 32.154 16.181 88.996 1.00 42.96 420 ALA B N 1
ATOM 6336 C CA . ALA B 1 420 ? 31.464 15.986 87.726 1.00 43.89 420 ALA B CA 1
ATOM 6337 C C . ALA B 1 420 ? 29.976 16.143 87.964 1.00 42.96 420 ALA B C 1
ATOM 6338 O O . ALA B 1 420 ? 29.228 16.568 87.081 1.00 42.76 420 ALA B O 1
ATOM 6340 N N . PHE B 1 421 ? 29.548 15.792 89.171 1.00 43.36 421 PHE B N 1
ATOM 6341 C CA . PHE B 1 421 ? 28.140 15.887 89.530 1.00 43.64 421 PHE B CA 1
ATOM 6342 C C . PHE B 1 421 ? 27.878 17.080 90.430 1.00 42.73 421 PHE B C 1
ATOM 6343 O O . PHE B 1 421 ? 26.859 17.758 90.296 1.00 42.69 421 PHE B O 1
ATOM 6351 N N . GLU B 1 422 ? 28.802 17.335 91.342 1.00 42.39 422 GLU B N 1
ATOM 6352 C CA . GLU B 1 422 ? 28.646 18.438 92.273 1.00 43.93 422 GLU B CA 1
ATOM 6353 C C . GLU B 1 422 ? 28.881 19.811 91.678 1.00 43.31 422 GLU B C 1
ATOM 6354 O O . GLU B 1 422 ? 28.301 20.804 92.131 1.00 44.00 422 GLU B O 1
ATOM 6360 N N . VAL B 1 423 ? 29.706 19.873 90.646 1.00 41.76 423 VAL B N 1
ATOM 6361 C CA . VAL B 1 423 ? 29.989 21.146 90.023 1.00 41.40 423 VAL B CA 1
ATOM 6362 C C . VAL B 1 423 ? 29.259 21.357 88.699 1.00 40.50 423 VAL B C 1
ATOM 6363 O O . VAL B 1 423 ? 28.700 22.433 88.447 1.00 40.73 423 VAL B O 1
ATOM 6367 N N . TRP B 1 424 ? 29.269 20.335 87.856 1.00 39.91 424 TRP B N 1
ATOM 6368 C CA . TRP B 1 424 ? 28.614 20.427 86.561 1.00 40.97 424 TRP B CA 1
ATOM 6369 C C . TRP B 1 424 ? 27.193 19.860 86.568 1.00 41.08 424 TRP B C 1
ATOM 6370 O O . TRP B 1 424 ? 26.423 20.095 85.644 1.00 42.46 424 TRP B O 1
ATOM 6381 N N . GLY B 1 425 ? 26.849 19.114 87.610 1.00 42.17 425 GLY B N 1
ATOM 6382 C CA . GLY B 1 425 ? 25.521 18.539 87.694 1.00 43.35 425 GLY B CA 1
ATOM 6383 C C . GLY B 1 425 ? 25.330 17.454 86.667 1.00 43.74 425 GLY B C 1
ATOM 6384 O O . GLY B 1 425 ? 24.233 17.271 86.132 1.00 44.10 425 GLY B O 1
ATOM 6385 N N . LEU B 1 426 ? 26.399 16.729 86.381 1.00 44.28 426 LEU B N 1
ATOM 6386 C CA . LEU B 1 426 ? 26.304 15.666 85.402 1.00 46.47 426 LEU B CA 1
ATOM 6387 C C . LEU B 1 426 ? 26.329 14.342 86.131 1.00 47.74 426 LEU B C 1
ATOM 6388 O O . LEU B 1 426 ? 27.011 14.202 87.133 1.00 48.21 426 LEU B O 1
ATOM 6393 N N . ASN B 1 427 ? 25.563 13.374 85.643 1.00 50.25 427 ASN B N 1
ATOM 6394 C CA . ASN B 1 427 ? 25.563 12.053 86.255 1.00 51.98 427 ASN B CA 1
ATOM 6395 C C . ASN B 1 427 ? 26.034 11.035 85.226 1.00 51.83 427 ASN B C 1
ATOM 6396 O O . ASN B 1 427 ? 25.352 10.740 84.230 1.00 52.38 427 ASN B O 1
ATOM 6401 N N . LEU B 1 428 ? 27.238 10.528 85.478 1.00 51.41 428 LEU B N 1
ATOM 6402 C CA . LEU B 1 428 ? 27.909 9.552 84.629 1.00 51.01 428 LEU B CA 1
ATOM 6403 C C . LEU B 1 428 ? 27.435 8.122 84.935 1.00 51.35 428 LEU B C 1
ATOM 6404 O O . LEU B 1 428 ? 26.578 7.969 85.824 1.00 52.41 428 LEU B O 1
#

InterPro domains:
  IPR003702 Acetyl-CoA hydrolase/transferase, N-terminal [PF02550] (63-173)
  IPR026888 Acetyl-CoA hydrolase/transferase, C-terminal domain [PF13336] (267-419)
  IPR037171 NagB/RpiA transferase-like [SSF100950] (8-218)
  IPR037171 NagB/RpiA transferase-like [SSF100950] (183-417)
  IPR038460 Acetyl-CoA hydrolase/transferase, C-terminal domain superfamily [G3DSA:3.40.1080.20] (285-428)
  IPR046433 Acetyl-CoA hydrolase/transferase [PTHR21432] (7-424)

Solvent-accessible surface area: 28938 Å² total

Foldseek 3Di:
DAAEDAALLRLLLVDAALFEEEAQALWGPLRNLLSCLPNLLPYFNYEYEYAEHDNNLSNLDPSCQRRYEYEYCKDYDSCLVCQQVVRHHYDADEQLCLLVCLVVVVDAHQEYETEWEAADPQATFSAQAQRNSLSCLVRHNAYRYEHANLARFAASRDDGPVSHRYYYYDHDDRAQDPPADEDPFLLLLLVQVLVVDAALEEEEDDHRNVLSVLVSQLPHANYHAQYQEDEVSVVVSVVSRRYQQCQFDQLRRAHEHRGYHHHSVVSVCRGVHPRYYHYCNQSLQLVNLQRGAAYEEEEAQAAALLGFTFRQAQAQRGDIHLYRSNRLQSQVSHHNGHYEYEDEQADPVRPGGSYHNDGHHRGDGNAGSQRDAWYATSQHIAGSHVNDSLSSSVRSLNRHPPVCSVVSQVCSCVVVVDDD/DAAEDAALLRLLLVDAALFEEEAFALWGPLRNLLSCLPNLLPYFNYEYEYAEHDNNLSNLDPSCQRRYEYEYCKDYDSCLVCVQVVRHHYDADELLCLLVCLVVVVDAHQEYETEWEAADPQATFSAQAQRNSLSCLVRHNAYRYEHANLARFAASRDDGPVRHRYYYYDHDDRAQDPPADEDPFLLLLLVQVLVLDAALEEEEDDHRNVLSVLVSQLPHANYHAQYQEDEVSVVVSVVSRRYQQCQFDQLRRAHEHRGYHHHSVVSVCRGVHPRYYHYCNQSLALVNLQRGANYEEEEAQAAALLGFTFRQDQAQRGDIHLYRSNRLQSQVSHHNGHYEYEDEQADPVRPGGSYHNDGHHRGDGNAGNQRDAWYATSQHIAGSHVNDSLNSSVRSLNRHPPVCSVVSQVCSCVVVVDDD